Protein AF-0000000074730993 (afdb_homodimer)

Nearest PDB structures (foldseek):
  4ueg-assembly1_B-2  TM=7.484E-01  e=2.195E-14  Homo sapiens
  6eql-assembly1_A  TM=7.672E-01  e=3.598E-14  Homo sapiens
  6eqj-assembly1_A-2  TM=7.135E-01  e=5.002E-14  Homo sapiens
  1ll0-assembly1_A  TM=6.703E-01  e=1.673E-13  Oryctolagus cuniculus
  1ll0-assembly4_H  TM=6.682E-01  e=1.868E-13  Oryctolagus cuniculus

Organism: NCBI:txid2562239

InterPro domains:
  IPR002495 Glycosyl transferase, family 8 [PF01501] (131-385)
  IPR029044 Nucleotide-diphospho-sugar transferases [G3DSA:3.90.550.10] (121-419)
  IPR029044 Nucleotide-diphospho-sugar transferases [SSF53448] (124-406)
  IPR050587 GNT1/Glycosyltransferase 8 [PTHR11183] (104-505)

Secondary structure (DSSP, 8-state):
-THHHHHHHHHHHHHHHHHHHHHHHHHHHHTS-SSTTSS--HHHHHHHHHHHHHHHHHHHHHGGGTPEEEEE-SSTT---EEEEEETTEEEEE-TTT--EEEEEEE-PPPPPPPPGGGTT-EEEEEEE-S--HHHHHHHHHHHHHHHHTT--SEEEEEEETTS-HHHHHHHTTTSEEEEEPPP---HHHHB-GGGHHHHTTGGGGGGGGG-TTSSEEEEE-SSEEE-S--GGGGGSPSSEEEESSS-BTTTS-TT-EE-GGGGTS---TT-GGGGTS----EEEEEEEE---HHHHHHHHHHHH-TT-TT---BSSHHHHHHHHHTTTS-EEEPPGGGSEEHHHHHHTTSTTTTTTBHHHHHTT-GGG--EEE--SSTT--THHHHH-GGGTTTSS--TTHHHHHHHHHTT-HHIIIIIS--HHHHHHHHHSTT-GGGTTEEE-TTS-EEEEETTEEEEE---HHHHHHHHHHHHHHHHHHHHHHHHHHHHHTS-HHHHHHHHTTS--S-SS----------EE-EEEEESSTT--EEEEE---TTS----EEEEEEEEEE-SS-EEEEEE-SS-EEEEEETT--EEEEEETT-S-EEEE--SSS--HHHHHHHHHSPTT-EEEEEEES--HHHHHHHHHHHGGGT---SPPPTT--EEEEEEETT-SGGGGSTTSEEEESSEEEEEEEEEPP--/-THHHHHHHHHHHHHHHHHHHHHHHHHHHHTS-SSTTSS--HHHHHHHHHHHHHHHHHHHHHGGGTPEEEEE-SSTT---EEEEEETTEEEEE-TTT--EEEEEEE-PPPPPPPPGGGTT-EEEEEEE-S--HHHHHHHHHHHHHHHHTT--SEEEEEE-TTS-HHHHHHHTTTSEEEE-PPP---HHHHB-GGGHHHHTTGGGGGGGGG-TTSSEEEEE-SSEEE-S--GGGGGSPSSEEEESSS-BTTTS-TT-EE-GGGGSS---TT-GGGTTS----EEEEEEEE---HHHHHHHHHHHH-TT-TT---BSSHHHHHHHHHTTTS-EEEPPGGGSEEHHHHHHHTSTTTTTTBHHHHHTT-GGG--EEE--SSTT--THHHHH-GGGGGGSS--TTHHHHHHHHHTT-HHIIIIIS--HHHHHHHHHSTT-GGGTTEEE-TTS-EEEEETTEEEEE---HHHHHHHHHHHHHHHHHHHHHHHHHHHHHTS-HHHHHHHHHTS-SS-S-----------EE-EEEEESSTT--EEEEE---TTS----EEEEEEEEEE-SS-EEEEEE-SS-EEEEEETT--EEEEEETT-S-EEEE--SSS--HHHHHHHHHSPTT-EEEEEEES--HHHHHHHHHHHGGGT---S---TT--EEEEEEETT-SGGGGSTTSEEEESSEEEEEEEEEPP--

Foldseek 3Di:
DPVVVVVVVVLVVVLVVVVVVLVVVVVVVVVPDPVCVVVVPPVVVVVNVVVVVVVVVVVCVSCLQVDWDWAFDLFPPQDIWIWGGDPAGTWIAHSQLRHIDDDHDDDDDDDDDADPLQPPAEEEEEEDEAQDLLLLLLLLLQLLLQVVQVDPHAYAYEYEPRYFPLSVVLNVVRHNYDYDDFQQFPQVLQADPVCCVVCVRVCVLLCVLQPSSHQKYKYAYSQKGFNHHDVCVQVADPWAFAKDDLDFPPPADARDWDQLSVQQNCVDPQCVVRRQAGPIFGDPRITMHGRDPVLSVVLSVQRHDPPRPLGDYDHHRVRRSVSVSVSPVTHGHHDCLAVVELLSLLVCLQLVRCVTGPSLVCLVVVVSRGMYHQDDDPVLGLSCCQQPPVNVVCPPDPPCLLVVLVVSLVSHLSCCCRVVVPQVSLVVLVPPPSPPSCPQWDQDPVRWIWGDDPRDTDTGDRDPSSSVSSSVSSSVVSVSSSVSSVVSCVVVVHSSNVSSVVSSPDDDPDPPPQCQAPPPFPLAFFDQDAPDDVGDTDGDGPDDPDDDPFDWKKWKWKWFDDPWKIKTWTDTSAEIDIDMGNPDFAKWKDWHPDHDIDGDHQPDLDCPVVLVVLVVDDAFIKMKMKGAQDQQVSQLVNLVSNVQQLRDNDRDDNLFGMKIAIGGGNDVVLVPRPQRMFTDNTMTMRMTIIGRRND/DPVVVVVVVVLVVVLVVVVVVLVVVVVVVVVPDPVCVVVVPPVVVVVNVVVVVVVVVVVCVSCLQVDWDWAFDLFPPQDIWIWGGDPAGTWIAHSQLRHIDDDHDDDDDDDDDADPLQPPAEEEEEEDEAQDLLLLLLLLLQLLLQVVQVDPHAYAYEYEPRYFPLSVVLNVVRHNYDYDDFQQFPQVLQADPVCCVVCVRVCVLLCVLQPSSHQKYKYAYSQKGFNHHDVCVQVADPWAFAWDDLDFPPPADARDWDQLSVQQNCVPPLCVVRRQAGPTFGDRRITMHGRDPVLSVVLSVQRHDPPRPLGDYDHHRVRRSVSVSCNVPGYGHHDCLAVVELLSLLVCLQLVRCVTGPSLVCLVVVVSRGMYHQDDDPVLGLSCCQQPPVNVVVPPDPPCLLVVLVVSLVSHLSCCCRVVVPQVSLVVLVPPPSPPSCPQWDQDPVRWIWGDDPRDTDTGDRDPSSSVSSSVSSSVVSVSSSVSSVVSCVVVVHSSNVSSVVSSPDDPPDPPPPPQDPALFPLAFFDQDAPDDVGDTDGDGPDDPDDDPFDWKKWKWKWFDDPWKIKTWTDTSAEIDIDMGNPDFAKWKDWHPDHDIDGDHQPDLDCPVVLVVLVVDDAFIKMKMKGAQDQQVSQLVNLVSNVQQLRDNDGDDNLFGMKIAIGGGNDVVLVPRPQRMFTDNTMTMRMTIIGRRDD

Structure (mmCIF, N/CA/C/O backbone):
data_AF-0000000074730993-model_v1
#
loop_
_entity.id
_entity.type
_entity.pdbx_description
1 polymer 'Uncharacterized protein'
#
loop_
_atom_site.group_PDB
_atom_site.id
_atom_site.type_symbol
_atom_site.label_atom_id
_atom_site.label_alt_id
_atom_site.label_comp_id
_atom_site.label_asym_id
_atom_site.label_entity_id
_atom_site.label_seq_id
_atom_site.pdbx_PDB_ins_code
_atom_site.Cartn_x
_atom_site.Cartn_y
_atom_site.Cartn_z
_atom_site.occupancy
_atom_site.B_iso_or_equiv
_atom_site.auth_seq_id
_atom_site.auth_comp_id
_atom_site.auth_asym_id
_atom_site.auth_atom_id
_atom_site.pdbx_PDB_model_num
ATOM 1 N N . MET A 1 1 ? 23.156 -39.906 13.266 1 22.33 1 MET A N 1
ATOM 2 C CA . MET A 1 1 ? 22.016 -39.75 14.164 1 22.33 1 MET A CA 1
ATOM 3 C C . MET A 1 1 ? 22.469 -39.75 15.625 1 22.33 1 MET A C 1
ATOM 5 O O . MET A 1 1 ? 21.688 -39.438 16.516 1 22.33 1 MET A O 1
ATOM 9 N N . PRO A 1 2 ? 23.656 -40.438 15.898 1 29.7 2 PRO A N 1
ATOM 10 C CA . PRO A 1 2 ? 24.203 -40.781 17.219 1 29.7 2 PRO A CA 1
ATOM 11 C C . PRO A 1 2 ? 24.688 -39.562 17.984 1 29.7 2 PRO A C 1
ATOM 13 O O . PRO A 1 2 ? 24.703 -39.562 19.219 1 29.7 2 PRO A O 1
ATOM 16 N N . GLU A 1 3 ? 25.141 -38.625 17.172 1 29.39 3 GLU A N 1
ATOM 17 C CA . GLU A 1 3 ? 25.953 -37.625 17.844 1 29.39 3 GLU A CA 1
ATOM 18 C C . GLU A 1 3 ? 25.094 -36.688 18.672 1 29.39 3 GLU A C 1
ATOM 20 O O . GLU A 1 3 ? 25.609 -35.844 19.422 1 29.39 3 GLU A O 1
ATOM 25 N N . THR A 1 4 ? 23.703 -36.75 18.422 1 31.73 4 THR A N 1
ATOM 26 C CA . THR A 1 4 ? 22.891 -35.75 19.109 1 31.73 4 THR A CA 1
ATOM 27 C C . THR A 1 4 ? 22.688 -36.125 20.578 1 31.73 4 THR A C 1
ATOM 29 O O . THR A 1 4 ? 22.234 -35.281 21.359 1 31.73 4 THR A O 1
ATOM 32 N N . VAL A 1 5 ? 22.922 -37.5 20.906 1 36.19 5 VAL A N 1
ATOM 33 C CA . VAL A 1 5 ? 22.656 -37.969 22.266 1 36.19 5 VAL A CA 1
ATOM 34 C C . VAL A 1 5 ? 23.797 -37.562 23.188 1 36.19 5 VAL A C 1
ATOM 36 O O . VAL A 1 5 ? 23.594 -37.344 24.391 1 36.19 5 VAL A O 1
ATOM 39 N N . MET A 1 6 ? 25.047 -37.562 22.641 1 34.56 6 MET A N 1
ATOM 40 C CA . MET A 1 6 ? 26.219 -37.375 23.5 1 34.56 6 MET A CA 1
ATOM 41 C C . MET A 1 6 ? 26.297 -35.938 24.031 1 34.56 6 MET A C 1
ATOM 43 O O . MET A 1 6 ? 26.891 -35.688 25.078 1 34.56 6 MET A O 1
ATOM 47 N N . GLY A 1 7 ? 25.625 -35.062 23.219 1 33.53 7 GLY A N 1
ATOM 48 C CA . GLY A 1 7 ? 25.719 -33.656 23.578 1 33.53 7 GLY A CA 1
ATOM 49 C C . GLY A 1 7 ? 24.875 -33.312 24.797 1 33.53 7 GLY A C 1
ATOM 50 O O . GLY A 1 7 ? 25.141 -32.312 25.469 1 33.53 7 GLY A O 1
ATOM 51 N N . SER A 1 8 ? 23.828 -34.219 25.016 1 37.5 8 SER A N 1
ATOM 52 C CA . SER A 1 8 ? 22.938 -33.938 26.125 1 37.5 8 SER A CA 1
ATOM 53 C C . SER A 1 8 ? 23.578 -34.281 27.469 1 37.5 8 SER A C 1
ATOM 55 O O . SER A 1 8 ? 23.375 -33.562 28.453 1 37.5 8 SER A O 1
ATOM 57 N N . LYS A 1 9 ? 24.5 -35.344 27.5 1 45.28 9 LYS A N 1
ATOM 58 C CA . LYS A 1 9 ? 25.078 -35.844 28.75 1 45.28 9 LYS A CA 1
ATOM 59 C C . LYS A 1 9 ? 26.172 -34.906 29.25 1 45.28 9 LYS A C 1
ATOM 61 O O . LYS A 1 9 ? 26.297 -34.656 30.453 1 45.28 9 LYS A O 1
ATOM 66 N N . GLN A 1 10 ? 26.906 -34.5 28.188 1 38.09 10 GLN A N 1
ATOM 67 C CA . GLN A 1 10 ? 28.016 -33.625 28.547 1 38.09 10 GLN A CA 1
ATOM 68 C C . GLN A 1 10 ? 27.5 -32.281 29.031 1 38.09 10 GLN A C 1
ATOM 70 O O . GLN A 1 10 ? 28.047 -31.703 29.984 1 38.09 10 GLN A O 1
ATOM 75 N N . ALA A 1 11 ? 26.312 -31.875 28.453 1 39.56 11 ALA A N 1
ATOM 76 C CA . ALA A 1 11 ? 25.688 -30.641 28.922 1 39.56 11 ALA A CA 1
ATOM 77 C C . ALA A 1 11 ? 25.125 -30.812 30.328 1 39.56 11 ALA A C 1
ATOM 79 O O . ALA A 1 11 ? 25.25 -29.922 31.172 1 39.56 11 ALA A O 1
ATOM 80 N N . GLN A 1 12 ? 24.672 -32.062 30.609 1 41.72 12 GLN A N 1
ATOM 81 C CA . GLN A 1 12 ? 24.188 -32.375 31.938 1 41.72 12 GLN A CA 1
ATOM 82 C C . GLN A 1 12 ? 25.328 -32.406 32.969 1 41.72 12 GLN A C 1
ATOM 84 O O . GLN A 1 12 ? 25.172 -31.906 34.062 1 41.72 12 GLN A O 1
ATOM 89 N N . SER A 1 13 ? 26.484 -32.906 32.531 1 47.19 13 SER A N 1
ATOM 90 C CA . SER A 1 13 ? 27.625 -33 33.438 1 47.19 13 SER A CA 1
ATOM 91 C C . SER A 1 13 ? 28.219 -31.625 33.719 1 47.19 13 SER A C 1
ATOM 93 O O . SER A 1 13 ? 28.578 -31.312 34.844 1 47.19 13 SER A O 1
ATOM 95 N N . HIS A 1 14 ? 28.188 -30.766 32.75 1 43.66 14 HIS A N 1
ATOM 96 C CA . HIS A 1 14 ? 28.75 -29.422 32.906 1 43.66 14 HIS A CA 1
ATOM 97 C C . HIS A 1 14 ? 27.828 -28.547 33.781 1 43.66 14 HIS A C 1
ATOM 99 O O . HIS A 1 14 ? 28.312 -27.781 34.594 1 43.66 14 HIS A O 1
ATOM 105 N N . VAL A 1 15 ? 26.531 -28.859 33.656 1 43.31 15 VAL A N 1
ATOM 106 C CA . VAL A 1 15 ? 25.562 -28.156 34.469 1 43.31 15 VAL A CA 1
ATOM 107 C C . VAL A 1 15 ? 25.719 -28.609 35.938 1 43.31 15 VAL A C 1
ATOM 109 O O . VAL A 1 15 ? 25.703 -27.781 36.844 1 43.31 15 VAL A O 1
ATOM 112 N N . LYS A 1 16 ? 26.062 -29.844 36.094 1 44.84 16 LYS A N 1
ATOM 113 C CA . LYS A 1 16 ? 26.297 -30.391 37.438 1 44.84 16 LYS A CA 1
ATOM 114 C C . LYS A 1 16 ? 27.562 -29.797 38.031 1 44.84 16 LYS A C 1
ATOM 116 O O . LYS A 1 16 ? 27.578 -29.422 39.219 1 44.84 16 LYS A O 1
ATOM 121 N N . GLN A 1 17 ? 28.578 -29.688 37.25 1 47.91 17 GLN A N 1
ATOM 122 C CA . GLN A 1 17 ? 29.844 -29.156 37.75 1 47.91 17 GLN A CA 1
ATOM 123 C C . GLN A 1 17 ? 29.734 -27.672 38.062 1 47.91 17 GLN A C 1
ATOM 125 O O . GLN A 1 17 ? 30.25 -27.219 39.094 1 47.91 17 GLN A O 1
ATOM 130 N N . MET A 1 18 ? 28.969 -26.984 37.281 1 42.91 18 MET A N 1
ATOM 131 C CA . MET A 1 18 ? 28.797 -25.562 37.5 1 42.91 18 MET A CA 1
ATOM 132 C C . MET A 1 18 ? 27.922 -25.312 38.75 1 42.91 18 MET A C 1
ATOM 134 O O . MET A 1 18 ? 28.219 -24.438 39.562 1 42.91 18 MET A O 1
ATOM 138 N N . LEU A 1 19 ? 26.969 -26.203 38.875 1 44.72 19 LEU A N 1
ATOM 139 C CA . LEU A 1 19 ? 26.156 -26.141 40.094 1 44.72 19 LEU A CA 1
ATOM 140 C C . LEU A 1 19 ? 27 -26.438 41.312 1 44.72 19 LEU A C 1
ATOM 142 O O . LEU A 1 19 ? 26.844 -25.797 42.344 1 44.72 19 LEU A O 1
ATOM 146 N N . VAL A 1 20 ? 27.953 -27.312 41.125 1 47.66 20 VAL A N 1
ATOM 147 C CA . VAL A 1 20 ? 28.859 -27.641 42.219 1 47.66 20 VAL A CA 1
ATOM 148 C C . VAL A 1 20 ? 29.75 -26.453 42.531 1 47.66 20 VAL A C 1
ATOM 150 O O . VAL A 1 20 ? 30 -26.125 43.688 1 47.66 20 VAL A O 1
ATOM 153 N N . GLN A 1 21 ? 30.109 -25.719 41.5 1 46.16 21 GLN A N 1
ATOM 154 C CA . GLN A 1 21 ? 31.016 -24.594 41.719 1 46.16 21 GLN A CA 1
ATOM 155 C C . GLN A 1 21 ? 30.266 -23.406 42.312 1 46.16 21 GLN A C 1
ATOM 157 O O . GLN A 1 21 ? 30.797 -22.719 43.188 1 46.16 21 GLN A O 1
ATOM 162 N N . ILE A 1 22 ? 29.062 -23.234 41.844 1 44.94 22 ILE A N 1
ATOM 163 C CA . ILE A 1 22 ? 28.25 -22.188 42.406 1 44.94 22 ILE A CA 1
ATOM 164 C C . ILE A 1 22 ? 27.953 -22.516 43.875 1 44.94 22 ILE A C 1
ATOM 166 O O . ILE A 1 22 ? 28.078 -21.656 44.75 1 44.94 22 ILE A O 1
ATOM 170 N N . LEU A 1 23 ? 27.734 -23.75 44.031 1 43.06 23 LEU A N 1
ATOM 171 C CA . LEU A 1 23 ? 27.5 -24.219 45.406 1 43.06 23 LEU A CA 1
ATOM 172 C C . LEU A 1 23 ? 28.766 -24.078 46.25 1 43.06 23 LEU A C 1
ATOM 174 O O . LEU A 1 23 ? 28.703 -23.656 47.406 1 43.06 23 LEU A O 1
ATOM 178 N N . ALA A 1 24 ? 29.828 -24.359 45.625 1 45.66 24 ALA A N 1
ATOM 179 C CA . ALA A 1 24 ? 31.094 -24.234 46.344 1 45.66 24 ALA A CA 1
ATOM 180 C C . ALA A 1 24 ? 31.391 -22.766 46.656 1 45.66 24 ALA A C 1
ATOM 182 O O . ALA A 1 24 ? 31.875 -22.453 47.75 1 45.66 24 ALA A O 1
ATOM 183 N N . ALA A 1 25 ? 31.047 -21.922 45.75 1 43.72 25 ALA A N 1
ATOM 184 C CA . ALA A 1 25 ? 31.328 -20.5 45.969 1 43.72 25 ALA A CA 1
ATOM 185 C C . ALA A 1 25 ? 30.391 -19.922 47.031 1 43.72 25 ALA A C 1
ATOM 187 O O . ALA A 1 25 ? 30.812 -19.125 47.875 1 43.72 25 ALA A O 1
ATOM 188 N N . VAL A 1 26 ? 29.25 -20.406 47 1 41.56 26 VAL A N 1
ATOM 189 C CA . VAL A 1 26 ? 28.281 -19.969 48 1 41.56 26 VAL A CA 1
ATOM 190 C C . VAL A 1 26 ? 28.672 -20.531 49.344 1 41.56 26 VAL A C 1
ATOM 192 O O . VAL A 1 26 ? 28.625 -19.812 50.375 1 41.56 26 VAL A O 1
ATOM 195 N N . VAL A 1 27 ? 29.125 -21.719 49.312 1 41.03 27 VAL A N 1
ATOM 196 C CA . VAL A 1 27 ? 29.578 -22.359 50.562 1 41.03 27 VAL A CA 1
ATOM 197 C C . VAL A 1 27 ? 30.812 -21.625 51.094 1 41.03 27 VAL A C 1
ATOM 199 O O . VAL A 1 27 ? 30.938 -21.406 52.281 1 41.03 27 VAL A O 1
ATOM 202 N N . SER A 1 28 ? 31.672 -21.297 50.219 1 39.34 28 SER A N 1
ATOM 203 C CA . SER A 1 28 ? 32.875 -20.594 50.656 1 39.34 28 SER A CA 1
ATOM 204 C C . SER A 1 28 ? 32.531 -19.203 51.219 1 39.34 28 SER A C 1
ATOM 206 O O . SER A 1 28 ? 33.188 -18.719 52.125 1 39.34 28 SER A O 1
ATOM 208 N N . ALA A 1 29 ? 31.453 -18.656 50.688 1 35.84 29 ALA A N 1
ATOM 209 C CA . ALA A 1 29 ? 31.062 -17.344 51.188 1 35.84 29 ALA A CA 1
ATOM 210 C C . ALA A 1 29 ? 30.422 -17.469 52.562 1 35.84 29 ALA A C 1
ATOM 212 O O . ALA A 1 29 ? 30.484 -16.531 53.375 1 35.84 29 ALA A O 1
ATOM 213 N N . LYS A 1 30 ? 29.875 -18.562 52.875 1 36.12 30 LYS A N 1
ATOM 214 C CA . LYS A 1 30 ? 29.25 -18.797 54.156 1 36.12 30 LYS A CA 1
ATOM 215 C C . LYS A 1 30 ? 30.297 -18.906 55.25 1 36.12 30 LYS A C 1
ATOM 217 O O . LYS A 1 30 ? 30.031 -18.594 56.438 1 36.12 30 LYS A O 1
ATOM 222 N N . ARG A 1 31 ? 31.344 -19.594 54.969 1 37.12 31 ARG A N 1
ATOM 223 C CA . ARG A 1 31 ? 32.281 -19.688 56.062 1 37.12 31 ARG A CA 1
ATOM 224 C C . ARG A 1 31 ? 32.656 -18.297 56.562 1 37.12 31 ARG A C 1
ATOM 226 O O . ARG A 1 31 ? 33.438 -18.172 57.531 1 37.12 31 ARG A O 1
ATOM 233 N N . PHE A 1 32 ? 32.375 -17.203 55.812 1 32.81 32 PHE A N 1
ATOM 234 C CA . PHE A 1 32 ? 32.719 -15.93 56.438 1 32.81 32 PHE A CA 1
ATOM 235 C C . PHE A 1 32 ? 31.641 -15.508 57.438 1 32.81 32 PHE A C 1
ATOM 237 O O . PHE A 1 32 ? 30.453 -15.625 57.125 1 32.81 32 PHE A O 1
ATOM 244 N N . GLY A 1 33 ? 31.781 -15.586 58.719 1 30.5 33 GLY A N 1
ATOM 245 C CA . GLY A 1 33 ? 31.078 -15.328 59.969 1 30.5 33 GLY A CA 1
ATOM 246 C C . GLY A 1 33 ? 30.094 -14.172 59.875 1 30.5 33 GLY A C 1
ATOM 247 O O . GLY A 1 33 ? 30.234 -13.305 59 1 30.5 33 GLY A O 1
ATOM 248 N N . SER A 1 34 ? 28.828 -14.266 60.469 1 34.25 34 SER A N 1
ATOM 249 C CA . SER A 1 34 ? 27.672 -13.398 60.562 1 34.25 34 SER A CA 1
ATOM 250 C C . SER A 1 34 ? 28.078 -11.945 60.781 1 34.25 34 SER A C 1
ATOM 252 O O . SER A 1 34 ? 27.438 -11.023 60.25 1 34.25 34 SER A O 1
ATOM 254 N N . GLU A 1 35 ? 28.969 -11.633 61.875 1 33.94 35 GLU A N 1
ATOM 255 C CA . GLU A 1 35 ? 29.312 -10.289 62.344 1 33.94 35 GLU A CA 1
ATOM 256 C C . GLU A 1 35 ? 29.969 -9.484 61.219 1 33.94 35 GLU A C 1
ATOM 258 O O . GLU A 1 35 ? 29.797 -8.266 61.125 1 33.94 35 GLU A O 1
ATOM 263 N N . ARG A 1 36 ? 31.109 -10.008 60.688 1 31.53 36 ARG A N 1
ATOM 264 C CA . ARG A 1 36 ? 31.938 -9.258 59.75 1 31.53 36 ARG A CA 1
ATOM 265 C C . ARG A 1 36 ? 31.266 -9.164 58.375 1 31.53 36 ARG A C 1
ATOM 267 O O . ARG A 1 36 ? 31.859 -8.672 57.406 1 31.53 36 ARG A O 1
ATOM 274 N N . LEU A 1 37 ? 30.203 -9.797 58.094 1 32.88 37 LEU A N 1
ATOM 275 C CA . LEU A 1 37 ? 29.484 -9.578 56.844 1 32.88 37 LEU A CA 1
ATOM 276 C C . LEU A 1 37 ? 28.953 -8.156 56.781 1 32.88 37 LEU A C 1
ATOM 278 O O . LEU A 1 37 ? 28.422 -7.742 55.75 1 32.88 37 LEU A O 1
ATOM 282 N N . ALA A 1 38 ? 28.719 -7.434 57.906 1 34.91 38 ALA A N 1
ATOM 283 C CA . ALA A 1 38 ? 28.422 -6 57.906 1 34.91 38 ALA A CA 1
ATOM 284 C C . ALA A 1 38 ? 29.484 -5.223 57.125 1 34.91 38 ALA A C 1
ATOM 286 O O . ALA A 1 38 ? 29.203 -4.176 56.562 1 34.91 38 ALA A O 1
ATOM 287 N N . GLY A 1 39 ? 30.875 -5.445 57.469 1 32.91 39 GLY A N 1
ATOM 288 C CA . GLY A 1 39 ? 32 -4.871 56.75 1 32.91 39 GLY A CA 1
ATOM 289 C C . GLY A 1 39 ? 32.188 -5.48 55.375 1 32.91 39 GLY A C 1
ATOM 290 O O . GLY A 1 39 ? 33.25 -5.383 54.781 1 32.91 39 GLY A O 1
ATOM 291 N N . LEU A 1 40 ? 31.547 -6.508 55.094 1 35.81 40 LEU A N 1
ATOM 292 C CA . LEU A 1 40 ? 31.781 -7.031 53.75 1 35.81 40 LEU A CA 1
ATOM 293 C C . LEU A 1 40 ? 31.688 -5.918 52.688 1 35.81 40 LEU A C 1
ATOM 295 O O . LEU A 1 40 ? 30.688 -5.191 52.656 1 35.81 40 LEU A O 1
ATOM 299 N N . ARG A 1 41 ? 32.875 -5.492 52.281 1 40.31 41 ARG A N 1
ATOM 300 C CA . ARG A 1 41 ? 33.094 -4.41 51.344 1 40.31 41 ARG A CA 1
ATOM 301 C C . ARG A 1 41 ? 32.094 -4.496 50.188 1 40.31 41 ARG A C 1
ATOM 303 O O . ARG A 1 41 ? 31.719 -5.594 49.75 1 40.31 41 ARG A O 1
ATOM 310 N N . PRO A 1 42 ? 31.375 -3.318 49.906 1 44.34 42 PRO A N 1
ATOM 311 C CA . PRO A 1 42 ? 30.5 -3.156 48.719 1 44.34 42 PRO A CA 1
ATOM 312 C C . PRO A 1 42 ? 31 -3.936 47.531 1 44.34 42 PRO A C 1
ATOM 314 O O . PRO A 1 42 ? 30.188 -4.422 46.719 1 44.34 42 PRO A O 1
ATOM 317 N N . THR A 1 43 ? 32.25 -4.352 47.688 1 46 43 THR A N 1
ATOM 318 C CA . THR A 1 43 ? 32.844 -5.016 46.531 1 46 43 THR A CA 1
ATOM 319 C C . THR A 1 43 ? 32.438 -6.488 46.469 1 46 43 THR A C 1
ATOM 321 O O . THR A 1 43 ? 32.188 -7.039 45.406 1 46 43 THR A O 1
ATOM 324 N N . LEU A 1 44 ? 32.438 -7.125 47.625 1 46.38 44 LEU A N 1
ATOM 325 C CA . LEU A 1 44 ? 32.094 -8.547 47.625 1 46.38 44 LEU A CA 1
ATOM 326 C C . LEU A 1 44 ? 30.625 -8.773 47.344 1 46.38 44 LEU A C 1
ATOM 328 O O . LEU A 1 44 ? 30.266 -9.703 46.625 1 46.38 44 LEU A O 1
ATOM 332 N N . ALA A 1 45 ? 29.766 -7.93 47.938 1 43.94 45 ALA A N 1
ATOM 333 C CA . ALA A 1 45 ? 28.359 -7.98 47.562 1 43.94 45 ALA A CA 1
ATOM 334 C C . ALA A 1 45 ? 28.156 -7.777 46.062 1 43.94 45 ALA A C 1
ATOM 336 O O . ALA A 1 45 ? 27.375 -8.477 45.438 1 43.94 45 ALA A O 1
ATOM 337 N N . TRP A 1 46 ? 29 -6.91 45.531 1 47.97 46 TRP A N 1
ATOM 338 C CA . TRP A 1 46 ? 28.953 -6.684 44.094 1 47.97 46 TRP A CA 1
ATOM 339 C C . TRP A 1 46 ? 29.453 -7.906 43.344 1 47.97 46 TRP A C 1
ATOM 341 O O . TRP A 1 46 ? 28.891 -8.273 42.312 1 47.97 46 TRP A O 1
ATOM 351 N N . LEU A 1 47 ? 30.406 -8.586 43.969 1 48.06 47 LEU A N 1
ATOM 352 C CA . LEU A 1 47 ? 30.953 -9.781 43.312 1 48.06 47 LEU A CA 1
ATOM 353 C C . LEU A 1 47 ? 29.953 -10.938 43.406 1 48.06 47 LEU A C 1
ATOM 355 O O . LEU A 1 47 ? 29.781 -11.672 42.406 1 48.06 47 LEU A O 1
ATOM 359 N N . MET A 1 48 ? 29.312 -11.055 44.406 1 46.5 48 MET A N 1
ATOM 360 C CA . MET A 1 48 ? 28.328 -12.125 44.531 1 46.5 48 MET A CA 1
ATOM 361 C C . MET A 1 48 ? 27.109 -11.852 43.656 1 46.5 48 MET A C 1
ATOM 363 O O . MET A 1 48 ? 26.562 -12.766 43.031 1 46.5 48 MET A O 1
ATOM 367 N N . LEU A 1 49 ? 26.719 -10.617 43.625 1 46 49 LEU A N 1
ATOM 368 C CA . LEU A 1 49 ? 25.656 -10.219 42.719 1 46 49 LEU A CA 1
ATOM 369 C C . LEU A 1 49 ? 26.094 -10.414 41.281 1 46 49 LEU A C 1
ATOM 371 O O . LEU A 1 49 ? 25.297 -10.859 40.438 1 46 49 LEU A O 1
ATOM 375 N N . ALA A 1 50 ? 27.375 -10.203 41.094 1 47.88 50 ALA A N 1
ATOM 376 C CA . ALA A 1 50 ? 27.922 -10.438 39.75 1 47.88 50 ALA A CA 1
ATOM 377 C C . ALA A 1 50 ? 27.969 -11.93 39.438 1 47.88 50 ALA A C 1
ATOM 379 O O . ALA A 1 50 ? 27.625 -12.352 38.344 1 47.88 50 ALA A O 1
ATOM 380 N N . LEU A 1 51 ? 28.312 -12.68 40.344 1 48.28 51 LEU A N 1
ATOM 381 C CA . LEU A 1 51 ? 28.375 -14.125 40.156 1 48.28 51 LEU A CA 1
ATOM 382 C C . LEU A 1 51 ? 26.984 -14.727 40.062 1 48.28 51 LEU A C 1
ATOM 384 O O . LEU A 1 51 ? 26.75 -15.625 39.25 1 48.28 51 LEU A O 1
ATOM 388 N N . ALA A 1 52 ? 26.109 -14.305 40.875 1 45.75 52 ALA A N 1
ATOM 389 C CA . ALA A 1 52 ? 24.719 -14.727 40.75 1 45.75 52 ALA A CA 1
ATOM 390 C C . ALA A 1 52 ? 24.125 -14.281 39.406 1 45.75 52 ALA A C 1
ATOM 392 O O . ALA A 1 52 ? 23.422 -15.039 38.75 1 45.75 52 ALA A O 1
ATOM 393 N N . ALA A 1 53 ? 24.5 -13.086 39 1 46.16 53 ALA A N 1
ATOM 394 C CA . ALA A 1 53 ? 24.109 -12.594 37.688 1 46.16 53 ALA A CA 1
ATOM 395 C C . ALA A 1 53 ? 24.719 -13.445 36.562 1 46.16 53 ALA A C 1
ATOM 397 O O . ALA A 1 53 ? 24.031 -13.789 35.594 1 46.16 53 ALA A O 1
ATOM 398 N N . ARG A 1 54 ? 25.922 -13.766 36.719 1 47.38 54 ARG A N 1
ATOM 399 C CA . ARG A 1 54 ? 26.578 -14.633 35.75 1 47.38 54 ARG A CA 1
ATOM 400 C C . ARG A 1 54 ? 26 -16.047 35.812 1 47.38 54 ARG A C 1
ATOM 402 O O . ARG A 1 54 ? 25.797 -16.688 34.781 1 47.38 54 ARG A O 1
ATOM 409 N N . ALA A 1 55 ? 25.844 -16.609 36.906 1 46.53 55 ALA A N 1
ATOM 410 C CA . ALA A 1 55 ? 25.219 -17.922 37.031 1 46.53 55 ALA A CA 1
ATOM 411 C C . ALA A 1 55 ? 23.781 -17.906 36.5 1 46.53 55 ALA A C 1
ATOM 413 O O . ALA A 1 55 ? 23.359 -18.828 35.812 1 46.53 55 ALA A O 1
ATOM 414 N N . GLY A 1 56 ? 22.984 -16.953 36.906 1 44.56 56 GLY A N 1
ATOM 415 C CA . GLY A 1 56 ? 21.672 -16.75 36.312 1 44.56 56 GLY A CA 1
ATOM 416 C C . GLY A 1 56 ? 21.75 -16.609 34.781 1 44.56 56 GLY A C 1
ATOM 417 O O . GLY A 1 56 ? 20.953 -17.203 34.062 1 44.56 56 GLY A O 1
ATOM 418 N N . TRP A 1 57 ? 22.766 -15.883 34.375 1 47.12 57 TRP A N 1
ATOM 419 C CA . TRP A 1 57 ? 23.016 -15.758 32.938 1 47.12 57 TRP A CA 1
ATOM 420 C C . TRP A 1 57 ? 23.422 -17.094 32.344 1 47.12 57 TRP A C 1
ATOM 422 O O . TRP A 1 57 ? 22.938 -17.469 31.281 1 47.12 57 TRP A O 1
ATOM 432 N N . THR A 1 58 ? 24.281 -17.781 32.938 1 45.88 58 THR A N 1
ATOM 433 C CA . THR A 1 58 ? 24.672 -19.109 32.469 1 45.88 58 THR A CA 1
ATOM 434 C C . THR A 1 58 ? 23.484 -20.078 32.531 1 45.88 58 THR A C 1
ATOM 436 O O . THR A 1 58 ? 23.297 -20.891 31.641 1 45.88 58 THR A O 1
ATOM 439 N N . MET A 1 59 ? 22.797 -20.078 33.594 1 46.03 59 MET A N 1
ATOM 440 C CA . MET A 1 59 ? 21.578 -20.891 33.656 1 46.03 59 MET A CA 1
ATOM 441 C C . MET A 1 59 ? 20.609 -20.469 32.562 1 46.03 59 MET A C 1
ATOM 443 O O . MET A 1 59 ? 20.016 -21.328 31.906 1 46.03 59 MET A O 1
ATOM 447 N N . LEU A 1 60 ? 20.438 -19.203 32.438 1 47.16 60 LEU A N 1
ATOM 448 C CA . LEU A 1 60 ? 19.641 -18.719 31.312 1 47.16 60 LEU A CA 1
ATOM 449 C C . LEU A 1 60 ? 20.219 -19.203 29.984 1 47.16 60 LEU A C 1
ATOM 451 O O . LEU A 1 60 ? 19.469 -19.562 29.062 1 47.16 60 LEU A O 1
ATOM 455 N N . GLN A 1 61 ? 21.469 -19.078 29.938 1 48.34 61 GLN A N 1
ATOM 456 C CA . GLN A 1 61 ? 22.094 -19.625 28.734 1 48.34 61 GLN A CA 1
ATOM 457 C C . GLN A 1 61 ? 21.812 -21.125 28.609 1 48.34 61 GLN A C 1
ATOM 459 O O . GLN A 1 61 ? 21.594 -21.625 27.5 1 48.34 61 GLN A O 1
ATOM 464 N N . HIS A 1 62 ? 21.984 -21.797 29.672 1 48.47 62 HIS A N 1
ATOM 465 C CA . HIS A 1 62 ? 21.703 -23.234 29.609 1 48.47 62 HIS A CA 1
ATOM 466 C C . HIS A 1 62 ? 20.219 -23.484 29.375 1 48.47 62 HIS A C 1
ATOM 468 O O . HIS A 1 62 ? 19.844 -24.469 28.734 1 48.47 62 HIS A O 1
ATOM 474 N N . LEU A 1 63 ? 19.453 -22.734 30.078 1 48.59 63 LEU A N 1
ATOM 475 C CA . LEU A 1 63 ? 18.016 -22.781 29.828 1 48.59 63 LEU A CA 1
ATOM 476 C C . LEU A 1 63 ? 17.688 -22.188 28.453 1 48.59 63 LEU A C 1
ATOM 478 O O . LEU A 1 63 ? 16.547 -22.234 28.016 1 48.59 63 LEU A O 1
ATOM 482 N N . ARG A 1 64 ? 18.609 -21.562 27.984 1 53 64 ARG A N 1
ATOM 483 C CA . ARG A 1 64 ? 18.531 -20.859 26.703 1 53 64 ARG A CA 1
ATOM 484 C C . ARG A 1 64 ? 17.922 -21.766 25.625 1 53 64 ARG A C 1
ATOM 486 O O . ARG A 1 64 ? 17.188 -21.297 24.75 1 53 64 ARG A O 1
ATOM 493 N N . GLY A 1 65 ? 18.281 -23.016 25.828 1 58.47 65 GLY A N 1
ATOM 494 C CA . GLY A 1 65 ? 17.719 -23.875 24.797 1 58.47 65 GLY A CA 1
ATOM 495 C C . GLY A 1 65 ? 16.25 -24.156 25.016 1 58.47 65 GLY A C 1
ATOM 496 O O . GLY A 1 65 ? 15.562 -24.641 24.109 1 58.47 65 GLY A O 1
ATOM 497 N N . TYR A 1 66 ? 15.758 -23.828 26.312 1 65.94 66 TYR A N 1
ATOM 498 C CA . TYR A 1 66 ? 14.414 -24.312 26.594 1 65.94 66 TYR A CA 1
ATOM 499 C C . TYR A 1 66 ? 13.453 -23.156 26.844 1 65.94 66 TYR A C 1
ATOM 501 O O . TYR A 1 66 ? 12.242 -23.359 26.922 1 65.94 66 TYR A O 1
ATOM 509 N N . VAL A 1 67 ? 14.016 -22 27.062 1 81.31 67 VAL A N 1
ATOM 510 C CA . VAL A 1 67 ? 13.102 -20.891 27.344 1 81.31 67 VAL A CA 1
ATOM 511 C C . VAL A 1 67 ? 12.797 -20.141 26.062 1 81.31 67 VAL A C 1
ATOM 513 O O . VAL A 1 67 ? 13.695 -19.562 25.438 1 81.31 67 VAL A O 1
ATOM 516 N N . HIS A 1 68 ? 11.547 -20.156 25.734 1 89.56 68 HIS A N 1
ATOM 517 C CA . HIS A 1 68 ? 11.062 -19.422 24.578 1 89.56 68 HIS A CA 1
ATOM 518 C C . HIS A 1 68 ? 10.375 -18.125 25 1 89.56 68 HIS A C 1
ATOM 520 O O . HIS A 1 68 ? 10.164 -17.891 26.188 1 89.56 68 HIS A O 1
ATOM 526 N N . LEU A 1 69 ? 10.281 -17.219 24.156 1 92.38 69 LEU A N 1
ATOM 527 C CA . LEU A 1 69 ? 9.453 -16.031 24.359 1 92.38 69 LEU A CA 1
ATOM 528 C C . LEU A 1 69 ? 8.156 -16.141 23.547 1 92.38 69 LEU A C 1
ATOM 530 O O . LEU A 1 69 ? 8.172 -16.594 22.406 1 92.38 69 LEU A O 1
ATOM 534 N N . ARG A 1 70 ? 7.117 -15.844 24.234 1 93.12 70 ARG A N 1
ATOM 535 C CA . ARG A 1 70 ? 5.84 -15.672 23.547 1 93.12 70 ARG A CA 1
ATOM 536 C C . ARG A 1 70 ? 5.621 -14.219 23.156 1 93.12 70 ARG A C 1
ATOM 538 O O . ARG A 1 70 ? 5.609 -13.328 24 1 93.12 70 ARG A O 1
ATOM 545 N N . ILE A 1 71 ? 5.512 -13.914 21.922 1 95 71 ILE A N 1
ATOM 546 C CA . ILE A 1 71 ? 5.332 -12.562 21.406 1 95 71 ILE A CA 1
ATOM 547 C C . ILE A 1 71 ? 3.928 -12.422 20.828 1 95 71 ILE A C 1
ATOM 549 O O . ILE A 1 71 ? 3.527 -13.195 19.953 1 95 71 ILE A O 1
ATOM 553 N N . SER A 1 72 ? 3.154 -11.5 21.328 1 93 72 SER A N 1
ATOM 554 C CA . SER A 1 72 ? 1.809 -11.195 20.844 1 93 72 SER A CA 1
ATOM 555 C C . SER A 1 72 ? 1.597 -9.688 20.719 1 93 72 SER A C 1
ATOM 557 O O . SER A 1 72 ? 2.486 -8.898 21.047 1 93 72 SER A O 1
ATOM 559 N N . ALA A 1 73 ? 0.522 -9.258 20.078 1 90.25 73 ALA A N 1
ATOM 560 C CA . ALA A 1 73 ? 0.116 -7.859 19.969 1 90.25 73 ALA A CA 1
ATOM 561 C C . ALA A 1 73 ? -1.317 -7.664 20.453 1 90.25 73 ALA A C 1
ATOM 563 O O . ALA A 1 73 ? -2.176 -8.523 20.234 1 90.25 73 ALA A O 1
ATOM 564 N N . PRO A 1 74 ? -1.544 -6.637 21.156 1 85.88 74 PRO A N 1
ATOM 565 C CA . PRO A 1 74 ? -2.906 -6.367 21.625 1 85.88 74 PRO A CA 1
ATOM 566 C C . PRO A 1 74 ? -3.809 -5.816 20.516 1 85.88 74 PRO A C 1
ATOM 568 O O . PRO A 1 74 ? -4.461 -4.785 20.703 1 85.88 74 PRO A O 1
ATOM 571 N N . LEU A 1 75 ? -3.746 -6.328 19.375 1 82.75 75 LEU A N 1
ATOM 572 C CA . LEU A 1 75 ? -4.559 -5.945 18.219 1 82.75 75 LEU A CA 1
ATOM 573 C C . LEU A 1 75 ? -5.516 -7.066 17.828 1 82.75 75 LEU A C 1
ATOM 575 O O . LEU A 1 75 ? -5.215 -8.242 18.047 1 82.75 75 LEU A O 1
ATOM 579 N N . LYS A 1 76 ? -6.594 -6.652 17.281 1 74.31 76 LYS A N 1
ATOM 580 C CA . LYS A 1 76 ? -7.633 -7.621 16.953 1 74.31 76 LYS A CA 1
ATOM 581 C C . LYS A 1 76 ? -7.113 -8.688 15.992 1 74.31 76 LYS A C 1
ATOM 583 O O . LYS A 1 76 ? -6.535 -8.359 14.961 1 74.31 76 LYS A O 1
ATOM 588 N N . ARG A 1 77 ? -7.211 -9.992 16.406 1 77.69 77 ARG A N 1
ATOM 589 C CA . ARG A 1 77 ? -6.914 -11.164 15.586 1 77.69 77 ARG A CA 1
ATOM 590 C C . ARG A 1 77 ? -5.438 -11.211 15.219 1 77.69 77 ARG A C 1
ATOM 592 O O . ARG A 1 77 ? -5.078 -11.664 14.125 1 77.69 77 ARG A O 1
ATOM 599 N N . SER A 1 78 ? -4.668 -10.516 16.031 1 84.25 78 SER A N 1
ATOM 600 C CA . SER A 1 78 ? -3.23 -10.664 15.836 1 84.25 78 SER A CA 1
ATOM 601 C C . SER A 1 78 ? -2.768 -12.07 16.203 1 84.25 78 SER A C 1
ATOM 603 O O . SER A 1 78 ? -3.377 -12.734 17.047 1 84.25 78 SER A O 1
ATOM 605 N N . GLY A 1 79 ? -1.811 -12.578 15.508 1 85.12 79 GLY A N 1
ATOM 606 C CA . GLY A 1 79 ? -1.272 -13.898 15.805 1 85.12 79 GLY A CA 1
ATOM 607 C C . GLY A 1 79 ? -0.287 -13.891 16.953 1 85.12 79 GLY A C 1
ATOM 608 O O . GLY A 1 79 ? -0.091 -12.867 17.609 1 85.12 79 GLY A O 1
ATOM 609 N N . VAL A 1 80 ? 0.122 -15.062 17.297 1 89.69 80 VAL A N 1
ATOM 610 C CA . VAL A 1 80 ? 1.132 -15.273 18.344 1 89.69 80 VAL A CA 1
ATOM 611 C C . VAL A 1 80 ? 2.348 -15.977 17.734 1 89.69 80 VAL A C 1
ATOM 613 O O . VAL A 1 80 ? 2.205 -16.859 16.891 1 89.69 80 VAL A O 1
ATOM 616 N N . LYS A 1 81 ? 3.514 -15.516 18.062 1 91.25 81 LYS A N 1
ATOM 617 C CA . LYS A 1 81 ? 4.754 -16.156 17.641 1 91.25 81 LYS A CA 1
ATOM 618 C C . LYS A 1 81 ? 5.629 -16.516 18.828 1 91.25 81 LYS A C 1
ATOM 620 O O . LYS A 1 81 ? 5.516 -15.906 19.906 1 91.25 81 LYS A O 1
ATOM 625 N N . TYR A 1 82 ? 6.418 -17.516 18.656 1 89.62 82 TYR A N 1
ATOM 626 C CA . TYR A 1 82 ? 7.32 -17.969 19.703 1 89.62 82 TYR A CA 1
ATOM 627 C C . TYR A 1 82 ? 8.773 -17.812 19.281 1 89.62 82 TYR A C 1
ATOM 629 O O . TYR A 1 82 ? 9.172 -18.312 18.234 1 89.62 82 TYR A O 1
ATOM 637 N N . ALA A 1 83 ? 9.469 -17.062 20.062 1 91 83 ALA A N 1
ATOM 638 C CA . ALA A 1 83 ? 10.883 -16.844 19.766 1 91 83 ALA A CA 1
ATOM 639 C C . ALA A 1 83 ? 11.734 -17.984 20.312 1 91 83 ALA A C 1
ATOM 641 O O . ALA A 1 83 ? 11.617 -18.359 21.484 1 91 83 ALA A O 1
ATOM 642 N N . LYS A 1 84 ? 12.531 -18.516 19.469 1 88.56 84 LYS A N 1
ATOM 643 C CA . LYS A 1 84 ? 13.445 -19.609 19.828 1 88.56 84 LYS A CA 1
ATOM 644 C C . LYS A 1 84 ? 14.789 -19.062 20.312 1 88.56 84 LYS A C 1
ATOM 646 O O . LYS A 1 84 ? 15.289 -18.078 19.766 1 88.56 84 LYS A O 1
ATOM 651 N N . PRO A 1 85 ? 15.305 -19.719 21.297 1 88 85 PRO A N 1
ATOM 652 C CA . PRO A 1 85 ? 16.609 -19.266 21.781 1 88 85 PRO A CA 1
ATOM 653 C C . PRO A 1 85 ? 17.734 -19.5 20.781 1 88 85 PRO A C 1
ATOM 655 O O . PRO A 1 85 ? 17.719 -20.5 20.047 1 88 85 PRO A O 1
ATOM 658 N N . CYS A 1 86 ? 18.594 -18.531 20.641 1 86.06 86 CYS A N 1
ATOM 659 C CA . CYS A 1 86 ? 19.797 -18.641 19.828 1 86.06 86 CYS A CA 1
ATOM 660 C C . CYS A 1 86 ? 21.031 -18.172 20.609 1 86.06 86 CYS A C 1
ATOM 662 O O . CYS A 1 86 ? 20.953 -17.969 21.828 1 86.06 86 CYS A O 1
ATOM 664 N N . ALA A 1 87 ? 22.172 -18.094 19.969 1 79.25 87 ALA A N 1
ATOM 665 C CA . ALA A 1 87 ? 23.438 -17.812 20.641 1 79.25 87 ALA A CA 1
ATOM 666 C C . ALA A 1 87 ? 23.391 -16.453 21.328 1 79.25 87 ALA A C 1
ATOM 668 O O . ALA A 1 87 ? 23.984 -16.281 22.391 1 79.25 87 ALA A O 1
ATOM 669 N N . HIS A 1 88 ? 22.688 -15.508 20.781 1 82.44 88 HIS A N 1
ATOM 670 C CA . HIS A 1 88 ? 22.766 -14.141 21.297 1 82.44 88 HIS A CA 1
ATOM 671 C C . HIS A 1 88 ? 21.406 -13.664 21.781 1 82.44 88 HIS A C 1
ATOM 673 O O . HIS A 1 88 ? 21.172 -12.461 21.891 1 82.44 88 HIS A O 1
ATOM 679 N N . GLY A 1 89 ? 20.531 -14.617 22.109 1 90.44 89 GLY A N 1
ATOM 680 C CA . GLY A 1 89 ? 19.188 -14.234 22.531 1 90.44 89 GLY A CA 1
ATOM 681 C C . GLY A 1 89 ? 18.094 -15.102 21.938 1 90.44 89 GLY A C 1
ATOM 682 O O . GLY A 1 89 ? 18.141 -16.328 22.031 1 90.44 89 GLY A O 1
ATOM 683 N N . TRP A 1 90 ? 17.125 -14.43 21.453 1 92.69 90 TRP A N 1
ATOM 684 C CA . TRP A 1 90 ? 16 -15.109 20.812 1 92.69 90 TRP A CA 1
ATOM 685 C C . TRP A 1 90 ? 15.758 -14.562 19.406 1 92.69 90 TRP A C 1
ATOM 687 O O . TRP A 1 90 ? 16.156 -13.438 19.094 1 92.69 90 TRP A O 1
ATOM 697 N N . ARG A 1 91 ? 15.195 -15.391 18.594 1 91.38 91 ARG A N 1
ATOM 698 C CA . ARG A 1 91 ? 14.797 -14.992 17.25 1 91.38 91 ARG A CA 1
ATOM 699 C C . ARG A 1 91 ? 13.344 -15.375 16.969 1 91.38 91 ARG A C 1
ATOM 701 O O . ARG A 1 91 ? 12.883 -16.438 17.391 1 91.38 91 ARG A O 1
ATOM 708 N N . ALA A 1 92 ? 12.641 -14.461 16.375 1 91.31 92 ALA A N 1
ATOM 709 C CA . ALA A 1 92 ? 11.273 -14.742 15.953 1 91.31 92 ALA A CA 1
ATOM 710 C C . ALA A 1 92 ? 10.812 -13.734 14.898 1 91.31 92 ALA A C 1
ATOM 712 O O . ALA A 1 92 ? 11.414 -12.672 14.742 1 91.31 92 ALA A O 1
ATOM 713 N N . PRO A 1 93 ? 9.852 -14.117 14.133 1 91.44 93 PRO A N 1
ATOM 714 C CA . PRO A 1 93 ? 9.195 -13.078 13.344 1 91.44 93 PRO A CA 1
ATOM 715 C C . PRO A 1 93 ? 8.227 -12.234 14.172 1 91.44 93 PRO A C 1
ATOM 717 O O . PRO A 1 93 ? 7.699 -12.703 15.188 1 91.44 93 PRO A O 1
ATOM 720 N N . CYS A 1 94 ? 8.055 -10.953 13.805 1 93.19 94 CYS A N 1
ATOM 721 C CA . CYS A 1 94 ? 6.992 -10.133 14.375 1 93.19 94 CYS A CA 1
ATOM 722 C C . CYS A 1 94 ? 5.625 -10.75 14.117 1 93.19 94 CYS A C 1
ATOM 724 O O . CYS A 1 94 ? 5.324 -11.164 13 1 93.19 94 CYS A O 1
ATOM 726 N N . PRO A 1 95 ? 4.781 -10.914 15.102 1 92.81 95 PRO A N 1
ATOM 727 C CA . PRO A 1 95 ? 3.451 -11.484 14.859 1 92.81 95 PRO A CA 1
ATOM 728 C C . PRO A 1 95 ? 2.586 -10.602 13.969 1 92.81 95 PRO A C 1
ATOM 730 O O . PRO A 1 95 ? 1.545 -11.039 13.477 1 92.81 95 PRO A O 1
ATOM 733 N N . CYS A 1 96 ? 3 -9.336 13.773 1 91.62 96 CYS A N 1
ATOM 734 C CA . CYS A 1 96 ? 2.209 -8.391 12.992 1 91.62 96 CYS A CA 1
ATOM 735 C C . CYS A 1 96 ? 2.742 -8.273 11.57 1 91.62 96 CYS A C 1
ATOM 737 O O . CYS A 1 96 ? 2.102 -8.734 10.625 1 91.62 96 CYS A O 1
ATOM 739 N N . CYS A 1 97 ? 3.977 -7.867 11.438 1 90.56 97 CYS A N 1
ATOM 740 C CA . CYS A 1 97 ? 4.484 -7.594 10.102 1 90.56 97 CYS A CA 1
ATOM 741 C C . CYS A 1 97 ? 5.25 -8.797 9.555 1 90.56 97 CYS A C 1
ATOM 743 O O . CYS A 1 97 ? 5.633 -8.805 8.383 1 90.56 97 CYS A O 1
ATOM 745 N N . LYS A 1 98 ? 5.594 -9.812 10.336 1 90.94 98 LYS A N 1
ATOM 746 C CA . LYS A 1 98 ? 6.238 -11.078 9.977 1 90.94 98 LYS A CA 1
ATOM 747 C C . LYS A 1 98 ? 7.723 -10.867 9.68 1 90.94 98 LYS A C 1
ATOM 749 O O . LYS A 1 98 ? 8.422 -11.812 9.305 1 90.94 98 LYS A O 1
ATOM 754 N N . ARG A 1 99 ? 8.266 -9.641 9.836 1 90.38 99 ARG A N 1
ATOM 755 C CA . ARG A 1 99 ? 9.703 -9.43 9.664 1 90.38 99 ARG A CA 1
ATOM 756 C C . ARG A 1 99 ? 10.492 -10.086 10.797 1 90.38 99 ARG A C 1
ATOM 758 O O . ARG A 1 99 ? 9.992 -10.227 11.914 1 90.38 99 ARG A O 1
ATOM 765 N N . PRO A 1 100 ? 11.695 -10.516 10.477 1 90 100 PRO A N 1
ATOM 766 C CA . PRO A 1 100 ? 12.5 -11.188 11.5 1 90 100 PRO A CA 1
ATOM 767 C C . PRO A 1 100 ? 12.938 -10.242 12.617 1 90 100 PRO A C 1
ATOM 769 O O . PRO A 1 100 ? 13.336 -9.102 12.344 1 90 100 PRO A O 1
ATOM 772 N N . LEU A 1 101 ? 12.836 -10.672 13.836 1 92.88 101 LEU A N 1
ATOM 773 C CA . LEU A 1 101 ? 13.266 -9.922 15.016 1 92.88 101 LEU A CA 1
ATOM 774 C C . LEU A 1 101 ? 14.398 -10.648 15.734 1 92.88 101 LEU A C 1
ATOM 776 O O . LEU A 1 101 ? 14.391 -11.875 15.836 1 92.88 101 LEU A O 1
ATOM 780 N N . ASP A 1 102 ? 15.367 -9.922 16.188 1 93.31 102 ASP A N 1
ATOM 781 C CA . ASP A 1 102 ? 16.406 -10.352 17.125 1 93.31 102 ASP A CA 1
ATOM 782 C C . ASP A 1 102 ? 16.188 -9.719 18.5 1 93.31 102 ASP A C 1
ATOM 784 O O . ASP A 1 102 ? 16.141 -8.492 18.625 1 93.31 102 ASP A O 1
ATOM 788 N N . ILE A 1 103 ? 16.031 -10.539 19.469 1 94.75 103 ILE A N 1
ATOM 789 C CA . ILE A 1 103 ? 15.711 -10.07 20.812 1 94.75 103 ILE A CA 1
ATOM 790 C C . ILE A 1 103 ? 16.844 -10.461 21.766 1 94.75 103 ILE A C 1
ATOM 792 O O . ILE A 1 103 ? 17.25 -11.625 21.828 1 94.75 103 ILE A O 1
ATOM 796 N N . GLN A 1 104 ? 17.375 -9.461 22.5 1 92.19 104 GLN A N 1
ATOM 797 C CA . GLN A 1 104 ? 18.453 -9.688 23.453 1 92.19 104 GLN A CA 1
ATOM 798 C C . GLN A 1 104 ? 18.188 -8.992 24.781 1 92.19 104 GLN A C 1
ATOM 800 O O . GLN A 1 104 ? 17.484 -7.984 24.828 1 92.19 104 GLN A O 1
ATOM 805 N N . LEU A 1 105 ? 18.688 -9.539 25.797 1 86.75 105 LEU A N 1
ATOM 806 C CA . LEU A 1 105 ? 18.672 -8.844 27.078 1 86.75 105 LEU A CA 1
ATOM 807 C C . LEU A 1 105 ? 19.547 -7.594 27.031 1 86.75 105 LEU A C 1
ATOM 809 O O . LEU A 1 105 ? 20.609 -7.605 26.422 1 86.75 105 LEU A O 1
ATOM 813 N N . ALA A 1 106 ? 18.969 -6.527 27.547 1 85.88 106 ALA A N 1
ATOM 814 C CA . ALA A 1 106 ? 19.719 -5.27 27.547 1 85.88 106 ALA A CA 1
ATOM 815 C C . ALA A 1 106 ? 19.297 -4.391 28.734 1 85.88 106 ALA A C 1
ATOM 817 O O . ALA A 1 106 ? 18.344 -4.707 29.438 1 85.88 106 ALA A O 1
ATOM 818 N N . GLY A 1 107 ? 20.141 -3.381 29.031 1 80.88 107 GLY A N 1
ATOM 819 C CA . GLY A 1 107 ? 19.734 -2.328 29.938 1 80.88 107 GLY A CA 1
ATOM 820 C C . GLY A 1 107 ? 18.781 -1.321 29.312 1 80.88 107 GLY A C 1
ATOM 821 O O . GLY A 1 107 ? 18.422 -1.448 28.141 1 80.88 107 GLY A O 1
ATOM 822 N N . PRO A 1 108 ? 18.422 -0.4 30.172 1 79.5 108 PRO A N 1
ATOM 823 C CA . PRO A 1 108 ? 17.562 0.65 29.609 1 79.5 108 PRO A CA 1
ATOM 824 C C . PRO A 1 108 ? 18.266 1.462 28.516 1 79.5 108 PRO A C 1
ATOM 826 O O . PRO A 1 108 ? 19.484 1.534 28.484 1 79.5 108 PRO A O 1
ATOM 829 N N . GLU A 1 109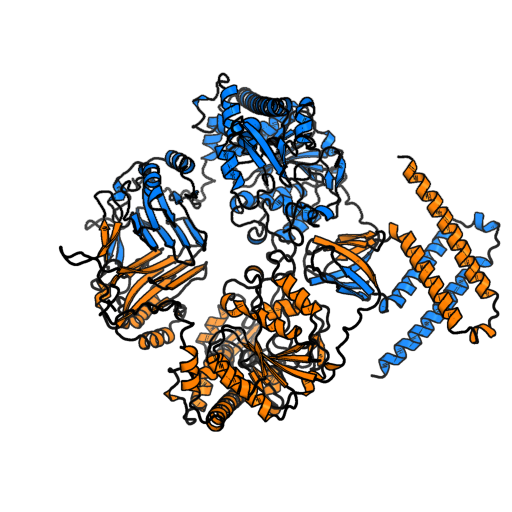 ? 17.438 1.955 27.641 1 79.56 109 GLU A N 1
ATOM 830 C CA . GLU A 1 109 ? 17.969 2.793 26.562 1 79.56 109 GLU A CA 1
ATOM 831 C C . GLU A 1 109 ? 18.75 3.982 27.125 1 79.56 109 GLU A C 1
ATOM 833 O O . GLU A 1 109 ? 18.312 4.621 28.078 1 79.56 109 GLU A O 1
ATOM 838 N N . THR A 1 110 ? 19.906 4.18 26.531 1 77.38 110 THR A N 1
ATOM 839 C CA . THR A 1 110 ? 20.688 5.34 26.922 1 77.38 110 THR A CA 1
ATOM 840 C C . THR A 1 110 ? 20.219 6.594 26.203 1 77.38 110 THR A C 1
ATOM 842 O O . THR A 1 110 ? 20.016 6.578 24.984 1 77.38 110 THR A O 1
ATOM 845 N N . PRO A 1 111 ? 19.969 7.633 27.031 1 76.38 111 PRO A N 1
ATOM 846 C CA . PRO A 1 111 ? 19.547 8.875 26.375 1 76.38 111 PRO A CA 1
ATOM 847 C C . PRO A 1 111 ? 20.594 9.414 25.406 1 76.38 111 PRO A C 1
ATOM 849 O O . PRO A 1 111 ? 21.797 9.195 25.594 1 76.38 111 PRO A O 1
ATOM 852 N N . GLN A 1 112 ? 20.094 9.953 24.375 1 74.56 112 GLN A N 1
ATOM 853 C CA . GLN A 1 112 ? 21.016 10.523 23.391 1 74.56 112 GLN A CA 1
ATOM 854 C C . GLN A 1 112 ? 21.797 11.695 23.969 1 74.56 112 GLN A C 1
ATOM 856 O O . GLN A 1 112 ? 21.219 12.539 24.672 1 74.56 112 GLN A O 1
ATOM 861 N N . LEU A 1 113 ? 23.078 11.703 23.641 1 78.94 113 LEU A N 1
ATOM 862 C CA . LEU A 1 113 ? 23.953 12.758 24.125 1 78.94 113 LEU A CA 1
ATOM 863 C C . LEU A 1 113 ? 23.781 14.031 23.312 1 78.94 113 LEU A C 1
ATOM 865 O O . LEU A 1 113 ? 23.672 13.984 22.094 1 78.94 113 LEU A O 1
ATOM 869 N N . ILE A 1 114 ? 23.562 15.148 24 1 87.69 114 ILE A N 1
ATOM 870 C CA . ILE A 1 114 ? 23.5 16.469 23.406 1 87.69 114 ILE A CA 1
ATOM 871 C C . ILE A 1 114 ? 24.906 17.047 23.266 1 87.69 114 ILE A C 1
ATOM 873 O O . ILE A 1 114 ? 25.688 17.016 24.219 1 87.69 114 ILE A O 1
ATOM 877 N N . HIS A 1 115 ? 25.234 17.516 22.109 1 86.31 115 HIS A N 1
ATOM 878 C CA . HIS A 1 115 ? 26.531 18.156 21.922 1 86.31 115 HIS A CA 1
ATOM 879 C C . HIS A 1 115 ? 26.703 19.328 22.875 1 86.31 115 HIS A C 1
ATOM 881 O O . HIS A 1 115 ? 25.797 20.141 23.062 1 86.31 115 HIS A O 1
ATOM 887 N N . PRO A 1 116 ? 27.781 19.406 23.5 1 89.44 116 PRO A N 1
ATOM 888 C CA . PRO A 1 116 ? 28.016 20.469 24.484 1 89.44 116 PRO A CA 1
ATOM 889 C C . PRO A 1 116 ? 27.781 21.859 23.922 1 89.44 116 PRO A C 1
ATOM 891 O O . PRO A 1 116 ? 27.266 22.75 24.625 1 89.44 116 PRO A O 1
ATOM 894 N N . GLU A 1 117 ? 28.078 22.062 22.688 1 90.31 117 GLU A N 1
ATOM 895 C CA . GLU A 1 117 ? 27.906 23.359 22.062 1 90.31 117 GLU A CA 1
ATOM 896 C C . GLU A 1 117 ? 26.422 23.688 21.844 1 90.31 117 GLU A C 1
ATOM 898 O O . GLU A 1 117 ? 26.047 24.844 21.688 1 90.31 117 GLU A O 1
ATOM 903 N N . ALA A 1 118 ? 25.625 22.688 21.859 1 93.12 118 ALA A N 1
ATOM 904 C CA . ALA A 1 118 ? 24.203 22.875 21.594 1 93.12 118 ALA A CA 1
ATOM 905 C C . ALA A 1 118 ? 23.422 23.078 22.875 1 93.12 118 ALA A C 1
ATOM 907 O O . ALA A 1 118 ? 22.281 23.562 22.859 1 93.12 118 ALA A O 1
ATOM 908 N N . LYS A 1 119 ? 24.062 22.766 23.984 1 92.75 119 LYS A N 1
ATOM 909 C CA . LYS A 1 119 ? 23.344 22.812 25.266 1 92.75 119 LYS A CA 1
ATOM 910 C C . LYS A 1 119 ? 22.844 24.234 25.562 1 92.75 119 LYS A C 1
ATOM 912 O O . LYS A 1 119 ? 23.609 25.188 25.469 1 92.75 119 LYS A O 1
ATOM 917 N N . GLY A 1 120 ? 21.594 24.375 25.781 1 93.88 120 GLY A N 1
ATOM 918 C CA . GLY A 1 120 ? 20.984 25.656 26.156 1 93.88 120 GLY A CA 1
ATOM 919 C C . GLY A 1 120 ? 20.562 26.484 24.969 1 93.88 120 GLY A C 1
ATOM 920 O O . GLY A 1 120 ? 20 27.562 25.125 1 93.88 120 GLY A O 1
ATOM 921 N N . ARG A 1 121 ? 20.797 26.047 23.812 1 97.44 121 ARG A N 1
ATOM 922 C CA . ARG A 1 121 ? 20.391 26.75 22.609 1 97.44 121 ARG A CA 1
ATOM 923 C C . ARG A 1 121 ? 19.062 26.219 22.094 1 97.44 121 ARG A C 1
ATOM 925 O O . ARG A 1 121 ? 18.938 25.016 21.828 1 97.44 121 ARG A O 1
ATOM 932 N N . PHE A 1 122 ? 18.125 27.125 21.984 1 98.56 122 PHE A N 1
ATOM 933 C CA . PHE A 1 122 ? 16.781 26.75 21.547 1 98.56 122 PHE A CA 1
ATOM 934 C C . PHE A 1 122 ? 16.344 27.578 20.344 1 98.56 122 PHE A C 1
ATOM 936 O O . PHE A 1 122 ? 16.859 28.672 20.125 1 98.56 122 PHE A O 1
ATOM 943 N N . ALA A 1 123 ? 15.445 26.969 19.516 1 98.81 123 ALA A N 1
ATOM 944 C CA . ALA A 1 123 ? 14.992 27.719 18.344 1 98.81 123 ALA A CA 1
ATOM 945 C C . ALA A 1 123 ? 13.531 27.391 18.031 1 98.81 123 ALA A C 1
ATOM 947 O O . ALA A 1 123 ? 13.102 26.25 18.125 1 98.81 123 ALA A O 1
ATOM 948 N N . TYR A 1 124 ? 12.766 28.422 17.781 1 98.88 124 TYR A N 1
ATOM 949 C CA . TYR A 1 124 ? 11.516 28.266 17.047 1 98.88 124 TYR A CA 1
ATOM 950 C C . TYR A 1 124 ? 11.789 27.953 15.578 1 98.88 124 TYR A C 1
ATOM 952 O O . TYR A 1 124 ? 12.68 28.531 14.969 1 98.88 124 TYR A O 1
ATOM 960 N N . LEU A 1 125 ? 11.062 26.984 15.07 1 98.81 125 LEU A N 1
ATOM 961 C CA . LEU A 1 125 ? 11.391 26.469 13.742 1 98.81 125 LEU A CA 1
ATOM 962 C C . LEU A 1 125 ? 10.156 26.438 12.852 1 98.81 125 LEU A C 1
ATOM 964 O O . LEU A 1 125 ? 9.078 26.031 13.289 1 98.81 125 LEU A O 1
ATOM 968 N N . ILE A 1 126 ? 10.234 26.906 11.633 1 98.69 126 ILE A N 1
ATOM 969 C CA . ILE A 1 126 ? 9.219 26.734 10.602 1 98.69 126 ILE A CA 1
ATOM 970 C C . ILE A 1 126 ? 9.859 26.172 9.328 1 98.69 126 ILE A C 1
ATOM 972 O O . ILE A 1 126 ? 11.086 26.172 9.203 1 98.69 126 ILE A O 1
ATOM 976 N N . CYS A 1 127 ? 9.055 25.641 8.469 1 97.69 127 CYS A N 1
ATOM 977 C CA . CYS A 1 127 ? 9.523 25.094 7.203 1 97.69 127 CYS A CA 1
ATOM 978 C C . CYS A 1 127 ? 8.688 25.609 6.039 1 97.69 127 CYS A C 1
ATOM 980 O O . CYS A 1 127 ? 7.453 25.609 6.109 1 97.69 127 CYS A O 1
ATOM 982 N N . LEU A 1 128 ? 9.406 26.078 5.023 1 94.94 128 LEU A N 1
ATOM 983 C CA . LEU A 1 128 ? 8.742 26.656 3.857 1 94.94 128 LEU A CA 1
ATOM 984 C C . LEU A 1 128 ? 9.227 25.984 2.574 1 94.94 128 LEU A C 1
ATOM 986 O O . LEU A 1 128 ? 10.414 25.703 2.43 1 94.94 128 LEU A O 1
ATOM 990 N N . TRP A 1 129 ? 8.336 25.719 1.679 1 88.31 129 TRP A N 1
ATOM 991 C CA . TRP A 1 129 ? 8.641 25.312 0.31 1 88.31 129 TRP A CA 1
ATOM 992 C C . TRP A 1 129 ? 7.664 25.938 -0.676 1 88.31 129 TRP A C 1
ATOM 994 O O . TRP A 1 129 ? 6.582 26.391 -0.288 1 88.31 129 TRP A O 1
ATOM 1004 N N . GLY A 1 130 ? 8.141 26.109 -1.862 1 81.38 130 GLY A N 1
ATOM 1005 C CA . GLY A 1 130 ? 7.289 26.672 -2.9 1 81.38 130 GLY A CA 1
ATOM 1006 C C . GLY A 1 130 ? 7.238 28.188 -2.869 1 81.38 130 GLY A C 1
ATOM 1007 O O . GLY A 1 130 ? 8.07 28.828 -2.221 1 81.38 130 GLY A O 1
ATOM 1008 N N . SER A 1 131 ? 6.332 28.797 -3.574 1 81.75 131 SER A N 1
ATOM 1009 C CA . SER A 1 131 ? 6.293 30.25 -3.746 1 81.75 131 SER A CA 1
ATOM 1010 C C . SER A 1 131 ? 4.934 30.812 -3.348 1 81.75 131 SER A C 1
ATOM 1012 O O . SER A 1 131 ? 4.414 31.719 -4.008 1 81.75 131 SER A O 1
ATOM 1014 N N . SER A 1 132 ? 4.395 30.312 -2.283 1 85.5 132 SER A N 1
ATOM 1015 C CA . SER A 1 132 ? 3.084 30.781 -1.853 1 85.5 132 SER A CA 1
ATOM 1016 C C . SER A 1 132 ? 3.199 32.062 -1.048 1 85.5 132 SER A C 1
ATOM 1018 O O . SER A 1 132 ? 3.773 32.094 0.043 1 85.5 132 SER A O 1
ATOM 1020 N N . PRO A 1 133 ? 2.609 33.156 -1.532 1 90.69 133 PRO A N 1
ATOM 1021 C CA . PRO A 1 133 ? 2.635 34.406 -0.745 1 90.69 133 PRO A CA 1
ATOM 1022 C C . PRO A 1 133 ? 1.889 34.25 0.58 1 90.69 133 PRO A C 1
ATOM 1024 O O . PRO A 1 133 ? 2.248 34.906 1.562 1 90.69 133 PRO A O 1
ATOM 1027 N N . GLU A 1 134 ? 0.869 33.406 0.578 1 91.88 134 GLU A N 1
ATOM 1028 C CA . GLU A 1 134 ? 0.094 33.156 1.789 1 91.88 134 GLU A CA 1
ATOM 1029 C C . GLU A 1 134 ? 0.987 32.688 2.926 1 91.88 134 GLU A C 1
ATOM 1031 O O . GLU A 1 134 ? 0.943 33.219 4.035 1 91.88 134 GLU A O 1
ATOM 1036 N N . TYR A 1 135 ? 1.825 31.797 2.607 1 94.06 135 TYR A N 1
ATOM 1037 C CA . TYR A 1 135 ? 2.68 31.203 3.631 1 94.06 135 TYR A CA 1
ATOM 1038 C C . TYR A 1 135 ? 3.777 32.156 4.051 1 94.06 135 TYR A C 1
ATOM 1040 O O . TYR A 1 135 ? 4.215 32.156 5.207 1 94.06 135 TYR A O 1
ATOM 1048 N N . ILE A 1 136 ? 4.148 33.031 3.17 1 95.94 136 ILE A N 1
ATOM 1049 C CA . ILE A 1 136 ? 5.137 34.031 3.529 1 95.94 136 ILE A CA 1
ATOM 1050 C C . ILE A 1 136 ? 4.512 35.062 4.48 1 95.94 136 ILE A C 1
ATOM 1052 O O . ILE A 1 136 ? 5.125 35.438 5.484 1 95.94 136 ILE A O 1
ATOM 1056 N N . ALA A 1 137 ? 3.293 35.438 4.117 1 96.5 137 ALA A N 1
ATOM 1057 C CA . ALA A 1 137 ? 2.578 36.344 5.012 1 96.5 137 ALA A CA 1
ATOM 1058 C C . ALA A 1 137 ? 2.428 35.75 6.402 1 96.5 137 ALA A C 1
ATOM 1060 O O . ALA A 1 137 ? 2.645 36.438 7.41 1 96.5 137 ALA A O 1
ATOM 1061 N N . GLY A 1 138 ? 2.057 34.469 6.418 1 97.88 138 GLY A N 1
ATOM 1062 C CA . GLY A 1 138 ? 1.925 33.781 7.688 1 97.88 138 GLY A CA 1
ATOM 1063 C C . GLY A 1 138 ? 3.227 33.688 8.461 1 97.88 138 GLY A C 1
ATOM 1064 O O . GLY A 1 138 ? 3.246 33.906 9.672 1 97.88 138 GLY A O 1
ATOM 1065 N N . ALA A 1 139 ? 4.293 33.406 7.766 1 98.38 139 ALA A N 1
ATOM 1066 C CA . ALA A 1 139 ? 5.609 33.281 8.391 1 98.38 139 ALA A CA 1
ATOM 1067 C C . ALA A 1 139 ? 6.051 34.625 8.992 1 98.38 139 ALA A C 1
ATOM 1069 O O . ALA A 1 139 ? 6.641 34.656 10.078 1 98.38 139 ALA A O 1
ATOM 1070 N N . LEU A 1 140 ? 5.789 35.688 8.25 1 97.88 140 LEU A N 1
ATOM 1071 C CA . LEU A 1 140 ? 6.16 37 8.734 1 97.88 140 LEU A CA 1
ATOM 1072 C C . LEU A 1 140 ? 5.375 37.344 9.992 1 97.88 140 LEU A C 1
ATOM 1074 O O . LEU A 1 140 ? 5.949 37.844 10.977 1 97.88 140 LEU A O 1
ATOM 1078 N N . VAL A 1 141 ? 4.086 37.094 9.961 1 98.44 141 VAL A N 1
ATOM 1079 C CA . VAL A 1 141 ? 3.238 37.406 11.102 1 98.44 141 VAL A CA 1
ATOM 1080 C C . VAL A 1 141 ? 3.631 36.562 12.297 1 98.44 141 VAL A C 1
ATOM 1082 O O . VAL A 1 141 ? 3.723 37.031 13.422 1 98.44 141 VAL A O 1
ATOM 1085 N N . LEU A 1 142 ? 3.867 35.281 12.055 1 98.75 142 LEU A N 1
ATOM 1086 C CA . LEU A 1 142 ? 4.285 34.375 13.125 1 98.75 142 LEU A CA 1
ATOM 1087 C C . LEU A 1 142 ? 5.613 34.812 13.727 1 98.75 142 LEU A C 1
ATOM 1089 O O . LEU A 1 142 ? 5.754 34.906 14.945 1 98.75 142 LEU A O 1
ATOM 1093 N N . GLY A 1 143 ? 6.574 35.094 12.891 1 98.44 143 GLY A N 1
ATOM 1094 C CA . GLY A 1 143 ? 7.855 35.594 13.375 1 98.44 143 GLY A CA 1
ATOM 1095 C C . GLY A 1 143 ? 7.738 36.844 14.211 1 98.44 143 GLY A C 1
ATOM 1096 O O . GLY A 1 143 ? 8.344 36.969 15.281 1 98.44 143 GLY A O 1
ATOM 1097 N N . SER A 1 144 ? 6.938 37.781 13.703 1 97.62 144 SER A N 1
ATOM 1098 C CA . SER A 1 144 ? 6.719 39.031 14.422 1 97.62 144 SER A CA 1
ATOM 1099 C C . SER A 1 144 ? 6.008 38.812 15.75 1 97.62 144 SER A C 1
ATOM 1101 O O . SER A 1 144 ? 6.328 39.438 16.75 1 97.62 144 SER A O 1
ATOM 1103 N N . SER A 1 145 ? 5.051 37.906 15.727 1 98.25 145 SER A N 1
ATOM 1104 C CA . SER A 1 145 ? 4.316 37.594 16.953 1 98.25 145 SER A CA 1
ATOM 1105 C C . SER A 1 145 ? 5.238 37.031 18.016 1 98.25 145 SER A C 1
ATOM 1107 O O . SER A 1 145 ? 5.102 37.344 19.203 1 98.25 145 SER A O 1
ATOM 1109 N N . ILE A 1 146 ? 6.191 36.188 17.641 1 98.5 146 ILE A N 1
ATOM 1110 C CA . ILE A 1 146 ? 7.152 35.625 18.578 1 98.5 146 ILE A CA 1
ATOM 1111 C C . ILE A 1 146 ? 8.094 36.719 19.078 1 98.5 146 ILE A C 1
ATOM 1113 O O . ILE A 1 146 ? 8.344 36.812 20.281 1 98.5 146 ILE A O 1
ATOM 1117 N N . GLN A 1 147 ? 8.578 37.531 18.203 1 96.75 147 GLN A N 1
ATOM 1118 C CA . GLN A 1 147 ? 9.5 38.594 18.547 1 96.75 147 GLN A CA 1
ATOM 1119 C C . GLN A 1 147 ? 8.883 39.562 19.562 1 96.75 147 GLN A C 1
ATOM 1121 O O . GLN A 1 147 ? 9.547 39.969 20.516 1 96.75 147 GLN A O 1
ATOM 1126 N N . ARG A 1 148 ? 7.633 39.812 19.453 1 95.62 148 ARG A N 1
ATOM 1127 C CA . ARG A 1 148 ? 6.926 40.781 20.266 1 95.62 148 ARG A CA 1
ATOM 1128 C C . ARG A 1 148 ? 6.73 40.281 21.688 1 95.62 148 ARG A C 1
ATOM 1130 O O . ARG A 1 148 ? 6.465 41.062 22.609 1 95.62 148 ARG A O 1
ATOM 1137 N N . THR A 1 149 ? 6.797 39 21.844 1 96.69 149 THR A N 1
ATOM 1138 C CA . THR A 1 149 ? 6.625 38.438 23.172 1 96.69 149 THR A CA 1
ATOM 1139 C C . THR A 1 149 ? 7.898 38.594 24 1 96.69 149 THR A C 1
ATOM 1141 O O . THR A 1 149 ? 7.887 38.406 25.203 1 96.69 149 THR A O 1
ATOM 1144 N N . GLY A 1 150 ? 9.055 38.875 23.328 1 95.75 150 GLY A N 1
ATOM 1145 C CA . GLY A 1 150 ? 10.32 39.062 24.016 1 95.75 150 GLY A CA 1
ATOM 1146 C C . GLY A 1 150 ? 11.125 37.781 24.141 1 95.75 150 GLY A C 1
ATOM 1147 O O . GLY A 1 150 ? 12.055 37.688 24.938 1 95.75 150 GLY A O 1
ATOM 1148 N N . SER A 1 151 ? 10.758 36.781 23.344 1 97.25 151 SER A N 1
ATOM 1149 C CA . SER A 1 151 ? 11.5 35.531 23.375 1 97.25 151 SER A CA 1
ATOM 1150 C C . SER A 1 151 ? 12.984 35.781 23.109 1 97.25 151 SER A C 1
ATOM 1152 O O . SER A 1 151 ? 13.352 36.625 22.297 1 97.25 151 SER A O 1
ATOM 1154 N N . LYS A 1 152 ? 13.82 35.031 23.797 1 96.12 152 LYS A N 1
ATOM 1155 C CA . LYS A 1 152 ? 15.266 35.188 23.656 1 96.12 152 LYS A CA 1
ATOM 1156 C C . LYS A 1 152 ? 15.836 34.125 22.703 1 96.12 152 LYS A C 1
ATOM 1158 O O . LYS A 1 152 ? 17.031 34.125 22.422 1 96.12 152 LYS A O 1
ATOM 1163 N N . HIS A 1 153 ? 15.07 33.25 22.266 1 98.25 153 HIS A N 1
ATOM 1164 C CA . HIS A 1 153 ? 15.562 32.125 21.5 1 98.25 153 HIS A CA 1
ATOM 1165 C C . HIS A 1 153 ? 15.57 32.406 20 1 98.25 153 HIS A C 1
ATOM 1167 O O . HIS A 1 153 ? 14.906 33.344 19.547 1 98.25 153 HIS A O 1
ATOM 1173 N N . ASP A 1 154 ? 16.344 31.656 19.297 1 98.25 154 ASP A N 1
ATOM 1174 C CA . ASP A 1 154 ? 16.469 31.844 17.859 1 98.25 154 ASP A CA 1
ATOM 1175 C C . ASP A 1 154 ? 15.148 31.516 17.141 1 98.25 154 ASP A C 1
ATOM 1177 O O . ASP A 1 154 ? 14.328 30.766 17.672 1 98.25 154 ASP A O 1
ATOM 1181 N N . ARG A 1 155 ? 14.922 32.188 16.078 1 98.62 155 ARG A N 1
ATOM 1182 C CA . ARG A 1 155 ? 13.875 31.859 15.125 1 98.62 155 ARG A CA 1
ATOM 1183 C C . ARG A 1 155 ? 14.461 31.422 13.789 1 98.62 155 ARG A C 1
ATOM 1185 O O . ARG A 1 155 ? 15.094 32.219 13.094 1 98.62 155 ARG A O 1
ATOM 1192 N N . VAL A 1 156 ? 14.234 30.141 13.461 1 98.75 156 VAL A N 1
ATOM 1193 C CA . VAL A 1 156 ? 14.852 29.578 12.266 1 98.75 156 VAL A CA 1
ATOM 1194 C C . VAL A 1 156 ? 13.773 29.234 11.234 1 98.75 156 VAL A C 1
ATOM 1196 O O . VAL A 1 156 ? 12.758 28.641 11.578 1 98.75 156 VAL A O 1
ATOM 1199 N N . CYS A 1 157 ? 13.922 29.641 10.016 1 98.62 157 CYS A N 1
ATOM 1200 C CA . CYS A 1 157 ? 13.078 29.281 8.883 1 98.62 157 CYS A CA 1
ATOM 1201 C C . CYS A 1 157 ? 13.836 28.375 7.918 1 98.62 157 CYS A C 1
ATOM 1203 O O . CYS A 1 157 ? 14.758 28.812 7.23 1 98.62 157 CYS A O 1
ATOM 1205 N N . MET A 1 158 ? 13.508 27.094 7.914 1 98.38 158 MET A N 1
ATOM 1206 C CA . MET A 1 158 ? 14.016 26.203 6.875 1 98.38 158 MET A CA 1
ATOM 1207 C C . MET A 1 158 ? 13.258 26.391 5.57 1 98.38 158 MET A C 1
ATOM 1209 O O . MET A 1 158 ? 12.031 26.516 5.578 1 98.38 158 MET A O 1
ATOM 1213 N N . TYR A 1 159 ? 13.938 26.484 4.484 1 96.25 159 TYR A N 1
ATOM 1214 C CA . TYR A 1 159 ? 13.281 26.656 3.195 1 96.25 159 TYR A CA 1
ATOM 1215 C C . TYR A 1 159 ? 13.969 25.828 2.119 1 96.25 159 TYR A C 1
ATOM 1217 O O . TYR A 1 159 ? 15.164 25.516 2.229 1 96.25 159 TYR A O 1
ATOM 1225 N N . THR A 1 160 ? 13.242 25.406 1.184 1 89.25 160 THR A N 1
ATOM 1226 C CA . THR A 1 160 ? 13.805 24.672 0.062 1 89.25 160 THR A CA 1
ATOM 1227 C C . THR A 1 160 ? 14.172 25.609 -1.079 1 89.25 160 THR A C 1
ATOM 1229 O O . THR A 1 160 ? 13.789 26.781 -1.07 1 89.25 160 THR A O 1
ATOM 1232 N N . GLU A 1 161 ? 14.836 25.109 -2.004 1 84 161 GLU A N 1
ATOM 1233 C CA . GLU A 1 161 ? 15.438 25.906 -3.064 1 84 161 GLU A CA 1
ATOM 1234 C C . GLU A 1 161 ? 14.367 26.562 -3.934 1 84 161 GLU A C 1
ATOM 1236 O O . GLU A 1 161 ? 14.617 27.594 -4.566 1 84 161 GLU A O 1
ATOM 1241 N N . ASP A 1 162 ? 13.203 26.109 -3.932 1 83.25 162 ASP A N 1
ATOM 1242 C CA . ASP A 1 162 ? 12.141 26.609 -4.805 1 83.25 162 ASP A CA 1
ATOM 1243 C C . ASP A 1 162 ? 11.469 27.844 -4.211 1 83.25 162 ASP A C 1
ATOM 1245 O O . ASP A 1 162 ? 10.602 28.453 -4.848 1 83.25 162 ASP A O 1
ATOM 1249 N N . VAL A 1 163 ? 11.859 28.312 -3.094 1 90.19 163 VAL A N 1
ATOM 1250 C CA . VAL A 1 163 ? 11.359 29.547 -2.512 1 90.19 163 VAL A CA 1
ATOM 1251 C C . VAL A 1 163 ? 12.086 30.734 -3.127 1 90.19 163 VAL A C 1
ATOM 1253 O O . VAL A 1 163 ? 13.312 30.781 -3.131 1 90.19 163 VAL A O 1
ATOM 1256 N N . PRO A 1 164 ? 11.422 31.734 -3.594 1 87.12 164 PRO A N 1
ATOM 1257 C CA . PRO A 1 164 ? 12.039 32.906 -4.234 1 87.12 164 PRO A CA 1
ATOM 1258 C C . PRO A 1 164 ? 12.961 33.656 -3.295 1 87.12 164 PRO A C 1
ATOM 1260 O O . PRO A 1 164 ? 12.664 33.812 -2.105 1 87.12 164 PRO A O 1
ATOM 1263 N N . LYS A 1 165 ? 13.984 34.219 -3.854 1 90.06 165 LYS A N 1
ATOM 1264 C CA . LYS A 1 165 ? 14.992 34.938 -3.084 1 90.06 165 LYS A CA 1
ATOM 1265 C C . LYS A 1 165 ? 14.398 36.188 -2.416 1 90.06 165 LYS A C 1
ATOM 1267 O O . LYS A 1 165 ? 14.812 36.562 -1.321 1 90.06 165 LYS A O 1
ATOM 1272 N N . GLU A 1 166 ? 13.445 36.781 -3.094 1 89.5 166 GLU A N 1
ATOM 1273 C CA . GLU A 1 166 ? 12.805 37.969 -2.543 1 89.5 166 GLU A CA 1
ATOM 1274 C C . GLU A 1 166 ? 12.07 37.656 -1.24 1 89.5 166 GLU A C 1
ATOM 1276 O O . GLU A 1 166 ? 12.055 38.469 -0.317 1 89.5 166 GLU A O 1
ATOM 1281 N N . TYR A 1 167 ? 11.484 36.531 -1.192 1 94.88 167 TYR A N 1
ATOM 1282 C CA . TYR A 1 167 ? 10.82 36.094 0.025 1 94.88 167 TYR A CA 1
ATOM 1283 C C . TYR A 1 167 ? 11.828 35.844 1.146 1 94.88 167 TYR A C 1
ATOM 1285 O O . TYR A 1 167 ? 11.578 36.219 2.297 1 94.88 167 TYR A O 1
ATOM 1293 N N . ILE A 1 168 ? 12.938 35.312 0.794 1 94.69 168 ILE A N 1
ATOM 1294 C CA . ILE A 1 168 ? 13.977 35.031 1.78 1 94.69 168 ILE A CA 1
ATOM 1295 C C . ILE A 1 168 ? 14.5 36.344 2.365 1 94.69 168 ILE A C 1
ATOM 1297 O O . ILE A 1 168 ? 14.766 36.438 3.564 1 94.69 168 ILE A O 1
ATOM 1301 N N . ARG A 1 169 ? 14.648 37.281 1.536 1 92.75 169 ARG A N 1
ATOM 1302 C CA . ARG A 1 169 ? 15.102 38.594 1.999 1 92.75 169 ARG A CA 1
ATOM 1303 C C . ARG A 1 169 ? 14.141 39.188 3.023 1 92.75 169 ARG A C 1
ATOM 1305 O O . ARG A 1 169 ? 14.562 39.719 4.043 1 92.75 169 ARG A O 1
ATOM 1312 N N . LEU A 1 170 ? 12.891 39.094 2.707 1 93.06 170 LEU A N 1
ATOM 1313 C CA . LEU A 1 170 ? 11.875 39.594 3.627 1 93.06 170 LEU A CA 1
ATOM 1314 C C . LEU A 1 170 ? 11.875 38.781 4.926 1 93.06 170 LEU A C 1
ATOM 1316 O O . LEU A 1 170 ? 11.82 39.375 6.016 1 93.06 170 LEU A O 1
ATOM 1320 N N . LEU A 1 171 ? 11.961 37.469 4.82 1 96.44 171 LEU A N 1
ATOM 1321 C CA . LEU A 1 171 ? 11.891 36.594 5.969 1 96.44 171 LEU A CA 1
ATOM 1322 C C . LEU A 1 171 ? 13.125 36.75 6.852 1 96.44 171 LEU A C 1
ATOM 1324 O O . LEU A 1 171 ? 13.055 36.562 8.07 1 96.44 171 LEU A O 1
ATOM 1328 N N . SER A 1 172 ? 14.242 37.062 6.285 1 95.31 172 SER A N 1
ATOM 1329 C CA . SER A 1 172 ? 15.508 37.156 7 1 95.31 172 SER A CA 1
ATOM 1330 C C . SER A 1 172 ? 15.484 38.281 8.039 1 95.31 172 SER A C 1
ATOM 1332 O O . SER A 1 172 ? 16.328 38.312 8.93 1 95.31 172 SER A O 1
ATOM 1334 N N . LYS A 1 173 ? 14.508 39.094 7.957 1 92.06 173 LYS A N 1
ATOM 1335 C CA . LYS A 1 173 ? 14.352 40.156 8.945 1 92.06 173 LYS A CA 1
ATOM 1336 C C . LYS A 1 173 ? 13.812 39.594 10.258 1 92.06 173 LYS A C 1
ATOM 1338 O O . LYS A 1 173 ? 14 40.188 11.32 1 92.06 173 LYS A O 1
ATOM 1343 N N . PHE A 1 174 ? 13.195 38.469 10.219 1 94.88 174 PHE A N 1
ATOM 1344 C CA . PHE A 1 174 ? 12.539 37.938 11.406 1 94.88 174 PHE A CA 1
ATOM 1345 C C . PHE A 1 174 ? 13.039 36.531 11.711 1 94.88 174 PHE A C 1
ATOM 1347 O O . PHE A 1 174 ? 12.875 36.031 12.836 1 94.88 174 PHE A O 1
ATOM 1354 N N . TRP A 1 175 ? 13.609 35.875 10.703 1 97.94 175 TRP A N 1
ATOM 1355 C CA . TRP A 1 175 ? 14.023 34.469 10.828 1 97.94 175 TRP A CA 1
ATOM 1356 C C . TRP A 1 175 ? 15.461 34.312 10.367 1 97.94 175 TRP A C 1
ATOM 1358 O O . TRP A 1 175 ? 15.93 35 9.469 1 97.94 175 TRP A O 1
ATOM 1368 N N . ARG A 1 176 ? 16.203 33.469 11.047 1 97.81 176 ARG A N 1
ATOM 1369 C CA . ARG A 1 176 ? 17.422 32.906 10.469 1 97.81 176 ARG A CA 1
ATOM 1370 C C . ARG A 1 176 ? 17.094 31.859 9.398 1 97.81 176 ARG A C 1
ATOM 1372 O O . ARG A 1 176 ? 16.672 30.75 9.711 1 97.81 176 ARG A O 1
ATOM 1379 N N . CYS A 1 177 ? 17.312 32.219 8.133 1 97.69 177 CYS A N 1
ATOM 1380 C CA . CYS A 1 177 ? 16.875 31.375 7.023 1 97.69 177 CYS A CA 1
ATOM 1381 C C . CYS A 1 177 ? 17.953 30.359 6.648 1 97.69 177 CYS A C 1
ATOM 1383 O O . CYS A 1 177 ? 19.109 30.719 6.461 1 97.69 177 CYS A O 1
ATOM 1385 N N . LYS A 1 178 ? 17.578 29.109 6.613 1 96.81 178 LYS A N 1
ATOM 1386 C CA . LYS A 1 178 ? 18.484 28.016 6.258 1 96.81 178 LYS A CA 1
ATOM 1387 C C . LYS A 1 178 ? 17.938 27.188 5.094 1 96.81 178 LYS A C 1
ATOM 1389 O O . LYS A 1 178 ? 16.797 26.703 5.156 1 96.81 178 LYS A O 1
ATOM 1394 N N . CYS A 1 179 ? 18.672 27 4.055 1 95.12 179 CYS A N 1
ATOM 1395 C CA . CYS A 1 179 ? 18.266 26.234 2.891 1 95.12 179 CYS A CA 1
ATOM 1396 C C . CYS A 1 179 ? 18.422 24.734 3.152 1 95.12 179 CYS A C 1
ATOM 1398 O O . CYS A 1 179 ? 19.453 24.297 3.666 1 95.12 179 CYS A O 1
ATOM 1400 N N . ILE A 1 180 ? 17.359 23.969 2.801 1 93.56 180 ILE A N 1
ATOM 1401 C CA . ILE A 1 180 ? 17.375 22.531 3.006 1 93.56 180 ILE A CA 1
ATOM 1402 C C . ILE A 1 180 ? 16.859 21.828 1.756 1 93.56 180 ILE A C 1
ATOM 1404 O O . ILE A 1 180 ? 16.281 22.453 0.869 1 93.56 180 ILE A O 1
ATOM 1408 N N . ASP A 1 181 ? 17.062 20.453 1.707 1 87.56 181 ASP A N 1
ATOM 1409 C CA . ASP A 1 181 ? 16.547 19.625 0.619 1 87.56 181 ASP A CA 1
ATOM 1410 C C . ASP A 1 181 ? 15.172 19.047 0.966 1 87.56 181 ASP A C 1
ATOM 1412 O O . ASP A 1 181 ? 14.898 18.75 2.131 1 87.56 181 ASP A O 1
ATOM 1416 N N . HIS A 1 182 ? 14.445 18.922 -0.089 1 86.19 182 HIS A N 1
ATOM 1417 C CA . HIS A 1 182 ? 13.18 18.219 0.083 1 86.19 182 HIS A CA 1
ATOM 1418 C C . HIS A 1 182 ? 13.398 16.797 0.563 1 86.19 182 HIS A C 1
ATOM 1420 O O . HIS A 1 182 ? 14.414 16.172 0.237 1 86.19 182 HIS A O 1
ATOM 1426 N N . VAL A 1 183 ? 12.453 16.359 1.377 1 86.38 183 VAL A N 1
ATOM 1427 C CA . VAL A 1 183 ? 12.422 14.938 1.707 1 86.38 183 VAL A CA 1
ATOM 1428 C C . VAL A 1 183 ? 11.523 14.195 0.719 1 86.38 183 VAL A C 1
ATOM 1430 O O . VAL A 1 183 ? 10.359 14.57 0.529 1 86.38 183 VAL A O 1
ATOM 1433 N N . ASP A 1 184 ? 12.078 13.188 0.084 1 77.44 184 ASP A N 1
ATOM 1434 C CA . ASP A 1 184 ? 11.312 12.344 -0.835 1 77.44 184 ASP A CA 1
ATOM 1435 C C . ASP A 1 184 ? 10.703 11.148 -0.107 1 77.44 184 ASP A C 1
ATOM 1437 O O . ASP A 1 184 ? 11.406 10.203 0.245 1 77.44 184 ASP A O 1
ATOM 1441 N N . ALA A 1 185 ? 9.445 11.258 0.213 1 75.5 185 ALA A N 1
ATOM 1442 C CA . ALA A 1 185 ? 8.727 10.18 0.876 1 75.5 185 ALA A CA 1
ATOM 1443 C C . ALA A 1 185 ? 7.816 9.438 -0.103 1 75.5 185 ALA A C 1
ATOM 1445 O O . ALA A 1 185 ? 7.426 9.992 -1.133 1 75.5 185 ALA A O 1
ATOM 1446 N N . VAL A 1 186 ? 7.594 8.125 0.252 1 70.62 186 VAL A N 1
ATOM 1447 C CA . VAL A 1 186 ? 6.684 7.32 -0.557 1 70.62 186 VAL A CA 1
ATOM 1448 C C . VAL A 1 186 ? 5.238 7.637 -0.172 1 70.62 186 VAL A C 1
ATOM 1450 O O . VAL A 1 186 ? 4.555 6.805 0.429 1 70.62 186 VAL A O 1
ATOM 1453 N N . LEU A 1 187 ? 4.762 8.695 -0.595 1 64.88 187 LEU A N 1
ATOM 1454 C CA . LEU A 1 187 ? 3.486 9.227 -0.137 1 64.88 187 LEU A CA 1
ATOM 1455 C C . LEU A 1 187 ? 2.334 8.32 -0.545 1 64.88 187 LEU A C 1
ATOM 1457 O O . LEU A 1 187 ? 1.303 8.273 0.128 1 64.88 187 LEU A O 1
ATOM 1461 N N . GLU A 1 188 ? 2.559 7.523 -1.581 1 66.75 188 GLU A N 1
ATOM 1462 C CA . GLU A 1 188 ? 1.514 6.609 -2.027 1 66.75 188 GLU A CA 1
ATOM 1463 C C . GLU A 1 188 ? 1.176 5.586 -0.943 1 66.75 188 GLU A C 1
ATOM 1465 O O . GLU A 1 188 ? 0.05 5.09 -0.882 1 66.75 188 GLU A O 1
ATOM 1470 N N . GLN A 1 189 ? 2.076 5.398 -0.14 1 71.62 189 GLN A N 1
ATOM 1471 C CA . GLN A 1 189 ? 1.886 4.418 0.924 1 71.62 189 GLN A CA 1
ATOM 1472 C C . GLN A 1 189 ? 1.475 5.094 2.229 1 71.62 189 GLN A C 1
ATOM 1474 O O . GLN A 1 189 ? 1.08 4.422 3.184 1 71.62 189 GLN A O 1
ATOM 1479 N N . LEU A 1 190 ? 1.542 6.402 2.246 1 69.94 190 LEU A N 1
ATOM 1480 C CA . LEU A 1 190 ? 1.424 7.082 3.531 1 69.94 190 LEU A CA 1
ATOM 1481 C C . LEU A 1 190 ? 0.188 7.977 3.561 1 69.94 190 LEU A C 1
ATOM 1483 O O . LEU A 1 190 ? -0.266 8.383 4.633 1 69.94 190 LEU A O 1
ATOM 1487 N N . SER A 1 191 ? -0.268 8.328 2.5 1 61.84 191 SER A N 1
ATOM 1488 C CA . SER A 1 191 ? -1.381 9.273 2.412 1 61.84 191 SER A CA 1
ATOM 1489 C C . SER A 1 191 ? -2.502 8.719 1.536 1 61.84 191 SER A C 1
ATOM 1491 O O . SER A 1 191 ? -2.244 8.008 0.566 1 61.84 191 SER A O 1
ATOM 1493 N N . PHE A 1 192 ? -3.613 9.039 1.984 1 57.44 192 PHE A N 1
ATOM 1494 C CA . PHE A 1 192 ? -4.723 8.773 1.078 1 57.44 192 PHE A CA 1
ATOM 1495 C C . PHE A 1 192 ? -4.594 9.594 -0.197 1 57.44 192 PHE A C 1
ATOM 1497 O O . PHE A 1 192 ? -4.09 10.719 -0.166 1 57.44 192 PHE A O 1
ATOM 1504 N N . PRO A 1 193 ? -4.906 9.031 -1.256 1 48.97 193 PRO A N 1
ATOM 1505 C CA . PRO A 1 193 ? -4.68 9.672 -2.555 1 48.97 193 PRO A CA 1
ATOM 1506 C C . PRO A 1 193 ? -5.234 11.094 -2.623 1 48.97 193 PRO A C 1
ATOM 1508 O O . PRO A 1 193 ? -4.625 11.969 -3.238 1 48.97 193 PRO A O 1
ATOM 1511 N N . ASP A 1 194 ? -6.289 11.422 -1.904 1 42.22 194 ASP A N 1
ATOM 1512 C CA . ASP A 1 194 ? -6.949 12.727 -1.952 1 42.22 194 ASP A CA 1
ATOM 1513 C C . ASP A 1 194 ? -6.141 13.781 -1.203 1 42.22 194 ASP A C 1
ATOM 1515 O O . ASP A 1 194 ? -6.352 14.977 -1.387 1 42.22 194 ASP A O 1
ATOM 1519 N N . ARG A 1 195 ? -5.133 13.414 -0.547 1 46.09 195 ARG A N 1
ATOM 1520 C CA . ARG A 1 195 ? -4.418 14.328 0.33 1 46.09 195 ARG A CA 1
ATOM 1521 C C . ARG A 1 195 ? -2.939 14.406 -0.043 1 46.09 195 ARG A C 1
ATOM 1523 O O . ARG A 1 195 ? -2.191 15.211 0.518 1 46.09 195 ARG A O 1
ATOM 1530 N N . GLU A 1 196 ? -2.49 13.695 -0.979 1 49.88 196 GLU A N 1
ATOM 1531 C CA . GLU A 1 196 ? -1.073 13.523 -1.284 1 49.88 196 GLU A CA 1
ATOM 1532 C C . GLU A 1 196 ? -0.433 14.836 -1.714 1 49.88 196 GLU A C 1
ATOM 1534 O O . GLU A 1 196 ? 0.689 15.148 -1.309 1 49.88 196 GLU A O 1
ATOM 1539 N N . GLU A 1 197 ? -1.144 15.672 -2.477 1 48.41 197 GLU A N 1
ATOM 1540 C CA . GLU A 1 197 ? -0.544 16.906 -2.971 1 48.41 197 GLU A CA 1
ATOM 1541 C C . GLU A 1 197 ? -0.279 17.891 -1.832 1 48.41 197 GLU A C 1
ATOM 1543 O O . GLU A 1 197 ? 0.779 18.516 -1.784 1 48.41 197 GLU A O 1
ATOM 1548 N N . ARG A 1 198 ? -1.274 17.922 -0.958 1 51.91 198 ARG A N 1
ATOM 1549 C CA . ARG A 1 198 ? -1.152 18.812 0.187 1 51.91 198 ARG A CA 1
ATOM 1550 C C . ARG A 1 198 ? 0.047 18.453 1.051 1 51.91 198 ARG A C 1
ATOM 1552 O O . ARG A 1 198 ? 0.74 19.328 1.573 1 51.91 198 ARG A O 1
ATOM 1559 N N . PHE A 1 199 ? 0.302 17.156 0.935 1 61.03 199 PHE A N 1
ATOM 1560 C CA . PHE A 1 199 ? 1.29 16.688 1.899 1 61.03 199 PHE A CA 1
ATOM 1561 C C . PHE A 1 199 ? 2.553 16.203 1.193 1 61.03 199 PHE A C 1
ATOM 1563 O O . PHE A 1 199 ? 3.443 15.625 1.824 1 61.03 199 PHE A O 1
ATOM 1570 N N . ALA A 1 200 ? 2.66 16.5 -0.035 1 63.66 200 ALA A N 1
ATOM 1571 C CA . ALA A 1 200 ? 3.74 15.992 -0.875 1 63.66 200 ALA A CA 1
ATOM 1572 C C . ALA A 1 200 ? 5.102 16.25 -0.236 1 63.66 200 ALA A C 1
ATOM 1574 O O . ALA A 1 200 ? 5.988 15.398 -0.289 1 63.66 200 ALA A O 1
ATOM 1575 N N . ASN A 1 201 ? 5.156 17.438 0.462 1 80.25 201 ASN A N 1
ATOM 1576 C CA . ASN A 1 201 ? 6.469 17.812 0.969 1 80.25 201 ASN A CA 1
ATOM 1577 C C . ASN A 1 201 ? 6.465 17.953 2.488 1 80.25 201 ASN A C 1
ATOM 1579 O O . ASN A 1 201 ? 7.406 18.5 3.068 1 80.25 201 ASN A O 1
ATOM 1583 N N . VAL A 1 202 ? 5.441 17.438 3.055 1 89.69 202 VAL A N 1
ATOM 1584 C CA . VAL A 1 202 ? 5.227 17.719 4.469 1 89.69 202 VAL A CA 1
ATOM 1585 C C . VAL A 1 202 ? 6.348 17.094 5.297 1 89.69 202 VAL A C 1
ATOM 1587 O O . VAL A 1 202 ? 6.73 17.641 6.34 1 89.69 202 VAL A O 1
ATOM 1590 N N . PHE A 1 203 ? 6.988 16.062 4.805 1 93.56 203 PHE A N 1
ATOM 1591 C CA . PHE A 1 203 ? 8.031 15.367 5.551 1 93.56 203 PHE A CA 1
ATOM 1592 C C . PHE A 1 203 ? 9.336 16.172 5.523 1 93.56 203 PHE A C 1
ATOM 1594 O O . PHE A 1 203 ? 10.266 15.867 6.273 1 93.56 203 PHE A O 1
ATOM 1601 N N . THR A 1 204 ? 9.383 17.25 4.707 1 93.38 204 THR A N 1
ATOM 1602 C CA . THR A 1 204 ? 10.547 18.125 4.684 1 93.38 204 THR A CA 1
ATOM 1603 C C . THR A 1 204 ? 10.773 18.766 6.055 1 93.38 204 THR A C 1
ATOM 1605 O O . THR A 1 204 ? 11.906 19.062 6.422 1 93.38 204 THR A O 1
ATOM 1608 N N . LYS A 1 205 ? 9.734 18.859 6.824 1 96.56 205 LYS A N 1
ATOM 1609 C CA . LYS A 1 205 ? 9.82 19.375 8.188 1 96.56 205 LYS A CA 1
ATOM 1610 C C . LYS A 1 205 ? 10.828 18.578 9.016 1 96.56 205 LYS A C 1
ATOM 1612 O O . LYS A 1 205 ? 11.469 19.125 9.922 1 96.56 205 LYS A O 1
ATOM 1617 N N . LEU A 1 206 ? 11.016 17.328 8.703 1 97.19 206 LEU A N 1
ATOM 1618 C CA . LEU A 1 206 ? 11.836 16.422 9.508 1 97.19 206 LEU A CA 1
ATOM 1619 C C . LEU A 1 206 ? 13.305 16.844 9.453 1 97.19 206 LEU A C 1
ATOM 1621 O O . LEU A 1 206 ? 14.102 16.438 10.305 1 97.19 206 LEU A O 1
ATOM 1625 N N . ARG A 1 207 ? 13.648 17.688 8.477 1 96.44 207 ARG A N 1
ATOM 1626 C CA . ARG A 1 207 ? 15.016 18.188 8.375 1 96.44 207 ARG A CA 1
ATOM 1627 C C . ARG A 1 207 ? 15.398 18.969 9.625 1 96.44 207 ARG A C 1
ATOM 1629 O O . ARG A 1 207 ? 16.578 19.125 9.93 1 96.44 207 ARG A O 1
ATOM 1636 N N . GLY A 1 208 ? 14.398 19.438 10.336 1 98 208 GLY A N 1
ATOM 1637 C CA . GLY A 1 208 ? 14.641 20.141 11.594 1 98 208 GLY A CA 1
ATOM 1638 C C . GLY A 1 208 ? 15.367 19.297 12.617 1 98 208 GLY A C 1
ATOM 1639 O O . GLY A 1 208 ? 16.062 19.828 13.484 1 98 208 GLY A O 1
ATOM 1640 N N . LEU A 1 209 ? 15.242 17.9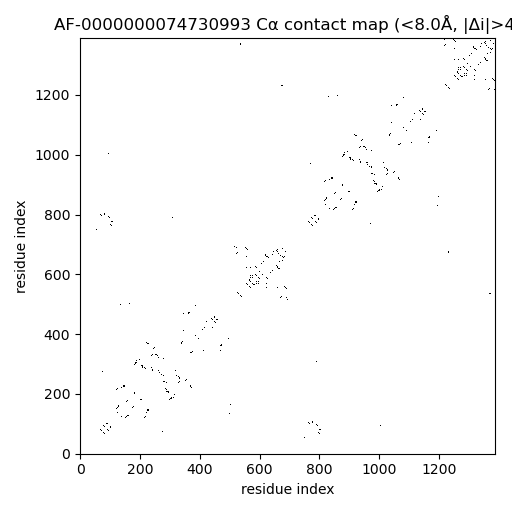69 12.547 1 96.88 209 LEU A N 1
ATOM 1641 C CA . LEU A 1 209 ? 15.93 17.047 13.445 1 96.88 209 LEU A CA 1
ATOM 1642 C C . LEU A 1 209 ? 17.438 17.062 13.195 1 96.88 209 LEU A C 1
ATOM 1644 O O . LEU A 1 209 ? 18.203 16.578 14.023 1 96.88 209 LEU A O 1
ATOM 1648 N N . GLY A 1 210 ? 17.828 17.609 12.047 1 96.19 210 GLY A N 1
ATOM 1649 C CA . GLY A 1 210 ? 19.25 17.672 11.711 1 96.19 210 GLY A CA 1
ATOM 1650 C C . GLY A 1 210 ? 19.922 18.922 12.25 1 96.19 210 GLY A C 1
ATOM 1651 O O . GLY A 1 210 ? 21.141 19.094 12.102 1 96.19 210 GLY A O 1
ATOM 1652 N N . LEU A 1 211 ? 19.172 19.797 12.883 1 97.44 211 LEU A N 1
ATOM 1653 C CA . LEU A 1 211 ? 19.734 21.031 13.43 1 97.44 211 LEU A CA 1
ATOM 1654 C C . LEU A 1 211 ? 20.391 20.766 14.789 1 97.44 211 LEU A C 1
ATOM 1656 O O . LEU A 1 211 ? 19.984 21.359 15.789 1 97.44 211 LEU A O 1
ATOM 1660 N N . THR A 1 212 ? 21.484 20 14.797 1 95.88 212 THR A N 1
ATOM 1661 C CA . THR A 1 212 ? 22.125 19.5 16.016 1 95.88 212 THR A CA 1
ATOM 1662 C C . THR A 1 212 ? 22.891 20.609 16.719 1 95.88 212 THR A C 1
ATOM 1664 O O . THR A 1 212 ? 23.453 20.406 17.797 1 95.88 212 THR A O 1
ATOM 1667 N N . GLU A 1 213 ? 22.953 21.812 16.172 1 96.31 213 GLU A N 1
ATOM 1668 C CA . GLU A 1 213 ? 23.531 22.969 16.844 1 96.31 213 GLU A CA 1
ATOM 1669 C C . GLU A 1 213 ? 22.594 23.5 17.938 1 96.31 213 GLU A C 1
ATOM 1671 O O . GLU A 1 213 ? 23 24.312 18.766 1 96.31 213 GLU A O 1
ATOM 1676 N N . TYR A 1 214 ? 21.359 23.031 17.969 1 97.94 214 TYR A N 1
ATOM 1677 C CA . TYR A 1 214 ? 20.406 23.391 19.016 1 97.94 214 TYR A CA 1
ATOM 1678 C C . TYR A 1 214 ? 20.125 22.219 19.938 1 97.94 214 TYR A C 1
ATOM 1680 O O . TYR A 1 214 ? 20.109 21.062 19.484 1 97.94 214 TYR A O 1
ATOM 1688 N N . GLU A 1 215 ? 19.922 22.484 21.172 1 97.5 215 GLU A N 1
ATOM 1689 C CA . GLU A 1 215 ? 19.5 21.453 22.109 1 97.5 215 GLU A CA 1
ATOM 1690 C C . GLU A 1 215 ? 18.078 20.984 21.812 1 97.5 215 GLU A C 1
ATOM 1692 O O . GLU A 1 215 ? 17.812 19.781 21.828 1 97.5 215 GLU A O 1
ATOM 1697 N N . LYS A 1 216 ? 17.219 21.953 21.625 1 98 216 LYS A N 1
ATOM 1698 C CA . LYS A 1 216 ? 15.844 21.656 21.25 1 98 216 LYS A CA 1
ATOM 1699 C C . LYS A 1 216 ? 15.32 22.656 20.219 1 98 216 LYS A C 1
ATOM 1701 O O . LYS A 1 216 ? 15.789 23.797 20.172 1 98 216 LYS A O 1
ATOM 1706 N N . VAL A 1 217 ? 14.406 22.172 19.422 1 98.62 217 VAL A N 1
ATOM 1707 C CA . VAL A 1 217 ? 13.734 23.031 18.453 1 98.62 217 VAL A CA 1
ATOM 1708 C C . VAL A 1 217 ? 12.219 22.844 18.562 1 98.62 217 VAL A C 1
ATOM 1710 O O . VAL A 1 217 ? 11.75 21.734 18.844 1 98.62 217 VAL A O 1
ATOM 1713 N N . LEU A 1 218 ? 11.492 23.875 18.422 1 98.88 218 LEU A N 1
ATOM 1714 C CA . LEU A 1 218 ? 10.031 23.844 18.391 1 98.88 218 LEU A CA 1
ATOM 1715 C C . LEU A 1 218 ? 9.516 24.016 16.969 1 98.88 218 LEU A C 1
ATOM 1717 O O . LEU A 1 218 ? 9.375 25.141 16.484 1 98.88 218 LEU A O 1
ATOM 1721 N N . MET A 1 219 ? 9.211 22.875 16.344 1 98.75 219 MET A N 1
ATOM 1722 C CA . MET A 1 219 ? 8.641 22.891 14.992 1 98.75 219 MET A CA 1
ATOM 1723 C C . MET A 1 219 ? 7.207 23.406 15.008 1 98.75 219 MET A C 1
ATOM 1725 O O . MET A 1 219 ? 6.352 22.844 15.703 1 98.75 219 MET A O 1
ATOM 1729 N N . MET A 1 220 ? 6.949 24.438 14.211 1 98.69 220 MET A N 1
ATOM 1730 C CA . MET A 1 220 ? 5.648 25.109 14.234 1 98.69 220 MET A CA 1
ATOM 1731 C C . MET A 1 220 ? 5.07 25.234 12.836 1 98.69 220 MET A C 1
ATOM 1733 O O . MET A 1 220 ? 5.801 25.5 11.875 1 98.69 220 MET A O 1
ATOM 1737 N N . ASP A 1 221 ? 3.771 25.016 12.75 1 97.44 221 ASP A N 1
ATOM 1738 C CA . ASP A 1 221 ? 3.082 25.375 11.516 1 97.44 221 ASP A CA 1
ATOM 1739 C C . ASP A 1 221 ? 3.102 26.891 11.305 1 97.44 221 ASP A C 1
ATOM 1741 O O . ASP A 1 221 ? 3.334 27.656 12.242 1 97.44 221 ASP A O 1
ATOM 1745 N N . ILE A 1 222 ? 2.873 27.234 10.117 1 97.31 222 ILE A N 1
ATOM 1746 C CA . ILE A 1 222 ? 3 28.641 9.75 1 97.31 222 ILE A CA 1
ATOM 1747 C C . ILE A 1 222 ? 1.703 29.375 10.086 1 97.31 222 ILE A C 1
ATOM 1749 O O . ILE A 1 222 ? 1.718 30.578 10.375 1 97.31 222 ILE A O 1
ATOM 1753 N N . ASP A 1 223 ? 0.607 28.672 10.109 1 97.56 223 ASP A N 1
ATOM 1754 C CA . ASP A 1 223 ? -0.681 29.312 10.367 1 97.56 223 ASP A CA 1
ATOM 1755 C C . ASP A 1 223 ? -0.958 29.391 11.867 1 97.56 223 ASP A C 1
ATOM 1757 O O . ASP A 1 223 ? -2.051 29.047 12.32 1 97.56 223 ASP A O 1
ATOM 1761 N N . LEU A 1 224 ? 0.025 29.844 12.594 1 98.69 224 LEU A N 1
ATOM 1762 C CA . LEU A 1 224 ? -0.068 30.047 14.039 1 98.69 224 LEU A CA 1
ATOM 1763 C C . LEU A 1 224 ? 0.117 31.5 14.406 1 98.69 224 LEU A C 1
ATOM 1765 O O . LEU A 1 224 ? 0.684 32.281 13.633 1 98.69 224 LEU A O 1
ATOM 1769 N N . LEU A 1 225 ? -0.417 31.891 15.539 1 98.62 225 LEU A N 1
ATOM 1770 C CA . LEU A 1 225 ? -0.211 33.188 16.188 1 98.62 225 LEU A CA 1
ATOM 1771 C C . LEU A 1 225 ? 0.162 33 17.656 1 98.62 225 LEU A C 1
ATOM 1773 O O . LEU A 1 225 ? -0.583 32.406 18.422 1 98.62 225 LEU A O 1
ATOM 1777 N N . VAL A 1 226 ? 1.321 33.531 18 1 98.69 226 VAL A N 1
ATOM 1778 C CA . VAL A 1 226 ? 1.772 33.438 19.391 1 98.69 226 VAL A CA 1
ATOM 1779 C C . VAL A 1 226 ? 1.315 34.656 20.156 1 98.69 226 VAL A C 1
ATOM 1781 O O . VAL A 1 226 ? 1.708 35.781 19.844 1 98.69 226 VAL A O 1
ATOM 1784 N N . MET A 1 227 ? 0.543 34.406 21.219 1 97.06 227 MET A N 1
ATOM 1785 C CA . MET A 1 227 ? -0.124 35.469 21.953 1 97.06 227 MET A CA 1
ATOM 1786 C C . MET A 1 227 ? 0.703 35.906 23.156 1 97.06 227 MET A C 1
ATOM 1788 O O . MET A 1 227 ? 0.56 37.031 23.641 1 97.06 227 MET A O 1
ATOM 1792 N N . SER A 1 228 ? 1.468 35.031 23.656 1 96.38 228 SER A N 1
ATOM 1793 C CA . SER A 1 228 ? 2.342 35.312 24.797 1 96.38 228 SER A CA 1
ATOM 1794 C C . SER A 1 228 ? 3.631 34.5 24.688 1 96.38 228 SER A C 1
ATOM 1796 O O . SER A 1 228 ? 3.748 33.594 23.844 1 96.38 228 SER A O 1
ATOM 1798 N N . ASN A 1 229 ? 4.613 34.906 25.531 1 97.62 229 ASN A N 1
ATOM 1799 C CA . ASN A 1 229 ? 5.883 34.188 25.516 1 97.62 229 ASN A CA 1
ATOM 1800 C C . ASN A 1 229 ? 5.691 32.719 25.859 1 97.62 229 ASN A C 1
ATOM 1802 O O . ASN A 1 229 ? 4.996 32.375 26.828 1 97.62 229 ASN A O 1
ATOM 1806 N N . ILE A 1 230 ? 6.246 31.828 25.031 1 98.62 230 ILE A N 1
ATOM 1807 C CA . ILE A 1 230 ? 6.055 30.391 25.25 1 98.62 230 ILE A CA 1
ATOM 1808 C C . ILE A 1 230 ? 7.41 29.703 25.375 1 98.62 230 ILE A C 1
ATOM 1810 O O . ILE A 1 230 ? 7.547 28.531 25.031 1 98.62 230 ILE A O 1
ATOM 1814 N N . ASP A 1 231 ? 8.445 30.391 25.812 1 98.56 231 ASP A N 1
ATOM 1815 C CA . ASP A 1 231 ? 9.781 29.844 26 1 98.56 231 ASP A CA 1
ATOM 1816 C C . ASP A 1 231 ? 9.766 28.656 26.953 1 98.56 231 ASP A C 1
ATOM 1818 O O . ASP A 1 231 ? 10.633 27.781 26.891 1 98.56 231 ASP A O 1
ATOM 1822 N N . GLU A 1 232 ? 8.766 28.578 27.766 1 98.12 232 GLU A N 1
ATOM 1823 C CA . GLU A 1 232 ? 8.672 27.516 28.766 1 98.12 232 GLU A CA 1
ATOM 1824 C C . GLU A 1 232 ? 8.492 26.156 28.109 1 98.12 232 GLU A C 1
ATOM 1826 O O . GLU A 1 232 ? 8.727 25.109 28.75 1 98.12 232 GLU A O 1
ATOM 1831 N N . LEU A 1 233 ? 8.039 26.078 26.859 1 98.5 233 LEU A N 1
ATOM 1832 C CA . LEU A 1 233 ? 7.879 24.812 26.156 1 98.5 233 LEU A CA 1
ATOM 1833 C C . LEU A 1 233 ? 9.219 24.094 26.016 1 98.5 233 LEU A C 1
ATOM 1835 O O . LEU A 1 233 ? 9.273 22.859 25.969 1 98.5 233 LEU A O 1
ATOM 1839 N N . PHE A 1 234 ? 10.344 24.812 25.953 1 98.44 234 PHE A N 1
ATOM 1840 C CA . PHE A 1 234 ? 11.664 24.234 25.781 1 98.44 234 PHE A CA 1
ATOM 1841 C C . PHE A 1 234 ? 12.117 23.531 27.047 1 98.44 234 PHE A C 1
ATOM 1843 O O . PHE A 1 234 ? 13.086 22.766 27.031 1 98.44 234 PHE A O 1
ATOM 1850 N N . ASP A 1 235 ? 11.391 23.703 28.141 1 97.25 235 ASP A N 1
ATOM 1851 C CA . ASP A 1 235 ? 11.711 23.031 29.406 1 97.25 235 ASP A CA 1
ATOM 1852 C C . ASP A 1 235 ? 11.125 21.625 29.422 1 97.25 235 ASP A C 1
ATOM 1854 O O . ASP A 1 235 ? 11.5 20.797 30.266 1 97.25 235 ASP A O 1
ATOM 1858 N N . LEU A 1 236 ? 10.219 21.328 28.516 1 97 236 LEU A N 1
ATOM 1859 C CA . LEU A 1 236 ? 9.586 20 28.469 1 97 236 LEU A CA 1
ATOM 1860 C C . LEU A 1 236 ? 10.562 18.953 27.938 1 97 236 LEU A C 1
ATOM 1862 O O . LEU A 1 236 ? 11.445 19.281 27.141 1 97 236 LEU A O 1
ATOM 1866 N N . PRO A 1 237 ? 10.406 17.719 28.406 1 93.25 237 PRO A N 1
ATOM 1867 C CA . PRO A 1 237 ? 11.125 16.641 27.719 1 93.25 237 PRO A CA 1
ATOM 1868 C C . PRO A 1 237 ? 10.641 16.438 26.281 1 93.25 237 PRO A C 1
ATOM 1870 O O . PRO A 1 237 ? 9.438 16.453 26.031 1 93.25 237 PRO A O 1
ATOM 1873 N N . ALA A 1 238 ? 11.531 16.297 25.297 1 94 238 ALA A N 1
ATOM 1874 C CA . ALA A 1 238 ? 11.203 15.984 23.906 1 94 238 ALA A CA 1
ATOM 1875 C C . ALA A 1 238 ? 11.164 14.477 23.688 1 94 238 ALA A C 1
ATOM 1877 O O . ALA A 1 238 ? 11.867 13.719 24.359 1 94 238 ALA A O 1
ATOM 1878 N N . PRO A 1 239 ? 10.336 14.023 22.859 1 94.56 239 PRO A N 1
ATOM 1879 C CA . PRO A 1 239 ? 9.438 14.805 22 1 94.56 239 PRO A CA 1
ATOM 1880 C C . PRO A 1 239 ? 8.148 15.195 22.719 1 94.56 239 PRO A C 1
ATOM 1882 O O . PRO A 1 239 ? 7.695 14.492 23.625 1 94.56 239 PRO A O 1
ATOM 1885 N N . ALA A 1 240 ? 7.609 16.359 22.312 1 96.62 240 ALA A N 1
ATOM 1886 C CA . ALA A 1 240 ? 6.375 16.859 22.922 1 96.62 240 ALA A CA 1
ATOM 1887 C C . ALA A 1 240 ? 5.418 17.375 21.844 1 96.62 240 ALA A C 1
ATOM 1889 O O . ALA A 1 240 ? 5.855 17.938 20.844 1 96.62 240 ALA A O 1
ATOM 1890 N N . ALA A 1 241 ? 4.156 17.156 22.062 1 96.44 241 ALA A N 1
ATOM 1891 C CA . ALA A 1 241 ? 3.117 17.641 21.156 1 96.44 241 ALA A CA 1
ATOM 1892 C C . ALA A 1 241 ? 1.734 17.516 21.781 1 96.44 241 ALA A C 1
ATOM 1894 O O . ALA A 1 241 ? 1.578 16.891 22.828 1 96.44 241 ALA A O 1
ATOM 1895 N N . LEU A 1 242 ? 0.821 18.109 21.156 1 95.19 242 LEU A N 1
ATOM 1896 C CA . LEU A 1 242 ? -0.579 17.969 21.547 1 95.19 242 LEU A CA 1
ATOM 1897 C C . LEU A 1 242 ? -1.139 16.625 21.062 1 95.19 242 LEU A C 1
ATOM 1899 O O . LEU A 1 242 ? -0.831 16.188 19.953 1 95.19 242 LEU A O 1
ATOM 1903 N N . ARG A 1 243 ? -1.893 15.992 21.906 1 90.19 243 ARG A N 1
ATOM 1904 C CA . ARG A 1 243 ? -2.67 14.852 21.453 1 90.19 243 ARG A CA 1
ATOM 1905 C C . ARG A 1 243 ? -3.875 15.305 20.625 1 90.19 243 ARG A C 1
ATOM 1907 O O . ARG A 1 243 ? -4.625 16.188 21.062 1 90.19 243 ARG A O 1
ATOM 1914 N N . ARG A 1 244 ? -4.07 14.703 19.578 1 87.31 244 ARG A N 1
ATOM 1915 C CA . ARG A 1 244 ? -5.203 15.07 18.734 1 87.31 244 ARG A CA 1
ATOM 1916 C C . ARG A 1 244 ? -6.523 14.648 19.375 1 87.31 244 ARG A C 1
ATOM 1918 O O . ARG A 1 244 ? -6.566 13.672 20.125 1 87.31 244 ARG A O 1
ATOM 1925 N N . GLY A 1 245 ? -7.543 15.406 18.938 1 79.19 245 GLY A N 1
ATOM 1926 C CA . GLY A 1 245 ? -8.883 15.086 19.406 1 79.19 245 GLY A CA 1
ATOM 1927 C C . GLY A 1 245 ? -9.477 16.156 20.312 1 79.19 245 GLY A C 1
ATOM 1928 O O . GLY A 1 245 ? -9.008 17.297 20.328 1 79.19 245 GLY A O 1
ATOM 1929 N N . MET A 1 246 ? -10.508 15.812 20.969 1 75.31 246 MET A N 1
ATOM 1930 C CA . MET A 1 246 ? -11.25 16.766 21.781 1 75.31 246 MET A CA 1
ATOM 1931 C C . MET A 1 246 ? -10.539 17.031 23.094 1 75.31 246 MET A C 1
ATOM 1933 O O . MET A 1 246 ? -10.625 18.125 23.656 1 75.31 246 MET A O 1
ATOM 1937 N N . ASN A 1 247 ? -9.656 16.125 23.484 1 74.38 247 ASN A N 1
ATOM 1938 C CA . ASN A 1 247 ? -8.883 16.281 24.703 1 74.38 247 ASN A CA 1
ATOM 1939 C C . ASN A 1 247 ? -9.781 16.594 25.906 1 74.38 247 ASN A C 1
ATOM 1941 O O . ASN A 1 247 ? -10.266 17.719 26.047 1 74.38 247 ASN A O 1
ATOM 1945 N N . GLU A 1 248 ? -10.016 15.648 26.688 1 73.88 248 GLU A N 1
ATOM 1946 C CA . GLU A 1 248 ? -10.859 15.82 27.859 1 73.88 248 GLU A CA 1
ATOM 1947 C C . GLU A 1 248 ? -10.133 16.609 28.953 1 73.88 248 GLU A C 1
ATOM 1949 O O . GLU A 1 248 ? -8.953 16.375 29.219 1 73.88 248 GLU A O 1
ATOM 1954 N N . TRP A 1 249 ? -10.906 17.469 29.453 1 66.69 249 TRP A N 1
ATOM 1955 C CA . TRP A 1 249 ? -10.344 18.281 30.516 1 66.69 249 TRP A CA 1
ATOM 1956 C C . TRP A 1 249 ? -9.898 17.422 31.688 1 66.69 249 TRP A C 1
ATOM 1958 O O . TRP A 1 249 ? -10.633 16.547 32.125 1 66.69 249 TRP A O 1
ATOM 1968 N N . GLY A 1 250 ? -8.68 17.594 32 1 63.47 250 GLY A N 1
ATOM 1969 C CA . GLY A 1 250 ? -8.156 16.922 33.188 1 63.47 250 GLY A CA 1
ATOM 1970 C C . GLY A 1 250 ? -7.555 15.562 32.844 1 63.47 250 GLY A C 1
ATOM 1971 O O . GLY A 1 250 ? -6.918 14.938 33.719 1 63.47 250 GLY A O 1
ATOM 1972 N N . ARG A 1 251 ? -7.816 14.984 31.719 1 68.69 251 ARG A N 1
ATOM 1973 C CA . ARG A 1 251 ? -7.27 13.672 31.406 1 68.69 251 ARG A CA 1
ATOM 1974 C C . ARG A 1 251 ? -5.762 13.742 31.203 1 68.69 251 ARG A C 1
ATOM 1976 O O . ARG A 1 251 ? -5.012 12.969 31.812 1 68.69 251 ARG A O 1
ATOM 1983 N N . ASN A 1 252 ? -5.32 14.664 30.297 1 76.56 252 ASN A N 1
ATOM 1984 C CA . ASN A 1 252 ? -3.898 14.906 30.094 1 76.56 252 ASN A CA 1
ATOM 1985 C C . ASN A 1 252 ? -3.516 16.344 30.453 1 76.56 252 ASN A C 1
ATOM 1987 O O . ASN A 1 252 ? -4.121 17.297 29.953 1 76.56 252 ASN A O 1
ATOM 1991 N N . CYS A 1 253 ? -2.646 16.453 31.391 1 86.06 253 CYS A N 1
ATOM 1992 C CA . CYS A 1 253 ? -2.172 17.781 31.766 1 86.06 253 CYS A CA 1
ATOM 1993 C C . CYS A 1 253 ? -0.886 18.125 31.016 1 86.06 253 CYS A C 1
ATOM 1995 O O . CYS A 1 253 ? -0.085 17.234 30.719 1 86.06 253 CYS A O 1
ATOM 1997 N N . HIS A 1 254 ? -0.849 19.359 30.766 1 92.81 254 HIS A N 1
ATOM 1998 C CA . HIS A 1 254 ? 0.365 19.859 30.125 1 92.81 254 HIS A CA 1
ATOM 1999 C C . HIS A 1 254 ? 1.611 19.359 30.844 1 92.81 254 HIS A C 1
ATOM 2001 O O . HIS A 1 254 ? 1.684 19.438 32.094 1 92.81 254 HIS A O 1
ATOM 2007 N N . GLY A 1 255 ? 2.506 18.797 30.078 1 93.5 255 GLY A N 1
ATOM 2008 C CA . GLY A 1 255 ? 3.771 18.344 30.641 1 93.5 255 GLY A CA 1
ATOM 2009 C C . GLY A 1 255 ? 3.764 16.875 31.016 1 93.5 255 GLY A C 1
ATOM 2010 O O . GLY A 1 255 ? 4.82 16.281 31.25 1 93.5 255 GLY A O 1
ATOM 2011 N N . GLU A 1 256 ? 2.65 16.281 31.062 1 91.62 256 GLU A N 1
ATOM 2012 C CA . GLU A 1 256 ? 2.551 14.875 31.438 1 91.62 256 GLU A CA 1
ATOM 2013 C C . GLU A 1 256 ? 2.875 13.969 30.25 1 91.62 256 GLU A C 1
ATOM 2015 O O . GLU A 1 256 ? 2.656 14.336 29.094 1 91.62 256 GLU A O 1
ATOM 2020 N N . PRO A 1 257 ? 3.396 12.805 30.594 1 88.62 257 PRO A N 1
ATOM 2021 C CA . PRO A 1 257 ? 3.682 11.859 29.516 1 88.62 257 PRO A CA 1
ATOM 2022 C C . PRO A 1 257 ? 2.416 11.234 28.922 1 88.62 257 PRO A C 1
ATOM 2024 O O . PRO A 1 257 ? 1.446 11 29.656 1 88.62 257 PRO A O 1
ATOM 2027 N N . ILE A 1 258 ? 2.461 11.07 27.594 1 84.88 258 ILE A N 1
ATOM 2028 C CA . ILE A 1 258 ? 1.417 10.352 26.875 1 84.88 258 ILE A CA 1
ATOM 2029 C C . ILE A 1 258 ? 1.938 8.984 26.453 1 84.88 258 ILE A C 1
ATOM 2031 O O . ILE A 1 258 ? 3.035 8.875 25.891 1 84.88 258 ILE A O 1
ATOM 2035 N N . ASP A 1 259 ? 1.171 7.945 26.703 1 79.94 259 ASP A N 1
ATOM 2036 C CA . ASP A 1 259 ? 1.543 6.613 26.234 1 79.94 259 ASP A CA 1
ATOM 2037 C C . ASP A 1 259 ? 1.249 6.457 24.75 1 79.94 259 ASP A C 1
ATOM 2039 O O . ASP A 1 259 ? 0.099 6.254 24.359 1 79.94 259 ASP A O 1
ATOM 2043 N N . GLY A 1 260 ? 2.254 6.445 23.953 1 79.38 260 GLY A N 1
ATOM 2044 C CA . GLY A 1 260 ? 2.082 6.336 22.516 1 79.38 260 GLY A CA 1
ATOM 2045 C C . GLY A 1 260 ? 1.434 5.031 22.094 1 79.38 260 GLY A C 1
ATOM 2046 O O . GLY A 1 260 ? 0.878 4.941 21 1 79.38 260 GLY A O 1
ATOM 2047 N N . ARG A 1 261 ? 1.447 3.982 22.922 1 79.31 261 ARG A N 1
ATOM 2048 C CA . ARG A 1 261 ? 0.812 2.697 22.641 1 79.31 261 ARG A CA 1
ATOM 2049 C C . ARG A 1 261 ? -0.689 2.863 22.438 1 79.31 261 ARG A C 1
ATOM 2051 O O . ARG A 1 261 ? -1.292 2.143 21.625 1 79.31 261 ARG A O 1
ATOM 2058 N N . SER A 1 262 ? -1.21 3.822 23.016 1 78.38 262 SER A N 1
ATOM 2059 C CA . SER A 1 262 ? -2.65 4.051 22.969 1 78.38 262 SER A CA 1
ATOM 2060 C C . SER A 1 262 ? -3.084 4.586 21.609 1 78.38 262 SER A C 1
ATOM 2062 O O . SER A 1 262 ? -4.262 4.512 21.266 1 78.38 262 SER A O 1
ATOM 2064 N N . PHE A 1 263 ? -2.139 5.145 20.875 1 79.62 263 PHE A N 1
ATOM 2065 C CA . PHE A 1 263 ? -2.465 5.684 19.562 1 79.62 263 PHE A CA 1
ATOM 2066 C C . PHE A 1 263 ? -2.896 4.574 18.609 1 79.62 263 PHE A C 1
ATOM 2068 O O . PHE A 1 263 ? -3.598 4.828 17.625 1 79.62 263 PHE A O 1
ATOM 2075 N N . LEU A 1 264 ? -2.508 3.297 18.875 1 75 264 LEU A N 1
ATOM 2076 C CA . LEU A 1 264 ? -2.73 2.188 17.969 1 75 264 LEU A CA 1
ATOM 2077 C C . LEU A 1 264 ? -3.797 1.239 18.5 1 75 264 LEU A C 1
ATOM 2079 O O . LEU A 1 264 ? -4.164 0.266 17.844 1 75 264 LEU A O 1
ATOM 2083 N N . LEU A 1 265 ? -4.27 1.217 19.703 1 67.94 265 LEU A N 1
ATOM 2084 C CA . LEU A 1 265 ? -5.129 0.216 20.328 1 67.94 265 LEU A CA 1
ATOM 2085 C C . LEU A 1 265 ? -6.598 0.613 20.219 1 67.94 265 LEU A C 1
ATOM 2087 O O . LEU A 1 265 ? -7.484 -0.198 20.484 1 67.94 265 LEU A O 1
ATOM 2091 N N . GLY A 1 266 ? -7.059 1.374 19.141 1 56.09 266 GLY A N 1
ATOM 2092 C CA . GLY A 1 266 ? -8.453 1.599 18.781 1 56.09 266 GLY A CA 1
ATOM 2093 C C . GLY A 1 266 ? -9.336 1.861 19.984 1 56.09 266 GLY A C 1
ATOM 2094 O O . GLY A 1 266 ? -10.539 1.563 19.953 1 56.09 266 GLY A O 1
ATOM 2095 N N . GLU A 1 267 ? -8.992 1.994 21.156 1 49.47 267 GLU A N 1
ATOM 2096 C CA . GLU A 1 267 ? -9.914 2.139 22.281 1 49.47 267 GLU A CA 1
ATOM 2097 C C . GLU A 1 267 ? -10.961 3.217 22 1 49.47 267 GLU A C 1
ATOM 2099 O O . GLU A 1 267 ? -11.859 3.441 22.812 1 49.47 267 GLU A O 1
ATOM 2104 N N . ASP A 1 268 ? -10.758 3.738 20.844 1 45.12 268 ASP A N 1
ATOM 2105 C CA . ASP A 1 268 ? -11.719 4.832 20.734 1 45.12 268 ASP A CA 1
ATOM 2106 C C . ASP A 1 268 ? -12.984 4.383 20.031 1 45.12 268 ASP A C 1
ATOM 2108 O O . ASP A 1 268 ? -12.922 3.699 19 1 45.12 268 ASP A O 1
ATOM 2112 N N . LYS A 1 269 ? -14.07 4.16 20.672 1 44.81 269 LYS A N 1
ATOM 2113 C CA . LYS A 1 269 ? -15.422 3.82 20.219 1 44.81 269 LYS A CA 1
ATOM 2114 C C . LYS A 1 269 ? -15.672 4.359 18.812 1 44.81 269 LYS A C 1
ATOM 2116 O O . LYS A 1 269 ? -16.406 3.742 18.031 1 44.81 269 LYS A O 1
ATOM 2121 N N . SER A 1 270 ? -15.273 5.449 18.547 1 42.16 270 SER A N 1
ATOM 2122 C CA . SER A 1 270 ? -15.672 6.164 17.344 1 42.16 270 SER A CA 1
ATOM 2123 C C . SER A 1 270 ? -14.992 5.598 16.094 1 42.16 270 SER A C 1
ATOM 2125 O O . SER A 1 270 ? -15.43 5.84 14.969 1 42.16 270 SER A O 1
ATOM 2127 N N . MET A 1 271 ? -13.922 4.898 16.188 1 45.66 271 MET A N 1
ATOM 2128 C CA . MET A 1 271 ? -13.227 4.457 14.984 1 45.66 271 MET A CA 1
ATOM 2129 C C . MET A 1 271 ? -12.797 2.998 15.102 1 45.66 271 MET A C 1
ATOM 2131 O O . MET A 1 271 ? -11.68 2.707 15.523 1 45.66 271 MET A O 1
ATOM 2135 N N . PRO A 1 272 ? -13.75 2.119 14.93 1 43.38 272 PRO A N 1
ATOM 2136 C CA . PRO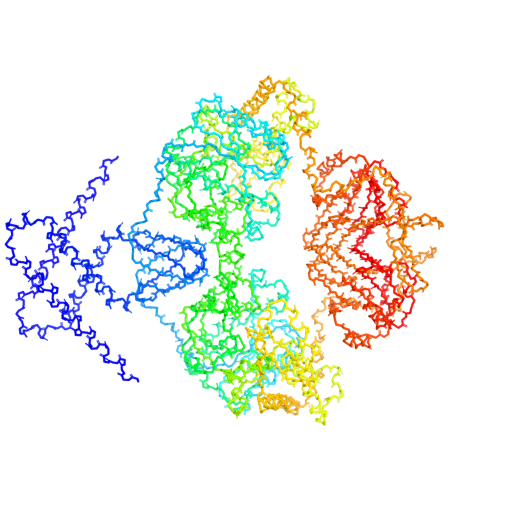 A 1 272 ? -13.445 0.692 15.062 1 43.38 272 PRO A CA 1
ATOM 2137 C C . PRO A 1 272 ? -12.32 0.239 14.133 1 43.38 272 PRO A C 1
ATOM 2139 O O . PRO A 1 272 ? -11.844 -0.892 14.242 1 43.38 272 PRO A O 1
ATOM 2142 N N . ARG A 1 273 ? -12.039 0.934 13 1 48.38 273 ARG A N 1
ATOM 2143 C CA . ARG A 1 273 ? -11.039 0.614 11.984 1 48.38 273 ARG A CA 1
ATOM 2144 C C . ARG A 1 273 ? -9.641 0.549 12.586 1 48.38 273 ARG A C 1
ATOM 2146 O O . ARG A 1 273 ? -8.672 0.263 11.883 1 48.38 273 ARG A O 1
ATOM 2153 N N . TRP A 1 274 ? -9.406 0.73 13.938 1 53.03 274 TRP A N 1
ATOM 2154 C CA . TRP A 1 274 ? -8.25 1.166 14.711 1 53.03 274 TRP A CA 1
ATOM 2155 C C . TRP A 1 274 ? -7.293 0.006 14.969 1 53.03 274 TRP A C 1
ATOM 2157 O O . TRP A 1 274 ? -6.109 0.217 15.227 1 53.03 274 TRP A O 1
ATOM 2167 N N . SER A 1 275 ? -7.719 -1.147 14.719 1 60.62 275 SER A N 1
ATOM 2168 C CA . SER A 1 275 ? -6.867 -2.197 15.266 1 60.62 275 SER A CA 1
ATOM 2169 C C . SER A 1 275 ? -5.574 -2.334 14.477 1 60.62 275 SER A C 1
ATOM 2171 O O . SER A 1 275 ? -4.488 -2.41 15.055 1 60.62 275 SER A O 1
ATOM 2173 N N . TRP A 1 276 ? -5.57 -1.968 13.18 1 75.38 276 TRP A N 1
ATOM 2174 C CA . TRP A 1 276 ? -4.359 -2.152 12.391 1 75.38 276 TRP A CA 1
ATOM 2175 C C . TRP A 1 276 ? -3.912 -0.836 11.758 1 75.38 276 TRP A C 1
ATOM 2177 O O . TRP A 1 276 ? -2.76 -0.699 11.344 1 75.38 276 TRP A O 1
ATOM 2187 N N . GLY A 1 277 ? -4.836 0.092 11.906 1 72.38 277 GLY A N 1
ATOM 2188 C CA . GLY A 1 277 ? -4.531 1.457 11.508 1 72.38 277 GLY A CA 1
ATOM 2189 C C . GLY A 1 277 ? -4.316 2.389 12.688 1 72.38 277 GLY A C 1
ATOM 2190 O O . GLY A 1 277 ? -4.219 1.94 13.828 1 72.38 277 GLY A O 1
ATOM 2191 N N . GLN A 1 278 ? -3.926 3.631 12.43 1 67.88 278 GLN A N 1
ATOM 2192 C CA . GLN A 1 278 ? -3.74 4.621 13.484 1 67.88 278 GLN A CA 1
ATOM 2193 C C . GLN A 1 278 ? -5.043 5.352 13.789 1 67.88 278 GLN A C 1
ATOM 2195 O O . GLN A 1 278 ? -5.629 5.984 12.914 1 67.88 278 GLN A O 1
ATOM 2200 N N . GLY A 1 279 ? -5.555 5.09 15.008 1 66 279 GLY A N 1
ATOM 2201 C CA . GLY A 1 279 ? -6.809 5.699 15.43 1 66 279 GLY A CA 1
ATOM 2202 C C . GLY A 1 279 ? -6.656 7.156 15.828 1 66 279 GLY A C 1
ATOM 2203 O O . GLY A 1 279 ? -7.57 7.961 15.625 1 66 279 GLY A O 1
ATOM 2204 N N . THR A 1 280 ? -5.59 7.488 16.562 1 79.75 280 THR A N 1
ATOM 2205 C CA . THR A 1 280 ? -5.289 8.836 17.031 1 79.75 280 THR A CA 1
ATOM 2206 C C . THR A 1 280 ? -3.781 9.078 17.047 1 79.75 280 THR A C 1
ATOM 2208 O O . THR A 1 280 ? -3.016 8.305 16.469 1 79.75 280 THR A O 1
ATOM 2211 N N . GLY A 1 281 ? -3.383 10.195 17.547 1 87.75 281 GLY A N 1
ATOM 2212 C CA . GLY A 1 281 ? -1.977 10.562 17.578 1 87.75 281 GLY A CA 1
ATOM 2213 C C . GLY A 1 281 ? -1.749 12 18 1 87.75 281 GLY A C 1
ATOM 2214 O O . GLY A 1 281 ? -2.57 12.586 18.703 1 87.75 281 GLY A O 1
ATOM 2215 N N . ILE A 1 282 ? -0.636 12.422 17.672 1 92.12 282 ILE A N 1
ATOM 2216 C CA . ILE A 1 282 ? -0.275 13.789 18 1 92.12 282 ILE A CA 1
ATOM 2217 C C . ILE A 1 282 ? -0.729 14.734 16.891 1 92.12 282 ILE A C 1
ATOM 2219 O O . ILE A 1 282 ? -1.056 14.289 15.789 1 92.12 282 ILE A O 1
ATOM 2223 N N . ASN A 1 283 ? -0.913 15.93 17.25 1 93.94 283 ASN A N 1
ATOM 2224 C CA . ASN A 1 283 ? -1.03 16.984 16.25 1 93.94 283 ASN A CA 1
ATOM 2225 C C . ASN A 1 283 ? 0.326 17.609 15.922 1 93.94 283 ASN A C 1
ATOM 2227 O O . ASN A 1 283 ? 1.098 17.922 16.828 1 93.94 283 ASN A O 1
ATOM 2231 N N . ALA A 1 284 ? 0.621 17.797 14.719 1 95.12 284 ALA A N 1
ATOM 2232 C CA . ALA A 1 284 ? 1.964 18.172 14.281 1 95.12 284 ALA A CA 1
ATOM 2233 C C . ALA A 1 284 ? 2.092 19.688 14.156 1 95.12 284 ALA A C 1
ATOM 2235 O O . ALA A 1 284 ? 3.092 20.203 13.633 1 95.12 284 ALA A O 1
ATOM 2236 N N . GLY A 1 285 ? 1.188 20.484 14.625 1 97.12 285 GLY A N 1
ATOM 2237 C CA . GLY A 1 285 ? 1.23 21.938 14.469 1 97.12 285 GLY A CA 1
ATOM 2238 C C . GLY A 1 285 ? 2.264 22.609 15.352 1 97.12 285 GLY A C 1
ATOM 2239 O O . GLY A 1 285 ? 2.789 23.672 15.016 1 97.12 285 GLY A O 1
ATOM 2240 N N . VAL A 1 286 ? 2.441 22.062 16.531 1 98.56 286 VAL A N 1
ATOM 2241 C CA . VAL A 1 286 ? 3.449 22.5 17.484 1 98.56 286 VAL A CA 1
ATOM 2242 C C . VAL A 1 286 ? 4.145 21.297 18.109 1 98.56 286 VAL A C 1
ATOM 2244 O O . VAL A 1 286 ? 3.551 20.578 18.922 1 98.56 286 VAL A O 1
ATOM 2247 N N . MET A 1 287 ? 5.406 21.125 17.766 1 98.12 287 MET A N 1
ATOM 2248 C CA . MET A 1 287 ? 6.129 19.938 18.234 1 98.12 287 MET A CA 1
ATOM 2249 C C . MET A 1 287 ? 7.508 20.328 18.766 1 98.12 287 MET A C 1
ATOM 2251 O O . MET A 1 287 ? 8.227 21.109 18.141 1 98.12 287 MET A O 1
ATOM 2255 N N . LEU A 1 288 ? 7.828 19.797 19.906 1 98.38 288 LEU A N 1
ATOM 2256 C CA . LEU A 1 288 ? 9.164 19.969 20.469 1 98.38 288 LEU A CA 1
ATOM 2257 C C . LEU A 1 288 ? 10.039 18.766 20.141 1 98.38 288 LEU A C 1
ATOM 2259 O O . LEU A 1 288 ? 9.664 17.625 20.422 1 98.38 288 LEU A O 1
ATOM 2263 N N . TRP A 1 289 ? 11.188 19.047 19.516 1 97.19 289 TRP A N 1
ATOM 2264 C CA . TRP A 1 289 ? 12.117 17.984 19.156 1 97.19 289 TRP A CA 1
ATOM 2265 C C . TRP A 1 289 ? 13.484 18.234 19.781 1 97.19 289 TRP A C 1
ATOM 2267 O O . TRP A 1 289 ? 13.852 19.359 20.078 1 97.19 289 TRP A O 1
ATOM 2277 N N . GLN A 1 290 ? 14.148 17.188 20.047 1 95.81 290 GLN A N 1
ATOM 2278 C CA . GLN A 1 290 ? 15.594 17.203 20.234 1 95.81 290 GLN A CA 1
ATOM 2279 C C . GLN A 1 290 ? 16.312 16.734 18.984 1 95.81 290 GLN A C 1
ATOM 2281 O O . GLN A 1 290 ? 16.281 15.539 18.641 1 95.81 290 GLN A O 1
ATOM 2286 N N . PRO A 1 291 ? 16.953 17.688 18.312 1 96.25 291 PRO A N 1
ATOM 2287 C CA . PRO A 1 291 ? 17.625 17.297 17.078 1 96.25 291 PRO A CA 1
ATOM 2288 C C . PRO A 1 291 ? 18.594 16.141 17.266 1 96.25 291 PRO A C 1
ATOM 2290 O O . PRO A 1 291 ? 19.312 16.078 18.266 1 96.25 291 PRO A O 1
ATOM 2293 N N . ASN A 1 292 ? 18.547 15.211 16.359 1 93.56 292 ASN A N 1
ATOM 2294 C CA . ASN A 1 292 ? 19.328 13.984 16.328 1 93.56 292 ASN A CA 1
ATOM 2295 C C . ASN A 1 292 ? 19.516 13.461 14.914 1 93.56 292 ASN A C 1
ATOM 2297 O O . ASN A 1 292 ? 18.562 12.945 14.312 1 93.56 292 ASN A O 1
ATOM 2301 N N . GLN A 1 293 ? 20.703 13.492 14.477 1 92.5 293 GLN A N 1
ATOM 2302 C CA . GLN A 1 293 ? 21 13.141 13.094 1 92.5 293 GLN A CA 1
ATOM 2303 C C . GLN A 1 293 ? 20.672 11.672 12.82 1 92.5 293 GLN A C 1
ATOM 2305 O O . GLN A 1 293 ? 20.188 11.328 11.742 1 92.5 293 GLN A O 1
ATOM 2310 N N . GLU A 1 294 ? 20.953 10.789 13.719 1 88.56 294 GLU A N 1
ATOM 2311 C CA . GLU A 1 294 ? 20.688 9.359 13.539 1 88.56 294 GLU A CA 1
ATOM 2312 C C . GLU A 1 294 ? 19.188 9.094 13.414 1 88.56 294 GLU A C 1
ATOM 2314 O O . GLU A 1 294 ? 18.766 8.266 12.602 1 88.56 294 GLU A O 1
ATOM 2319 N N . VAL A 1 295 ? 18.453 9.805 14.227 1 91.31 295 VAL A N 1
ATOM 2320 C CA . VAL A 1 295 ? 17.016 9.656 14.18 1 91.31 295 VAL A CA 1
ATOM 2321 C C . VAL A 1 295 ? 16.484 10.141 12.828 1 91.31 295 VAL A C 1
ATOM 2323 O O . VAL A 1 295 ? 15.641 9.484 12.211 1 91.31 295 VAL A O 1
ATOM 2326 N N . LEU A 1 296 ? 17 11.289 12.406 1 94.31 296 LEU A N 1
ATOM 2327 C CA . LEU A 1 296 ? 16.594 11.82 11.109 1 94.31 296 LEU A CA 1
ATOM 2328 C C . LEU A 1 296 ? 16.875 10.805 10 1 94.31 296 LEU A C 1
ATOM 2330 O O . LEU A 1 296 ? 16.016 10.531 9.172 1 94.31 296 LEU A O 1
ATOM 2334 N N . GLU A 1 297 ? 18.016 10.242 10.016 1 90.75 297 GLU A N 1
ATOM 2335 C CA . GLU A 1 297 ? 18.406 9.281 8.977 1 90.75 297 GLU A CA 1
ATOM 2336 C C . GLU A 1 297 ? 17.516 8.047 9.008 1 90.75 297 GLU A C 1
ATOM 2338 O O . GLU A 1 297 ? 17.172 7.504 7.957 1 90.75 297 GLU A O 1
ATOM 2343 N N . GLN A 1 298 ? 17.219 7.637 10.18 1 89.81 298 GLN A N 1
ATOM 2344 C CA . GLN A 1 298 ? 16.312 6.5 10.312 1 89.81 298 GLN A CA 1
ATOM 2345 C C . GLN A 1 298 ? 14.953 6.816 9.719 1 89.81 298 GLN A C 1
ATOM 2347 O O . GLN A 1 298 ? 14.375 5.996 9 1 89.81 298 GLN A O 1
ATOM 2352 N N . MET A 1 299 ? 14.43 7.961 10.047 1 93.31 299 MET A N 1
ATOM 2353 C CA . MET A 1 299 ? 13.125 8.367 9.523 1 93.31 299 MET A CA 1
ATOM 2354 C C . MET A 1 299 ? 13.156 8.43 7.996 1 93.31 299 MET A C 1
ATOM 2356 O O . MET A 1 299 ? 12.242 7.926 7.336 1 93.31 299 MET A O 1
ATOM 2360 N N . LEU A 1 300 ? 14.203 9.039 7.473 1 91.12 300 LEU A N 1
ATOM 2361 C CA . LEU A 1 300 ? 14.312 9.195 6.027 1 91.12 300 LEU A CA 1
ATOM 2362 C C . LEU A 1 300 ? 14.375 7.832 5.344 1 91.12 300 LEU A C 1
ATOM 2364 O O . LEU A 1 300 ? 13.773 7.637 4.285 1 91.12 300 LEU A O 1
ATOM 2368 N N . ALA A 1 301 ? 15.023 6.895 5.938 1 85.75 301 ALA A N 1
ATOM 2369 C CA . ALA A 1 301 ? 15.125 5.547 5.387 1 85.75 301 ALA A CA 1
ATOM 2370 C C . ALA A 1 301 ? 13.758 4.863 5.367 1 85.75 301 ALA A C 1
ATOM 2372 O O . ALA A 1 301 ? 13.391 4.227 4.375 1 85.75 301 ALA A O 1
ATOM 2373 N N . GLU A 1 302 ? 13.047 4.977 6.43 1 89.31 302 GLU A N 1
ATOM 2374 C CA . GLU A 1 302 ? 11.719 4.363 6.516 1 89.31 302 GLU A CA 1
ATOM 2375 C C . GLU A 1 302 ? 10.766 4.977 5.496 1 89.31 302 GLU A C 1
ATOM 2377 O O . GLU A 1 302 ? 10.008 4.258 4.844 1 89.31 302 GLU A O 1
ATOM 2382 N N . LEU A 1 303 ? 10.859 6.27 5.387 1 89.31 303 LEU A N 1
ATOM 2383 C CA . LEU A 1 303 ? 9.906 7.012 4.566 1 89.31 303 LEU A CA 1
ATOM 2384 C C . LEU A 1 303 ? 10.195 6.801 3.084 1 89.31 303 LEU A C 1
ATOM 2386 O O . LEU A 1 303 ? 9.297 6.969 2.25 1 89.31 303 LEU A O 1
ATOM 2390 N N . SER A 1 304 ? 11.422 6.484 2.746 1 82.44 304 SER A N 1
ATOM 2391 C CA . SER A 1 304 ? 11.789 6.328 1.345 1 82.44 304 SER A CA 1
ATOM 2392 C C . SER A 1 304 ? 11.625 4.887 0.882 1 82.44 304 SER A C 1
ATOM 2394 O O . SER A 1 304 ? 11.688 4.602 -0.315 1 82.44 304 SER A O 1
ATOM 2396 N N . GLU A 1 305 ? 11.391 3.971 1.782 1 80.06 305 GLU A N 1
ATOM 2397 C CA . GLU A 1 305 ? 11.25 2.557 1.45 1 80.06 305 GLU A CA 1
ATOM 2398 C C . GLU A 1 305 ? 9.805 2.199 1.143 1 80.06 305 GLU A C 1
ATOM 2400 O O . GLU A 1 305 ? 8.969 2.125 2.051 1 80.06 305 GLU A O 1
ATOM 2405 N N . PRO A 1 306 ? 9.5 1.872 -0.046 1 74.56 306 PRO A N 1
ATOM 2406 C CA . PRO A 1 306 ? 8.102 1.655 -0.416 1 74.56 306 PRO A CA 1
ATOM 2407 C C . PRO A 1 306 ? 7.484 0.449 0.289 1 74.56 306 PRO A C 1
ATOM 2409 O O . PRO A 1 306 ? 6.277 0.429 0.545 1 74.56 306 PRO A O 1
ATOM 2412 N N . ASN A 1 307 ? 8.242 -0.509 0.63 1 77.62 307 ASN A N 1
ATOM 2413 C CA . ASN A 1 307 ? 7.699 -1.737 1.204 1 77.62 307 ASN A CA 1
ATOM 2414 C C . ASN A 1 307 ? 7.844 -1.757 2.723 1 77.62 307 ASN A C 1
ATOM 2416 O O . ASN A 1 307 ? 7.715 -2.811 3.35 1 77.62 307 ASN A O 1
ATOM 2420 N N . HIS A 1 308 ? 8.148 -0.666 3.252 1 87.38 308 HIS A N 1
ATOM 2421 C CA . HIS A 1 308 ? 8.328 -0.643 4.699 1 87.38 308 HIS A CA 1
ATOM 2422 C C . HIS A 1 308 ? 7.023 -0.939 5.426 1 87.38 308 HIS A C 1
ATOM 2424 O O . HIS A 1 308 ? 5.984 -0.355 5.109 1 87.38 308 HIS A O 1
ATOM 2430 N N . PRO A 1 309 ? 7.031 -1.798 6.422 1 88.69 309 PRO A N 1
ATOM 2431 C CA . PRO A 1 309 ? 5.797 -2.271 7.055 1 88.69 309 PRO A CA 1
ATOM 2432 C C . PRO A 1 309 ? 5.168 -1.232 7.98 1 88.69 309 PRO A C 1
ATOM 2434 O O . PRO A 1 309 ? 4.043 -1.414 8.445 1 88.69 309 PRO A O 1
ATOM 2437 N N . GLU A 1 310 ? 5.879 -0.174 8.289 1 88.44 310 GLU A N 1
ATOM 2438 C CA . GLU A 1 310 ? 5.32 0.846 9.172 1 88.44 310 GLU A CA 1
ATOM 2439 C C . GLU A 1 310 ? 4.297 1.71 8.438 1 88.44 310 GLU A C 1
ATOM 2441 O O . GLU A 1 310 ? 3.514 2.424 9.07 1 88.44 310 GLU A O 1
ATOM 2446 N N . HIS A 1 311 ? 4.242 1.648 7.18 1 84.81 311 HIS A N 1
ATOM 2447 C CA . HIS A 1 311 ? 3.42 2.557 6.387 1 84.81 311 HIS A CA 1
ATOM 2448 C C . HIS A 1 311 ? 1.936 2.287 6.609 1 84.81 311 HIS A C 1
ATOM 2450 O O . HIS A 1 311 ? 1.5 1.134 6.594 1 84.81 311 HIS A O 1
ATOM 2456 N N . VAL A 1 312 ? 1.192 3.293 6.891 1 80.94 312 VAL A N 1
ATOM 2457 C CA . VAL A 1 312 ? -0.262 3.314 6.996 1 80.94 312 VAL A CA 1
ATOM 2458 C C . VAL A 1 312 ? -0.808 4.59 6.359 1 80.94 312 VAL A C 1
ATOM 2460 O O . VAL A 1 312 ? -0.308 5.688 6.621 1 80.94 312 VAL A O 1
ATOM 2463 N N . ARG A 1 313 ? -1.731 4.465 5.582 1 72.94 313 ARG A N 1
ATOM 2464 C CA . ARG A 1 313 ? -2.338 5.648 4.98 1 72.94 313 ARG A CA 1
ATOM 2465 C C . ARG A 1 313 ? -3.203 6.391 5.992 1 72.94 313 ARG A C 1
ATOM 2467 O O . ARG A 1 313 ? -3.914 5.77 6.785 1 72.94 313 ARG A O 1
ATOM 2474 N N . GLY A 1 314 ? -3.047 7.676 6 1 74.5 314 GLY A N 1
ATOM 2475 C CA . GLY A 1 314 ? -3.846 8.484 6.902 1 74.5 314 GLY A CA 1
ATOM 2476 C C . GLY A 1 314 ? -4.125 9.875 6.363 1 74.5 314 GLY A C 1
ATOM 2477 O O . GLY A 1 314 ? -3.738 10.203 5.238 1 74.5 314 GLY A O 1
ATOM 2478 N N . ASN A 1 315 ? -4.883 10.664 7.203 1 68.81 315 ASN A N 1
ATOM 2479 C CA . ASN A 1 315 ? -5.285 12.016 6.812 1 68.81 315 ASN A CA 1
ATOM 2480 C C . ASN A 1 315 ? -4.18 13.031 7.086 1 68.81 315 ASN A C 1
ATOM 2482 O O . ASN A 1 315 ? -4.203 14.141 6.551 1 68.81 315 ASN A O 1
ATOM 2486 N N . GLY A 1 316 ? -3.25 12.781 7.793 1 83.94 316 GLY A N 1
ATOM 2487 C CA . GLY A 1 316 ? -2.064 13.555 8.117 1 83.94 316 GLY A CA 1
ATOM 2488 C C . GLY A 1 316 ? -0.798 12.727 8.164 1 83.94 316 GLY A C 1
ATOM 2489 O O . GLY A 1 316 ? -0.398 12.258 9.234 1 83.94 316 GLY A O 1
ATOM 2490 N N . PRO A 1 317 ? -0.219 12.523 7.062 1 85.31 317 PRO A N 1
ATOM 2491 C CA . PRO A 1 317 ? 0.846 11.516 6.973 1 85.31 317 PRO A CA 1
ATOM 2492 C C . PRO A 1 317 ? 2 11.797 7.934 1 85.31 317 PRO A C 1
ATOM 2494 O O . PRO A 1 317 ? 2.523 10.867 8.555 1 85.31 317 PRO A O 1
ATOM 2497 N N . GLU A 1 318 ? 2.354 13.094 8.078 1 90.94 318 GLU A N 1
ATOM 2498 C CA . GLU A 1 318 ? 3.494 13.398 8.938 1 90.94 318 GLU A CA 1
ATOM 2499 C C . GLU A 1 318 ? 3.164 13.141 10.406 1 90.94 318 GLU A C 1
ATOM 2501 O O . GLU A 1 318 ? 3.955 12.531 11.125 1 90.94 318 GLU A O 1
ATOM 2506 N N . GLN A 1 319 ? 2.023 13.672 10.859 1 92 319 GLN A N 1
ATOM 2507 C CA . GLN A 1 319 ? 1.657 13.5 12.266 1 92 319 GLN A CA 1
ATOM 2508 C C . GLN A 1 319 ? 1.374 12.039 12.586 1 92 319 GLN A C 1
ATOM 2510 O O . GLN A 1 319 ? 1.671 11.57 13.688 1 92 319 GLN A O 1
ATOM 2515 N N . ASP A 1 320 ? 0.782 11.352 11.641 1 89.19 320 ASP A N 1
ATOM 2516 C CA . ASP A 1 320 ? 0.533 9.93 11.828 1 89.19 320 ASP A CA 1
ATOM 2517 C C . ASP A 1 320 ? 1.843 9.148 11.922 1 89.19 320 ASP A C 1
ATOM 2519 O O . ASP A 1 320 ? 2.012 8.312 12.812 1 89.19 320 ASP A O 1
ATOM 2523 N N . TYR A 1 321 ? 2.742 9.406 10.992 1 93 321 TYR A N 1
ATOM 2524 C CA . TYR A 1 321 ? 4.043 8.742 10.992 1 93 321 TYR A CA 1
ATOM 2525 C C . TYR A 1 321 ? 4.785 9.008 12.297 1 93 321 TYR A C 1
ATOM 2527 O O . TYR A 1 321 ? 5.297 8.078 12.93 1 93 321 TYR A O 1
ATOM 2535 N N . LEU A 1 322 ? 4.824 10.273 12.727 1 93.5 322 LEU A N 1
ATOM 2536 C CA . LEU A 1 322 ? 5.551 10.648 13.938 1 93.5 322 LEU A CA 1
ATOM 2537 C C . LEU A 1 322 ? 4.918 10.008 15.164 1 93.5 322 LEU A C 1
ATOM 2539 O O . LEU A 1 322 ? 5.621 9.633 16.109 1 93.5 322 LEU A O 1
ATOM 2543 N N . SER A 1 323 ? 3.582 9.922 15.18 1 90.88 323 SER A N 1
ATOM 2544 C CA . SER A 1 323 ? 2.887 9.25 16.281 1 90.88 323 SER A CA 1
ATOM 2545 C C . SER A 1 323 ? 3.35 7.801 16.422 1 90.88 323 SER A C 1
ATOM 2547 O O . SER A 1 323 ? 3.549 7.316 17.531 1 90.88 323 SER A O 1
ATOM 2549 N N . ARG A 1 324 ? 3.559 7.188 15.32 1 88.25 324 ARG A N 1
ATOM 2550 C CA . ARG A 1 324 ? 3.975 5.789 15.336 1 88.25 324 ARG A CA 1
ATOM 2551 C C . ARG A 1 324 ? 5.465 5.664 15.641 1 88.25 324 ARG A C 1
ATOM 2553 O O . ARG A 1 324 ? 5.879 4.781 16.391 1 88.25 324 ARG A O 1
ATOM 2560 N N . PHE A 1 325 ? 6.242 6.477 14.984 1 90.5 325 PHE A N 1
ATOM 2561 C CA . PHE A 1 325 ? 7.688 6.398 15.148 1 90.5 325 PHE A CA 1
ATOM 2562 C C . PHE A 1 325 ? 8.07 6.488 16.609 1 90.5 325 PHE A C 1
ATOM 2564 O O . PHE A 1 325 ? 8.938 5.742 17.078 1 90.5 325 PHE A O 1
ATOM 2571 N N . TRP A 1 326 ? 7.434 7.355 17.328 1 89.38 326 TRP A N 1
ATOM 2572 C CA . TRP A 1 326 ? 7.766 7.574 18.734 1 89.38 326 TRP A CA 1
ATOM 2573 C C . TRP A 1 326 ? 6.684 7.004 19.641 1 89.38 326 TRP A C 1
ATOM 2575 O O . TRP A 1 326 ? 6.422 7.539 20.719 1 89.38 326 TRP A O 1
ATOM 2585 N N . ALA A 1 327 ? 6.066 6.043 19.203 1 77 327 ALA A N 1
ATOM 2586 C CA . ALA A 1 327 ? 5.02 5.426 20.016 1 77 327 ALA A CA 1
ATOM 2587 C C . ALA A 1 327 ? 5.578 4.91 21.344 1 77 327 ALA A C 1
ATOM 2589 O O . ALA A 1 327 ? 4.84 4.738 22.312 1 77 327 ALA A O 1
ATOM 2590 N N . ASP A 1 328 ? 7.02 4.688 21.391 1 71.06 328 ASP A N 1
ATOM 2591 C CA . ASP A 1 328 ? 7.648 4.152 22.594 1 71.06 328 ASP A CA 1
ATOM 2592 C C . ASP A 1 328 ? 8.234 5.273 23.438 1 71.06 328 ASP A C 1
ATOM 2594 O O . ASP A 1 328 ? 8.727 5.027 24.547 1 71.06 328 ASP A O 1
ATOM 2598 N N . ALA A 1 329 ? 8.602 6.559 22.953 1 62.88 329 ALA A N 1
ATOM 2599 C CA . ALA A 1 329 ? 9.391 7.602 23.594 1 62.88 329 ALA A CA 1
ATOM 2600 C C . ALA A 1 329 ? 8.609 8.25 24.734 1 62.88 329 ALA A C 1
ATOM 2602 O O . ALA A 1 329 ? 9.195 8.742 25.703 1 62.88 329 ALA A O 1
ATOM 2603 N N . PRO A 1 330 ? 7.727 7.859 25.156 1 69.69 330 PRO A N 1
ATOM 2604 C CA . PRO A 1 330 ? 6.543 8.617 25.578 1 69.69 330 PRO A CA 1
ATOM 2605 C C . PRO A 1 330 ? 6.516 10.031 24.984 1 69.69 330 PRO A C 1
ATOM 2607 O O . PRO A 1 330 ? 7.531 10.734 25 1 69.69 330 PRO A O 1
ATOM 2610 N N . TRP A 1 331 ? 5.676 10.617 24.438 1 85.44 331 TRP A N 1
ATOM 2611 C CA . TRP A 1 331 ? 5.398 12.008 24.109 1 85.44 331 TRP A CA 1
ATOM 2612 C C . TRP A 1 331 ? 5.082 12.82 25.359 1 85.44 331 TRP A C 1
ATOM 2614 O O . TRP A 1 331 ? 4.461 12.312 26.297 1 85.44 331 TRP A O 1
ATOM 2624 N N . THR A 1 332 ? 5.691 13.938 25.453 1 93.56 332 THR A N 1
ATOM 2625 C CA . THR A 1 332 ? 5.219 14.891 26.453 1 93.56 332 THR A CA 1
ATOM 2626 C C . THR A 1 332 ? 4.035 15.688 25.922 1 93.56 332 THR A C 1
ATOM 2628 O O . THR A 1 332 ? 4.074 16.188 24.797 1 93.56 332 THR A O 1
ATOM 2631 N N . TYR A 1 333 ? 3.023 15.781 26.75 1 93.69 333 TYR A N 1
ATOM 2632 C CA . TYR A 1 333 ? 1.794 16.422 26.312 1 93.69 333 TYR A CA 1
ATOM 2633 C C . TYR A 1 333 ? 1.948 17.938 26.312 1 93.69 333 TYR A C 1
ATOM 2635 O O . TYR A 1 333 ? 2.318 18.531 27.328 1 93.69 333 TYR A O 1
ATOM 2643 N N . ILE A 1 334 ? 1.767 18.562 25.203 1 96.69 334 ILE A N 1
ATOM 2644 C CA . ILE A 1 334 ? 1.599 20.016 25.094 1 96.69 334 ILE A CA 1
ATOM 2645 C C . ILE A 1 334 ? 0.116 20.359 25.188 1 96.69 334 ILE A C 1
ATOM 2647 O O . ILE A 1 334 ? -0.686 19.906 24.359 1 96.69 334 ILE A O 1
ATOM 2651 N N . GLY A 1 335 ? -0.195 21.109 26.109 1 95.38 335 GLY A N 1
ATOM 2652 C CA . GLY A 1 335 ? -1.59 21.438 26.359 1 95.38 335 GLY A CA 1
ATOM 2653 C C . GLY A 1 335 ? -2.244 22.188 25.219 1 95.38 335 GLY A C 1
ATOM 2654 O O . GLY A 1 335 ? -1.557 22.797 24.391 1 95.38 335 GLY A O 1
ATOM 2655 N N . VAL A 1 336 ? -3.605 22.219 25.25 1 96.06 336 VAL A N 1
ATOM 2656 C CA . VAL A 1 336 ? -4.418 22.812 24.188 1 96.06 336 VAL A CA 1
ATOM 2657 C C . VAL A 1 336 ? -4.117 24.297 24.078 1 96.06 336 VAL A C 1
ATOM 2659 O O . VAL A 1 336 ? -4.152 24.875 22.984 1 96.06 336 VAL A O 1
ATOM 2662 N N . GLN A 1 337 ? -3.754 24.953 25.172 1 96.12 337 GLN A N 1
ATOM 2663 C CA . GLN A 1 337 ? -3.514 26.391 25.203 1 96.12 337 GLN A CA 1
ATOM 2664 C C . GLN A 1 337 ? -2.324 26.766 24.328 1 96.12 337 GLN A C 1
ATOM 2666 O O . GLN A 1 337 ? -2.16 27.938 23.969 1 96.12 337 GLN A O 1
ATOM 2671 N N . TYR A 1 338 ? -1.465 25.766 24 1 98.19 338 TYR A N 1
ATOM 2672 C CA . TYR A 1 338 ? -0.27 26.031 23.203 1 98.19 338 TYR A CA 1
ATOM 2673 C C . TYR A 1 338 ? -0.487 25.641 21.75 1 98.19 338 TYR A C 1
ATOM 2675 O O . TYR A 1 338 ? 0.431 25.734 20.938 1 98.19 338 TYR A O 1
ATOM 2683 N N . ASN A 1 339 ? -1.582 25.125 21.406 1 97.81 339 ASN A N 1
ATOM 2684 C CA . ASN A 1 339 ? -2.02 24.703 20.078 1 97.81 339 ASN A CA 1
ATOM 2685 C C . ASN A 1 339 ? -3.541 24.719 19.969 1 97.81 339 ASN A C 1
ATOM 2687 O O . ASN A 1 339 ? -4.16 23.703 19.672 1 97.81 339 ASN A O 1
ATOM 2691 N N . PHE A 1 340 ? -4.062 25.906 20.188 1 97.62 340 PHE A N 1
ATOM 2692 C CA . PHE A 1 340 ? -5.508 26.094 20.203 1 97.62 340 PHE A CA 1
ATOM 2693 C C . PHE A 1 340 ? -6.074 26.125 18.797 1 97.62 340 PHE A C 1
ATOM 2695 O O . PHE A 1 340 ? -6.16 27.188 18.188 1 97.62 340 PHE A O 1
ATOM 2702 N N . GLN A 1 341 ? -6.586 25.031 18.375 1 96.44 341 GLN A N 1
ATOM 2703 C CA . GLN A 1 341 ? -7.07 24.875 17.016 1 96.44 341 GLN A CA 1
ATOM 2704 C C . GLN A 1 341 ? -8.492 25.406 16.859 1 96.44 341 GLN A C 1
ATOM 2706 O O . GLN A 1 341 ? -9.414 24.922 17.516 1 96.44 341 GLN A O 1
ATOM 2711 N N . LEU A 1 342 ? -8.648 26.266 15.914 1 95.88 342 LEU A N 1
ATOM 2712 C CA . LEU A 1 342 ? -9.922 26.969 15.773 1 95.88 342 LEU A CA 1
ATOM 2713 C C . LEU A 1 342 ? -11.016 26.016 15.297 1 95.88 342 LEU A C 1
ATOM 2715 O O . LEU A 1 342 ? -12.148 26.094 15.773 1 95.88 342 LEU A O 1
ATOM 2719 N N . HIS A 1 343 ? -10.719 25.188 14.312 1 93.06 343 HIS A N 1
ATOM 2720 C CA . HIS A 1 343 ? -11.758 24.281 13.828 1 93.06 343 HIS A CA 1
ATOM 2721 C C . HIS A 1 343 ? -12.234 23.344 14.938 1 93.06 343 HIS A C 1
ATOM 2723 O O . HIS A 1 343 ? -13.43 23.047 15.031 1 93.06 343 HIS A O 1
ATOM 2729 N N . GLN A 1 344 ? -11.32 22.938 15.781 1 92.69 344 GLN A N 1
ATOM 2730 C CA . GLN A 1 344 ? -11.664 22.047 16.891 1 92.69 344 GLN A CA 1
ATOM 2731 C C . GLN A 1 344 ? -12.438 22.797 17.969 1 92.69 344 GLN A C 1
ATOM 2733 O O . GLN A 1 344 ? -13.258 22.203 18.672 1 92.69 344 GLN A O 1
ATOM 2738 N N . MET A 1 345 ? -12.195 24.031 18.109 1 92.56 345 MET A N 1
ATOM 2739 C CA . MET A 1 345 ? -12.969 24.859 19.031 1 92.56 345 MET A CA 1
ATOM 2740 C C . MET A 1 345 ? -14.453 24.781 18.719 1 92.56 345 MET A C 1
ATOM 2742 O O . MET A 1 345 ? -15.273 24.547 19.609 1 92.56 345 MET A O 1
ATOM 2746 N N . PHE A 1 346 ? -14.758 24.922 17.516 1 90.12 346 PHE A N 1
ATOM 2747 C CA . PHE A 1 346 ? -16.172 24.938 17.141 1 90.12 346 PHE A CA 1
ATOM 2748 C C . PHE A 1 346 ? -16.781 23.547 17.281 1 90.12 346 PHE A C 1
ATOM 2750 O O . PHE A 1 346 ? -17.953 23.406 17.625 1 90.12 346 PHE A O 1
ATOM 2757 N N . PHE A 1 347 ? -15.953 22.562 17.047 1 88.06 347 PHE A N 1
ATOM 2758 C CA . PHE A 1 347 ? -16.438 21.188 17.234 1 88.06 347 PHE A CA 1
ATOM 2759 C C . PHE A 1 347 ? -16.656 20.906 18.719 1 88.06 347 PHE A C 1
ATOM 2761 O O . PHE A 1 347 ? -17.547 20.141 19.078 1 88.06 347 PHE A O 1
ATOM 2768 N N . ALA A 1 348 ? -15.891 21.5 19.5 1 90.06 348 ALA A N 1
ATOM 2769 C CA . ALA A 1 348 ? -15.969 21.297 20.953 1 90.06 348 ALA A CA 1
ATOM 2770 C C . ALA A 1 348 ? -17.25 21.875 21.531 1 90.06 348 ALA A C 1
ATOM 2772 O O . ALA A 1 348 ? -17.641 21.578 22.656 1 90.06 348 ALA A O 1
ATOM 2773 N N . LEU A 1 349 ? -17.969 22.625 20.734 1 90.38 349 LEU A N 1
ATOM 2774 C CA . LEU A 1 349 ? -19.203 23.281 21.203 1 90.38 349 LEU A CA 1
ATOM 2775 C C . LEU A 1 349 ? -20.359 22.297 21.203 1 90.38 349 LEU A C 1
ATOM 2777 O O . LEU A 1 349 ? -21.453 22.625 21.672 1 90.38 349 LEU A O 1
ATOM 2781 N N . HIS A 1 350 ? -20.094 21.125 20.609 1 88.88 350 HIS A N 1
ATOM 2782 C CA . HIS A 1 350 ? -21.125 20.094 20.656 1 88.88 350 HIS A CA 1
ATOM 2783 C C . HIS A 1 350 ? -21.688 19.938 22.062 1 88.88 350 HIS A C 1
ATOM 2785 O O . HIS A 1 350 ? -20.938 19.984 23.047 1 88.88 350 HIS A O 1
ATOM 2791 N N . PRO A 1 351 ? -22.953 19.719 22.125 1 84.06 351 PRO A N 1
ATOM 2792 C CA . PRO A 1 351 ? -23.594 19.656 23.438 1 84.06 351 PRO A CA 1
ATOM 2793 C C . PRO A 1 351 ? -22.984 18.594 24.344 1 84.06 351 PRO A C 1
ATOM 2795 O O . PRO A 1 351 ? -22.891 18.781 25.562 1 84.06 351 PRO A O 1
ATOM 2798 N N . ASP A 1 352 ? -22.5 17.5 23.812 1 80.38 352 ASP A N 1
ATOM 2799 C CA . ASP A 1 352 ? -21.938 16.422 24.609 1 80.38 352 ASP A CA 1
ATOM 2800 C C . ASP A 1 352 ? -20.5 16.75 25.031 1 80.38 352 ASP A C 1
ATOM 2802 O O . ASP A 1 352 ? -20 16.188 26.016 1 80.38 352 ASP A O 1
ATOM 2806 N N . ARG A 1 353 ? -19.859 17.656 24.328 1 83.94 353 ARG A N 1
ATOM 2807 C CA . ARG A 1 353 ? -18.438 17.875 24.547 1 83.94 353 ARG A CA 1
ATOM 2808 C C . ARG A 1 353 ? -18.188 19.203 25.266 1 83.94 353 ARG A C 1
ATOM 2810 O O . ARG A 1 353 ? -17.188 19.344 25.969 1 83.94 353 ARG A O 1
ATOM 2817 N N . ALA A 1 354 ? -19.094 20.062 25.109 1 82.5 354 ALA A N 1
ATOM 2818 C CA . ALA A 1 354 ? -18.922 21.438 25.594 1 82.5 354 ALA A CA 1
ATOM 2819 C C . ALA A 1 354 ? -18.656 21.453 27.094 1 82.5 354 ALA A C 1
ATOM 2821 O O . ALA A 1 354 ? -18.016 22.375 27.609 1 82.5 354 ALA A O 1
ATOM 2822 N N . GLN A 1 355 ? -19.047 20.375 27.75 1 77.38 355 GLN A N 1
ATOM 2823 C CA . GLN A 1 355 ? -18.938 20.328 29.203 1 77.38 355 GLN A CA 1
ATOM 2824 C C . GLN A 1 355 ? -17.562 19.812 29.641 1 77.38 355 GLN A C 1
ATOM 2826 O O . GLN A 1 355 ? -17.109 20.125 30.75 1 77.38 355 GLN A O 1
ATOM 2831 N N . TYR A 1 356 ? -16.891 19.125 28.734 1 81.88 356 TYR A N 1
ATOM 2832 C CA . TYR A 1 356 ? -15.672 18.5 29.219 1 81.88 356 TYR A CA 1
ATOM 2833 C C . TYR A 1 356 ? -14.484 18.828 28.328 1 81.88 356 TYR A C 1
ATOM 2835 O O . TYR A 1 356 ? -13.328 18.641 28.734 1 81.88 356 TYR A O 1
ATOM 2843 N N . ALA A 1 357 ? -14.758 19.312 27.219 1 87.44 357 ALA A N 1
ATOM 2844 C CA . ALA A 1 357 ? -13.648 19.578 26.297 1 87.44 357 ALA A CA 1
ATOM 2845 C C . ALA A 1 357 ? -12.75 20.703 26.828 1 87.44 357 ALA A C 1
ATOM 2847 O O . ALA A 1 357 ? -13.242 21.75 27.25 1 87.44 357 ALA A O 1
ATOM 2848 N N . GLU A 1 358 ? -11.492 20.5 26.766 1 88.94 358 GLU A N 1
ATOM 2849 C CA . GLU A 1 358 ? -10.523 21.484 27.25 1 88.94 358 GLU A CA 1
ATOM 2850 C C . GLU A 1 358 ? -10.656 22.797 26.5 1 88.94 358 GLU A C 1
ATOM 2852 O O . GLU A 1 358 ? -10.523 23.875 27.078 1 88.94 358 GLU A O 1
ATOM 2857 N N . ARG A 1 359 ? -10.938 22.75 25.312 1 91.5 359 ARG A N 1
ATOM 2858 C CA . ARG A 1 359 ? -11.07 23.953 24.484 1 91.5 359 ARG A CA 1
ATOM 2859 C C . ARG A 1 359 ? -12.258 24.797 24.938 1 91.5 359 ARG A C 1
ATOM 2861 O O . ARG A 1 359 ? -12.188 26.016 24.953 1 91.5 359 ARG A O 1
ATOM 2868 N N . ALA A 1 360 ? -13.305 24.125 25.219 1 89.12 360 ALA A N 1
ATOM 2869 C CA . ALA A 1 360 ? -14.477 24.828 25.703 1 89.12 360 ALA A CA 1
ATOM 2870 C C . ALA A 1 360 ? -14.195 25.5 27.062 1 89.12 360 ALA A C 1
ATOM 2872 O O . ALA A 1 360 ? -14.648 26.609 27.312 1 89.12 360 ALA A O 1
ATOM 2873 N N . ASN A 1 361 ? -13.477 24.828 27.828 1 88.06 361 ASN A N 1
ATOM 2874 C CA . ASN A 1 361 ? -13.117 25.375 29.141 1 88.06 361 ASN A CA 1
ATOM 2875 C C . ASN A 1 361 ? -12.234 26.609 29 1 88.06 361 ASN A C 1
ATOM 2877 O O . ASN A 1 361 ? -12.359 27.547 29.781 1 88.06 361 ASN A O 1
ATOM 2881 N N . LEU A 1 362 ? -11.359 26.625 28.094 1 92.31 362 LEU A N 1
ATOM 2882 C CA . LEU A 1 362 ? -10.422 27.719 27.891 1 92.31 362 LEU A CA 1
ATOM 2883 C C . LEU A 1 362 ? -11.148 28.969 27.422 1 92.31 362 LEU A C 1
ATOM 2885 O O . LEU A 1 362 ? -10.625 30.078 27.531 1 92.31 362 LEU A O 1
ATOM 2889 N N . LEU A 1 363 ? -12.352 28.797 26.906 1 91.88 363 LEU A N 1
ATOM 2890 C CA . LEU A 1 363 ? -13.141 29.938 26.469 1 91.88 363 LEU A CA 1
ATOM 2891 C C . LEU A 1 363 ? -13.578 30.781 27.656 1 91.88 363 LEU A C 1
ATOM 2893 O O . LEU A 1 363 ? -13.906 31.969 27.5 1 91.88 363 LEU A O 1
ATOM 2897 N N . HIS A 1 364 ? -13.555 30.219 28.828 1 87.12 364 HIS A N 1
ATOM 2898 C CA . HIS A 1 364 ? -13.883 30.953 30.047 1 87.12 364 HIS A CA 1
ATOM 2899 C C . HIS A 1 364 ? -12.672 31.719 30.578 1 87.12 364 HIS A C 1
ATOM 2901 O O . HIS A 1 364 ? -12.82 32.656 31.359 1 87.12 364 HIS A O 1
ATOM 2907 N N . THR A 1 365 ? -11.5 31.266 30.172 1 89.94 365 THR A N 1
ATOM 2908 C CA . THR A 1 365 ? -10.25 31.906 30.562 1 89.94 365 THR A CA 1
ATOM 2909 C C . THR A 1 365 ? -9.359 32.156 29.344 1 89.94 365 THR A C 1
ATOM 2911 O O . THR A 1 365 ? -8.258 31.594 29.266 1 89.94 365 THR A O 1
ATOM 2914 N N . PRO A 1 366 ? -9.797 32.906 28.484 1 91.25 366 PRO A N 1
ATOM 2915 C CA . PRO A 1 366 ? -9.109 33.062 27.188 1 91.25 366 PRO A CA 1
ATOM 2916 C C . PRO A 1 366 ? -7.676 33.594 27.344 1 91.25 366 PRO A C 1
ATOM 2918 O O . PRO A 1 366 ? -6.848 33.406 26.453 1 91.25 366 PRO A O 1
ATOM 2921 N N . GLU A 1 367 ? -7.344 34.25 28.516 1 91.31 367 GLU A N 1
ATOM 2922 C CA . GLU A 1 367 ? -6 34.75 28.766 1 91.31 367 GLU A CA 1
ATOM 2923 C C . GLU A 1 367 ? -4.984 33.625 28.844 1 91.31 367 GLU A C 1
ATOM 2925 O O . GLU A 1 367 ? -3.781 33.844 28.703 1 91.31 367 GLU A O 1
ATOM 2930 N N . GLU A 1 368 ? -5.492 32.406 29.016 1 94.06 368 GLU A N 1
ATOM 2931 C CA . GLU A 1 368 ? -4.613 31.25 29.156 1 94.06 368 GLU A CA 1
ATOM 2932 C C . GLU A 1 368 ? -4.211 30.719 27.781 1 94.06 368 GLU A C 1
ATOM 2934 O O . GLU A 1 368 ? -3.266 29.922 27.672 1 94.06 368 GLU A O 1
ATOM 2939 N N . ILE A 1 369 ? -4.906 31.109 26.766 1 96.94 369 ILE A N 1
ATOM 2940 C CA . ILE A 1 369 ? -4.578 30.672 25.406 1 96.94 369 ILE A CA 1
ATOM 2941 C C . ILE A 1 369 ? -3.318 31.391 24.922 1 96.94 369 ILE A C 1
ATOM 2943 O O . ILE A 1 369 ? -3.305 32.625 24.797 1 96.94 369 ILE A O 1
ATOM 2947 N N . LYS A 1 370 ? -2.299 30.641 24.594 1 98.12 370 LYS A N 1
ATOM 2948 C CA . LYS A 1 370 ? -1.004 31.25 24.297 1 98.12 370 LYS A CA 1
ATOM 2949 C C . LYS A 1 370 ? -0.677 31.156 22.812 1 98.12 370 LYS A C 1
ATOM 2951 O O . LYS A 1 370 ? 0.099 31.953 22.281 1 98.12 370 LYS A O 1
ATOM 2956 N N . VAL A 1 371 ? -1.139 30.125 22.156 1 98.62 371 VAL A N 1
ATOM 2957 C CA . VAL A 1 371 ? -0.903 29.969 20.719 1 98.62 371 VAL A CA 1
ATOM 2958 C C . VAL A 1 371 ? -2.217 29.656 20.016 1 98.62 371 VAL A C 1
ATOM 2960 O O . VAL A 1 371 ? -2.881 28.672 20.344 1 98.62 371 VAL A O 1
ATOM 2963 N N . ILE A 1 372 ? -2.59 30.469 19.078 1 98.38 372 ILE A N 1
ATOM 2964 C CA . ILE A 1 372 ? -3.754 30.234 18.234 1 98.38 372 ILE A CA 1
ATOM 2965 C C . ILE A 1 372 ? -3.328 29.5 16.969 1 98.38 372 ILE A C 1
ATOM 2967 O O . ILE A 1 372 ? -2.336 29.859 16.328 1 98.38 372 ILE A O 1
ATOM 2971 N N . HIS A 1 373 ? -3.992 28.422 16.641 1 98.31 373 HIS A N 1
ATOM 2972 C CA . HIS A 1 373 ? -3.795 27.672 15.406 1 98.31 373 HIS A CA 1
ATOM 2973 C C . HIS A 1 373 ? -4.969 27.859 14.445 1 98.31 373 HIS A C 1
ATOM 2975 O O . HIS A 1 373 ? -6.078 27.406 14.719 1 98.31 373 HIS A O 1
ATOM 2981 N N . TYR A 1 374 ? -4.73 28.594 13.398 1 97.62 374 TYR A N 1
ATOM 2982 C CA . TYR A 1 374 ? -5.762 28.797 12.391 1 97.62 374 TYR A CA 1
ATOM 2983 C C . TYR A 1 374 ? -5.957 27.547 11.547 1 97.62 374 TYR A C 1
ATOM 2985 O O . TYR A 1 374 ? -5.824 27.594 10.32 1 97.62 374 TYR A O 1
ATOM 2993 N N . SER A 1 375 ? -6.305 26.5 12.227 1 91.94 375 SER A N 1
ATOM 2994 C CA . SER A 1 375 ? -6.473 25.188 11.609 1 91.94 375 SER A CA 1
ATOM 2995 C C . SER A 1 375 ? -7.836 25.062 10.938 1 91.94 375 SER A C 1
ATOM 2997 O O . SER A 1 375 ? -8.758 25.828 11.242 1 91.94 375 SER A O 1
ATOM 2999 N N . GLY A 1 376 ? -7.91 24.047 10.125 1 82.81 376 GLY A N 1
ATOM 3000 C CA . GLY A 1 376 ? -9.141 23.781 9.398 1 82.81 376 GLY A CA 1
ATOM 3001 C C . GLY A 1 376 ? -8.953 23.797 7.891 1 82.81 376 GLY A C 1
ATOM 3002 O O . GLY A 1 376 ? -7.91 23.375 7.383 1 82.81 376 GLY A O 1
ATOM 3003 N N . LYS A 1 377 ? -9.953 24.328 7.32 1 79.56 377 LYS A N 1
ATOM 3004 C CA . LYS A 1 377 ? -9.922 24.359 5.859 1 79.56 377 LYS A CA 1
ATOM 3005 C C . LYS A 1 377 ? -8.914 25.406 5.363 1 79.56 377 LYS A C 1
ATOM 3007 O O . LYS A 1 377 ? -8.641 26.391 6.051 1 79.56 377 LYS A O 1
ATOM 3012 N N . PRO A 1 378 ? -8.406 25.109 4.246 1 79.62 378 PRO A N 1
ATOM 3013 C CA . PRO A 1 378 ? -7.43 26.047 3.695 1 79.62 378 PRO A CA 1
ATOM 3014 C C . PRO A 1 378 ? -8.016 27.438 3.49 1 79.62 378 PRO A C 1
ATOM 3016 O O . PRO A 1 378 ? -7.277 28.438 3.467 1 79.62 378 PRO A O 1
ATOM 3019 N N . THR A 1 379 ? -9.312 27.516 3.43 1 81.25 379 THR A N 1
ATOM 3020 C CA . THR A 1 379 ? -9.969 28.797 3.195 1 81.25 379 THR A CA 1
ATOM 3021 C C . THR A 1 379 ? -10.117 29.562 4.5 1 81.25 379 THR A C 1
ATOM 3023 O O . THR A 1 379 ? -10.398 30.766 4.484 1 81.25 379 THR A O 1
ATOM 3026 N N . ALA A 1 380 ? -9.867 28.922 5.535 1 89 380 ALA A N 1
ATOM 3027 C CA . ALA A 1 380 ? -10.016 29.562 6.84 1 89 380 ALA A CA 1
ATOM 3028 C C . ALA A 1 380 ? -8.672 30.047 7.371 1 89 380 ALA A C 1
ATOM 3030 O O . ALA A 1 380 ? -8.211 29.578 8.422 1 89 380 ALA A O 1
ATOM 3031 N N . LYS A 1 381 ? -8.117 30.891 6.641 1 94.25 381 LYS A N 1
ATOM 3032 C CA . LYS A 1 381 ? -6.844 31.5 7.02 1 94.25 381 LYS A CA 1
ATOM 3033 C C . LYS A 1 381 ? -6.918 33.031 6.961 1 94.25 381 LYS A C 1
ATOM 3035 O O . LYS A 1 381 ? -7.5 33.562 6.027 1 94.25 381 LYS A O 1
ATOM 3040 N N . PRO A 1 382 ? -6.352 33.719 7.879 1 96.69 382 PRO A N 1
ATOM 3041 C CA . PRO A 1 382 ? -6.473 35.156 7.922 1 96.69 382 PRO A CA 1
ATOM 3042 C C . PRO A 1 382 ? -5.777 35.844 6.75 1 96.69 382 PRO A C 1
ATOM 3044 O O . PRO A 1 382 ? -6.176 36.969 6.348 1 96.69 382 PRO A O 1
ATOM 3047 N N . TRP A 1 383 ? -4.746 35.188 6.215 1 96.31 383 TRP A N 1
ATOM 3048 C CA . TRP A 1 383 ? -3.973 35.844 5.168 1 96.31 383 TRP A CA 1
ATOM 3049 C C . TRP A 1 383 ? -4.812 36.062 3.91 1 96.31 383 TRP A C 1
ATOM 3051 O O . TRP A 1 383 ? -4.473 36.875 3.055 1 96.31 383 TRP A O 1
ATOM 3061 N N . HIS A 1 384 ? -5.934 35.469 3.791 1 92.38 384 HIS A N 1
ATOM 3062 C CA . HIS A 1 384 ? -6.809 35.656 2.643 1 92.38 384 HIS A CA 1
ATOM 3063 C C . HIS A 1 384 ? -7.391 37.062 2.641 1 92.38 384 HIS A C 1
ATOM 3065 O O . HIS A 1 384 ? -7.559 37.688 1.579 1 92.38 384 HIS A O 1
ATOM 3071 N N . ARG A 1 385 ? -7.703 37.562 3.752 1 93.62 385 ARG A N 1
ATOM 3072 C CA . ARG A 1 385 ? -8.305 38.875 3.852 1 93.62 385 ARG A CA 1
ATOM 3073 C C . ARG A 1 385 ? -7.391 39.938 3.254 1 93.62 385 ARG A C 1
ATOM 3075 O O . ARG A 1 385 ? -7.863 40.906 2.658 1 93.62 385 ARG A O 1
ATOM 3082 N N . VAL A 1 386 ? -6.102 39.812 3.406 1 94.62 386 VAL A N 1
ATOM 3083 C CA . VAL A 1 386 ? -5.156 40.875 3.045 1 94.62 386 VAL A CA 1
ATOM 3084 C C . VAL A 1 386 ? -4.609 40.594 1.643 1 94.62 386 VAL A C 1
ATOM 3086 O O . VAL A 1 386 ? -4.145 41.531 0.974 1 94.62 386 VAL A O 1
ATOM 3089 N N . LEU A 1 387 ? -4.629 39.375 1.183 1 91.75 387 LEU A N 1
ATOM 3090 C CA . LEU A 1 387 ? -3.957 39.062 -0.07 1 91.75 387 LEU A CA 1
ATOM 3091 C C . LEU A 1 387 ? -4.969 38.875 -1.196 1 91.75 387 LEU A C 1
ATOM 3093 O O . LEU A 1 387 ? -4.684 39.188 -2.352 1 91.75 387 LEU A O 1
ATOM 3097 N N . ASP A 1 388 ? -6.172 38.344 -0.825 1 88.31 388 ASP A N 1
ATOM 3098 C CA . ASP A 1 388 ? -7.121 37.969 -1.865 1 88.31 388 ASP A CA 1
ATOM 3099 C C . ASP A 1 388 ? -7.918 39.188 -2.346 1 88.31 388 ASP A C 1
ATOM 3101 O O . ASP A 1 388 ? -8.375 40 -1.535 1 88.31 388 ASP A O 1
ATOM 3105 N N . ASP A 1 389 ? -8.195 39.188 -3.561 1 80.88 389 ASP A N 1
ATOM 3106 C CA . ASP A 1 389 ? -8.945 40.281 -4.156 1 80.88 389 ASP A CA 1
ATOM 3107 C C . ASP A 1 389 ? -10.398 40.281 -3.695 1 80.88 389 ASP A C 1
ATOM 3109 O O . ASP A 1 389 ? -11.023 41.344 -3.574 1 80.88 389 ASP A O 1
ATOM 3113 N N . LYS A 1 390 ? -10.844 39.156 -3.406 1 80.5 390 LYS A N 1
ATOM 3114 C CA . LYS A 1 390 ? -12.242 39.031 -3.006 1 80.5 390 LYS A CA 1
ATOM 3115 C C . LYS A 1 390 ? -12.508 39.812 -1.719 1 80.5 390 LYS A C 1
ATOM 3117 O O . LYS A 1 390 ? -13.648 40.188 -1.446 1 80.5 390 LYS A O 1
ATOM 3122 N N . TRP A 1 391 ? -11.453 40.156 -0.958 1 89.5 391 TRP A N 1
ATOM 3123 C CA . TRP A 1 391 ? -11.617 40.812 0.33 1 89.5 391 TRP A CA 1
ATOM 3124 C C . TRP A 1 391 ? -11.141 42.281 0.258 1 89.5 391 TRP A C 1
ATOM 3126 O O . TRP A 1 391 ? -10.828 42.875 1.285 1 89.5 391 TRP A O 1
ATOM 3136 N N . ARG A 1 392 ? -11.062 42.844 -0.887 1 85.06 392 ARG A N 1
ATOM 3137 C CA . ARG A 1 392 ? -10.516 44.188 -1.092 1 85.06 392 ARG A CA 1
ATOM 3138 C C . ARG A 1 392 ? -11.336 45.219 -0.34 1 85.06 392 ARG A C 1
ATOM 3140 O O . ARG A 1 392 ? -10.797 46.25 0.106 1 85.06 392 ARG A O 1
ATOM 3147 N N . ASP A 1 393 ? -12.617 44.906 -0.191 1 89.12 393 ASP A N 1
ATOM 3148 C CA . ASP A 1 393 ? -13.492 45.844 0.507 1 89.12 393 ASP A CA 1
ATOM 3149 C C . ASP A 1 393 ? -13.336 45.719 2.021 1 89.12 393 ASP A C 1
ATOM 3151 O O . ASP A 1 393 ? -13.828 46.562 2.775 1 89.12 393 ASP A O 1
ATOM 3155 N N . PHE A 1 394 ? -12.68 44.719 2.422 1 92 394 PHE A N 1
ATOM 3156 C CA . PHE A 1 394 ? -12.578 44.469 3.852 1 92 394 PHE A CA 1
ATOM 3157 C C . PHE A 1 394 ? -11.195 44.844 4.375 1 92 394 PHE A C 1
ATOM 3159 O O . PHE A 1 394 ? -10.969 44.844 5.586 1 92 394 PHE A O 1
ATOM 3166 N N . TRP A 1 395 ? -10.242 45.281 3.557 1 91.31 395 TRP A N 1
ATOM 3167 C CA . TRP A 1 395 ? -8.883 45.656 3.941 1 91.31 395 TRP A CA 1
ATOM 3168 C C . TRP A 1 395 ? -8.352 46.781 3.061 1 91.31 395 TRP A C 1
ATOM 3170 O O . TRP A 1 395 ? -8.609 46.812 1.854 1 91.31 395 TRP A O 1
ATOM 3180 N N . PRO A 1 396 ? -7.695 47.688 3.629 1 91.25 396 PRO A N 1
ATOM 3181 C CA . PRO A 1 396 ? -7.074 47.75 4.957 1 91.25 396 PRO A CA 1
ATOM 3182 C C . PRO A 1 396 ? -7.992 48.344 6.016 1 91.25 396 PRO A C 1
ATOM 3184 O O . PRO A 1 396 ? -7.633 48.375 7.195 1 91.25 396 PRO A O 1
ATOM 3187 N N . SER A 1 397 ? -9.172 48.688 5.645 1 91.56 397 SER A N 1
ATOM 3188 C CA . SER A 1 397 ? -10.086 49.281 6.617 1 91.56 397 SER A CA 1
ATOM 3189 C C . SER A 1 397 ? -10.492 48.281 7.684 1 91.56 397 SER A C 1
ATOM 3191 O O . SER A 1 397 ? -10.727 47.094 7.379 1 91.56 397 SER A O 1
ATOM 3193 N N . ARG A 1 398 ? -10.609 48.781 8.922 1 93.06 398 ARG A N 1
ATOM 3194 C CA . ARG A 1 398 ? -10.977 47.906 10.039 1 93.06 398 ARG A CA 1
ATOM 3195 C C . ARG A 1 398 ? -12.445 48.094 10.414 1 93.06 398 ARG A C 1
ATOM 3197 O O . ARG A 1 398 ? -12.922 47.469 11.367 1 93.06 398 ARG A O 1
ATOM 3204 N N . CYS A 1 399 ? -13.18 48.812 9.719 1 90.69 399 CYS A N 1
ATOM 3205 C CA . CYS A 1 399 ? -14.562 49.156 10.055 1 90.69 399 CYS A CA 1
ATOM 3206 C C . CYS A 1 399 ? -15.469 47.938 9.914 1 90.69 399 CYS A C 1
ATOM 3208 O O . CYS A 1 399 ? -16.516 47.844 10.555 1 90.69 399 CYS A O 1
ATOM 3210 N N . ARG A 1 400 ? -15.023 46.938 9.102 1 92.75 400 ARG A N 1
ATOM 3211 C CA . ARG A 1 400 ? -15.875 45.781 8.844 1 92.75 400 ARG A CA 1
ATOM 3212 C C . ARG A 1 400 ? -15.312 44.531 9.516 1 92.75 400 ARG A C 1
ATOM 3214 O O . ARG A 1 400 ? -15.578 43.438 9.07 1 92.75 400 ARG A O 1
ATOM 3221 N N . ASP A 1 401 ? -14.547 44.719 10.547 1 93.88 401 ASP A N 1
ATOM 3222 C CA . ASP A 1 401 ? -13.945 43.625 11.281 1 93.88 401 ASP A CA 1
ATOM 3223 C C . ASP A 1 401 ? -15.016 42.656 11.797 1 93.88 401 ASP A C 1
ATOM 3225 O O . ASP A 1 401 ? -14.883 41.438 11.656 1 93.88 401 ASP A O 1
ATOM 3229 N N . ASP A 1 402 ? -16.016 43.188 12.352 1 91.19 402 ASP A N 1
ATOM 3230 C CA . ASP A 1 402 ? -17.078 42.344 12.938 1 91.19 402 ASP A CA 1
ATOM 3231 C C . ASP A 1 402 ? -17.75 41.5 11.875 1 91.19 402 ASP A C 1
ATOM 3233 O O . ASP A 1 402 ? -18.031 40.312 12.102 1 91.19 402 ASP A O 1
ATOM 3237 N N . GLU A 1 403 ? -18.031 42.125 10.766 1 91.94 403 GLU A N 1
ATOM 3238 C CA . GLU A 1 403 ? -18.625 41.406 9.656 1 91.94 403 GLU A CA 1
ATOM 3239 C C . GLU A 1 403 ? -17.703 40.281 9.156 1 91.94 403 GLU A C 1
ATOM 3241 O O . GLU A 1 403 ? -18.156 39.188 8.875 1 91.94 403 GLU A O 1
ATOM 3246 N N . TYR A 1 404 ? -16.438 40.594 9.062 1 94.75 404 TYR A N 1
ATOM 3247 C CA . TYR A 1 404 ? -15.477 39.625 8.57 1 94.75 404 TYR A CA 1
ATOM 3248 C C . TYR A 1 404 ? -15.383 38.406 9.508 1 94.75 404 TYR A C 1
ATOM 3250 O O . TYR A 1 404 ? -15.227 37.281 9.062 1 94.75 404 TYR A O 1
ATOM 3258 N N . VAL A 1 405 ? -15.453 38.656 10.781 1 95.12 405 VAL A N 1
ATOM 3259 C CA . VAL A 1 405 ? -15.391 37.594 11.781 1 95.12 405 VAL A CA 1
ATOM 3260 C C . VAL A 1 405 ? -16.516 36.594 11.531 1 95.12 405 VAL A C 1
ATOM 3262 O O . VAL A 1 405 ? -16.312 35.375 11.586 1 95.12 405 VAL A O 1
ATOM 3265 N N . HIS A 1 406 ? -17.672 37.062 11.273 1 91.69 406 HIS A N 1
ATOM 3266 C CA . HIS A 1 406 ? -18.812 36.188 11.031 1 91.69 406 HIS A CA 1
ATOM 3267 C C . HIS A 1 406 ? -18.656 35.406 9.727 1 91.69 406 HIS A C 1
ATOM 3269 O O . HIS A 1 406 ? -18.984 34.25 9.656 1 91.69 406 HIS A O 1
ATOM 3275 N N . LEU A 1 407 ? -18.125 36.094 8.727 1 91.56 407 LEU A N 1
ATOM 3276 C CA . LEU A 1 407 ? -17.891 35.438 7.453 1 91.56 407 LEU A CA 1
ATOM 3277 C C . LEU A 1 407 ? -16.812 34.344 7.594 1 91.56 407 LEU A C 1
ATOM 3279 O O . LEU A 1 407 ? -16.922 33.281 7.008 1 91.56 407 LEU A O 1
ATOM 3283 N N . PHE A 1 408 ? -15.828 34.688 8.359 1 94.5 408 PHE A N 1
ATOM 3284 C CA . PHE A 1 408 ? -14.758 33.719 8.625 1 94.5 408 PHE A CA 1
ATOM 3285 C C . PHE A 1 408 ? -15.289 32.531 9.383 1 94.5 408 PHE A C 1
ATOM 3287 O O . PHE A 1 408 ? -14.914 31.375 9.086 1 94.5 408 PHE A O 1
ATOM 3294 N N . ALA A 1 409 ? -16.156 32.688 10.367 1 94.25 409 ALA A N 1
ATOM 3295 C CA . ALA A 1 409 ? -16.734 31.625 11.18 1 94.25 409 ALA A CA 1
ATOM 3296 C C . ALA A 1 409 ? -17.516 30.641 10.328 1 94.25 409 ALA A C 1
ATOM 3298 O O . ALA A 1 409 ? -17.625 29.453 10.664 1 94.25 409 ALA A O 1
ATOM 3299 N N . GLU A 1 410 ? -18 31.062 9.219 1 90.62 410 GLU A N 1
ATOM 3300 C CA . GLU A 1 410 ? -18.797 30.219 8.336 1 90.62 410 GLU A CA 1
ATOM 3301 C C . GLU A 1 410 ? -17.953 29.125 7.695 1 90.62 410 GLU A C 1
ATOM 3303 O O . GLU A 1 410 ? -18.484 28.156 7.156 1 90.62 410 GLU A O 1
ATOM 3308 N N . GLU A 1 411 ? -16.656 29.344 7.754 1 88.81 411 GLU A N 1
ATOM 3309 C CA . GLU A 1 411 ? -15.766 28.328 7.215 1 88.81 411 GLU A CA 1
ATOM 3310 C C . GLU A 1 411 ? -15.75 27.078 8.094 1 88.81 411 GLU A C 1
ATOM 3312 O O . GLU A 1 411 ? -15.273 26.016 7.676 1 88.81 411 GLU A O 1
ATOM 3317 N N . PHE A 1 412 ? -16.344 27.141 9.258 1 91.38 412 PHE A N 1
ATOM 3318 C CA . PHE A 1 412 ? -16.312 26.047 10.211 1 91.38 412 PHE A CA 1
ATOM 3319 C C . PHE A 1 412 ? -17.703 25.406 10.344 1 91.38 412 PHE A C 1
ATOM 3321 O O . PHE A 1 412 ? -18.656 26.062 10.766 1 91.38 412 PHE A O 1
ATOM 3328 N N . MET A 1 413 ? -17.766 24.141 10.117 1 87.12 413 MET A N 1
ATOM 3329 C CA . MET A 1 413 ? -19.031 23.438 10.227 1 87.12 413 MET A CA 1
ATOM 3330 C C . MET A 1 413 ? -19.594 23.531 11.648 1 87.12 413 MET A C 1
ATOM 3332 O O . MET A 1 413 ? -20.797 23.641 11.836 1 87.12 413 MET A O 1
ATOM 3336 N N . GLY A 1 414 ? -18.688 23.5 12.594 1 89 414 GLY A N 1
ATOM 3337 C CA . GLY A 1 414 ? -19.125 23.609 13.977 1 89 414 GLY A CA 1
ATOM 3338 C C . GLY A 1 414 ? -19.844 24.906 14.273 1 89 414 GLY A C 1
ATOM 3339 O O . GLY A 1 414 ? -20.734 24.938 15.117 1 89 414 GLY A O 1
ATOM 3340 N N . TYR A 1 415 ? -19.484 25.953 13.609 1 92.06 415 TYR A N 1
ATOM 3341 C CA . TYR A 1 415 ? -20.172 27.234 13.758 1 92.06 415 TYR A CA 1
ATOM 3342 C C . TYR A 1 415 ? -21.625 27.125 13.305 1 92.06 415 TYR A C 1
ATOM 3344 O O . TYR A 1 415 ? -22.531 27.594 14 1 92.06 415 TYR A O 1
ATOM 3352 N N . TRP A 1 416 ? -21.828 26.5 12.203 1 87.69 416 TRP A N 1
ATOM 3353 C CA . TRP A 1 416 ? -23.172 26.344 11.648 1 87.69 416 TRP A CA 1
ATOM 3354 C C . TRP A 1 416 ? -24.047 25.5 12.57 1 87.69 416 TRP A C 1
ATOM 3356 O O . TRP A 1 416 ? -25.234 25.781 12.758 1 87.69 416 TRP A O 1
ATOM 3366 N N . LEU A 1 417 ? -23.438 24.547 13.086 1 88.75 417 LEU A N 1
ATOM 3367 C CA . LEU A 1 417 ? -24.188 23.562 13.867 1 88.75 417 LEU A CA 1
ATOM 3368 C C . LEU A 1 417 ? -24.5 24.109 15.258 1 88.75 417 LEU A C 1
ATOM 3370 O O . LEU A 1 417 ? -25.625 23.953 15.75 1 88.75 417 LEU A O 1
ATOM 3374 N N . TRP A 1 418 ? -23.578 24.781 15.867 1 91.81 418 TRP A N 1
ATOM 3375 C CA . TRP A 1 418 ? -23.688 24.953 17.312 1 91.81 418 TRP A CA 1
ATOM 3376 C C . TRP A 1 418 ? -23.859 26.422 17.672 1 91.81 418 TRP A C 1
ATOM 3378 O O . TRP A 1 418 ? -24.328 26.766 18.766 1 91.81 418 TRP A O 1
ATOM 3388 N N . VAL A 1 419 ? -23.422 27.266 16.828 1 91.12 419 VAL A N 1
ATOM 3389 C CA . VAL A 1 419 ? -23.578 28.703 17.109 1 91.12 419 VAL A CA 1
ATOM 3390 C C . VAL A 1 419 ? -24.781 29.25 16.344 1 91.12 419 VAL A C 1
ATOM 3392 O O . VAL A 1 419 ? -25.766 29.688 16.969 1 91.12 419 VAL A O 1
ATOM 3395 N N . LYS A 1 420 ? -24.766 29 15.023 1 88.5 420 LYS A N 1
ATOM 3396 C CA . LYS A 1 420 ? -25.859 29.5 14.188 1 88.5 420 LYS A CA 1
ATOM 3397 C C . LYS A 1 420 ? -27.078 28.578 14.273 1 88.5 420 LYS A C 1
ATOM 3399 O O . LYS A 1 420 ? -28.203 29.016 14.039 1 88.5 420 LYS A O 1
ATOM 3404 N N . ARG A 1 421 ? -26.844 27.359 14.578 1 89.44 421 ARG A N 1
ATOM 3405 C CA . ARG A 1 421 ? -27.891 26.344 14.648 1 89.44 421 ARG A CA 1
ATOM 3406 C C . ARG A 1 421 ? -28.688 26.297 13.352 1 89.44 421 ARG A C 1
ATOM 3408 O O . ARG A 1 421 ? -29.922 26.375 13.367 1 89.44 421 ARG A O 1
ATOM 3415 N N . ASP A 1 422 ? -27.953 26.203 12.305 1 88.56 422 ASP A N 1
ATOM 3416 C CA . ASP A 1 422 ? -28.531 26.188 10.969 1 88.56 422 ASP A CA 1
ATOM 3417 C C . ASP A 1 422 ? -29.172 24.828 10.672 1 88.56 422 ASP A C 1
ATOM 3419 O O . ASP A 1 422 ? -28.469 23.812 10.648 1 88.56 422 ASP A O 1
ATOM 3423 N N . ARG A 1 423 ? -30.422 24.828 10.367 1 86.62 423 ARG A N 1
ATOM 3424 C CA . ARG A 1 423 ? -31.172 23.578 10.188 1 86.62 423 ARG A CA 1
ATOM 3425 C C . ARG A 1 423 ? -30.719 22.844 8.938 1 86.62 423 ARG A C 1
ATOM 3427 O O . ARG A 1 423 ? -30.609 21.625 8.945 1 86.62 423 ARG A O 1
ATOM 3434 N N . ALA A 1 424 ? -30.562 23.547 7.934 1 82.94 424 ALA A N 1
ATOM 3435 C CA . ALA A 1 424 ? -30.172 22.922 6.68 1 82.94 424 ALA A CA 1
ATOM 3436 C C . ALA A 1 424 ? -28.828 22.219 6.812 1 82.94 424 ALA A C 1
ATOM 3438 O O . ALA A 1 424 ? -28.641 21.094 6.34 1 82.94 424 ALA A O 1
ATOM 3439 N N . LYS A 1 425 ? -27.859 22.875 7.41 1 85.62 425 LYS A N 1
ATOM 3440 C CA . LYS A 1 425 ? -26.531 22.297 7.625 1 85.62 425 LYS A CA 1
ATOM 3441 C C . LYS A 1 425 ? -26.594 21.109 8.57 1 85.62 425 LYS A C 1
ATOM 3443 O O . LYS A 1 425 ? -25.875 20.125 8.398 1 85.62 425 LYS A O 1
ATOM 3448 N N . PHE A 1 426 ? -27.438 21.172 9.531 1 88 426 PHE A N 1
ATOM 3449 C CA . PHE A 1 426 ? -27.609 20.078 10.484 1 88 426 PHE A CA 1
ATOM 3450 C C . PHE A 1 426 ? -28.141 18.828 9.789 1 88 426 PHE A C 1
ATOM 3452 O O . PHE A 1 426 ? -27.609 17.734 9.992 1 88 426 PHE A O 1
ATOM 3459 N N . GLU A 1 427 ? -29.109 19.031 8.945 1 82.5 427 GLU A N 1
ATOM 3460 C CA . GLU A 1 427 ? -29.703 17.891 8.242 1 82.5 427 GLU A CA 1
ATOM 3461 C C . GLU A 1 427 ? -28.719 17.297 7.242 1 82.5 427 GLU A C 1
ATOM 3463 O O . GLU A 1 427 ? -28.672 16.062 7.07 1 82.5 427 GLU A O 1
ATOM 3468 N N . SER A 1 428 ? -28 18.141 6.672 1 80.5 428 SER A N 1
ATOM 3469 C CA . SER A 1 428 ? -27 17.656 5.727 1 80.5 428 SER A CA 1
ATOM 3470 C C . SER A 1 428 ? -25.922 16.844 6.43 1 80.5 428 SER A C 1
ATOM 3472 O O . SER A 1 428 ? -25.484 15.812 5.906 1 80.5 428 SER A O 1
ATOM 3474 N N . GLN A 1 429 ? -25.438 17.266 7.504 1 80.88 429 GLN A N 1
ATOM 3475 C CA . GLN A 1 429 ? -24.406 16.578 8.258 1 80.88 429 GLN A CA 1
ATOM 3476 C C . GLN A 1 429 ? -24.922 15.242 8.805 1 80.88 429 GLN A C 1
ATOM 3478 O O . GLN A 1 429 ? -24.156 14.281 8.93 1 80.88 429 GLN A O 1
ATOM 3483 N N . LYS A 1 430 ? -26.109 15.188 9.148 1 77.38 430 LYS A N 1
ATOM 3484 C CA . LYS A 1 430 ? -26.719 13.969 9.664 1 77.38 430 LYS A CA 1
ATOM 3485 C C . LYS A 1 430 ? -26.719 12.859 8.617 1 77.38 430 LYS A C 1
ATOM 3487 O O . LYS A 1 430 ? -26.672 11.68 8.961 1 77.38 430 LYS A O 1
ATOM 3492 N N . GLN A 1 431 ? -26.719 13.266 7.387 1 66.31 431 GLN A N 1
ATOM 3493 C CA . GLN A 1 431 ? -26.797 12.289 6.305 1 66.31 431 GLN A CA 1
ATOM 3494 C C . GLN A 1 431 ? -25.406 11.734 5.98 1 66.31 431 GLN A C 1
ATOM 3496 O O . GLN A 1 431 ? -25.281 10.703 5.32 1 66.31 431 GLN A O 1
ATOM 3501 N N . VAL A 1 432 ? -24.453 12.492 6.367 1 61.06 432 VAL A N 1
ATOM 3502 C CA . VAL A 1 432 ? -23.109 12 6.113 1 61.06 432 VAL A CA 1
ATOM 3503 C C . VAL A 1 432 ? -22.844 10.734 6.926 1 61.06 432 VAL A C 1
ATOM 3505 O O . VAL A 1 432 ? -23.141 10.688 8.117 1 61.06 432 VAL A O 1
ATOM 3508 N N . THR A 1 433 ? -22.516 9.555 6.242 1 52.88 433 THR A N 1
ATOM 3509 C CA . THR A 1 433 ? -22.25 8.25 6.844 1 52.88 433 THR A CA 1
ATOM 3510 C C . THR A 1 433 ? -21.094 8.328 7.832 1 52.88 433 THR A C 1
ATOM 3512 O O . THR A 1 433 ? -20.047 8.898 7.52 1 52.88 433 THR A O 1
ATOM 3515 N N . GLY A 1 434 ? -21.359 7.949 9.07 1 53.25 434 GLY A N 1
ATOM 3516 C CA . GLY A 1 434 ? -20.312 7.836 10.078 1 53.25 434 GLY A CA 1
ATOM 3517 C C . GLY A 1 434 ? -20.281 9 11.047 1 53.25 434 GLY A C 1
ATOM 3518 O O . GLY A 1 434 ? -19.375 9.109 11.883 1 53.25 434 GLY A O 1
ATOM 3519 N N . SER A 1 435 ? -21.234 9.875 10.805 1 57.31 435 SER A N 1
ATOM 3520 C CA . SER A 1 435 ? -21.266 11 11.742 1 57.31 435 SER A CA 1
ATOM 3521 C C . SER A 1 435 ? -21.828 10.57 13.094 1 57.31 435 SER A C 1
ATOM 3523 O O . SER A 1 435 ? -23.016 10.695 13.359 1 57.31 435 SER A O 1
ATOM 3525 N N . TRP A 1 436 ? -21.031 9.969 13.812 1 59.5 436 TRP A N 1
ATOM 3526 C CA . TRP A 1 436 ? -21.438 9.43 15.117 1 59.5 436 TRP A CA 1
ATOM 3527 C C . TRP A 1 436 ? -21.828 10.555 16.062 1 59.5 436 TRP A C 1
ATOM 3529 O O . TRP A 1 436 ? -22.609 10.344 17 1 59.5 436 TRP A O 1
ATOM 3539 N N . ASP A 1 437 ? -21.422 11.734 15.758 1 71.44 437 ASP A N 1
ATOM 3540 C CA . ASP A 1 437 ? -21.625 12.812 16.719 1 71.44 437 ASP A CA 1
ATOM 3541 C C . ASP A 1 437 ? -23.062 13.312 16.688 1 71.44 437 ASP A C 1
ATOM 3543 O O . ASP A 1 437 ? -23.547 13.914 17.641 1 71.44 437 ASP A O 1
ATOM 3547 N N . LEU A 1 438 ? -23.812 12.93 15.578 1 78.38 438 LEU A N 1
ATOM 3548 C CA . LEU A 1 438 ? -25.172 13.461 15.469 1 78.38 438 LEU A CA 1
ATOM 3549 C C . LEU A 1 438 ? -26.188 12.344 15.617 1 78.38 438 LEU A C 1
ATOM 3551 O O . LEU A 1 438 ? -27.391 12.562 15.406 1 78.38 438 LEU A O 1
ATOM 3555 N N . ALA A 1 439 ? -25.656 11.273 16 1 76.25 439 ALA A N 1
ATOM 3556 C CA . ALA A 1 439 ? -26.562 10.125 16.109 1 76.25 439 ALA A CA 1
ATOM 3557 C C . ALA A 1 439 ? -27.688 10.398 17.094 1 76.25 439 ALA A C 1
ATOM 3559 O O . ALA A 1 439 ? -27.438 10.781 18.234 1 76.25 439 ALA A O 1
ATOM 3560 N N . GLY A 1 440 ? -28.969 10.211 16.656 1 79 440 GLY A N 1
ATOM 3561 C CA . GLY A 1 440 ? -30.156 10.344 17.484 1 79 440 GLY A CA 1
ATOM 3562 C C . GLY A 1 440 ? -30.531 11.781 17.766 1 79 440 GLY A C 1
ATOM 3563 O O . GLY A 1 440 ? -31.484 12.055 18.5 1 79 440 GLY A O 1
ATOM 3564 N N . MET A 1 441 ? -29.75 12.711 17.234 1 87.88 441 MET A N 1
ATOM 3565 C CA . MET A 1 441 ? -30 14.125 17.531 1 87.88 441 MET A CA 1
ATOM 3566 C C . MET A 1 441 ? -30.984 14.727 16.531 1 87.88 441 MET A C 1
ATOM 3568 O O . MET A 1 441 ? -31.047 14.297 15.375 1 87.88 441 MET A O 1
ATOM 3572 N N . GLU A 1 442 ? -31.766 15.656 17.016 1 87.75 442 GLU A N 1
ATOM 3573 C CA . GLU A 1 442 ? -32.688 16.438 16.203 1 87.75 442 GLU A CA 1
ATOM 3574 C C . GLU A 1 442 ? -32.625 17.922 16.594 1 87.75 442 GLU A C 1
ATOM 3576 O O . GLU A 1 442 ? -32.344 18.25 17.734 1 87.75 442 GLU A O 1
ATOM 3581 N N . LEU A 1 443 ? -32.781 18.719 15.672 1 88.88 443 LEU A N 1
ATOM 3582 C CA . LEU A 1 443 ? -32.938 20.141 15.883 1 88.88 443 LEU A CA 1
ATOM 3583 C C . LEU A 1 443 ? -34.375 20.562 15.742 1 88.88 443 LEU A C 1
ATOM 3585 O O . LEU A 1 443 ? -34.969 20.469 14.648 1 88.88 443 LEU A O 1
ATOM 3589 N N . THR A 1 444 ? -34.969 20.953 16.797 1 84.38 444 THR A N 1
ATOM 3590 C CA . THR A 1 444 ? -36.375 21.281 16.828 1 84.38 444 THR A CA 1
ATOM 3591 C C . THR A 1 444 ? -36.656 22.594 16.094 1 84.38 444 THR A C 1
ATOM 3593 O O . THR A 1 444 ? -35.719 23.312 15.734 1 84.38 444 THR A O 1
ATOM 3596 N N . GLU A 1 445 ? -37.938 22.969 15.867 1 81.38 445 GLU A N 1
ATOM 3597 C CA . GLU A 1 445 ? -38.375 24.188 15.18 1 81.38 445 GLU A CA 1
ATOM 3598 C C . GLU A 1 445 ? -37.969 25.422 15.977 1 81.38 445 GLU A C 1
ATOM 3600 O O . GLU A 1 445 ? -37.688 26.484 15.391 1 81.38 445 GLU A O 1
ATOM 3605 N N . ASP A 1 446 ? -37.812 25.297 17.297 1 80.94 446 ASP A N 1
ATOM 3606 C CA . ASP A 1 446 ? -37.469 26.406 18.156 1 80.94 446 ASP A CA 1
ATOM 3607 C C . ASP A 1 446 ? -35.938 26.578 18.25 1 80.94 446 ASP A C 1
ATOM 3609 O O . ASP A 1 446 ? -35.438 27.453 18.953 1 80.94 446 ASP A O 1
ATOM 3613 N N . GLY A 1 447 ? -35.25 25.688 17.562 1 82.19 447 GLY A N 1
ATOM 3614 C CA . GLY A 1 447 ? -33.812 25.797 17.531 1 82.19 447 GLY A CA 1
ATOM 3615 C C . GLY A 1 447 ? -33.125 25.078 18.672 1 82.19 447 GLY A C 1
ATOM 3616 O O . GLY A 1 447 ? -32 25.422 19.062 1 82.19 447 GLY A O 1
ATOM 3617 N N . GLU A 1 448 ? -33.906 24.141 19.312 1 86.5 448 GLU A N 1
ATOM 3618 C CA . GLU A 1 448 ? -33.344 23.375 20.406 1 86.5 448 GLU A CA 1
ATOM 3619 C C . GLU A 1 448 ? -32.906 21.984 19.953 1 86.5 448 GLU A C 1
ATOM 3621 O O . GLU A 1 448 ? -33.562 21.359 19.109 1 86.5 448 GLU A O 1
ATOM 3626 N N . TYR A 1 449 ? -31.719 21.641 20.516 1 90.06 449 TYR A N 1
ATOM 3627 C CA . TYR A 1 449 ? -31.25 20.297 20.203 1 90.06 449 TYR A CA 1
ATOM 3628 C C . TYR A 1 449 ? -31.875 19.266 21.125 1 90.06 449 TYR A C 1
ATOM 3630 O O . TYR A 1 449 ? -32 19.5 22.328 1 90.06 449 TYR A O 1
ATOM 3638 N N . CYS A 1 450 ? -32.344 18.125 20.547 1 89.25 450 CYS A N 1
ATOM 3639 C CA . CYS A 1 450 ? -32.906 17.016 21.328 1 89.25 450 CYS A CA 1
ATOM 3640 C C . CYS A 1 450 ? -32.281 15.688 20.891 1 89.25 450 CYS A C 1
ATOM 3642 O O . CYS A 1 450 ? -31.844 15.555 19.75 1 89.25 450 CYS A O 1
ATOM 3644 N N . ARG A 1 451 ? -32.031 14.828 21.75 1 87.62 451 ARG A N 1
ATOM 3645 C CA . ARG A 1 451 ? -31.609 13.469 21.438 1 87.62 451 ARG A CA 1
ATOM 3646 C C . ARG A 1 451 ? -32.594 12.445 21.984 1 87.62 451 ARG A C 1
ATOM 3648 O O . ARG A 1 451 ? -33.062 12.555 23.109 1 87.62 451 ARG A O 1
ATOM 3655 N N . THR A 1 452 ? -33 11.594 21.031 1 80.94 452 THR A N 1
ATOM 3656 C CA . THR A 1 452 ? -33.906 10.539 21.438 1 80.94 452 THR A CA 1
ATOM 3657 C C . THR A 1 452 ? -33.156 9.25 21.75 1 80.94 452 THR A C 1
ATOM 3659 O O . THR A 1 452 ? -32.469 8.711 20.891 1 80.94 452 THR A O 1
ATOM 3662 N N . SER A 1 453 ? -32.969 8.969 22.938 1 68.69 453 SER A N 1
ATOM 3663 C CA . SER A 1 453 ? -32.406 7.684 23.344 1 68.69 453 SER A CA 1
ATOM 3664 C C . SER A 1 453 ? -33.438 6.812 24.031 1 68.69 453 SER A C 1
ATOM 3666 O O . SER A 1 453 ? -34.125 7.254 24.969 1 68.69 453 SER A O 1
ATOM 3668 N N . LYS A 1 454 ? -33.688 5.609 23.797 1 62.66 454 LYS A N 1
ATOM 3669 C CA . LYS A 1 454 ? -34.625 4.609 24.328 1 62.66 454 LYS A CA 1
ATOM 3670 C C . LYS A 1 454 ? -36.031 5.141 24.375 1 62.66 454 LYS A C 1
ATOM 3672 O O . LYS A 1 454 ? -36.75 4.926 25.359 1 62.66 454 LYS A O 1
ATOM 3677 N N . GLY A 1 455 ? -36.438 6.074 23.422 1 68.31 455 GLY A N 1
ATOM 3678 C CA . GLY A 1 455 ? -37.812 6.504 23.281 1 68.31 455 GLY A CA 1
ATOM 3679 C C . GLY A 1 455 ? -38.094 7.852 23.922 1 68.31 455 GLY A C 1
ATOM 3680 O O . GLY A 1 455 ? -39.188 8.406 23.75 1 68.31 455 GLY A O 1
ATOM 3681 N N . TYR A 1 456 ? -37.156 8.336 24.812 1 77.12 456 TYR A N 1
ATOM 3682 C CA . TYR A 1 456 ? -37.438 9.602 25.484 1 77.12 456 TYR A CA 1
ATOM 3683 C C . TYR A 1 456 ? -36.562 10.711 24.906 1 77.12 456 TYR A C 1
ATOM 3685 O O . TYR A 1 456 ? -35.344 10.578 24.844 1 77.12 456 TYR A O 1
ATOM 3693 N N . PRO A 1 457 ? -37.125 11.797 24.453 1 79.31 457 PRO A N 1
ATOM 3694 C CA . PRO A 1 457 ? -36.344 12.938 23.969 1 79.31 457 PRO A CA 1
ATOM 3695 C C . PRO A 1 457 ? -35.75 13.766 25.094 1 79.31 457 PRO A C 1
ATOM 3697 O O . PRO A 1 457 ? -36.406 14.047 26.094 1 79.31 457 PRO A O 1
ATOM 3700 N N . GLU A 1 458 ? -34.438 13.922 25.156 1 86.19 458 GLU A N 1
ATOM 3701 C CA . GLU A 1 458 ? -33.719 14.797 26.094 1 86.19 458 GLU A CA 1
ATOM 3702 C C . GLU A 1 458 ? -33.188 16.031 25.391 1 86.19 458 GLU A C 1
ATOM 3704 O O . GLU A 1 458 ? -32.594 15.938 24.312 1 86.19 458 GLU A O 1
ATOM 3709 N N . VAL A 1 459 ? -33.531 17.156 25.984 1 86.5 459 VAL A N 1
ATOM 3710 C CA . VAL A 1 459 ? -33.062 18.406 25.406 1 86.5 459 VAL A CA 1
ATOM 3711 C C . VAL A 1 459 ? -31.578 18.594 25.734 1 86.5 459 VAL A C 1
ATOM 3713 O O . VAL A 1 459 ? -31.172 18.406 26.891 1 86.5 459 VAL A O 1
ATOM 3716 N N . LEU A 1 460 ? -30.781 18.891 24.75 1 88.31 460 LEU A N 1
ATOM 3717 C CA . LEU A 1 460 ? -29.359 19.141 24.906 1 88.31 460 LEU A CA 1
ATOM 3718 C C . LEU A 1 460 ? -29.078 20.641 24.906 1 88.31 460 LEU A C 1
ATOM 3720 O O . LEU A 1 460 ? -29.594 21.375 24.062 1 88.31 460 LEU A O 1
ATOM 3724 N N . HIS A 1 461 ? -28.375 21.109 25.875 1 83.62 461 HIS A N 1
ATOM 3725 C CA . HIS A 1 461 ? -28.125 22.531 26 1 83.62 461 HIS A CA 1
ATOM 3726 C C . HIS A 1 461 ? -26.656 22.859 25.75 1 83.62 461 HIS A C 1
ATOM 3728 O O . HIS A 1 461 ? -25.766 22.125 26.188 1 83.62 461 HIS A O 1
ATOM 3734 N N . ILE A 1 462 ? -26.422 23.875 24.984 1 85 462 ILE A N 1
ATOM 3735 C CA . ILE A 1 462 ? -25.109 24.469 24.812 1 85 462 ILE A CA 1
ATOM 3736 C C . ILE A 1 462 ? -25.062 25.828 25.5 1 85 462 ILE A C 1
ATOM 3738 O O . ILE A 1 462 ? -25.828 26.734 25.156 1 85 462 ILE A O 1
ATOM 3742 N N . PRO A 1 463 ? -24.25 25.953 26.531 1 80.44 463 PRO A N 1
ATOM 3743 C CA . PRO A 1 463 ? -24.219 27.25 27.234 1 80.44 463 PRO A CA 1
ATOM 3744 C C . PRO A 1 463 ? -23.938 28.422 26.297 1 80.44 463 PRO A C 1
ATOM 3746 O O . PRO A 1 463 ? -23 28.359 25.5 1 80.44 463 PRO A O 1
ATOM 3749 N N . GLU A 1 464 ? -24.734 29.422 26.391 1 82.12 464 GLU A N 1
ATOM 3750 C CA . GLU A 1 464 ? -24.578 30.609 25.578 1 82.12 464 GLU A CA 1
ATOM 3751 C C . GLU A 1 464 ? -23.219 31.266 25.797 1 82.12 464 GLU A C 1
ATOM 3753 O O . GLU A 1 464 ? -22.641 31.844 24.875 1 82.12 464 GLU A O 1
ATOM 3758 N N . ALA A 1 465 ? -22.781 31.156 26.984 1 82.56 465 ALA A N 1
ATOM 3759 C CA . ALA A 1 465 ? -21.5 31.75 27.344 1 82.56 465 ALA A CA 1
ATOM 3760 C C . ALA A 1 465 ? -20.359 31.125 26.531 1 82.56 465 ALA A C 1
ATOM 3762 O O . ALA A 1 465 ? -19.406 31.812 26.172 1 82.56 465 ALA A O 1
ATOM 3763 N N . VAL A 1 466 ? -20.453 29.922 26.266 1 87.88 466 VAL A N 1
ATOM 3764 C CA . VAL A 1 466 ? -19.406 29.219 25.531 1 87.88 466 VAL A CA 1
ATOM 3765 C C . VAL A 1 466 ? -19.453 29.625 24.062 1 87.88 466 VAL A C 1
ATOM 3767 O O . VAL A 1 466 ? -18.406 29.828 23.438 1 87.88 466 VAL A O 1
ATOM 3770 N N . ASN A 1 467 ? -20.656 29.766 23.531 1 89.25 467 ASN A N 1
ATOM 3771 C CA . ASN A 1 467 ? -20.797 30.219 22.156 1 89.25 467 ASN A CA 1
ATOM 3772 C C . ASN A 1 467 ? -20.266 31.641 21.984 1 89.25 467 ASN A C 1
ATOM 3774 O O . ASN A 1 467 ? -19.547 31.922 21.016 1 89.25 467 ASN A O 1
ATOM 3778 N N . GLN A 1 468 ? -20.641 32.438 22.906 1 89.56 468 GLN A N 1
ATOM 3779 C CA . GLN A 1 468 ? -20.141 33.812 22.875 1 89.56 468 GLN A CA 1
ATOM 3780 C C . GLN A 1 468 ? -18.625 33.844 23.031 1 89.56 468 GLN A C 1
ATOM 3782 O O . GLN A 1 468 ? -17.938 34.625 22.375 1 89.56 468 GLN A O 1
ATOM 3787 N N . GLY A 1 469 ? -18.156 33.031 23.938 1 91.75 469 GLY A N 1
ATOM 3788 C CA . GLY A 1 469 ? -16.719 32.938 24.125 1 91.75 469 GLY A CA 1
ATOM 3789 C C . GLY A 1 469 ? -15.977 32.531 22.859 1 91.75 469 GLY A C 1
ATOM 3790 O O . GLY A 1 469 ? -14.914 33.094 22.562 1 91.75 469 GLY A O 1
ATOM 3791 N N . ALA A 1 470 ? -16.562 31.578 22.125 1 95.44 470 ALA A N 1
ATOM 3792 C CA . ALA A 1 470 ? -15.945 31.125 20.891 1 95.44 470 ALA A CA 1
ATOM 3793 C C . ALA A 1 470 ? -15.852 32.25 19.875 1 95.44 470 ALA A C 1
ATOM 3795 O O . ALA A 1 470 ? -14.805 32.438 19.25 1 95.44 470 ALA A O 1
ATOM 3796 N N . MET A 1 471 ? -16.891 33.031 19.734 1 94.56 471 MET A N 1
ATOM 3797 C CA . MET A 1 471 ? -16.906 34.125 18.781 1 94.56 471 MET A CA 1
ATOM 3798 C C . MET A 1 471 ? -15.977 35.25 19.25 1 94.56 471 MET A C 1
ATOM 3800 O O . MET A 1 471 ? -15.352 35.938 18.422 1 94.56 471 MET A O 1
ATOM 3804 N N . ASN A 1 472 ? -15.906 35.438 20.531 1 94.25 472 ASN A N 1
ATOM 3805 C CA . ASN A 1 472 ? -14.992 36.438 21.078 1 94.25 472 ASN A CA 1
ATOM 3806 C C . ASN A 1 472 ? -13.539 36.094 20.781 1 94.25 472 ASN A C 1
ATOM 3808 O O . ASN A 1 472 ? -12.742 36.969 20.406 1 94.25 472 ASN A O 1
ATOM 3812 N N . ILE A 1 473 ? -13.227 34.844 21 1 96 473 ILE A N 1
ATOM 3813 C CA . ILE A 1 473 ? -11.867 34.406 20.734 1 96 473 ILE A CA 1
ATOM 3814 C C . ILE A 1 473 ? -11.547 34.562 19.25 1 96 473 ILE A C 1
ATOM 3816 O O . ILE A 1 473 ? -10.453 35 18.891 1 96 473 ILE A O 1
ATOM 3820 N N . LEU A 1 474 ? -12.516 34.125 18.422 1 96.62 474 LEU A N 1
ATOM 3821 C CA . LEU A 1 474 ? -12.305 34.281 16.984 1 96.62 474 LEU A CA 1
ATOM 3822 C C . LEU A 1 474 ? -12.047 35.719 16.609 1 96.62 474 LEU A C 1
ATOM 3824 O O . LEU A 1 474 ? -11.133 36.031 15.836 1 96.62 474 LEU A O 1
ATOM 3828 N N . SER A 1 475 ? -12.883 36.594 17.141 1 95.94 475 SER A N 1
ATOM 3829 C CA . SER A 1 475 ? -12.719 38 16.891 1 95.94 475 SER A CA 1
ATOM 3830 C C . SER A 1 475 ? -11.359 38.5 17.359 1 95.94 475 SER A C 1
ATOM 3832 O O . SER A 1 475 ? -10.672 39.219 16.641 1 95.94 475 SER A O 1
ATOM 3834 N N . LEU A 1 476 ? -11 38.156 18.516 1 95.06 476 LEU A N 1
ATOM 3835 C CA . LEU A 1 476 ? -9.734 38.562 19.109 1 95.06 476 LEU A CA 1
ATOM 3836 C C . LEU A 1 476 ? -8.555 38.094 18.266 1 95.06 476 LEU A C 1
ATOM 3838 O O . LEU A 1 476 ? -7.641 38.844 17.984 1 95.06 476 LEU A O 1
ATOM 3842 N N . CYS A 1 477 ? -8.531 36.781 17.953 1 96.06 477 CYS A N 1
ATOM 3843 C CA . CYS A 1 477 ? -7.363 36.25 17.266 1 96.06 477 CYS A CA 1
ATOM 3844 C C . CYS A 1 477 ? -7.234 36.812 15.859 1 96.06 477 CYS A C 1
ATOM 3846 O O . CYS A 1 477 ? -6.125 37.031 15.383 1 96.06 477 CYS A O 1
ATOM 3848 N N . LEU A 1 478 ? -8.344 37.031 15.164 1 97.56 478 LEU A N 1
ATOM 3849 C CA . LEU A 1 478 ? -8.289 37.656 13.852 1 97.56 478 LEU A CA 1
ATOM 3850 C C . LEU A 1 478 ? -7.793 39.094 13.961 1 97.56 478 LEU A C 1
ATOM 3852 O O . LEU A 1 478 ? -6.926 39.531 13.188 1 97.56 478 LEU A O 1
ATOM 3856 N N . SER A 1 479 ? -8.352 39.812 14.852 1 96.38 479 SER A N 1
ATOM 3857 C CA . SER A 1 479 ? -7.93 41.188 15.055 1 96.38 479 SER A CA 1
ATOM 3858 C C . SER A 1 479 ? -6.43 41.281 15.32 1 96.38 479 SER A C 1
ATOM 3860 O O . SER A 1 479 ? -5.742 42.125 14.758 1 96.38 479 SER A O 1
ATOM 3862 N N . LYS A 1 480 ? -5.938 40.438 16.172 1 96.88 480 LYS A N 1
ATOM 3863 C CA . LYS A 1 480 ? -4.516 40.438 16.516 1 96.88 480 LYS A CA 1
ATOM 3864 C C . LYS A 1 480 ? -3.66 40.125 15.289 1 96.88 480 LYS A C 1
ATOM 3866 O O . LYS A 1 480 ? -2.588 40.719 15.109 1 96.88 480 LYS A O 1
ATOM 3871 N N . TRP A 1 481 ? -4.078 39.156 14.508 1 98.31 481 TRP A N 1
ATOM 3872 C CA . TRP A 1 481 ? -3.348 38.844 13.289 1 98.31 481 TRP A CA 1
ATOM 3873 C C . TRP A 1 481 ? -3.236 40.031 12.375 1 98.31 481 TRP A C 1
ATOM 3875 O O . TRP A 1 481 ? -2.152 40.344 11.875 1 98.31 481 TRP A O 1
ATOM 3885 N N . PHE A 1 482 ? -4.297 40.781 12.18 1 97.75 482 PHE A N 1
ATOM 3886 C CA . PHE A 1 482 ? -4.332 41.906 11.289 1 97.75 482 PHE A CA 1
ATOM 3887 C C . PHE A 1 482 ? -3.545 43.094 11.875 1 97.75 482 PHE A C 1
ATOM 3889 O O . PHE A 1 482 ? -2.928 43.844 11.141 1 97.75 482 PHE A O 1
ATOM 3896 N N . ASP A 1 483 ? -3.604 43.25 13.195 1 96.62 483 ASP A N 1
ATOM 3897 C CA . ASP A 1 483 ? -2.789 44.281 13.844 1 96.62 483 ASP A CA 1
ATOM 3898 C C . ASP A 1 483 ? -1.305 44.062 13.562 1 96.62 483 ASP A C 1
ATOM 3900 O O . ASP A 1 483 ? -0.583 45 13.234 1 96.62 483 ASP A O 1
ATOM 3904 N N . ILE A 1 484 ? -0.893 42.844 13.703 1 97.19 484 ILE A N 1
ATOM 3905 C CA . ILE A 1 484 ? 0.514 42.531 13.492 1 97.19 484 ILE A CA 1
ATOM 3906 C C . ILE A 1 484 ? 0.869 42.75 12.016 1 97.19 484 ILE A C 1
ATOM 3908 O O . ILE A 1 484 ? 1.924 43.281 11.695 1 97.19 484 ILE A O 1
ATOM 3912 N N . TYR A 1 485 ? 0.018 42.281 11.148 1 97.06 485 TYR A N 1
ATOM 3913 C CA . TYR A 1 485 ? 0.255 42.469 9.727 1 97.06 485 TYR A CA 1
ATOM 3914 C C . TYR A 1 485 ? 0.409 43.938 9.383 1 97.06 485 TYR A C 1
ATOM 3916 O O . TYR A 1 485 ? 1.333 44.344 8.664 1 97.06 485 TYR A O 1
ATOM 3924 N N . ALA A 1 486 ? -0.498 44.75 9.867 1 94.38 486 ALA A N 1
ATOM 3925 C CA . ALA A 1 486 ? -0.451 46.188 9.633 1 94.38 486 ALA A CA 1
ATOM 3926 C C . ALA A 1 486 ? 0.831 46.812 10.195 1 94.38 486 ALA A C 1
ATOM 3928 O O . ALA A 1 486 ? 1.442 47.688 9.57 1 94.38 486 ALA A O 1
ATOM 3929 N N . SER A 1 487 ? 1.163 46.375 11.367 1 93.69 487 SER A N 1
ATOM 3930 C CA . SER A 1 487 ? 2.387 46.875 11.992 1 93.69 487 SER A CA 1
ATOM 3931 C C . SER A 1 487 ? 3.615 46.5 11.164 1 93.69 487 SER A C 1
ATOM 3933 O O . SER A 1 487 ? 4.566 47.281 11.078 1 93.69 487 SER A O 1
ATOM 3935 N N . LEU A 1 488 ? 3.652 45.281 10.586 1 93.38 488 LEU A N 1
ATOM 3936 C CA . LEU A 1 488 ? 4.746 44.844 9.727 1 93.38 488 LEU A CA 1
ATOM 3937 C C . LEU A 1 488 ? 4.887 45.75 8.508 1 93.38 488 LEU A C 1
ATOM 3939 O O . LEU A 1 488 ? 6 46.094 8.117 1 93.38 488 LEU A O 1
ATOM 3943 N N . GLU A 1 489 ? 3.814 46.094 7.945 1 90.19 489 GLU A N 1
ATOM 3944 C CA . GLU A 1 489 ? 3.838 47 6.801 1 90.19 489 GLU A CA 1
ATOM 3945 C C . GLU A 1 489 ? 4.457 48.344 7.172 1 90.19 489 GLU A C 1
ATOM 3947 O O . GLU A 1 489 ? 5.258 48.906 6.414 1 90.19 489 GLU A O 1
ATOM 3952 N N . GLU A 1 490 ? 4.09 48.812 8.25 1 88.56 490 GLU A N 1
ATOM 3953 C CA . GLU A 1 490 ? 4.625 50.094 8.734 1 88.56 490 GLU A CA 1
ATOM 3954 C C . GLU A 1 490 ? 6.121 49.969 9.023 1 88.56 490 GLU A C 1
ATOM 3956 O O . GLU A 1 490 ? 6.898 50.844 8.633 1 88.56 490 GLU A O 1
ATOM 3961 N N . GLU A 1 491 ? 6.457 48.938 9.703 1 87.69 491 GLU A N 1
ATOM 3962 C CA . GLU A 1 491 ? 7.848 48.719 10.109 1 87.69 491 GLU A CA 1
ATOM 3963 C C . GLU A 1 491 ? 8.75 48.531 8.891 1 87.69 491 GLU A C 1
ATOM 3965 O O . GLU A 1 491 ? 9.891 49 8.875 1 87.69 491 GLU A O 1
ATOM 3970 N N . LEU A 1 492 ? 8.227 47.812 7.945 1 88.81 492 LEU A N 1
ATOM 3971 C CA . LEU A 1 492 ? 9.016 47.5 6.758 1 88.81 492 LEU A CA 1
ATOM 3972 C C . LEU A 1 492 ? 8.938 48.656 5.746 1 88.81 492 LEU A C 1
ATOM 3974 O O . LEU A 1 492 ? 9.766 48.75 4.836 1 88.81 492 LEU A O 1
ATOM 3978 N N . GLY A 1 493 ? 7.953 49.5 5.852 1 86.62 493 GLY A N 1
ATOM 3979 C CA . GLY A 1 493 ? 7.785 50.656 4.969 1 86.62 493 GLY A CA 1
ATOM 3980 C C . GLY A 1 493 ? 7.438 50.25 3.545 1 86.62 493 GLY A C 1
ATOM 3981 O O . GLY A 1 493 ? 7.891 50.875 2.592 1 86.62 493 GLY A O 1
ATOM 3982 N N . ILE A 1 494 ? 6.855 49.094 3.43 1 87.62 494 ILE A N 1
ATOM 3983 C CA . ILE A 1 494 ? 6.496 48.625 2.098 1 87.62 494 ILE A CA 1
ATOM 3984 C C . ILE A 1 494 ? 5.035 48.188 2.088 1 87.62 494 ILE A C 1
ATOM 3986 O O . ILE A 1 494 ? 4.441 47.938 3.145 1 87.62 494 ILE A O 1
ATOM 3990 N N . ASP A 1 495 ? 4.492 48.156 0.883 1 88.69 495 ASP A N 1
ATOM 3991 C CA . ASP A 1 495 ? 3.234 47.438 0.678 1 88.69 495 ASP A CA 1
ATOM 3992 C C . ASP A 1 495 ? 3.457 45.938 0.62 1 88.69 495 ASP A C 1
ATOM 3994 O O . ASP A 1 495 ? 3.863 45.406 -0.414 1 88.69 495 ASP A O 1
ATOM 3998 N N . LEU A 1 496 ? 3.152 45.406 1.644 1 91.12 496 LEU A N 1
ATOM 3999 C CA . LEU A 1 496 ? 3.484 43.969 1.809 1 91.12 496 LEU A CA 1
ATOM 4000 C C . LEU A 1 496 ? 2.748 43.125 0.785 1 91.12 496 LEU A C 1
ATOM 4002 O O . LEU A 1 496 ? 3.318 42.188 0.232 1 91.12 496 LEU A O 1
ATOM 4006 N N . ARG A 1 497 ? 1.444 43.406 0.625 1 91.75 497 ARG A N 1
ATOM 4007 C CA . ARG A 1 497 ? 0.673 42.656 -0.361 1 91.75 497 ARG A CA 1
ATOM 4008 C C . ARG A 1 497 ? 1.321 42.719 -1.738 1 91.75 497 ARG A C 1
ATOM 4010 O O . ARG A 1 497 ? 1.547 41.688 -2.383 1 91.75 497 ARG A O 1
ATOM 4017 N N . SER A 1 498 ? 1.62 43.875 -2.154 1 87.62 498 SER A N 1
ATOM 4018 C CA . SER A 1 498 ? 2.229 44.094 -3.467 1 87.62 498 SER A CA 1
ATOM 4019 C C . SER A 1 498 ? 3.58 43.375 -3.561 1 87.62 498 SER A C 1
ATOM 4021 O O . SER A 1 498 ? 3.902 42.781 -4.586 1 87.62 498 SER A O 1
ATOM 4023 N N . SER A 1 499 ? 4.355 43.5 -2.512 1 88.19 499 SER A N 1
ATOM 4024 C CA . SER A 1 499 ? 5.672 42.844 -2.477 1 88.19 499 SER A CA 1
ATOM 4025 C C . SER A 1 499 ? 5.555 41.344 -2.559 1 88.19 499 SER A C 1
ATOM 4027 O O . SER A 1 499 ? 6.336 40.688 -3.256 1 88.19 499 SER A O 1
ATOM 4029 N N . LEU A 1 500 ? 4.617 40.781 -1.854 1 91 500 LEU A N 1
ATOM 4030 C CA . LEU A 1 500 ? 4.441 39.344 -1.813 1 91 500 LEU A CA 1
ATOM 4031 C C . LEU A 1 500 ? 3.906 38.812 -3.143 1 91 500 LEU A C 1
ATOM 4033 O O . LEU A 1 500 ? 4.352 37.781 -3.631 1 91 500 LEU A O 1
ATOM 4037 N N . MET A 1 501 ? 3.008 39.562 -3.689 1 84.5 501 MET A N 1
ATOM 4038 C CA . MET A 1 501 ? 2.379 39.125 -4.934 1 84.5 501 MET A CA 1
ATOM 4039 C C . MET A 1 501 ? 3.346 39.25 -6.105 1 84.5 501 MET A C 1
ATOM 4041 O O . MET A 1 501 ? 3.283 38.469 -7.059 1 84.5 501 MET A O 1
ATOM 4045 N N . SER A 1 502 ? 4.195 40.219 -6.012 1 76 502 SER A N 1
ATOM 4046 C CA . SER A 1 502 ? 5.172 40.438 -7.074 1 76 502 SER A CA 1
ATOM 4047 C C . SER A 1 502 ? 6.277 39.406 -7.031 1 76 502 SER A C 1
ATOM 4049 O O . SER A 1 502 ? 6.762 38.969 -8.078 1 76 502 SER A O 1
ATOM 4051 N N . ALA A 1 503 ? 6.719 39.188 -5.836 1 65.81 503 ALA A N 1
ATOM 4052 C CA . ALA A 1 503 ? 7.812 38.219 -5.652 1 65.81 503 ALA A CA 1
ATOM 4053 C C . ALA A 1 503 ? 7.391 36.812 -6.066 1 65.81 503 ALA A C 1
ATOM 4055 O O . ALA A 1 503 ? 8.211 36.031 -6.539 1 65.81 503 ALA A O 1
ATOM 4056 N N . GLY A 1 504 ? 6.281 36.5 -5.703 1 57.34 504 GLY A N 1
ATOM 4057 C CA . GLY A 1 504 ? 5.809 35.188 -6.047 1 57.34 504 GLY A CA 1
ATOM 4058 C C . GLY A 1 504 ? 5.828 34.906 -7.539 1 57.34 504 GLY A C 1
ATOM 4059 O O . GLY A 1 504 ? 5.844 33.75 -7.961 1 57.34 504 GLY A O 1
ATOM 4060 N N . HIS A 1 505 ? 5.75 36.094 -8.398 1 43.81 505 HIS A N 1
ATOM 4061 C CA . HIS A 1 505 ? 5.82 35.969 -9.852 1 43.81 505 HIS A CA 1
ATOM 4062 C C . HIS A 1 505 ? 7.262 35.75 -10.312 1 43.81 505 HIS A C 1
ATOM 4064 O O . HIS A 1 505 ? 7.531 35.75 -11.516 1 43.81 505 HIS A O 1
ATOM 4070 N N . CYS A 1 506 ? 8.219 36.188 -9.633 1 31.03 506 CYS A N 1
ATOM 4071 C CA . CYS A 1 506 ? 9.547 36 -10.203 1 31.03 506 CYS A CA 1
ATOM 4072 C C . CYS A 1 506 ? 9.766 34.562 -10.617 1 31.03 506 CYS A C 1
ATOM 4074 O O . CYS A 1 506 ? 9.445 33.625 -9.867 1 31.03 506 CYS A O 1
ATOM 4076 N N . LYS A 1 507 ? 10.289 34.438 -11.906 1 31.83 507 LYS A N 1
ATOM 4077 C CA . LYS A 1 507 ? 10.648 33.25 -12.656 1 31.83 507 LYS A CA 1
ATOM 4078 C C . LYS A 1 507 ? 11.594 32.344 -11.859 1 31.83 507 LYS A C 1
ATOM 4080 O O . LYS A 1 507 ? 12.57 32.844 -11.281 1 31.83 507 LYS A O 1
ATOM 4085 N N . PRO A 1 508 ? 11.484 31.297 -11.352 1 29.52 508 PRO A N 1
ATOM 4086 C CA . PRO A 1 508 ? 12.719 30.578 -11.062 1 29.52 508 PRO A CA 1
ATOM 4087 C C . PRO A 1 508 ? 13.898 31.047 -11.914 1 29.52 508 PRO A C 1
ATOM 4089 O O . PRO A 1 508 ? 13.703 31.609 -12.984 1 29.52 508 PRO A O 1
ATOM 4092 N N . SER A 1 509 ? 15.062 31.391 -11.453 1 24.84 509 SER A N 1
ATOM 4093 C CA . SER A 1 509 ? 16.156 31.547 -12.414 1 24.84 509 SER A CA 1
ATOM 4094 C C . SER A 1 509 ? 15.852 30.828 -13.719 1 24.84 509 SER A C 1
ATOM 4096 O O . SER A 1 509 ? 15.266 29.734 -13.711 1 24.84 509 SER A O 1
ATOM 4098 N N . PRO A 1 510 ? 16.156 31.453 -14.852 1 23.8 510 PRO A N 1
ATOM 4099 C CA . PRO A 1 510 ? 15.969 30.812 -16.156 1 23.8 510 PRO A CA 1
ATOM 4100 C C . PRO A 1 510 ? 16.406 29.359 -16.172 1 23.8 510 PRO A C 1
ATOM 4102 O O . PRO A 1 510 ? 17.531 29.047 -15.766 1 23.8 510 PRO A O 1
ATOM 4105 N N . ALA A 1 511 ? 16.109 28.281 -15.836 1 25.78 511 ALA A N 1
ATOM 4106 C CA . ALA A 1 511 ? 16.875 27.531 -16.828 1 25.78 511 ALA A CA 1
ATOM 4107 C C . ALA A 1 511 ? 16.922 28.266 -18.156 1 25.78 511 ALA A C 1
ATOM 4109 O O . ALA A 1 511 ? 16.062 29.109 -18.453 1 25.78 511 ALA A O 1
ATOM 4110 N N . PRO A 1 512 ? 17.859 28.344 -19.094 1 23.58 512 PRO A N 1
ATOM 4111 C CA . PRO A 1 512 ? 17.844 29.203 -20.266 1 23.58 512 PRO A CA 1
ATOM 4112 C C . PRO A 1 512 ? 16.438 29.578 -20.719 1 23.58 512 PRO A C 1
ATOM 4114 O O . PRO A 1 512 ? 15.508 28.781 -20.562 1 23.58 512 PRO A O 1
ATOM 4117 N N . THR A 1 513 ? 16.094 30.828 -20.641 1 23.89 513 THR A N 1
ATOM 4118 C CA . THR A 1 513 ? 15.008 31.719 -21.062 1 23.89 513 THR A CA 1
ATOM 4119 C C . THR A 1 513 ? 14.398 31.219 -22.375 1 23.89 513 THR A C 1
ATOM 4121 O O . THR A 1 513 ? 14.953 31.469 -23.453 1 23.89 513 THR A O 1
ATOM 4124 N N . LEU A 1 514 ? 14.172 30.062 -22.703 1 23.56 514 LEU A N 1
ATOM 4125 C CA . LEU A 1 514 ? 13.648 30.078 -24.062 1 23.56 514 LEU A CA 1
ATOM 4126 C C . LEU A 1 514 ? 12.555 31.125 -24.203 1 23.56 514 LEU A C 1
ATOM 4128 O O . LEU A 1 514 ? 11.609 31.156 -23.422 1 23.56 514 LEU A O 1
ATOM 4132 N N . SER A 1 515 ? 12.883 32.406 -24.578 1 23.27 515 SER A N 1
ATOM 4133 C CA . SER A 1 515 ? 12.172 33.531 -25.188 1 23.27 515 SER A CA 1
ATOM 4134 C C . SER A 1 515 ? 10.875 33.062 -25.844 1 23.27 515 SER A C 1
ATOM 4136 O O . SER A 1 515 ? 10.898 32.438 -26.906 1 23.27 515 SER A O 1
ATOM 4138 N N . MET A 1 516 ? 10.062 32.656 -25.078 1 24.48 516 MET A N 1
ATOM 4139 C CA . MET A 1 516 ? 8.891 32.344 -25.906 1 24.48 516 MET A CA 1
ATOM 4140 C C . MET A 1 516 ? 8.227 33.625 -26.391 1 24.48 516 MET A C 1
ATOM 4142 O O . MET A 1 516 ? 7.891 34.5 -25.578 1 24.48 516 MET A O 1
ATOM 4146 N N . PRO A 1 517 ? 8.555 34.281 -27.469 1 25.08 517 PRO A N 1
ATOM 4147 C CA . PRO A 1 517 ? 7.969 35.5 -28.078 1 25.08 517 PRO A CA 1
ATOM 4148 C C . PRO A 1 517 ? 6.465 35.594 -27.844 1 25.08 517 PRO A C 1
ATOM 4150 O O . PRO A 1 517 ? 5.801 34.594 -27.609 1 25.08 517 PRO A O 1
ATOM 4153 N N . ARG A 1 518 ? 5.91 36.781 -27.469 1 26.67 518 ARG A N 1
ATOM 4154 C CA . ARG A 1 518 ? 4.582 37.375 -27.406 1 26.67 518 ARG A CA 1
ATOM 4155 C C . ARG A 1 518 ? 3.695 36.844 -28.531 1 26.67 518 ARG A C 1
ATOM 4157 O O . ARG A 1 518 ? 3.113 37.625 -29.281 1 26.67 518 ARG A O 1
ATOM 4164 N N . THR A 1 519 ? 4.121 35.844 -29.266 1 26.31 519 THR A N 1
ATOM 4165 C CA . THR A 1 519 ? 3.314 35.562 -30.438 1 26.31 519 THR A CA 1
ATOM 4166 C C . THR A 1 519 ? 1.863 35.312 -30.062 1 26.31 519 THR A C 1
ATOM 4168 O O . THR A 1 519 ? 1.598 34.594 -29.078 1 26.31 519 THR A O 1
ATOM 4171 N N . GLU A 1 520 ? 0.917 36.281 -30.281 1 28.59 520 GLU A N 1
ATOM 4172 C CA . GLU A 1 520 ? -0.534 36.219 -30.422 1 28.59 520 GLU A CA 1
ATOM 4173 C C . GLU A 1 520 ? -0.995 34.781 -30.625 1 28.59 520 GLU A C 1
ATOM 4175 O O . GLU A 1 520 ? -0.747 34.188 -31.688 1 28.59 520 GLU A O 1
ATOM 4180 N N . THR A 1 521 ? -0.873 34.094 -29.75 1 33.22 521 THR A N 1
ATOM 4181 C CA . THR A 1 521 ? -1.016 32.656 -29.719 1 33.22 521 THR A CA 1
ATOM 4182 C C . THR A 1 521 ? -2.416 32.219 -30.172 1 33.22 521 THR A C 1
ATOM 4184 O O . THR A 1 521 ? -3.371 32.344 -29.391 1 33.22 521 THR A O 1
ATOM 4187 N N . LEU A 1 522 ? -2.787 32.656 -31.281 1 34.41 522 LEU A N 1
ATOM 4188 C CA . LEU A 1 522 ? -4.043 32.312 -31.938 1 34.41 522 LEU A CA 1
ATOM 4189 C C . LEU A 1 522 ? -4.289 30.828 -31.891 1 34.41 522 LEU A C 1
ATOM 4191 O O . LEU A 1 522 ? -3.434 30.031 -32.281 1 34.41 522 LEU A O 1
ATOM 4195 N N . LEU A 1 523 ? -4.992 30.484 -30.953 1 38.72 523 LEU A N 1
ATOM 4196 C CA . LEU A 1 523 ? -5.531 29.125 -31.047 1 38.72 523 LEU A CA 1
ATOM 4197 C C . LEU A 1 523 ? -5.922 28.797 -32.5 1 38.72 523 LEU A C 1
ATOM 4199 O O . LEU A 1 523 ? -6.691 29.531 -33.125 1 38.72 523 LEU A O 1
ATOM 4203 N N . LYS A 1 524 ? -4.945 28.484 -33.281 1 41.19 524 LYS A N 1
ATOM 4204 C CA . LYS A 1 524 ? -5.312 28.141 -34.656 1 41.19 524 LYS A CA 1
ATOM 4205 C C . LYS A 1 524 ? -6.199 26.906 -34.688 1 41.19 524 LYS A C 1
ATOM 4207 O O . LYS A 1 524 ? -6.055 26 -33.875 1 41.19 524 LYS A O 1
ATOM 4212 N N . HIS A 1 525 ? -7.234 27.094 -35.281 1 41.69 525 HIS A N 1
ATOM 4213 C CA . HIS A 1 525 ? -8.258 26.109 -35.594 1 41.69 525 HIS A CA 1
ATOM 4214 C C . HIS A 1 525 ? -7.648 24.844 -36.188 1 41.69 525 HIS A C 1
ATOM 4216 O O . HIS A 1 525 ? -6.777 24.906 -37.062 1 41.69 525 HIS A O 1
ATOM 4222 N N . THR A 1 526 ? -7.586 23.828 -35.375 1 46.84 526 THR A N 1
ATOM 4223 C CA . THR A 1 526 ? -7.109 22.562 -35.906 1 46.84 526 THR A CA 1
ATOM 4224 C C . THR A 1 526 ? -8.273 21.719 -36.438 1 46.84 526 THR A C 1
ATOM 4226 O O . THR A 1 526 ? -9.367 21.75 -35.875 1 46.84 526 THR A O 1
ATOM 4229 N N . ALA A 1 527 ? -8.266 21.516 -37.688 1 55.75 527 ALA A N 1
ATOM 4230 C CA . ALA A 1 527 ? -9.234 20.578 -38.25 1 55.75 527 ALA A CA 1
ATOM 4231 C C . ALA A 1 527 ? -8.633 19.188 -38.406 1 55.75 527 ALA A C 1
ATOM 4233 O O . ALA A 1 527 ? -7.418 19.047 -38.562 1 55.75 527 ALA A O 1
ATOM 4234 N N . TRP A 1 528 ? -9.492 18.281 -38 1 60.88 528 TRP A N 1
ATOM 4235 C CA . TRP A 1 528 ? -9.078 16.938 -38.344 1 60.88 528 TRP A CA 1
ATOM 4236 C C . TRP A 1 528 ? -9.031 16.766 -39.875 1 60.88 528 TRP A C 1
ATOM 4238 O O . TRP A 1 528 ? -9.969 17.141 -40.562 1 60.88 528 TRP A O 1
ATOM 4248 N N . ARG A 1 529 ? -7.852 16.578 -40.344 1 66.19 529 ARG A N 1
ATOM 4249 C CA . ARG A 1 529 ? -7.699 16.328 -41.781 1 66.19 529 ARG A CA 1
ATOM 4250 C C . ARG A 1 529 ? -7.125 14.938 -42.031 1 66.19 529 ARG A C 1
ATOM 4252 O O . ARG A 1 529 ? -6.363 14.414 -41.188 1 66.19 529 ARG A O 1
ATOM 4259 N N . ARG A 1 530 ? -7.613 14.453 -43.062 1 65.81 530 ARG A N 1
ATOM 4260 C CA . ARG A 1 530 ? -7.047 13.172 -43.469 1 65.81 530 ARG A CA 1
ATOM 4261 C C . ARG A 1 530 ? -5.703 13.375 -44.156 1 65.81 530 ARG A C 1
ATOM 4263 O O . ARG A 1 530 ? -5.539 14.312 -44.938 1 65.81 530 ARG A O 1
ATOM 4270 N N . THR A 1 531 ? -4.77 12.57 -43.906 1 67.25 531 THR A N 1
ATOM 4271 C CA . THR A 1 531 ? -3.465 12.648 -44.562 1 67.25 531 THR A CA 1
ATOM 4272 C C . THR A 1 531 ? -3.574 12.305 -46.031 1 67.25 531 THR A C 1
ATOM 4274 O O . THR A 1 531 ? -2.848 12.859 -46.844 1 67.25 531 THR A O 1
ATOM 4277 N N . SER A 1 532 ? -4.316 11.305 -46.375 1 64.06 532 SER A N 1
ATOM 4278 C CA . SER A 1 532 ? -4.59 10.859 -47.75 1 64.06 532 SER A CA 1
ATOM 4279 C C . SER A 1 532 ? -5.914 10.109 -47.812 1 64.06 532 SER A C 1
ATOM 4281 O O . SER A 1 532 ? -6.551 9.852 -46.781 1 64.06 532 SER A O 1
ATOM 4283 N N . ARG A 1 533 ? -6.379 9.945 -49 1 59.09 533 ARG A N 1
ATOM 4284 C CA . ARG A 1 533 ? -7.555 9.094 -49.156 1 59.09 533 ARG A CA 1
ATOM 4285 C C . ARG A 1 533 ? -7.34 7.734 -48.5 1 59.09 533 ARG A C 1
ATOM 4287 O O . ARG A 1 533 ? -6.375 7.035 -48.812 1 59.09 533 ARG A O 1
ATOM 4294 N N . GLY A 1 534 ? -8.156 7.406 -47.531 1 63.88 534 GLY A N 1
ATOM 4295 C CA . GLY A 1 534 ? -7.996 6.168 -46.781 1 63.88 534 GLY A CA 1
ATOM 4296 C C . GLY A 1 534 ? -6.934 6.254 -45.719 1 63.88 534 GLY A C 1
ATOM 4297 O O . GLY A 1 534 ? -6.527 5.234 -45.156 1 63.88 534 GLY A O 1
ATOM 4298 N N . GLY A 1 535 ? -6.504 7.496 -45.531 1 71.5 535 GLY A N 1
ATOM 4299 C CA . GLY A 1 535 ? -5.453 7.676 -44.531 1 71.5 535 GLY A CA 1
ATOM 4300 C C . GLY A 1 535 ? -5.988 8.023 -43.156 1 71.5 535 GLY A C 1
ATOM 4301 O O . GLY A 1 535 ? -7.16 7.793 -42.875 1 71.5 535 GLY A O 1
ATOM 4302 N N . TRP A 1 536 ? -5.059 8.562 -42.344 1 76.75 536 TRP A N 1
ATOM 4303 C CA . TRP A 1 536 ? -5.371 8.812 -40.938 1 76.75 536 TRP A CA 1
ATOM 4304 C C . TRP A 1 536 ? -5.855 10.25 -40.75 1 76.75 536 TRP A C 1
ATOM 4306 O O . TRP A 1 536 ? -5.383 11.164 -41.406 1 76.75 536 TRP A O 1
ATOM 4316 N N . TRP A 1 537 ? -6.785 10.328 -39.844 1 75.31 537 TRP A N 1
ATOM 4317 C CA . TRP A 1 537 ? -7.156 11.672 -39.406 1 75.31 537 TRP A CA 1
ATOM 4318 C C . TRP A 1 537 ? -6.117 12.25 -38.438 1 75.31 537 TRP A C 1
ATOM 4320 O O . TRP A 1 537 ? -5.609 11.539 -37.594 1 75.31 537 TRP A O 1
ATOM 4330 N N . VAL A 1 538 ? -5.645 13.453 -38.781 1 72.81 538 VAL A N 1
ATOM 4331 C CA . VAL A 1 538 ? -4.684 14.156 -37.938 1 72.81 538 VAL A CA 1
ATOM 4332 C C . VAL A 1 538 ? -5.184 15.57 -37.656 1 72.81 538 VAL A C 1
ATOM 4334 O O . VAL A 1 538 ? -5.984 16.125 -38.406 1 72.81 538 VAL A O 1
ATOM 4337 N N . GLU A 1 539 ? -4.699 15.945 -36.5 1 69.25 539 GLU A N 1
ATOM 4338 C CA . GLU A 1 539 ? -4.965 17.359 -36.219 1 69.25 539 GLU A CA 1
ATOM 4339 C C . GLU A 1 539 ? -3.998 18.25 -37 1 69.25 539 GLU A C 1
ATOM 4341 O O . GLU A 1 539 ? -2.781 18.062 -36.938 1 69.25 539 GLU A O 1
ATOM 4346 N N . ALA A 1 540 ? -4.344 18.906 -37.906 1 60.16 540 ALA A N 1
ATOM 4347 C CA . ALA A 1 540 ? -3.488 19.766 -38.719 1 60.16 540 ALA A CA 1
ATOM 4348 C C . ALA A 1 540 ? -4.004 21.203 -38.719 1 60.16 540 ALA A C 1
ATOM 4350 O O . ALA A 1 540 ? -5.188 21.438 -38.469 1 60.16 540 ALA A O 1
ATOM 4351 N N . GLU A 1 541 ? -2.98 22.141 -38.812 1 56.22 541 GLU A N 1
ATOM 4352 C CA . GLU A 1 541 ? -3.33 23.547 -38.969 1 56.22 541 GLU A CA 1
ATOM 4353 C C . GLU A 1 541 ? -4.117 23.781 -40.25 1 56.22 541 GLU A C 1
ATOM 4355 O O . GLU A 1 541 ? -3.85 23.141 -41.281 1 56.22 541 GLU A O 1
ATOM 4360 N N . LYS A 1 542 ? -5.012 24.469 -40.25 1 50.5 542 LYS A N 1
ATOM 4361 C CA . LYS A 1 542 ? -5.621 24.875 -41.5 1 50.5 542 LYS A CA 1
ATOM 4362 C C . LYS A 1 542 ? -4.629 25.641 -42.375 1 50.5 542 LYS A C 1
ATOM 4364 O O . LYS A 1 542 ? -4.164 26.719 -41.969 1 50.5 542 LYS A O 1
ATOM 4369 N N . SER A 1 543 ? -3.617 25 -43 1 42.25 543 SER A N 1
ATOM 4370 C CA . SER A 1 543 ? -2.645 25.688 -43.844 1 42.25 543 SER A CA 1
ATOM 4371 C C . SER A 1 543 ? -3.336 26.562 -44.875 1 42.25 543 SER A C 1
ATOM 4373 O O . SER A 1 543 ? -4.215 26.094 -45.594 1 42.25 543 SER A O 1
ATOM 4375 N N . ASP A 1 544 ? -3.375 27.891 -44.781 1 38.31 544 ASP A N 1
ATOM 4376 C CA . ASP A 1 544 ? -3.158 28.594 -46.062 1 38.31 544 ASP A CA 1
ATOM 4377 C C . ASP A 1 544 ? -1.837 28.188 -46.688 1 38.31 544 ASP A C 1
ATOM 4379 O O . ASP A 1 544 ? -0.891 27.812 -46 1 38.31 544 ASP A O 1
ATOM 4383 N N . LYS A 1 545 ? -1.5 28.203 -48.281 1 39.06 545 LYS A N 1
ATOM 4384 C CA . LYS A 1 545 ? -0.459 27.656 -49.156 1 39.06 545 LYS A CA 1
ATOM 4385 C C . LYS A 1 545 ? 0.902 27.688 -48.469 1 39.06 545 LYS A C 1
ATOM 4387 O O . LYS A 1 545 ? 1.799 26.922 -48.812 1 39.06 545 LYS A O 1
ATOM 4392 N N . GLY A 1 546 ? 1.558 28.844 -48 1 33.78 546 GLY A N 1
ATOM 4393 C CA . GLY A 1 546 ? 2.963 29.219 -47.969 1 33.78 546 GLY A CA 1
ATOM 4394 C C . GLY A 1 546 ? 3.604 29 -46.594 1 33.78 546 GLY A C 1
ATOM 4395 O O . GLY A 1 546 ? 4.805 29.219 -46.438 1 33.78 546 GLY A O 1
ATOM 4396 N N . GLU A 1 547 ? 3.043 29.484 -45.406 1 35.81 547 GLU A N 1
ATOM 4397 C CA . GLU A 1 547 ? 3.93 29.859 -44.312 1 35.81 547 GLU A CA 1
ATOM 4398 C C . GLU A 1 547 ? 4.41 28.625 -43.562 1 35.81 547 GLU A C 1
ATOM 4400 O O . GLU A 1 547 ? 3.695 27.641 -43.438 1 35.81 547 GLU A O 1
ATOM 4405 N N . GLN A 1 548 ? 5.746 28.641 -43.125 1 36.38 548 GLN A N 1
ATOM 4406 C CA . GLN A 1 548 ? 6.648 27.766 -42.375 1 36.38 548 GLN A CA 1
ATOM 4407 C C . GLN A 1 548 ? 5.965 27.203 -41.125 1 36.38 548 GLN A C 1
ATOM 4409 O O . GLN A 1 548 ? 5.371 27.953 -40.344 1 36.38 548 GLN A O 1
ATOM 4414 N N . SER A 1 549 ? 5.594 25.969 -41 1 40.12 549 SER A N 1
ATOM 4415 C CA . SER A 1 549 ? 4.926 25.125 -40.031 1 40.12 549 SER A CA 1
ATOM 4416 C C . SER A 1 549 ? 5.5 25.344 -38.625 1 40.12 549 SER A C 1
ATOM 4418 O O . SER A 1 549 ? 6.676 25.047 -38.375 1 40.12 549 SER A O 1
ATOM 4420 N N . ASN A 1 550 ? 5.277 26.453 -38.031 1 41.53 550 ASN A N 1
ATOM 4421 C CA . ASN A 1 550 ? 5.684 26.609 -36.656 1 41.53 550 ASN A CA 1
ATOM 4422 C C . ASN A 1 550 ? 5.266 25.406 -35.812 1 41.53 550 ASN A C 1
ATOM 4424 O O . ASN A 1 550 ? 4.246 24.781 -36.094 1 41.53 550 ASN A O 1
ATOM 4428 N N . ALA A 1 551 ? 6.152 24.984 -35.031 1 47.66 551 ALA A N 1
ATOM 4429 C CA . ALA A 1 551 ? 5.988 23.875 -34.094 1 47.66 551 ALA A CA 1
ATOM 4430 C C . ALA A 1 551 ? 4.703 24.016 -33.281 1 47.66 551 ALA A C 1
ATOM 4432 O O . ALA A 1 551 ? 4.477 25.062 -32.656 1 47.66 551 ALA A O 1
ATOM 4433 N N . LEU A 1 552 ? 3.623 23.406 -33.594 1 58.56 552 LEU A N 1
ATOM 4434 C CA . LEU A 1 552 ? 2.328 23.453 -32.938 1 58.56 552 LEU A CA 1
ATOM 4435 C C . LEU A 1 552 ? 2.287 22.5 -31.766 1 58.56 552 LEU A C 1
ATOM 4437 O O . LEU A 1 552 ? 2.779 21.375 -31.859 1 58.56 552 LEU A O 1
ATOM 4441 N N . ASN A 1 553 ? 1.818 23.156 -30.594 1 68.75 553 ASN A N 1
ATOM 4442 C CA . ASN A 1 553 ? 1.612 22.328 -29.406 1 68.75 553 ASN A CA 1
ATOM 4443 C C . ASN A 1 553 ? 0.183 21.797 -29.344 1 68.75 553 ASN A C 1
ATOM 4445 O O . ASN A 1 553 ? -0.774 22.562 -29.484 1 68.75 553 ASN A O 1
ATOM 4449 N N . LYS A 1 554 ? 0.1 20.578 -29.281 1 76.75 554 LYS A N 1
ATOM 4450 C CA . LYS A 1 554 ? -1.212 19.953 -29.188 1 76.75 554 LYS A CA 1
ATOM 4451 C C . LYS A 1 554 ? -1.711 19.953 -27.75 1 76.75 554 LYS A C 1
ATOM 4453 O O . LYS A 1 554 ? -0.965 19.609 -26.828 1 76.75 554 LYS A O 1
ATOM 4458 N N . LEU A 1 555 ? -2.938 20.484 -27.578 1 82.69 555 LEU A N 1
ATOM 4459 C CA . LEU A 1 555 ? -3.676 20.359 -26.328 1 82.69 555 LEU A CA 1
ATOM 4460 C C . LEU A 1 555 ? -4.758 19.297 -26.438 1 82.69 555 LEU A C 1
ATOM 4462 O O . LEU A 1 555 ? -5.418 19.172 -27.469 1 82.69 555 LEU A O 1
ATOM 4466 N N . THR A 1 556 ? -4.895 18.516 -25.391 1 85.56 556 THR A N 1
ATOM 4467 C CA . THR A 1 556 ? -5.918 17.469 -25.422 1 85.56 556 THR A CA 1
ATOM 4468 C C . THR A 1 556 ? -6.637 17.391 -24.078 1 85.56 556 THR A C 1
ATOM 4470 O O . THR A 1 556 ? -5.996 17.391 -23.016 1 85.56 556 THR A O 1
ATOM 4473 N N . ALA A 1 557 ? -7.922 17.422 -24.062 1 87.94 557 ALA A N 1
ATOM 4474 C CA . ALA A 1 557 ? -8.773 17.078 -22.938 1 87.94 557 ALA A CA 1
ATOM 4475 C C . ALA A 1 557 ? -9.656 15.883 -23.234 1 87.94 557 ALA A C 1
ATOM 4477 O O . ALA A 1 557 ? -10.461 15.914 -24.188 1 87.94 557 ALA A O 1
ATOM 4478 N N . THR A 1 558 ? -9.555 14.797 -22.484 1 87.69 558 THR A N 1
ATOM 4479 C CA . THR A 1 558 ? -10.375 13.617 -22.703 1 87.69 558 THR A CA 1
ATOM 4480 C C . THR A 1 558 ? -10.844 13.023 -21.375 1 87.69 558 THR A C 1
ATOM 4482 O O . THR A 1 558 ? -10.156 13.148 -20.359 1 87.69 558 THR A O 1
ATOM 4485 N N . CYS A 1 559 ? -12.055 12.555 -21.375 1 87.69 559 CYS A N 1
ATOM 4486 C CA . CYS A 1 559 ? -12.594 11.859 -20.203 1 87.69 559 CYS A CA 1
ATOM 4487 C C . CYS A 1 559 ? -13.586 10.781 -20.641 1 87.69 559 CYS A C 1
ATOM 4489 O O . CYS A 1 559 ? -14.086 10.805 -21.766 1 87.69 559 CYS A O 1
ATOM 4491 N N . GLY A 1 560 ? -13.859 9.812 -19.734 1 82.69 560 GLY A N 1
ATOM 4492 C CA . GLY A 1 560 ? -14.758 8.719 -20.062 1 82.69 560 GLY A CA 1
ATOM 4493 C C . GLY A 1 560 ? -15.406 8.094 -18.844 1 82.69 560 GLY A C 1
ATOM 4494 O O . GLY A 1 560 ? -14.945 8.289 -17.719 1 82.69 560 GLY A O 1
ATOM 4495 N N . ILE A 1 561 ? -16.547 7.445 -19.078 1 80.25 561 ILE A N 1
ATOM 4496 C CA . ILE A 1 561 ? -17.312 6.797 -18 1 80.25 561 ILE A CA 1
ATOM 4497 C C . ILE A 1 561 ? -17.797 5.43 -18.484 1 80.25 561 ILE A C 1
ATOM 4499 O O . ILE A 1 561 ? -18.188 5.266 -19.641 1 80.25 561 ILE A O 1
ATOM 4503 N N . SER A 1 562 ? -17.578 4.488 -17.75 1 67.56 562 SER A N 1
ATOM 4504 C CA . SER A 1 562 ? -18.172 3.174 -17.922 1 67.56 562 SER A CA 1
ATOM 4505 C C . SER A 1 562 ? -18.891 2.719 -16.656 1 67.56 562 SER A C 1
ATOM 4507 O O . SER A 1 562 ? -18.969 3.465 -15.68 1 67.56 562 SER A O 1
ATOM 4509 N N . LEU A 1 563 ? -19.531 1.527 -16.75 1 60.94 563 LEU A N 1
ATOM 4510 C CA . LEU A 1 563 ? -20.219 1.009 -15.57 1 60.94 563 LEU A CA 1
ATOM 4511 C C . LEU A 1 563 ? -19.234 0.808 -14.414 1 60.94 563 LEU A C 1
ATOM 4513 O O . LEU A 1 563 ? -19.578 1.059 -13.258 1 60.94 563 LEU A O 1
ATOM 4517 N N . ASP A 1 564 ? -18.031 0.531 -14.789 1 60.56 564 ASP A N 1
ATOM 4518 C CA . ASP A 1 564 ? -17.156 0.082 -13.711 1 60.56 564 ASP A CA 1
ATOM 4519 C C . ASP A 1 564 ? -15.93 0.985 -13.594 1 60.56 564 ASP A C 1
ATOM 4521 O O . ASP A 1 564 ? -15.125 0.831 -12.664 1 60.56 564 ASP A O 1
ATOM 4525 N N . SER A 1 565 ? -15.719 1.932 -14.57 1 70 565 SER A N 1
ATOM 4526 C CA . SER A 1 565 ? -14.516 2.756 -14.523 1 70 565 SER A CA 1
ATOM 4527 C C . SER A 1 565 ? -14.742 4.105 -15.195 1 70 565 SER A C 1
ATOM 4529 O O . SER A 1 565 ? -15.516 4.211 -16.156 1 70 565 SER A O 1
ATOM 4531 N N . LYS A 1 566 ? -14.117 5.156 -14.656 1 79.62 566 LYS A N 1
ATOM 4532 C CA . LYS A 1 566 ? -14.117 6.52 -15.188 1 79.62 566 LYS A CA 1
ATOM 4533 C C . LYS A 1 566 ? -12.695 7.062 -15.305 1 79.62 566 LYS A C 1
ATOM 4535 O O . LYS A 1 566 ? -11.781 6.582 -14.625 1 79.62 566 LYS A O 1
ATOM 4540 N N . PHE A 1 567 ? -12.453 7.938 -16.328 1 80.44 567 PHE A N 1
ATOM 4541 C CA . PHE A 1 567 ? -11.117 8.508 -16.438 1 80.44 567 PHE A CA 1
ATOM 4542 C C . PHE A 1 567 ? -11.18 9.953 -16.922 1 80.44 567 PHE A C 1
ATOM 4544 O O . PHE A 1 567 ? -12.148 10.352 -17.578 1 80.44 567 PHE A O 1
ATOM 4551 N N . VAL A 1 568 ? -10.141 10.734 -16.578 1 86.75 568 VAL A N 1
ATOM 4552 C CA . VAL A 1 568 ? -9.922 12.094 -17.078 1 86.75 568 VAL A CA 1
ATOM 4553 C C . VAL A 1 568 ? -8.453 12.266 -17.469 1 86.75 568 VAL A C 1
ATOM 4555 O O . VAL A 1 568 ? -7.555 11.797 -16.766 1 86.75 568 VAL A O 1
ATOM 4558 N N . SER A 1 569 ? -8.195 12.875 -18.594 1 85.5 569 SER A N 1
ATOM 4559 C CA . SER A 1 569 ? -6.852 13.227 -19.047 1 85.5 569 SER A CA 1
ATOM 4560 C C . SER A 1 569 ? -6.824 14.625 -19.656 1 85.5 569 SER A C 1
ATOM 4562 O O . SER A 1 569 ? -7.5 14.891 -20.641 1 85.5 569 SER A O 1
ATOM 4564 N N . LEU A 1 570 ? -6.148 15.516 -19.062 1 86.44 570 LEU A N 1
ATOM 4565 C CA . LEU A 1 570 ? -5.938 16.875 -19.562 1 86.44 570 LEU A CA 1
ATOM 4566 C C . LEU A 1 570 ? -4.469 17.109 -19.891 1 86.44 570 LEU A C 1
ATOM 4568 O O . LEU A 1 570 ? -3.615 17.094 -19 1 86.44 570 LEU A O 1
ATOM 4572 N N . ARG A 1 571 ? -4.234 17.375 -21.172 1 81.94 571 ARG A N 1
ATOM 4573 C CA . ARG A 1 571 ? -2.857 17.422 -21.656 1 81.94 571 ARG A CA 1
ATOM 4574 C C . ARG A 1 571 ? -2.58 18.719 -22.406 1 81.94 571 ARG A C 1
ATOM 4576 O O . ARG A 1 571 ? -3.393 19.156 -23.219 1 81.94 571 ARG A O 1
ATOM 4583 N N . ASP A 1 572 ? -1.484 19.172 -22.016 1 73.5 572 ASP A N 1
ATOM 4584 C CA . ASP A 1 572 ? -0.942 20.234 -22.844 1 73.5 572 ASP A CA 1
ATOM 4585 C C . ASP A 1 572 ? 0.508 19.953 -23.234 1 73.5 572 ASP A C 1
ATOM 4587 O O . ASP A 1 572 ? 1.05 18.906 -22.906 1 73.5 572 ASP A O 1
ATOM 4591 N N . SER A 1 573 ? 1.186 20.484 -24.203 1 61.91 573 SER A N 1
ATOM 4592 C CA . SER A 1 573 ? 2.504 20.188 -24.766 1 61.91 573 SER A CA 1
ATOM 4593 C C . SER A 1 573 ? 3.559 20.094 -23.672 1 61.91 573 SER A C 1
ATOM 4595 O O . SER A 1 573 ? 4.574 19.422 -23.828 1 61.91 573 SER A O 1
ATOM 4597 N N . THR A 1 574 ? 3.24 20.578 -22.422 1 61.5 574 THR A N 1
ATOM 4598 C CA . THR A 1 574 ? 4.273 20.672 -21.406 1 61.5 574 THR A CA 1
ATOM 4599 C C . THR A 1 574 ? 3.895 19.875 -20.172 1 61.5 574 THR A C 1
ATOM 4601 O O . THR A 1 574 ? 4.762 19.484 -19.391 1 61.5 574 THR A O 1
ATOM 4604 N N . SER A 1 575 ? 2.553 19.656 -20 1 69.62 575 SER A N 1
ATOM 4605 C CA . SER A 1 575 ? 2.127 19 -18.766 1 69.62 575 SER A CA 1
ATOM 4606 C C . SER A 1 575 ? 0.891 18.141 -19 1 69.62 575 SER A C 1
ATOM 4608 O O . SER A 1 575 ? 0.131 18.375 -19.938 1 69.62 575 SER A O 1
ATOM 4610 N N . ILE A 1 576 ? 0.795 17.047 -18.109 1 75.88 576 ILE A N 1
ATOM 4611 C CA . ILE A 1 576 ? -0.322 16.109 -18.234 1 75.88 576 ILE A CA 1
ATOM 4612 C C . ILE A 1 576 ? -0.957 15.883 -16.875 1 75.88 576 ILE A C 1
ATOM 4614 O O . ILE A 1 576 ? -0.251 15.711 -15.875 1 75.88 576 ILE A O 1
ATOM 4618 N N . PHE A 1 577 ? -2.355 16.031 -16.891 1 80.94 577 PHE A N 1
ATOM 4619 C CA . PHE A 1 577 ? -3.16 15.578 -15.773 1 80.94 577 PHE A CA 1
ATOM 4620 C C . PHE A 1 577 ? -4.004 14.367 -16.156 1 80.94 577 PHE A C 1
ATOM 4622 O O . PHE A 1 577 ? -4.742 14.414 -17.141 1 80.94 577 PHE A O 1
ATOM 4629 N N . GLU A 1 578 ? -3.816 13.25 -15.375 1 76.62 578 GLU A N 1
ATOM 4630 C CA . GLU A 1 578 ? -4.625 12.062 -15.672 1 76.62 578 GLU A CA 1
ATOM 4631 C C . GLU A 1 578 ? -5.129 11.414 -14.391 1 76.62 578 GLU A C 1
ATOM 4633 O O . GLU A 1 578 ? -4.414 11.367 -13.383 1 76.62 578 GLU A O 1
ATOM 4638 N N . GLU A 1 579 ? -6.422 11.062 -14.414 1 76.19 579 GLU A N 1
ATOM 4639 C CA . GLU A 1 579 ? -7.051 10.312 -13.336 1 76.19 579 GLU A CA 1
ATOM 4640 C C . GLU A 1 579 ? -7.977 9.227 -13.875 1 76.19 579 GLU A C 1
ATOM 4642 O O . GLU A 1 579 ? -8.68 9.438 -14.867 1 76.19 579 GLU A O 1
ATOM 4647 N N . SER A 1 580 ? -7.895 7.938 -13.242 1 72.5 580 SER A N 1
ATOM 4648 C CA . SER A 1 580 ? -8.812 6.867 -13.625 1 72.5 580 SER A CA 1
ATOM 4649 C C . SER A 1 580 ? -9.289 6.086 -12.414 1 72.5 580 SER A C 1
ATOM 4651 O O . SER A 1 580 ? -8.57 5.965 -11.422 1 72.5 580 SER A O 1
ATOM 4653 N N . GLY A 1 581 ? -10.602 5.715 -12.391 1 70.19 581 GLY A N 1
ATOM 4654 C CA . GLY A 1 581 ? -11.203 4.957 -11.297 1 70.19 581 GLY A CA 1
ATOM 4655 C C . GLY A 1 581 ? -12.719 5.027 -11.289 1 70.19 581 GLY A C 1
ATOM 4656 O O . GLY A 1 581 ? -13.312 5.832 -12.016 1 70.19 581 GLY A O 1
ATOM 4657 N N . PRO A 1 582 ? -13.305 4.203 -10.539 1 68.31 582 PRO A N 1
ATOM 4658 C CA . PRO A 1 582 ? -14.766 4.199 -10.5 1 68.31 582 PRO A CA 1
ATOM 4659 C C . PRO A 1 582 ? -15.344 5.457 -9.859 1 68.31 582 PRO A C 1
ATOM 4661 O O . PRO A 1 582 ? -16.484 5.832 -10.141 1 68.31 582 PRO A O 1
ATOM 4664 N N . ASP A 1 583 ? -14.562 6.203 -9.148 1 70.5 583 ASP A N 1
ATOM 4665 C CA . ASP A 1 583 ? -15.094 7.34 -8.406 1 70.5 583 ASP A CA 1
ATOM 4666 C C . ASP A 1 583 ? -14.734 8.656 -9.086 1 70.5 583 ASP A C 1
ATOM 4668 O O . ASP A 1 583 ? -15.016 9.734 -8.555 1 70.5 583 ASP A O 1
ATOM 4672 N N . VAL A 1 584 ? -14.125 8.531 -10.094 1 80.19 584 VAL A N 1
ATOM 4673 C CA . VAL A 1 584 ? -13.797 9.75 -10.836 1 80.19 584 VAL A CA 1
ATOM 4674 C C . VAL A 1 584 ? -15.078 10.398 -11.359 1 80.19 584 VAL A C 1
ATOM 4676 O O . VAL A 1 584 ? -15.773 9.82 -12.195 1 80.19 584 VAL A O 1
ATOM 4679 N N . SER A 1 585 ? -15.461 11.492 -10.68 1 82.69 585 SER A N 1
ATOM 4680 C CA . SER A 1 585 ? -16.641 12.227 -11.109 1 82.69 585 SER A CA 1
ATOM 4681 C C . SER A 1 585 ? -16.531 13.719 -10.789 1 82.69 585 SER A C 1
ATOM 4683 O O . SER A 1 585 ? -15.781 14.102 -9.883 1 82.69 585 SER A O 1
ATOM 4685 N N . GLY A 1 586 ? -17.156 14.5 -11.656 1 85.94 586 GLY A N 1
ATOM 4686 C CA . GLY A 1 586 ? -17.188 15.93 -11.422 1 85.94 586 GLY A CA 1
ATOM 4687 C C . GLY A 1 586 ? -16.516 16.734 -12.523 1 85.94 586 GLY A C 1
ATOM 4688 O O . GLY A 1 586 ? -16.453 16.281 -13.664 1 85.94 586 GLY A O 1
ATOM 4689 N N . LEU A 1 587 ? -16.156 17.938 -12.141 1 88.06 587 LEU A N 1
ATOM 4690 C CA . LEU A 1 587 ? -15.555 18.891 -13.062 1 88.06 587 LEU A CA 1
ATOM 4691 C C . LEU A 1 587 ? -14.047 18.984 -12.852 1 88.06 587 LEU A C 1
ATOM 4693 O O . LEU A 1 587 ? -13.586 19.125 -11.719 1 88.06 587 LEU A O 1
ATOM 4697 N N . PHE A 1 588 ? -13.359 18.781 -13.906 1 88.31 588 PHE A N 1
ATOM 4698 C CA . PHE A 1 588 ? -11.914 18.922 -13.914 1 88.31 588 PHE A CA 1
ATOM 4699 C C . PHE A 1 588 ? -11.484 20.047 -14.852 1 88.31 588 PHE A C 1
ATOM 4701 O O . PHE A 1 588 ? -11.883 20.078 -16.016 1 88.31 588 PHE A O 1
ATOM 4708 N N . VAL A 1 589 ? -10.719 20.938 -14.312 1 87.31 589 VAL A N 1
ATOM 4709 C CA . VAL A 1 589 ? -10.281 22.062 -15.141 1 87.31 589 VAL A CA 1
ATOM 4710 C C . VAL A 1 589 ? -8.773 22.266 -14.992 1 87.31 589 VAL A C 1
ATOM 4712 O O . VAL A 1 589 ? -8.227 22.078 -13.898 1 87.31 589 VAL A O 1
ATOM 4715 N N . LYS A 1 590 ? -8.109 22.5 -16.141 1 86.12 590 LYS A N 1
ATOM 4716 C CA . LYS A 1 590 ? -6.668 22.719 -16.172 1 86.12 590 LYS A CA 1
ATOM 4717 C C . LYS A 1 590 ? -6.312 23.891 -17.078 1 86.12 590 LYS A C 1
ATOM 4719 O O . LYS A 1 590 ? -6.855 24.031 -18.172 1 86.12 590 LYS A O 1
ATOM 4724 N N . LEU A 1 591 ? -5.477 24.734 -16.578 1 78.88 591 LEU A N 1
ATOM 4725 C CA . LEU A 1 591 ? -4.961 25.812 -17.422 1 78.88 591 LEU A CA 1
ATOM 4726 C C . LEU A 1 591 ? -3.74 25.344 -18.203 1 78.88 591 LEU A C 1
ATOM 4728 O O . LEU A 1 591 ? -2.895 24.625 -17.672 1 78.88 591 LEU A O 1
ATOM 4732 N N . GLN A 1 592 ? -3.756 25.688 -19.438 1 78.38 592 GLN A N 1
ATOM 4733 C CA . GLN A 1 592 ? -2.59 25.328 -20.25 1 78.38 592 GLN A CA 1
ATOM 4734 C C . GLN A 1 592 ? -1.302 25.812 -19.594 1 78.38 592 GLN A C 1
ATOM 4736 O O . GLN A 1 592 ? -1.229 26.953 -19.125 1 78.38 592 GLN A O 1
ATOM 4741 N N . GLY A 1 593 ? -0.318 24.859 -19.641 1 66.88 593 GLY A N 1
ATOM 4742 C CA . GLY A 1 593 ? 0.965 25.219 -19.047 1 66.88 593 GLY A CA 1
ATOM 4743 C C . GLY A 1 593 ? 1.074 24.828 -17.594 1 66.88 593 GLY A C 1
ATOM 4744 O O . GLY A 1 593 ? 2.176 24.766 -17.047 1 66.88 593 GLY A O 1
ATOM 4745 N N . GLN A 1 594 ? -0.103 24.641 -17.094 1 65.75 594 GLN A N 1
ATOM 4746 C CA . GLN A 1 594 ? -0.095 24.219 -15.695 1 65.75 594 GLN A CA 1
ATOM 4747 C C . GLN A 1 594 ? -0.113 22.703 -15.578 1 65.75 594 GLN A C 1
ATOM 4749 O O . GLN A 1 594 ? -0.777 22.016 -16.359 1 65.75 594 GLN A O 1
ATOM 4754 N N . THR A 1 595 ? 0.616 22.203 -14.688 1 63.56 595 THR A N 1
ATOM 4755 C CA . THR A 1 595 ? 0.68 20.75 -14.523 1 63.56 595 THR A CA 1
ATOM 4756 C C . THR A 1 595 ? -0.518 20.25 -13.727 1 63.56 595 THR A C 1
ATOM 4758 O O . THR A 1 595 ? -1.051 19.172 -14.016 1 63.56 595 THR A O 1
ATOM 4761 N N . ALA A 1 596 ? -1.011 21 -12.836 1 67.81 596 ALA A N 1
ATOM 4762 C CA . ALA A 1 596 ? -2.105 20.547 -11.984 1 67.81 596 ALA A CA 1
ATOM 4763 C C . ALA A 1 596 ? -3.459 20.906 -12.594 1 67.81 596 ALA A C 1
ATOM 4765 O O . ALA A 1 596 ? -3.586 21.891 -13.305 1 67.81 596 ALA A O 1
ATOM 4766 N N . ALA A 1 597 ? -4.449 20.016 -12.414 1 80.19 597 ALA A N 1
ATOM 4767 C CA . ALA A 1 597 ? -5.844 20.281 -12.758 1 80.19 597 ALA A CA 1
ATOM 4768 C C . ALA A 1 597 ? -6.688 20.484 -11.5 1 80.19 597 ALA A C 1
ATOM 4770 O O . ALA A 1 597 ? -6.344 19.984 -10.43 1 80.19 597 ALA A O 1
ATOM 4771 N N . ARG A 1 598 ? -7.668 21.312 -11.688 1 78.19 598 ARG A N 1
ATOM 4772 C CA . ARG A 1 598 ? -8.641 21.5 -10.617 1 78.19 598 ARG A CA 1
ATOM 4773 C C . ARG A 1 598 ? -9.836 20.562 -10.789 1 78.19 598 ARG A C 1
ATOM 4775 O O . ARG A 1 598 ? -10.375 20.453 -11.891 1 78.19 598 ARG A O 1
ATOM 4782 N N . HIS A 1 599 ? -10.156 19.875 -9.617 1 83.38 599 HIS A N 1
ATOM 4783 C CA . HIS A 1 599 ? -11.312 18.984 -9.617 1 83.38 599 HIS A CA 1
ATOM 4784 C C . HIS A 1 599 ? -12.43 19.516 -8.734 1 83.38 599 HIS A C 1
ATOM 4786 O O . HIS A 1 599 ? -12.195 19.875 -7.578 1 83.38 599 HIS A O 1
ATOM 4792 N N . PHE A 1 600 ? -13.625 19.641 -9.258 1 79.75 600 PHE A N 1
ATOM 4793 C CA . PHE A 1 600 ? -14.82 20.047 -8.531 1 79.75 600 PHE A CA 1
ATOM 4794 C C . PHE A 1 600 ? -15.844 18.906 -8.5 1 79.75 600 PHE A C 1
ATOM 4796 O O . PHE A 1 600 ? -16.25 18.406 -9.547 1 79.75 600 PHE A O 1
ATOM 4803 N N . ARG A 1 601 ? -16.281 18.5 -7.332 1 74.19 601 ARG A N 1
ATOM 4804 C CA . ARG A 1 601 ? -17.375 17.547 -7.234 1 74.19 601 ARG A CA 1
ATOM 4805 C C . ARG A 1 601 ? -18.719 18.25 -7.43 1 74.19 601 ARG A C 1
ATOM 4807 O O . ARG A 1 601 ? -18.938 19.344 -6.895 1 74.19 601 ARG A O 1
ATOM 4814 N N . LEU A 1 602 ? -19.453 17.797 -8.344 1 68.81 602 LEU A N 1
ATOM 4815 C CA . LEU A 1 602 ? -20.688 18.469 -8.734 1 68.81 602 LEU A CA 1
ATOM 4816 C C . LEU A 1 602 ? -21.891 17.828 -8.039 1 68.81 602 LEU A C 1
ATOM 4818 O O . LEU A 1 602 ? -23.031 17.969 -8.5 1 68.81 602 LEU A O 1
ATOM 4822 N N . ASP A 1 603 ? -21.812 17.078 -7.086 1 58.38 603 ASP A N 1
ATOM 4823 C CA . ASP A 1 603 ? -22.953 16.469 -6.387 1 58.38 603 ASP A CA 1
ATOM 4824 C C . ASP A 1 603 ? -23.797 17.547 -5.699 1 58.38 603 ASP A C 1
ATOM 4826 O O . ASP A 1 603 ? -24.969 17.312 -5.406 1 58.38 603 ASP A O 1
ATOM 4830 N N . SER A 1 604 ? -23.297 18.672 -5.34 1 53.5 604 SER A N 1
ATOM 4831 C CA . SER A 1 604 ? -24.062 19.703 -4.66 1 53.5 604 SER A CA 1
ATOM 4832 C C . SER A 1 604 ? -24.469 20.812 -5.629 1 53.5 604 SER A C 1
ATOM 4834 O O . SER A 1 604 ? -23.844 21 -6.668 1 53.5 604 SER A O 1
ATOM 4836 N N . GLU A 1 605 ? -25.656 21.344 -5.434 1 58.56 605 GLU A N 1
ATOM 4837 C CA . GLU A 1 605 ? -26.203 22.484 -6.176 1 58.56 605 GLU A CA 1
ATOM 4838 C C . GLU A 1 605 ? -25.328 23.719 -6.008 1 58.56 605 GLU A C 1
ATOM 4840 O O . GLU A 1 605 ? -25.5 24.703 -6.73 1 58.56 605 GLU A O 1
ATOM 4845 N N . ASP A 1 606 ? -24.375 23.656 -5.223 1 60.97 606 ASP A N 1
ATOM 4846 C CA . ASP A 1 606 ? -23.562 24.844 -5.008 1 60.97 606 ASP A CA 1
ATOM 4847 C C . ASP A 1 606 ? -22.375 24.875 -5.965 1 60.97 606 ASP A C 1
ATOM 4849 O O . ASP A 1 606 ? -21.469 24.047 -5.867 1 60.97 606 ASP A O 1
ATOM 4853 N N . LEU A 1 607 ? -22.484 25.766 -6.816 1 73.06 607 LEU A N 1
ATOM 4854 C CA . LEU A 1 607 ? -21.453 25.922 -7.844 1 73.06 607 LEU A CA 1
ATOM 4855 C C . LEU A 1 607 ? -20.516 27.078 -7.512 1 73.06 607 LEU A C 1
ATOM 4857 O O . LEU A 1 607 ? -19.734 27.516 -8.359 1 73.06 607 LEU A O 1
ATOM 4861 N N . THR A 1 608 ? -20.594 27.516 -6.277 1 68.19 608 THR A N 1
ATOM 4862 C CA . THR A 1 608 ? -19.828 28.688 -5.883 1 68.19 608 THR A CA 1
ATOM 4863 C C . THR A 1 608 ? -18.328 28.422 -6.055 1 68.19 608 THR A C 1
ATOM 4865 O O . THR A 1 608 ? -17.609 29.281 -6.578 1 68.19 608 THR A O 1
ATOM 4868 N N . PRO A 1 609 ? -17.875 27.25 -5.621 1 72.12 609 PRO A N 1
ATOM 4869 C CA . PRO A 1 609 ? -16.453 27.016 -5.844 1 72.12 609 PRO A CA 1
ATOM 4870 C C . PRO A 1 609 ? -16.062 27.094 -7.316 1 72.12 609 PRO A C 1
ATOM 4872 O O . PRO A 1 609 ? -14.984 27.609 -7.645 1 72.12 609 PRO A O 1
ATOM 4875 N N . VAL A 1 610 ? -16.828 26.641 -8.078 1 80.19 610 VAL A N 1
ATOM 4876 C CA . VAL A 1 610 ? -16.562 26.688 -9.508 1 80.19 610 VAL A CA 1
ATOM 4877 C C . VAL A 1 610 ? -16.562 28.141 -9.992 1 80.19 610 VAL A C 1
ATOM 4879 O O . VAL A 1 610 ? -15.688 28.562 -10.75 1 80.19 610 VAL A O 1
ATOM 4882 N N . GLN A 1 611 ? -17.547 28.828 -9.555 1 75.56 611 GLN A N 1
ATOM 4883 C CA . GLN A 1 611 ? -17.672 30.234 -9.93 1 75.56 611 GLN A CA 1
ATOM 4884 C C . GLN A 1 611 ? -16.438 31.031 -9.523 1 75.56 611 GLN A C 1
ATOM 4886 O O . GLN A 1 611 ? -15.938 31.844 -10.305 1 75.56 611 GLN A O 1
ATOM 4891 N N . PHE A 1 612 ? -16.031 30.734 -8.484 1 68.19 612 PHE A N 1
ATOM 4892 C CA . PHE A 1 612 ? -14.859 31.438 -7.977 1 68.19 612 PHE A CA 1
ATOM 4893 C C . PHE A 1 612 ? -13.633 31.141 -8.828 1 68.19 612 PHE A C 1
ATOM 4895 O O . PHE A 1 612 ? -12.867 32.062 -9.156 1 68.19 612 PHE A O 1
ATOM 4902 N N . TRP A 1 613 ? -13.422 29.938 -9.023 1 77.75 613 TRP A N 1
ATOM 4903 C CA . TRP A 1 613 ? -12.273 29.562 -9.836 1 77.75 613 TRP A CA 1
ATOM 4904 C C . TRP A 1 613 ? -12.352 30.203 -11.219 1 77.75 613 TRP A C 1
ATOM 4906 O O . TRP A 1 613 ? -11.359 30.734 -11.727 1 77.75 613 TRP A O 1
ATOM 4916 N N . VAL A 1 614 ? -13.461 30.188 -11.734 1 81.69 614 VAL A N 1
ATOM 4917 C CA . VAL A 1 614 ? -13.68 30.719 -13.078 1 81.69 614 VAL A CA 1
ATOM 4918 C C . VAL A 1 614 ? -13.383 32.219 -13.109 1 81.69 614 VAL A C 1
ATOM 4920 O O . VAL A 1 614 ? -12.75 32.719 -14.039 1 81.69 614 VAL A O 1
ATOM 4923 N N . ALA A 1 615 ? -13.805 32.75 -12.133 1 72.5 615 ALA A N 1
ATOM 4924 C CA . ALA A 1 615 ? -13.594 34.188 -12.047 1 72.5 615 ALA A CA 1
ATOM 4925 C C . ALA A 1 615 ? -12.109 34.531 -11.945 1 72.5 615 ALA A C 1
ATOM 4927 O O . ALA A 1 615 ? -11.672 35.594 -12.344 1 72.5 615 ALA A O 1
ATOM 4928 N N . GLY A 1 616 ? -11.383 33.562 -11.469 1 70.19 616 GLY A N 1
ATOM 4929 C CA . GLY A 1 616 ? -9.953 33.75 -11.281 1 70.19 616 GLY A CA 1
ATOM 4930 C C . GLY A 1 616 ? -9.133 33.438 -12.516 1 70.19 616 GLY A C 1
ATOM 4931 O O . GLY A 1 616 ? -7.926 33.688 -12.547 1 70.19 616 GLY A O 1
ATOM 4932 N N . VAL A 1 617 ? -9.633 32.969 -13.5 1 77.62 617 VAL A N 1
ATOM 4933 C CA . VAL A 1 617 ? -8.914 32.625 -14.719 1 77.62 617 VAL A CA 1
ATOM 4934 C C . VAL A 1 617 ? -8.695 33.875 -15.578 1 77.62 617 VAL A C 1
ATOM 4936 O O . VAL A 1 617 ? -9.648 34.562 -15.945 1 77.62 617 VAL A O 1
ATOM 4939 N N . PRO A 1 618 ? -7.461 34.188 -15.852 1 71.75 618 PRO A N 1
ATOM 4940 C CA . PRO A 1 618 ? -7.207 35.375 -16.672 1 71.75 618 PRO A CA 1
ATOM 4941 C C . PRO A 1 618 ? -7.785 35.25 -18.078 1 71.75 618 PRO A C 1
ATOM 4943 O O . PRO A 1 618 ? -7.766 34.156 -18.672 1 71.75 618 PRO A O 1
ATOM 4946 N N . PRO A 1 619 ? -8.25 36.438 -18.516 1 70.5 619 PRO A N 1
ATOM 4947 C CA . PRO A 1 619 ? -8.703 36.406 -19.906 1 70.5 619 PRO A CA 1
ATOM 4948 C C . PRO A 1 619 ? -7.582 36.031 -20.875 1 70.5 619 PRO A C 1
ATOM 4950 O O . PRO A 1 619 ? -6.441 36.469 -20.703 1 70.5 619 PRO A O 1
ATOM 4953 N N . GLY A 1 620 ? -7.855 35.188 -21.797 1 73.81 620 GLY A N 1
ATOM 4954 C CA . GLY A 1 620 ? -6.879 34.75 -22.781 1 73.81 620 GLY A CA 1
ATOM 4955 C C . GLY A 1 620 ? -6.223 33.406 -22.422 1 73.81 620 GLY A C 1
ATOM 4956 O O . GLY A 1 620 ? -5.527 32.812 -23.25 1 73.81 620 GLY A O 1
ATOM 4957 N N . ALA A 1 621 ? -6.438 33.062 -21.203 1 79.62 621 ALA A N 1
ATOM 4958 C CA . ALA A 1 621 ? -5.855 31.781 -20.797 1 79.62 621 ALA A CA 1
ATOM 4959 C C . ALA A 1 621 ? -6.562 30.625 -21.469 1 79.62 621 ALA A C 1
ATOM 4961 O O . ALA A 1 621 ? -7.789 30.625 -21.625 1 79.62 621 ALA A O 1
ATOM 4962 N N . THR A 1 622 ? -5.727 29.688 -21.875 1 82.56 622 THR A N 1
ATOM 4963 C CA . THR A 1 622 ? -6.301 28.469 -22.406 1 82.56 622 THR A CA 1
ATOM 4964 C C . THR A 1 622 ? -6.664 27.5 -21.281 1 82.56 622 THR A C 1
ATOM 4966 O O . THR A 1 622 ? -5.844 27.219 -20.406 1 82.56 622 THR A O 1
ATOM 4969 N N . VAL A 1 623 ? -7.887 27.062 -21.344 1 85.88 623 VAL A N 1
ATOM 4970 C CA . VAL A 1 623 ? -8.391 26.203 -20.281 1 85.88 623 VAL A CA 1
ATOM 4971 C C . VAL A 1 623 ? -8.789 24.844 -20.859 1 85.88 623 VAL A C 1
ATOM 4973 O O . VAL A 1 623 ? -9.469 24.781 -21.891 1 85.88 623 VAL A O 1
ATOM 4976 N N . LEU A 1 624 ? -8.336 23.859 -20.219 1 89.25 624 LEU A N 1
ATOM 4977 C CA . LEU A 1 624 ? -8.789 22.5 -20.516 1 89.25 624 LEU A CA 1
ATOM 4978 C C . LEU A 1 624 ? -9.812 22.031 -19.5 1 89.25 624 LEU A C 1
ATOM 4980 O O . LEU A 1 624 ? -9.562 22.094 -18.281 1 89.25 624 LEU A O 1
ATOM 4984 N N . VAL A 1 625 ? -10.93 21.594 -19.969 1 90.56 625 VAL A N 1
ATOM 4985 C CA . VAL A 1 625 ? -12.039 21.219 -19.109 1 90.56 625 VAL A CA 1
ATOM 4986 C C . VAL A 1 625 ? -12.469 19.781 -19.391 1 90.56 625 VAL A C 1
ATOM 4988 O O . VAL A 1 625 ? -12.586 19.391 -20.547 1 90.56 625 VAL A O 1
ATOM 4991 N N . ALA A 1 626 ? -12.711 19.047 -18.344 1 90.94 626 ALA A N 1
ATOM 4992 C CA . ALA A 1 626 ? -13.344 17.734 -18.422 1 90.94 626 ALA A CA 1
ATOM 4993 C C . ALA A 1 626 ? -14.398 17.562 -17.344 1 90.94 626 ALA A C 1
ATOM 4995 O O . ALA A 1 626 ? -14.172 17.938 -16.188 1 90.94 626 ALA A O 1
ATOM 4996 N N . MET A 1 627 ? -15.523 17.109 -17.672 1 89.5 627 MET A N 1
ATOM 4997 C CA . MET A 1 627 ? -16.578 16.781 -16.734 1 89.5 627 MET A CA 1
ATOM 4998 C C . MET A 1 627 ? -16.984 15.312 -16.859 1 89.5 627 MET A C 1
ATOM 5000 O O . MET A 1 627 ? -17.281 14.836 -17.953 1 89.5 627 MET A O 1
ATOM 5004 N N . VAL A 1 628 ? -17.031 14.625 -15.727 1 86.75 628 VAL A N 1
ATOM 5005 C CA . VAL A 1 628 ? -17.344 13.195 -15.703 1 86.75 628 VAL A CA 1
ATOM 5006 C C . VAL A 1 628 ? -18.562 12.953 -14.828 1 86.75 628 VAL A C 1
ATOM 5008 O O . VAL A 1 628 ? -18.641 13.445 -13.695 1 86.75 628 VAL A O 1
ATOM 5011 N N . ASP A 1 629 ? -19.531 12.133 -15.391 1 79.81 629 ASP A N 1
ATOM 5012 C CA . ASP A 1 629 ? -20.75 11.719 -14.719 1 79.81 629 ASP A CA 1
ATOM 5013 C C . ASP A 1 629 ? -21.625 12.93 -14.375 1 79.81 629 ASP A C 1
ATOM 5015 O O . ASP A 1 629 ? -22.062 13.094 -13.234 1 79.81 629 ASP A O 1
ATOM 5019 N N . ALA A 1 630 ? -21.844 13.734 -15.289 1 69.44 630 ALA A N 1
ATOM 5020 C CA . ALA A 1 630 ? -22.609 14.961 -15.172 1 69.44 630 ALA A CA 1
ATOM 5021 C C . ALA A 1 630 ? -24.109 14.664 -15.125 1 69.44 630 ALA A C 1
ATOM 5023 O O . ALA A 1 630 ? -24.625 13.922 -15.969 1 69.44 630 ALA A O 1
ATOM 5024 N N . ASP A 1 631 ? -24.812 15 -14.062 1 66.31 631 ASP A N 1
ATOM 5025 C CA . ASP A 1 631 ? -26.266 14.961 -14.07 1 66.31 631 ASP A CA 1
ATOM 5026 C C . ASP A 1 631 ? -26.844 16.109 -14.898 1 66.31 631 ASP A C 1
ATOM 5028 O O . ASP A 1 631 ? -26.422 17.25 -14.75 1 66.31 631 ASP A O 1
ATOM 5032 N N . ALA A 1 632 ? -27.797 15.703 -15.859 1 59.84 632 ALA A N 1
ATOM 5033 C CA . ALA A 1 632 ? -28.391 16.672 -16.797 1 59.84 632 ALA A CA 1
ATOM 5034 C C . ALA A 1 632 ? -28.953 17.875 -16.047 1 59.84 632 ALA A C 1
ATOM 5036 O O . ALA A 1 632 ? -28.859 19 -16.531 1 59.84 632 ALA A O 1
ATOM 5037 N N . ALA A 1 633 ? -29.5 17.656 -14.875 1 61.38 633 ALA A N 1
ATOM 5038 C CA . ALA A 1 633 ? -30.172 18.75 -14.172 1 61.38 633 ALA A CA 1
ATOM 5039 C C . ALA A 1 633 ? -29.172 19.781 -13.672 1 61.38 633 ALA A C 1
ATOM 5041 O O . ALA A 1 633 ? -29.438 20.984 -13.695 1 61.38 633 ALA A O 1
ATOM 5042 N N . SER A 1 634 ? -27.984 19.344 -13.422 1 70.75 634 SER A N 1
ATOM 5043 C CA . SER A 1 634 ? -26.984 20.25 -12.867 1 70.75 634 SER A CA 1
ATOM 5044 C C . SER A 1 634 ? -26.078 20.797 -13.961 1 70.75 634 SER A C 1
ATOM 5046 O O . SER A 1 634 ? -25.359 21.781 -13.75 1 70.75 634 SER A O 1
ATOM 5048 N N . LEU A 1 635 ? -26.234 20.281 -15 1 77.94 635 LEU A N 1
ATOM 5049 C CA . LEU A 1 635 ? -25.297 20.594 -16.078 1 77.94 635 LEU A CA 1
ATOM 5050 C C . LEU A 1 635 ? -25.5 22.016 -16.578 1 77.94 635 LEU A C 1
ATOM 5052 O O . LEU A 1 635 ? -24.531 22.734 -16.828 1 77.94 635 LEU A O 1
ATOM 5056 N N . ASP A 1 636 ? -26.75 22.312 -16.641 1 7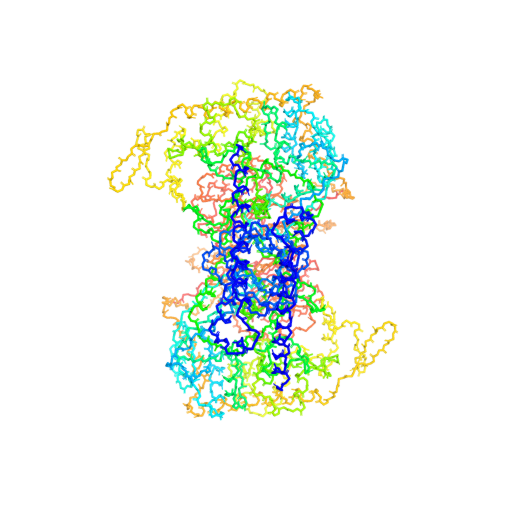5.62 636 ASP A N 1
ATOM 5057 C CA . ASP A 1 636 ? -27.062 23.656 -17.109 1 75.62 636 ASP A CA 1
ATOM 5058 C C . ASP A 1 636 ? -26.453 24.719 -16.219 1 75.62 636 ASP A C 1
ATOM 5060 O O . ASP A 1 636 ? -25.844 25.672 -16.703 1 75.62 636 ASP A O 1
ATOM 5064 N N . ALA A 1 637 ? -26.562 24.516 -15.008 1 79.94 637 ALA A N 1
ATOM 5065 C CA . ALA A 1 637 ? -26.031 25.484 -14.055 1 79.94 637 ALA A CA 1
ATOM 5066 C C . ALA A 1 637 ? -24.516 25.531 -14.117 1 79.94 637 ALA A C 1
ATOM 5068 O O . ALA A 1 637 ? -23.922 26.625 -14.094 1 79.94 637 ALA A O 1
ATOM 5069 N N . VAL A 1 638 ? -23.969 24.484 -14.242 1 85.12 638 VAL A N 1
ATOM 5070 C CA . VAL A 1 638 ? -22.516 24.391 -14.273 1 85.12 638 VAL A CA 1
ATOM 5071 C C . VAL A 1 638 ? -21.984 25.078 -15.531 1 85.12 638 VAL A C 1
ATOM 5073 O O . VAL A 1 638 ? -21 25.828 -15.477 1 85.12 638 VAL A O 1
ATOM 5076 N N . LEU A 1 639 ? -22.656 24.828 -16.578 1 85.69 639 LEU A N 1
ATOM 5077 C CA . LEU A 1 639 ? -22.203 25.391 -17.859 1 85.69 639 LEU A CA 1
ATOM 5078 C C . LEU A 1 639 ? -22.328 26.906 -17.859 1 85.69 639 LEU A C 1
ATOM 5080 O O . LEU A 1 639 ? -21.484 27.594 -18.422 1 85.69 639 LEU A O 1
ATOM 5084 N N . ARG A 1 640 ? -23.266 27.359 -17.219 1 82.56 640 ARG A N 1
ATOM 5085 C CA . ARG A 1 640 ? -23.422 28.812 -17.094 1 82.56 640 ARG A CA 1
ATOM 5086 C C . ARG A 1 640 ? -22.266 29.406 -16.312 1 82.56 640 ARG A C 1
ATOM 5088 O O . ARG A 1 640 ? -21.766 30.484 -16.656 1 82.56 640 ARG A O 1
ATOM 5095 N N . VAL A 1 641 ? -21.875 28.688 -15.336 1 83.06 641 VAL A N 1
ATOM 5096 C CA . VAL A 1 641 ? -20.781 29.172 -14.5 1 83.06 641 VAL A CA 1
ATOM 5097 C C . VAL A 1 641 ? -19.469 29.109 -15.273 1 83.06 641 VAL A C 1
ATOM 5099 O O . VAL A 1 641 ? -18.594 29.938 -15.078 1 83.06 641 VAL A O 1
ATOM 5102 N N . LEU A 1 642 ? -19.375 28.234 -16.172 1 87.62 642 LEU A N 1
ATOM 5103 C CA . LEU A 1 642 ? -18.125 28.031 -16.922 1 87.62 642 LEU A CA 1
ATOM 5104 C C . LEU A 1 642 ? -18.094 28.922 -18.156 1 87.62 642 LEU A C 1
ATOM 5106 O O . LEU A 1 642 ? -17.062 29.031 -18.828 1 87.62 642 LEU A O 1
ATOM 5110 N N . ALA A 1 643 ? -19.125 29.594 -18.484 1 83.06 643 ALA A N 1
ATOM 5111 C CA . ALA A 1 643 ? -19.297 30.328 -19.734 1 83.06 643 ALA A CA 1
ATOM 5112 C C . ALA A 1 643 ? -18.188 31.359 -19.906 1 83.06 643 ALA A C 1
ATOM 5114 O O . ALA A 1 643 ? -17.672 31.531 -21.016 1 83.06 643 ALA A O 1
ATOM 5115 N N . PRO A 1 644 ? -17.766 31.969 -18.859 1 81.38 644 PRO A N 1
ATOM 5116 C CA . PRO A 1 644 ? -16.719 32.969 -19.031 1 81.38 644 PRO A CA 1
ATOM 5117 C C . PRO A 1 644 ? -15.398 32.375 -19.516 1 81.38 644 PRO A C 1
ATOM 5119 O O . PRO A 1 644 ? -14.523 33.094 -20 1 81.38 644 PRO A O 1
ATOM 5122 N N . LEU A 1 645 ? -15.25 31.125 -19.406 1 86 645 LEU A N 1
ATOM 5123 C CA . LEU A 1 645 ? -14.031 30.453 -19.859 1 86 645 LEU A CA 1
ATOM 5124 C C . LEU A 1 645 ? -14.102 30.156 -21.359 1 86 645 LEU A C 1
ATOM 5126 O O . LEU A 1 645 ? -13.156 29.609 -21.922 1 86 645 LEU A O 1
ATOM 5130 N N . GLY A 1 646 ? -15.203 30.469 -21.906 1 82.5 646 GLY A N 1
ATOM 5131 C CA . GLY A 1 646 ? -15.391 30.172 -23.312 1 82.5 646 GLY A CA 1
ATOM 5132 C C . GLY A 1 646 ? -16.016 28.812 -23.547 1 82.5 646 GLY A C 1
ATOM 5133 O O . GLY A 1 646 ? -16.047 28.312 -24.672 1 82.5 646 GLY A O 1
ATOM 5134 N N . VAL A 1 647 ? -16.484 28.219 -22.453 1 85.94 647 VAL A N 1
ATOM 5135 C CA . VAL A 1 647 ? -17.172 26.938 -22.562 1 85.94 647 VAL A CA 1
ATOM 5136 C C . VAL A 1 647 ? -18.594 27.141 -23.094 1 85.94 647 VAL A C 1
ATOM 5138 O O . VAL A 1 647 ? -19.266 28.109 -22.719 1 85.94 647 VAL A O 1
ATOM 5141 N N . PRO A 1 648 ? -19 26.281 -24 1 82.69 648 PRO A N 1
ATOM 5142 C CA . PRO A 1 648 ? -20.359 26.453 -24.531 1 82.69 648 PRO A CA 1
ATOM 5143 C C . PRO A 1 648 ? -21.422 26.484 -23.453 1 82.69 648 PRO A C 1
ATOM 5145 O O . PRO A 1 648 ? -21.469 25.594 -22.594 1 82.69 648 PRO A O 1
ATOM 5148 N N . LYS A 1 649 ? -22.266 27.422 -23.5 1 78.31 649 LYS A N 1
ATOM 5149 C CA . LYS A 1 649 ? -23.312 27.609 -22.5 1 78.31 649 LYS A CA 1
ATOM 5150 C C . LYS A 1 649 ? -24.531 26.734 -22.812 1 78.31 649 LYS A C 1
ATOM 5152 O O . LYS A 1 649 ? -25.312 26.406 -21.922 1 78.31 649 LYS A O 1
ATOM 5157 N N . GLN A 1 650 ? -24.734 26.391 -23.984 1 78.06 650 GLN A N 1
ATOM 5158 C CA . GLN A 1 650 ? -25.891 25.594 -24.391 1 78.06 650 GLN A CA 1
ATOM 5159 C C . GLN A 1 650 ? -25.812 24.172 -23.844 1 78.06 650 GLN A C 1
ATOM 5161 O O . GLN A 1 650 ? -24.734 23.562 -23.859 1 78.06 650 GLN A O 1
ATOM 5166 N N . PRO A 1 651 ? -26.891 23.734 -23.312 1 76.94 651 PRO A N 1
ATOM 5167 C CA . PRO A 1 651 ? -26.844 22.375 -22.766 1 76.94 651 PRO A CA 1
ATOM 5168 C C . PRO A 1 651 ? -26.594 21.312 -23.828 1 76.94 651 PRO A C 1
ATOM 5170 O O . PRO A 1 651 ? -27.094 21.422 -24.953 1 76.94 651 PRO A O 1
ATOM 5173 N N . PRO A 1 652 ? -25.781 20.391 -23.438 1 80.75 652 PRO A N 1
ATOM 5174 C CA . PRO A 1 652 ? -25.609 19.25 -24.344 1 80.75 652 PRO A CA 1
ATOM 5175 C C . PRO A 1 652 ? -26.828 18.328 -24.375 1 80.75 652 PRO A C 1
ATOM 5177 O O . PRO A 1 652 ? -27.781 18.531 -23.625 1 80.75 652 PRO A O 1
ATOM 5180 N N . PRO A 1 653 ? -26.797 17.344 -25.266 1 79.06 653 PRO A N 1
ATOM 5181 C CA . PRO A 1 653 ? -27.922 16.391 -25.297 1 79.06 653 PRO A CA 1
ATOM 5182 C C . PRO A 1 653 ? -28.156 15.719 -23.938 1 79.06 653 PRO A C 1
ATOM 5184 O O . PRO A 1 653 ? -27.219 15.57 -23.156 1 79.06 653 PRO A O 1
ATOM 5187 N N . SER A 1 654 ? -29.312 15.336 -23.688 1 75.88 654 SER A N 1
ATOM 5188 C CA . SER A 1 654 ? -29.734 14.797 -22.391 1 75.88 654 SER A CA 1
ATOM 5189 C C . SER A 1 654 ? -29 13.508 -22.062 1 75.88 654 SER A C 1
ATOM 5191 O O . SER A 1 654 ? -28.859 13.148 -20.891 1 75.88 654 SER A O 1
ATOM 5193 N N . ASN A 1 655 ? -28.547 12.828 -23.031 1 76.5 655 ASN A N 1
ATOM 5194 C CA . ASN A 1 655 ? -27.859 11.562 -22.766 1 76.5 655 ASN A CA 1
ATOM 5195 C C . ASN A 1 655 ? -26.391 11.773 -22.438 1 76.5 655 ASN A C 1
ATOM 5197 O O . ASN A 1 655 ? -25.641 10.805 -22.297 1 76.5 655 ASN A O 1
ATOM 5201 N N . THR A 1 656 ? -25.984 13.008 -22.281 1 82.38 656 THR A N 1
ATOM 5202 C CA . THR A 1 656 ? -24.578 13.32 -22 1 82.38 656 THR A CA 1
ATOM 5203 C C . THR A 1 656 ? -24.219 12.945 -20.578 1 82.38 656 THR A C 1
ATOM 5205 O O . THR A 1 656 ? -24.938 13.289 -19.625 1 82.38 656 THR A O 1
ATOM 5208 N N . ARG A 1 657 ? -23.078 12.242 -20.516 1 84.19 657 ARG A N 1
ATOM 5209 C CA . ARG A 1 657 ? -22.578 11.898 -19.203 1 84.19 657 ARG A CA 1
ATOM 5210 C C . ARG A 1 657 ? -21.188 12.461 -18.969 1 84.19 657 ARG A C 1
ATOM 5212 O O . ARG A 1 657 ? -20.734 12.594 -17.828 1 84.19 657 ARG A O 1
ATOM 5219 N N . VAL A 1 658 ? -20.547 12.75 -20.062 1 88.62 658 VAL A N 1
ATOM 5220 C CA . VAL A 1 658 ? -19.203 13.305 -19.953 1 88.62 658 VAL A CA 1
ATOM 5221 C C . VAL A 1 658 ? -19.031 14.461 -20.938 1 88.62 658 VAL A C 1
ATOM 5223 O O . VAL A 1 658 ? -19.641 14.461 -22.016 1 88.62 658 VAL A O 1
ATOM 5226 N N . LEU A 1 659 ? -18.141 15.477 -20.609 1 89.12 659 LEU A N 1
ATOM 5227 C CA . LEU A 1 659 ? -17.844 16.641 -21.438 1 89.12 659 LEU A CA 1
ATOM 5228 C C . LEU A 1 659 ? -16.359 16.953 -21.422 1 89.12 659 LEU A C 1
ATOM 5230 O O . LEU A 1 659 ? -15.703 16.828 -20.375 1 89.12 659 LEU A O 1
ATOM 5234 N N . SER A 1 660 ? -15.797 17.234 -22.547 1 90.12 660 SER A N 1
ATOM 5235 C CA . SER A 1 660 ? -14.445 17.781 -22.641 1 90.12 660 SER A CA 1
ATOM 5236 C C . SER A 1 660 ? -14.414 19.062 -23.469 1 90.12 660 SER A C 1
ATOM 5238 O O . SER A 1 660 ? -15.156 19.188 -24.453 1 90.12 660 SER A O 1
ATOM 5240 N N . CYS A 1 661 ? -13.586 20 -23.016 1 88.25 661 CYS A N 1
ATOM 5241 C CA . CYS A 1 661 ? -13.523 21.281 -23.703 1 88.25 661 CYS A CA 1
ATOM 5242 C C . CYS A 1 661 ? -12.156 21.938 -23.516 1 88.25 661 CYS A C 1
ATOM 5244 O O . CYS A 1 661 ? -11.562 21.859 -22.438 1 88.25 661 CYS A O 1
ATOM 5246 N N . ILE A 1 662 ? -11.648 22.438 -24.609 1 86.81 662 ILE A N 1
ATOM 5247 C CA . ILE A 1 662 ? -10.516 23.344 -24.562 1 86.81 662 ILE A CA 1
ATOM 5248 C C . ILE A 1 662 ? -10.945 24.75 -25.016 1 86.81 662 ILE A C 1
ATOM 5250 O O . ILE A 1 662 ? -11.477 24.906 -26.125 1 86.81 662 ILE A O 1
ATOM 5254 N N . SER A 1 663 ? -10.812 25.688 -24.156 1 83.25 663 SER A N 1
ATOM 5255 C CA . SER A 1 663 ? -11.328 27.031 -24.438 1 83.25 663 SER A CA 1
ATOM 5256 C C . SER A 1 663 ? -10.359 28.109 -23.953 1 83.25 663 SER A C 1
ATOM 5258 O O . SER A 1 663 ? -9.344 27.797 -23.328 1 83.25 663 SER A O 1
ATOM 5260 N N . VAL A 1 664 ? -10.633 29.234 -24.469 1 80.06 664 VAL A N 1
ATOM 5261 C CA . VAL A 1 664 ? -9.875 30.422 -24.047 1 80.06 664 VAL A CA 1
ATOM 5262 C C . VAL A 1 664 ? -10.773 31.344 -23.219 1 80.06 664 VAL A C 1
ATOM 5264 O O . VAL A 1 664 ? -11.836 31.766 -23.688 1 80.06 664 VAL A O 1
ATOM 5267 N N . ALA A 1 665 ? -10.281 31.625 -22.125 1 81.62 665 ALA A N 1
ATOM 5268 C CA . ALA A 1 665 ? -11.07 32.438 -21.219 1 81.62 665 ALA A CA 1
ATOM 5269 C C . ALA A 1 665 ? -11.328 33.844 -21.812 1 81.62 665 ALA A C 1
ATOM 5271 O O . ALA A 1 665 ? -10.414 34.469 -22.312 1 81.62 665 ALA A O 1
ATOM 5272 N N . GLY A 1 666 ? -12.547 34.25 -21.734 1 75.5 666 GLY A N 1
ATOM 5273 C CA . GLY A 1 666 ? -12.93 35.562 -22.219 1 75.5 666 GLY A CA 1
ATOM 5274 C C . GLY A 1 666 ? -13.273 35.594 -23.703 1 75.5 666 GLY A C 1
ATOM 5275 O O . GLY A 1 666 ? -13.531 36.656 -24.281 1 75.5 666 GLY A O 1
ATOM 5276 N N . SER A 1 667 ? -13 34.469 -24.375 1 70.88 667 SER A N 1
ATOM 5277 C CA . SER A 1 667 ? -13.273 34.438 -25.797 1 70.88 667 SER A CA 1
ATOM 5278 C C . SER A 1 667 ? -14.258 33.312 -26.141 1 70.88 667 SER A C 1
ATOM 5280 O O . SER A 1 667 ? -14.18 32.219 -25.578 1 70.88 667 SER A O 1
ATOM 5282 N N . ASP A 1 668 ? -15.164 33.688 -26.891 1 62.59 668 ASP A N 1
ATOM 5283 C CA . ASP A 1 668 ? -16.094 32.656 -27.359 1 62.59 668 ASP A CA 1
ATOM 5284 C C . ASP A 1 668 ? -15.602 32.031 -28.656 1 62.59 668 ASP A C 1
ATOM 5286 O O . ASP A 1 668 ? -16.297 31.203 -29.266 1 62.59 668 ASP A O 1
ATOM 5290 N N . ALA A 1 669 ? -14.43 32.312 -29.047 1 52.34 669 ALA A N 1
ATOM 5291 C CA . ALA A 1 669 ? -13.93 31.938 -30.359 1 52.34 669 ALA A CA 1
ATOM 5292 C C . ALA A 1 669 ? -13.656 30.438 -30.422 1 52.34 669 ALA A C 1
ATOM 5294 O O . ALA A 1 669 ? -13.781 29.812 -31.484 1 52.34 669 ALA A O 1
ATOM 5295 N N . SER A 1 670 ? -13.312 29.938 -29.297 1 56.06 670 SER A N 1
ATOM 5296 C CA . SER A 1 670 ? -12.898 28.547 -29.344 1 56.06 670 SER A CA 1
ATOM 5297 C C . SER A 1 670 ? -14.102 27.609 -29.469 1 56.06 670 SER A C 1
ATOM 5299 O O . SER A 1 670 ? -13.961 26.453 -29.828 1 56.06 670 SER A O 1
ATOM 5301 N N . GLN A 1 671 ? -15.227 28.156 -29.281 1 55.69 671 GLN A N 1
ATOM 5302 C CA . GLN A 1 671 ? -16.422 27.312 -29.281 1 55.69 671 GLN A CA 1
ATOM 5303 C C . GLN A 1 671 ? -16.719 26.766 -30.672 1 55.69 671 GLN A C 1
ATOM 5305 O O . GLN A 1 671 ? -17.297 25.688 -30.812 1 55.69 671 GLN A O 1
ATOM 5310 N N . ASP A 1 672 ? -16.266 27.516 -31.672 1 56.62 672 ASP A N 1
ATOM 5311 C CA . ASP A 1 672 ? -16.625 27.125 -33.031 1 56.62 672 ASP A CA 1
ATOM 5312 C C . ASP A 1 672 ? -15.516 26.312 -33.688 1 56.62 672 ASP A C 1
ATOM 5314 O O . ASP A 1 672 ? -15.633 25.922 -34.844 1 56.62 672 ASP A O 1
ATOM 5318 N N . VAL A 1 673 ? -14.5 26.141 -32.969 1 60.47 673 VAL A N 1
ATOM 5319 C CA . VAL A 1 673 ? -13.398 25.359 -33.531 1 60.47 673 VAL A CA 1
ATOM 5320 C C . VAL A 1 673 ? -13.711 23.875 -33.438 1 60.47 673 VAL A C 1
ATOM 5322 O O . VAL A 1 673 ? -14.078 23.375 -32.375 1 60.47 673 VAL A O 1
ATOM 5325 N N . PRO A 1 674 ? -13.641 23.266 -34.469 1 61.19 674 PRO A N 1
ATOM 5326 C CA . PRO A 1 674 ? -13.852 21.812 -34.406 1 61.19 674 PRO A CA 1
ATOM 5327 C C . PRO A 1 674 ? -12.898 21.125 -33.438 1 61.19 674 PRO A C 1
ATOM 5329 O O . PRO A 1 674 ? -11.727 21.5 -33.344 1 61.19 674 PRO A O 1
ATOM 5332 N N . CYS A 1 675 ? -13.445 20.266 -32.656 1 68.19 675 CYS A N 1
ATOM 5333 C CA . CYS A 1 675 ? -12.75 19.391 -31.719 1 68.19 675 CYS A CA 1
ATOM 5334 C C . CYS A 1 675 ? -12.336 20.156 -30.469 1 68.19 675 CYS A C 1
ATOM 5336 O O . CYS A 1 675 ? -11.5 19.672 -29.703 1 68.19 675 CYS A O 1
ATOM 5338 N N . ALA A 1 676 ? -12.867 21.391 -30.359 1 78.06 676 ALA A N 1
ATOM 5339 C CA . ALA A 1 676 ? -12.523 22.141 -29.156 1 78.06 676 ALA A CA 1
ATOM 5340 C C . ALA A 1 676 ? -13.375 21.719 -27.969 1 78.06 676 ALA A C 1
ATOM 5342 O O . ALA A 1 676 ? -13.016 21.969 -26.812 1 78.06 676 ALA A O 1
ATOM 5343 N N . ASN A 1 677 ? -14.523 21.203 -28.234 1 84.69 677 ASN A N 1
ATOM 5344 C CA . ASN A 1 677 ? -15.398 20.688 -27.188 1 84.69 677 ASN A CA 1
ATOM 5345 C C . ASN A 1 677 ? -16.172 19.453 -27.641 1 84.69 677 ASN A C 1
ATOM 5347 O O . ASN A 1 677 ? -16.406 19.281 -28.844 1 84.69 677 ASN A O 1
ATOM 5351 N N . HIS A 1 678 ? -16.547 18.609 -26.719 1 86.56 678 HIS A N 1
ATOM 5352 C CA . HIS A 1 678 ? -17.219 17.359 -27.031 1 86.56 678 HIS A CA 1
ATOM 5353 C C . HIS A 1 678 ? -18.078 16.891 -25.859 1 86.56 678 HIS A C 1
ATOM 5355 O O . HIS A 1 678 ? -17.641 16.891 -24.719 1 86.56 678 HIS A O 1
ATOM 5361 N N . ALA A 1 679 ? -19.359 16.719 -26.094 1 85.56 679 ALA A N 1
ATOM 5362 C CA . ALA A 1 679 ? -20.266 16.062 -25.141 1 85.56 679 ALA A CA 1
ATOM 5363 C C . ALA A 1 679 ? -20.609 14.648 -25.594 1 85.56 679 ALA A C 1
ATOM 5365 O O . ALA A 1 679 ? -20.906 14.414 -26.766 1 85.56 679 ALA A O 1
ATOM 5366 N N . SER A 1 680 ? -20.562 13.719 -24.641 1 84.12 680 SER A N 1
ATOM 5367 C CA . SER A 1 680 ? -20.75 12.32 -25.016 1 84.12 680 SER A CA 1
ATOM 5368 C C . SER A 1 680 ? -21.375 11.531 -23.875 1 84.12 680 SER A C 1
ATOM 5370 O O . SER A 1 680 ? -21.25 11.906 -22.703 1 84.12 680 SER A O 1
ATOM 5372 N N . PRO A 1 681 ? -22.094 10.461 -24.172 1 78.94 681 PRO A N 1
ATOM 5373 C CA . PRO A 1 681 ? -22.609 9.594 -23.109 1 78.94 681 PRO A CA 1
ATOM 5374 C C . PRO A 1 681 ? -21.531 8.711 -22.5 1 78.94 681 PRO A C 1
ATOM 5376 O O . PRO A 1 681 ? -21.719 8.156 -21.406 1 78.94 681 PRO A O 1
ATOM 5379 N N . ASP A 1 682 ? -20.375 8.578 -23.125 1 80.38 682 ASP A N 1
ATOM 5380 C CA . ASP A 1 682 ? -19.422 7.602 -22.625 1 80.38 682 ASP A CA 1
ATOM 5381 C C . ASP A 1 682 ? -18 8.18 -22.594 1 80.38 682 ASP A C 1
ATOM 5383 O O . ASP A 1 682 ? -17.359 8.203 -21.547 1 80.38 682 ASP A O 1
ATOM 5387 N N . VAL A 1 683 ? -17.453 8.648 -23.797 1 85.75 683 VAL A N 1
ATOM 5388 C CA . VAL A 1 683 ? -16.109 9.234 -23.844 1 85.75 683 VAL A CA 1
ATOM 5389 C C . VAL A 1 683 ? -16.156 10.547 -24.609 1 85.75 683 VAL A C 1
ATOM 5391 O O . VAL A 1 683 ? -16.672 10.609 -25.734 1 85.75 683 VAL A O 1
ATOM 5394 N N . ALA A 1 684 ? -15.609 11.555 -24.031 1 87 684 ALA A N 1
ATOM 5395 C CA . ALA A 1 684 ? -15.492 12.859 -24.672 1 87 684 ALA A CA 1
ATOM 5396 C C . ALA A 1 684 ? -14.031 13.18 -25 1 87 684 ALA A C 1
ATOM 5398 O O . ALA A 1 684 ? -13.125 12.797 -24.25 1 87 684 ALA A O 1
ATOM 5399 N N . TYR A 1 685 ? -13.797 13.844 -26.109 1 87.19 685 TYR A N 1
ATOM 5400 C CA . TYR A 1 685 ? -12.469 14.172 -26.609 1 87.19 685 TYR A CA 1
ATOM 5401 C C . TYR A 1 685 ? -12.445 15.562 -27.219 1 87.19 685 TYR A C 1
ATOM 5403 O O . TYR A 1 685 ? -13.219 15.859 -28.125 1 87.19 685 TYR A O 1
ATOM 5411 N N . ALA A 1 686 ? -11.594 16.391 -26.703 1 84.25 686 ALA A N 1
ATOM 5412 C CA . ALA A 1 686 ? -11.328 17.719 -27.281 1 84.25 686 ALA A CA 1
ATOM 5413 C C . ALA A 1 686 ? -9.836 17.922 -27.531 1 84.25 686 ALA A C 1
ATOM 5415 O O . ALA A 1 686 ? -9.008 17.516 -26.719 1 84.25 686 ALA A O 1
ATOM 5416 N N . SER A 1 687 ? -9.477 18.422 -28.672 1 82.38 687 SER A N 1
ATOM 5417 C CA . SER A 1 687 ? -8.078 18.672 -29 1 82.38 687 SER A CA 1
ATOM 5418 C C . SER A 1 687 ? -7.93 19.922 -29.859 1 82.38 687 SER A C 1
ATOM 5420 O O . SER A 1 687 ? -8.727 20.156 -30.766 1 82.38 687 SER A O 1
ATOM 5422 N N . LEU A 1 688 ? -6.941 20.734 -29.5 1 76.06 688 LEU A N 1
ATOM 5423 C CA . LEU A 1 688 ? -6.609 21.922 -30.266 1 76.06 688 LEU A CA 1
ATOM 5424 C C . LEU A 1 688 ? -5.102 22.047 -30.469 1 76.06 688 LEU A C 1
ATOM 5426 O O . LEU A 1 688 ? -4.324 21.531 -29.656 1 76.06 688 LEU A O 1
ATOM 5430 N N . LEU A 1 689 ? -4.715 22.594 -31.625 1 70.06 689 LEU A N 1
ATOM 5431 C CA . LEU A 1 689 ? -3.314 22.906 -31.859 1 70.06 689 LEU A CA 1
ATOM 5432 C C . LEU A 1 689 ? -3.039 24.391 -31.578 1 70.06 689 LEU A C 1
ATOM 5434 O O . LEU A 1 689 ? -3.844 25.25 -31.938 1 70.06 689 LEU A O 1
ATOM 5438 N N . ARG A 1 690 ? -2.08 24.578 -30.766 1 63.88 690 ARG A N 1
ATOM 5439 C CA . ARG A 1 690 ? -1.71 25.953 -30.453 1 63.88 690 ARG A CA 1
ATOM 5440 C C . ARG A 1 690 ? -0.323 26.281 -31 1 63.88 690 ARG A C 1
ATOM 5442 O O . ARG A 1 690 ? 0.599 25.484 -30.891 1 63.88 690 ARG A O 1
ATOM 5449 N N . ALA A 1 691 ? -0.123 27.328 -31.734 1 56.03 691 ALA A N 1
ATOM 5450 C CA . ALA A 1 691 ? 1.147 27.812 -32.281 1 56.03 691 ALA A CA 1
ATOM 5451 C C . ALA A 1 691 ? 2.072 28.297 -31.172 1 56.03 691 ALA A C 1
ATOM 5453 O O . ALA A 1 691 ? 1.613 28.891 -30.188 1 56.03 691 ALA A O 1
ATOM 5454 N N . GLU A 1 692 ? 3.287 27.703 -31.125 1 47.97 692 GLU A N 1
ATOM 5455 C CA . GLU A 1 692 ? 4.285 28.203 -30.172 1 47.97 692 GLU A CA 1
ATOM 5456 C C . GLU A 1 692 ? 4.594 29.672 -30.422 1 47.97 692 GLU A C 1
ATOM 5458 O O . GLU A 1 692 ? 4.738 30.109 -31.562 1 47.97 692 GLU A O 1
ATOM 5463 N N . SER A 1 693 ? 4.465 30.453 -29.531 1 35.91 693 SER A N 1
ATOM 5464 C CA . SER A 1 693 ? 4.949 31.812 -29.734 1 35.91 693 SER A CA 1
ATOM 5465 C C . SER A 1 693 ? 6.457 31.828 -29.969 1 35.91 693 SER A C 1
ATOM 5467 O O . SER A 1 693 ? 7.203 31.141 -29.266 1 35.91 693 SER A O 1
ATOM 5469 N N . ARG A 1 694 ? 7.117 32.25 -31.141 1 32.12 694 ARG A N 1
ATOM 5470 C CA . ARG A 1 694 ? 8.516 32.656 -31.25 1 32.12 694 ARG A CA 1
ATOM 5471 C C . ARG A 1 694 ? 8.883 33.625 -30.125 1 32.12 694 ARG A C 1
ATOM 5473 O O . ARG A 1 694 ? 8.219 34.656 -29.922 1 32.12 694 ARG A O 1
ATOM 5480 N N . SER A 1 695 ? 9.641 32.969 -29.125 1 26.61 695 SER A N 1
ATOM 5481 C CA . SER A 1 695 ? 10.508 34 -28.562 1 26.61 695 SER A CA 1
ATOM 5482 C C . SER A 1 695 ? 11.43 34.594 -29.625 1 26.61 695 SER A C 1
ATOM 5484 O O . SER A 1 695 ? 11.992 33.844 -30.438 1 26.61 695 SER A O 1
ATOM 5486 N N . MET B 1 1 ? 6.055 13.898 45.656 1 22.12 1 MET B N 1
ATOM 5487 C CA . MET B 1 1 ? 7.422 13.625 45.219 1 22.12 1 MET B CA 1
ATOM 5488 C C . MET B 1 1 ? 8.078 12.578 46.125 1 22.12 1 MET B C 1
ATOM 5490 O O . MET B 1 1 ? 9.109 12.008 45.75 1 22.12 1 MET B O 1
ATOM 5494 N N . PRO B 1 2 ? 7.625 12.531 47.438 1 29.58 2 PRO B N 1
ATOM 5495 C CA . PRO B 1 2 ? 8.266 11.797 48.531 1 29.58 2 PRO B CA 1
ATOM 5496 C C . PRO B 1 2 ? 8.078 10.281 48.406 1 29.58 2 PRO B C 1
ATOM 5498 O O . PRO B 1 2 ? 8.891 9.508 48.906 1 29.58 2 PRO B O 1
ATOM 5501 N N . GLU B 1 3 ? 6.945 9.992 47.844 1 29.34 3 GLU B N 1
ATOM 5502 C CA . GLU B 1 3 ? 6.547 8.602 48.062 1 29.34 3 GLU B CA 1
ATOM 5503 C C . GLU B 1 3 ? 7.383 7.645 47.219 1 29.34 3 GLU B C 1
ATOM 5505 O O . GLU B 1 3 ? 7.258 6.426 47.344 1 29.34 3 GLU B O 1
ATOM 5510 N N . THR B 1 4 ? 8.156 8.258 46.188 1 31.5 4 THR B N 1
ATOM 5511 C CA . THR B 1 4 ? 8.844 7.34 45.281 1 31.5 4 THR B CA 1
ATOM 5512 C C . THR B 1 4 ? 10.078 6.738 45.969 1 31.5 4 THR B C 1
ATOM 5514 O O . THR B 1 4 ? 10.648 5.773 45.438 1 31.5 4 THR B O 1
ATOM 5517 N N . VAL B 1 5 ? 10.57 7.453 47.125 1 35.5 5 VAL B N 1
ATOM 5518 C CA . VAL B 1 5 ? 11.812 7.031 47.781 1 35.5 5 VAL B CA 1
ATOM 5519 C C . VAL B 1 5 ? 11.539 5.812 48.656 1 35.5 5 VAL B C 1
ATOM 5521 O O . VAL B 1 5 ? 12.43 4.98 48.875 1 35.5 5 VAL B O 1
ATOM 5524 N N . MET B 1 6 ? 10.328 5.758 49.281 1 34.88 6 MET B N 1
ATOM 5525 C CA . MET B 1 6 ? 10.078 4.754 50.312 1 34.88 6 MET B CA 1
ATOM 5526 C C . MET B 1 6 ? 9.953 3.363 49.688 1 34.88 6 MET B C 1
ATOM 5528 O O . MET B 1 6 ? 10.203 2.359 50.375 1 34.88 6 MET B O 1
ATOM 5532 N N . GLY B 1 7 ? 9.547 3.416 48.406 1 33.62 7 GLY B N 1
ATOM 5533 C CA . GLY B 1 7 ? 9.297 2.141 47.75 1 33.62 7 GLY B CA 1
ATOM 5534 C C . GLY B 1 7 ? 10.57 1.378 47.406 1 33.62 7 GLY B C 1
ATOM 5535 O O . GLY B 1 7 ? 10.539 0.159 47.25 1 33.62 7 GLY B O 1
ATOM 5536 N N . SER B 1 8 ? 11.688 2.205 47.375 1 37.5 8 SER B N 1
ATOM 5537 C CA . SER B 1 8 ? 12.961 1.587 47.031 1 37.5 8 SER B CA 1
ATOM 5538 C C . SER B 1 8 ? 13.539 0.793 48.188 1 37.5 8 SER B C 1
ATOM 5540 O O . SER B 1 8 ? 14.133 -0.265 48 1 37.5 8 SER B O 1
ATOM 5542 N N . LYS B 1 9 ? 13.273 1.263 49.5 1 44.91 9 LYS B N 1
ATOM 5543 C CA . LYS B 1 9 ? 13.891 0.657 50.688 1 44.91 9 LYS B CA 1
ATOM 5544 C C . LYS B 1 9 ? 13.227 -0.667 51.031 1 44.91 9 LYS B C 1
ATOM 5546 O O . LYS B 1 9 ? 13.898 -1.627 51.406 1 44.91 9 LYS B O 1
ATOM 5551 N N . GLN B 1 10 ? 11.898 -0.508 50.906 1 38.06 10 GLN B N 1
ATOM 5552 C CA . GLN B 1 10 ? 11.141 -1.705 51.25 1 38.06 10 GLN B CA 1
ATOM 5553 C C . GLN B 1 10 ? 11.398 -2.832 50.25 1 38.06 10 GLN B C 1
ATOM 5555 O O . GLN B 1 10 ? 11.523 -3.994 50.625 1 38.06 10 GLN B O 1
ATOM 5560 N N . ALA B 1 11 ? 11.656 -2.406 48.969 1 39.38 11 ALA B N 1
ATOM 5561 C CA . ALA B 1 11 ? 12.008 -3.402 47.938 1 39.38 11 ALA B CA 1
ATOM 5562 C C . ALA B 1 11 ? 13.398 -3.977 48.188 1 39.38 11 ALA B C 1
ATOM 5564 O O . ALA B 1 11 ? 13.609 -5.184 48.062 1 39.38 11 ALA B O 1
ATOM 5565 N N . GLN B 1 12 ? 14.258 -3.105 48.812 1 41.59 12 GLN B N 1
ATOM 5566 C CA . GLN B 1 12 ? 15.594 -3.559 49.156 1 41.59 12 GLN B CA 1
ATOM 5567 C C . GLN B 1 12 ? 15.547 -4.531 50.344 1 41.59 12 GLN B C 1
ATOM 5569 O O . GLN B 1 12 ? 16.266 -5.531 50.344 1 41.59 12 GLN B O 1
ATOM 5574 N N . SER B 1 13 ? 14.641 -4.266 51.281 1 47.38 13 SER B N 1
ATOM 5575 C CA . SER B 1 13 ? 14.531 -5.109 52.469 1 47.38 13 SER B CA 1
ATOM 5576 C C . SER B 1 13 ? 13.922 -6.461 52.125 1 47.38 13 SER B C 1
ATOM 5578 O O . SER B 1 13 ? 14.367 -7.496 52.625 1 47.38 13 SER B O 1
ATOM 5580 N N . HIS B 1 14 ? 13.008 -6.492 51.219 1 43.72 14 HIS B N 1
ATOM 5581 C CA . HIS B 1 14 ? 12.344 -7.734 50.812 1 43.72 14 HIS B CA 1
ATOM 5582 C C . HIS B 1 14 ? 13.266 -8.609 50 1 43.72 14 HIS B C 1
ATOM 5584 O O . HIS B 1 14 ? 13.297 -9.828 50.156 1 43.72 14 HIS B O 1
ATOM 5590 N N . VAL B 1 15 ? 14.133 -7.918 49.25 1 43.19 15 VAL B N 1
ATOM 5591 C CA . VAL B 1 15 ? 15.133 -8.641 48.469 1 43.19 15 VAL B CA 1
ATOM 5592 C C . VAL B 1 15 ? 16.172 -9.266 49.406 1 43.19 15 VAL B C 1
ATOM 5594 O O . VAL B 1 15 ? 16.562 -10.422 49.25 1 43.19 15 VAL B O 1
ATOM 5597 N N . LYS B 1 16 ? 16.438 -8.562 50.469 1 45.22 16 LYS B N 1
ATOM 5598 C CA . LYS B 1 16 ? 17.359 -9.07 51.469 1 45.22 16 LYS B CA 1
ATOM 5599 C C . LYS B 1 16 ? 16.781 -10.273 52.219 1 45.22 16 LYS B C 1
ATOM 5601 O O . LYS B 1 16 ? 17.469 -11.266 52.438 1 45.22 16 LYS B O 1
ATOM 5606 N N . GLN B 1 17 ? 15.531 -10.18 52.531 1 48.12 17 GLN B N 1
ATOM 5607 C CA . GLN B 1 17 ? 14.891 -11.266 53.25 1 48.12 17 GLN B CA 1
ATOM 5608 C C . GLN B 1 17 ? 14.742 -12.508 52.406 1 48.12 17 GLN B C 1
ATOM 5610 O O . GLN B 1 17 ? 14.977 -13.625 52.875 1 48.12 17 GLN B O 1
ATOM 5615 N N . MET B 1 18 ? 14.477 -12.281 51.125 1 42.84 18 MET B N 1
ATOM 5616 C CA . MET B 1 18 ? 14.328 -13.406 50.219 1 42.84 18 MET B CA 1
ATOM 5617 C C . MET B 1 18 ? 15.672 -14.07 49.938 1 42.84 18 MET B C 1
ATOM 5619 O O . MET B 1 18 ? 15.773 -15.297 49.906 1 42.84 18 MET B O 1
ATOM 5623 N N . LEU B 1 19 ? 16.656 -13.211 49.875 1 44.81 19 LEU B N 1
ATOM 5624 C CA . LEU B 1 19 ? 18 -13.742 49.75 1 44.81 19 LEU B CA 1
ATOM 5625 C C . LEU B 1 19 ? 18.406 -14.539 51 1 44.81 19 LEU B C 1
ATOM 5627 O O . LEU B 1 19 ? 19.031 -15.602 50.875 1 44.81 19 LEU B O 1
ATOM 5631 N N . VAL B 1 20 ? 17.922 -14.094 52.094 1 47.78 20 VAL B N 1
ATOM 5632 C CA . VAL B 1 20 ? 18.172 -14.797 53.344 1 47.78 20 VAL B CA 1
ATOM 5633 C C . VAL B 1 20 ? 17.438 -16.141 53.344 1 47.78 20 VAL B C 1
ATOM 5635 O O . VAL B 1 20 ? 18 -17.156 53.75 1 47.78 20 VAL B O 1
ATOM 5638 N N . GLN B 1 21 ? 16.266 -16.141 52.75 1 46.12 21 GLN B N 1
ATOM 5639 C CA . GLN B 1 21 ? 15.484 -17.375 52.75 1 46.12 21 GLN B CA 1
ATOM 5640 C C . GLN B 1 21 ? 16.031 -18.391 51.75 1 46.12 21 GLN B C 1
ATOM 5642 O O . GLN B 1 21 ? 16.078 -19.578 52 1 46.12 21 GLN B O 1
ATOM 5647 N N . ILE B 1 22 ? 16.453 -17.828 50.625 1 44.81 22 ILE B N 1
ATOM 5648 C CA . ILE B 1 22 ? 17.078 -18.703 49.625 1 44.81 22 ILE B CA 1
ATOM 5649 C C . ILE B 1 22 ? 18.375 -19.266 50.188 1 44.81 22 ILE B C 1
ATOM 5651 O O . ILE B 1 22 ? 18.641 -20.469 50.062 1 44.81 22 ILE B O 1
ATOM 5655 N N . LEU B 1 23 ? 19 -18.406 50.844 1 42.84 23 LEU B N 1
ATOM 5656 C CA . LEU B 1 23 ? 20.25 -18.828 51.5 1 42.84 23 LEU B CA 1
ATOM 5657 C C . LEU B 1 23 ? 19.969 -19.828 52.594 1 42.84 23 LEU B C 1
ATOM 5659 O O . LEU B 1 23 ? 20.688 -20.828 52.75 1 42.84 23 LEU B O 1
ATOM 5663 N N . ALA B 1 24 ? 18.922 -19.578 53.281 1 45.56 24 ALA B N 1
ATOM 5664 C CA . ALA B 1 24 ? 18.547 -20.5 54.344 1 45.56 24 ALA B CA 1
ATOM 5665 C C . ALA B 1 24 ? 18.141 -21.859 53.75 1 45.56 24 ALA B C 1
ATOM 5667 O O . ALA B 1 24 ? 18.484 -22.906 54.312 1 45.56 24 ALA B O 1
ATOM 5668 N N . ALA B 1 25 ? 17.484 -21.812 52.656 1 43.44 25 ALA B N 1
ATOM 5669 C CA . ALA B 1 25 ? 17.031 -23.062 52.031 1 43.44 25 ALA B CA 1
ATOM 5670 C C . ALA B 1 25 ? 18.188 -23.828 51.438 1 43.44 25 ALA B C 1
ATOM 5672 O O . ALA B 1 25 ? 18.266 -25.062 51.562 1 43.44 25 ALA B O 1
ATOM 5673 N N . VAL B 1 26 ? 19.078 -23.109 50.938 1 41.28 26 VAL B N 1
ATOM 5674 C CA . VAL B 1 26 ? 20.281 -23.734 50.375 1 41.28 26 VAL B CA 1
ATOM 5675 C C . VAL B 1 26 ? 21.141 -24.281 51.531 1 41.28 26 VAL B C 1
ATOM 5677 O O . VAL B 1 26 ? 21.656 -25.406 51.438 1 41.28 26 VAL B O 1
ATOM 5680 N N . VAL B 1 27 ? 21.172 -23.547 52.562 1 40.44 27 VAL B N 1
ATOM 5681 C CA . VAL B 1 27 ? 21.938 -23.969 53.719 1 40.44 27 VAL B CA 1
ATOM 5682 C C . VAL B 1 27 ? 21.297 -25.219 54.344 1 40.44 27 VAL B C 1
ATOM 5684 O O . VAL B 1 27 ? 21.984 -26.156 54.719 1 40.44 27 VAL B O 1
ATOM 5687 N N . SER B 1 28 ? 20.031 -25.203 54.375 1 39.19 28 SER B N 1
ATOM 5688 C CA . SER B 1 28 ? 19.359 -26.375 54.938 1 39.19 28 SER B CA 1
ATOM 5689 C C . SER B 1 28 ? 19.562 -27.609 54.062 1 39.19 28 SER B C 1
ATOM 5691 O O . SER B 1 28 ? 19.625 -28.734 54.562 1 39.19 28 SER B O 1
ATOM 5693 N N . ALA B 1 29 ? 19.719 -27.344 52.812 1 35.38 29 ALA B N 1
ATOM 5694 C CA . ALA B 1 29 ? 19.938 -28.5 51.938 1 35.38 29 ALA B CA 1
ATOM 5695 C C . ALA B 1 29 ? 21.344 -29.047 52.094 1 35.38 29 ALA B C 1
ATOM 5697 O O . ALA B 1 29 ? 21.594 -30.234 51.844 1 35.38 29 ALA B O 1
ATOM 5698 N N . LYS B 1 30 ? 22.25 -28.25 52.469 1 35.72 30 LYS B N 1
ATOM 5699 C CA . LYS B 1 30 ? 23.625 -28.672 52.688 1 35.72 30 LYS B CA 1
ATOM 5700 C C . LYS B 1 30 ? 23.734 -29.609 53.875 1 35.72 30 LYS B C 1
ATOM 5702 O O . LYS B 1 30 ? 24.625 -30.453 53.938 1 35.72 30 LYS B O 1
ATOM 5707 N N . ARG B 1 31 ? 23.047 -29.266 54.906 1 37.03 31 ARG B N 1
ATOM 5708 C CA . ARG B 1 31 ? 23.219 -30.188 56.031 1 37.03 31 ARG B CA 1
ATOM 5709 C C . ARG B 1 31 ? 22.906 -31.625 55.594 1 37.03 31 ARG B C 1
ATOM 5711 O O . ARG B 1 31 ? 23.047 -32.531 56.406 1 37.03 31 ARG B O 1
ATOM 5718 N N . PHE B 1 32 ? 22.234 -31.828 54.438 1 32.78 32 PHE B N 1
ATOM 5719 C CA . PHE B 1 32 ? 22.047 -33.25 54.125 1 32.78 32 PHE B CA 1
ATOM 5720 C C . PHE B 1 32 ? 23.312 -33.812 53.5 1 32.78 32 PHE B C 1
ATOM 5722 O O . PHE B 1 32 ? 23.938 -33.156 52.656 1 32.78 32 PHE B O 1
ATOM 5729 N N . GLY B 1 33 ? 24.141 -34.594 54.125 1 30.34 33 GLY B N 1
ATOM 5730 C CA . GLY B 1 33 ? 25.391 -35.312 53.969 1 30.34 33 GLY B CA 1
ATOM 5731 C C . GLY B 1 33 ? 25.625 -35.781 52.531 1 30.34 33 GLY B C 1
ATOM 5732 O O . GLY B 1 33 ? 24.672 -35.906 51.75 1 30.34 33 GLY B O 1
ATOM 5733 N N . SER B 1 34 ? 26.891 -35.656 51.938 1 34.5 34 SER B N 1
ATOM 5734 C CA . SER B 1 34 ? 27.438 -35.938 50.625 1 34.5 34 SER B CA 1
ATOM 5735 C C . SER B 1 34 ? 26.906 -37.281 50.094 1 34.5 34 SER B C 1
ATOM 5737 O O . SER B 1 34 ? 26.703 -37.406 48.875 1 34.5 34 SER B O 1
ATOM 5739 N N . GLU B 1 35 ? 26.969 -38.438 50.906 1 34.09 35 GLU B N 1
ATOM 5740 C CA . GLU B 1 35 ? 26.641 -39.812 50.5 1 34.09 35 GLU B CA 1
ATOM 5741 C C . GLU B 1 35 ? 25.188 -39.906 50.062 1 34.09 35 GLU B C 1
ATOM 5743 O O . GLU B 1 35 ? 24.859 -40.688 49.125 1 34.09 35 GLU B O 1
ATOM 5748 N N . ARG B 1 36 ? 24.25 -39.531 50.969 1 31.8 36 ARG B N 1
ATOM 5749 C CA . ARG B 1 36 ? 22.828 -39.781 50.719 1 31.8 36 ARG B CA 1
ATOM 5750 C C . ARG B 1 36 ? 22.266 -38.781 49.688 1 31.8 36 ARG B C 1
ATOM 5752 O O . ARG B 1 36 ? 21.047 -38.75 49.469 1 31.8 36 ARG B O 1
ATOM 5759 N N . LEU B 1 37 ? 22.953 -37.812 49.25 1 33.06 37 LEU B N 1
ATOM 5760 C CA . LEU B 1 37 ? 22.453 -37 48.156 1 33.06 37 LEU B CA 1
ATOM 5761 C C . LEU B 1 37 ? 22.328 -37.812 46.875 1 33.06 37 LEU B C 1
ATOM 5763 O O . LEU B 1 37 ? 21.844 -37.312 45.875 1 33.06 37 LEU B O 1
ATOM 5767 N N . ALA B 1 38 ? 23.031 -39 46.75 1 35.03 38 ALA B N 1
ATOM 5768 C CA . ALA B 1 38 ? 22.797 -39.906 45.656 1 35.03 38 ALA B CA 1
ATOM 5769 C C . ALA B 1 38 ? 21.328 -40.312 45.594 1 35.03 38 ALA B C 1
ATOM 5771 O O . ALA B 1 38 ? 20.812 -40.625 44.5 1 35.03 38 ALA B O 1
ATOM 5772 N N . GLY B 1 39 ? 20.719 -40.812 46.812 1 32.84 39 GLY B N 1
ATOM 5773 C CA . GLY B 1 39 ? 19.297 -41.125 46.938 1 32.84 39 GLY B CA 1
ATOM 5774 C C . GLY B 1 39 ? 18.406 -39.875 46.906 1 32.84 39 GLY B C 1
ATOM 5775 O O . GLY B 1 39 ? 17.266 -39.938 47.375 1 32.84 39 GLY B O 1
ATOM 5776 N N . LEU B 1 40 ? 18.953 -38.75 46.969 1 35.81 40 LEU B N 1
ATOM 5777 C CA . LEU B 1 40 ? 18.016 -37.625 46.938 1 35.81 40 LEU B CA 1
ATOM 5778 C C . LEU B 1 40 ? 17.016 -37.781 45.812 1 35.81 40 LEU B C 1
ATOM 5780 O O . LEU B 1 40 ? 17.391 -37.969 44.656 1 35.81 40 LEU B O 1
ATOM 5784 N N . ARG B 1 41 ? 15.828 -38.219 46.219 1 40.59 41 ARG B N 1
ATOM 5785 C CA . ARG B 1 41 ? 14.688 -38.469 45.344 1 40.59 41 ARG B CA 1
ATOM 5786 C C . ARG B 1 41 ? 14.539 -37.375 44.281 1 40.59 41 ARG B C 1
ATOM 5788 O O . ARG B 1 41 ? 14.805 -36.219 44.531 1 40.59 41 ARG B O 1
ATOM 5795 N N . PRO B 1 42 ? 14.461 -37.844 42.938 1 44.44 42 PRO B N 1
ATOM 5796 C CA . PRO B 1 42 ? 14.172 -36.969 41.781 1 44.44 42 PRO B CA 1
ATOM 5797 C C . PRO B 1 42 ? 13.234 -35.844 42.156 1 44.44 42 PRO B C 1
ATOM 5799 O O . PRO B 1 42 ? 13.359 -34.75 41.594 1 44.44 42 PRO B O 1
ATOM 5802 N N . THR B 1 43 ? 12.633 -36.031 43.312 1 45.47 43 THR B N 1
ATOM 5803 C CA . THR B 1 43 ? 11.633 -35.031 43.688 1 45.47 43 THR B CA 1
ATOM 5804 C C . THR B 1 43 ? 12.297 -33.812 44.312 1 45.47 43 THR B C 1
ATOM 5806 O O . THR B 1 43 ? 11.875 -32.688 44.062 1 45.47 43 THR B O 1
ATOM 5809 N N . LEU B 1 44 ? 13.273 -34.031 45.156 1 46.38 44 LEU B N 1
ATOM 5810 C CA . LEU B 1 44 ? 13.914 -32.906 45.812 1 46.38 44 LEU B CA 1
ATOM 5811 C C . LEU B 1 44 ? 14.758 -32.094 44.844 1 46.38 44 LEU B C 1
ATOM 5813 O O . LEU B 1 44 ? 14.766 -30.875 44.906 1 46.38 44 LEU B O 1
ATOM 5817 N N . ALA B 1 45 ? 15.477 -32.812 43.969 1 43.72 45 ALA B N 1
ATOM 5818 C CA . ALA B 1 45 ? 16.188 -32.094 42.906 1 43.72 45 ALA B CA 1
ATOM 5819 C C . ALA B 1 45 ? 15.219 -31.281 42.062 1 43.72 45 ALA B C 1
ATOM 5821 O O . ALA B 1 45 ? 15.523 -30.125 41.688 1 43.72 45 ALA B O 1
ATOM 5822 N N . TRP B 1 46 ? 14.062 -31.844 41.875 1 47.78 46 TRP B N 1
ATOM 5823 C CA . TRP B 1 46 ? 13.031 -31.109 41.156 1 47.78 46 TRP B CA 1
ATOM 5824 C C . TRP B 1 46 ? 12.531 -29.922 41.938 1 47.78 46 TRP B C 1
ATOM 5826 O O . TRP B 1 46 ? 12.305 -28.844 41.375 1 47.78 46 TRP B O 1
ATOM 5836 N N . LEU B 1 47 ? 12.523 -30.109 43.25 1 48.06 47 LEU B N 1
ATOM 5837 C CA . LEU B 1 47 ? 12.07 -29.016 44.125 1 48.06 47 LEU B CA 1
ATOM 5838 C C . LEU B 1 47 ? 13.109 -27.906 44.188 1 48.06 47 LEU B C 1
ATOM 5840 O O . LEU B 1 47 ? 12.766 -26.719 44.156 1 48.06 47 LEU B O 1
ATOM 5844 N N . MET B 1 48 ? 14.273 -28.234 44.219 1 46.31 48 MET B N 1
ATOM 5845 C CA . MET B 1 48 ? 15.328 -27.219 44.281 1 46.31 48 MET B CA 1
ATOM 5846 C C . MET B 1 48 ? 15.453 -26.5 42.938 1 46.31 48 MET B C 1
ATOM 5848 O O . MET B 1 48 ? 15.648 -25.281 42.906 1 46.31 48 MET B O 1
ATOM 5852 N N . LEU B 1 49 ? 15.328 -27.266 41.906 1 45.72 49 LEU B N 1
ATOM 5853 C CA . LEU B 1 49 ? 15.297 -26.672 40.562 1 45.72 49 LEU B CA 1
ATOM 5854 C C . LEU B 1 49 ? 14.078 -25.766 40.406 1 45.72 49 LEU B C 1
ATOM 5856 O O . LEU B 1 49 ? 14.172 -24.688 39.812 1 45.72 49 LEU B O 1
ATOM 5860 N N . ALA B 1 50 ? 13.039 -26.219 41.094 1 47.66 50 ALA B N 1
ATOM 5861 C CA . ALA B 1 50 ? 11.828 -25.391 41.062 1 47.66 50 ALA B CA 1
ATOM 5862 C C . ALA B 1 50 ? 12.023 -24.141 41.906 1 47.66 50 ALA B C 1
ATOM 5864 O O . ALA B 1 50 ? 11.609 -23.047 41.5 1 47.66 50 ALA B O 1
ATOM 5865 N N . LEU B 1 51 ? 12.641 -24.25 42.969 1 48 51 LEU B N 1
ATOM 5866 C CA . LEU B 1 51 ? 12.883 -23.109 43.844 1 48 51 LEU B CA 1
ATOM 5867 C C . LEU B 1 51 ? 13.914 -22.172 43.219 1 48 51 LEU B C 1
ATOM 5869 O O . LEU B 1 51 ? 13.773 -20.953 43.312 1 48 51 LEU B O 1
ATOM 5873 N N . ALA B 1 52 ? 14.93 -22.719 42.688 1 45.47 52 ALA B N 1
ATOM 5874 C CA . ALA B 1 52 ? 15.883 -21.891 41.938 1 45.47 52 ALA B CA 1
ATOM 5875 C C . ALA B 1 52 ? 15.227 -21.219 40.75 1 45.47 52 ALA B C 1
ATOM 5877 O O . ALA B 1 52 ? 15.477 -20.031 40.469 1 45.47 52 ALA B O 1
ATOM 5878 N N . ALA B 1 53 ? 14.352 -21.938 40.094 1 46.06 53 ALA B N 1
ATOM 5879 C CA . ALA B 1 53 ? 13.57 -21.359 39 1 46.06 53 ALA B CA 1
ATOM 5880 C C . ALA B 1 53 ? 12.641 -20.25 39.531 1 46.06 53 ALA B C 1
ATOM 5882 O O . ALA B 1 53 ? 12.531 -19.203 38.906 1 46.06 53 ALA B O 1
ATOM 5883 N N . ARG B 1 54 ? 12.055 -20.516 40.625 1 47.28 54 ARG B N 1
ATOM 5884 C CA . ARG B 1 54 ? 11.211 -19.5 41.219 1 47.28 54 ARG B CA 1
ATOM 5885 C C . ARG B 1 54 ? 12.039 -18.312 41.719 1 47.28 54 ARG B C 1
ATOM 5887 O O . ARG B 1 54 ? 11.641 -17.156 41.562 1 47.28 54 ARG B O 1
ATOM 5894 N N . ALA B 1 55 ? 13.078 -18.531 42.375 1 46.31 55 ALA B N 1
ATOM 5895 C CA . ALA B 1 55 ? 13.961 -17.469 42.812 1 46.31 55 ALA B CA 1
ATOM 5896 C C . ALA B 1 55 ? 14.531 -16.703 41.625 1 46.31 55 ALA B C 1
ATOM 5898 O O . ALA B 1 55 ? 14.602 -15.469 41.656 1 46.31 55 ALA B O 1
ATOM 5899 N N . GLY B 1 56 ? 15.047 -17.391 40.656 1 44.56 56 GLY B N 1
ATOM 5900 C CA . GLY B 1 56 ? 15.43 -16.75 39.406 1 44.56 56 GLY B CA 1
ATOM 5901 C C . GLY B 1 56 ? 14.305 -15.953 38.75 1 44.56 56 GLY B C 1
ATOM 5902 O O . GLY B 1 56 ? 14.508 -14.828 38.312 1 44.56 56 GLY B O 1
ATOM 5903 N N . TRP B 1 57 ? 13.148 -16.547 38.844 1 46.84 57 TRP B N 1
ATOM 5904 C CA . TRP B 1 57 ? 11.953 -15.844 38.375 1 46.84 57 TRP B CA 1
ATOM 5905 C C . TRP B 1 57 ? 11.664 -14.617 39.25 1 46.84 57 TRP B C 1
ATOM 5907 O O . TRP B 1 57 ? 11.359 -13.547 38.719 1 46.84 57 TRP B O 1
ATOM 5917 N N . THR B 1 58 ? 11.688 -14.75 40.5 1 45.88 58 THR B N 1
ATOM 5918 C CA . THR B 1 58 ? 11.5 -13.625 41.406 1 45.88 58 THR B CA 1
ATOM 5919 C C . THR B 1 58 ? 12.609 -12.594 41.219 1 45.88 58 THR B C 1
ATOM 5921 O O . THR B 1 58 ? 12.359 -11.383 41.25 1 45.88 58 THR B O 1
ATOM 5924 N N . MET B 1 59 ? 13.797 -13.039 41.156 1 45.88 59 MET B N 1
ATOM 5925 C CA . MET B 1 59 ? 14.867 -12.094 40.875 1 45.88 59 MET B CA 1
ATOM 5926 C C . MET B 1 59 ? 14.633 -11.414 39.531 1 45.88 59 MET B C 1
ATOM 5928 O O . MET B 1 59 ? 14.836 -10.211 39.375 1 45.88 59 MET B O 1
ATOM 5932 N N . LEU B 1 60 ? 14.297 -12.203 38.531 1 47 60 LEU B N 1
ATOM 5933 C CA . LEU B 1 60 ? 13.906 -11.617 37.25 1 47 60 LEU B CA 1
ATOM 5934 C C . LEU B 1 60 ? 12.75 -10.641 37.438 1 47 60 LEU B C 1
ATOM 5936 O O . LEU B 1 60 ? 12.727 -9.578 36.812 1 47 60 LEU B O 1
ATOM 5940 N N . GLN B 1 61 ? 11.852 -11.094 38.188 1 48.06 61 GLN B N 1
ATOM 5941 C CA . GLN B 1 61 ? 10.773 -10.164 38.5 1 48.06 61 GLN B CA 1
ATOM 5942 C C . GLN B 1 61 ? 11.297 -8.906 39.188 1 48.06 61 GLN B C 1
ATOM 5944 O O . GLN B 1 61 ? 10.82 -7.805 38.938 1 48.06 61 GLN B O 1
ATOM 5949 N N . HIS B 1 62 ? 12.109 -9.125 40.156 1 48.25 62 HIS B N 1
ATOM 5950 C CA . HIS B 1 62 ? 12.68 -7.961 40.812 1 48.25 62 HIS B CA 1
ATOM 5951 C C . HIS B 1 62 ? 13.586 -7.172 39.875 1 48.25 62 HIS B C 1
ATOM 5953 O O . HIS B 1 62 ? 13.68 -5.945 39.969 1 48.25 62 HIS B O 1
ATOM 5959 N N . LEU B 1 63 ? 14.352 -7.918 39.156 1 48.38 63 LEU B N 1
ATOM 5960 C CA . LEU B 1 63 ? 15.141 -7.277 38.125 1 48.38 63 LEU B CA 1
ATOM 5961 C C . LEU B 1 63 ? 14.242 -6.785 37 1 48.38 63 LEU B C 1
ATOM 5963 O O . LEU B 1 63 ? 14.711 -6.125 36.062 1 48.38 63 LEU B O 1
ATOM 5967 N N . ARG B 1 64 ? 13.125 -7.238 37.031 1 52.75 64 ARG B N 1
ATOM 5968 C CA . ARG B 1 64 ? 12.086 -6.945 36.031 1 52.75 64 ARG B CA 1
ATOM 5969 C C . ARG B 1 64 ? 12.008 -5.445 35.75 1 52.75 64 ARG B C 1
ATOM 5971 O O . ARG B 1 64 ? 11.766 -5.031 34.625 1 52.75 64 ARG B O 1
ATOM 5978 N N . GLY B 1 65 ? 12.242 -4.773 36.875 1 58.03 65 GLY B N 1
ATOM 5979 C CA . GLY B 1 65 ? 12.164 -3.346 36.594 1 58.03 65 GLY B CA 1
ATOM 5980 C C . GLY B 1 65 ? 13.375 -2.811 35.875 1 58.03 65 GLY B C 1
ATOM 5981 O O . GLY B 1 65 ? 13.344 -1.697 35.344 1 58.03 65 GLY B O 1
ATOM 5982 N N . TYR B 1 66 ? 14.492 -3.699 35.844 1 65.75 66 TYR B N 1
ATOM 5983 C CA . TYR B 1 66 ? 15.727 -3.098 35.344 1 65.75 66 TYR B CA 1
ATOM 5984 C C . TYR B 1 66 ? 16.188 -3.801 34.062 1 65.75 66 TYR B C 1
ATOM 5986 O O . TYR B 1 66 ? 17.109 -3.328 33.375 1 65.75 66 TYR B O 1
ATOM 5994 N N . VAL B 1 67 ? 15.609 -4.961 33.812 1 80.94 67 VAL B N 1
ATOM 5995 C CA . VAL B 1 67 ? 16.078 -5.66 32.625 1 80.94 67 VAL B CA 1
ATOM 5996 C C . VAL B 1 67 ? 15.188 -5.324 31.453 1 80.94 67 VAL B C 1
ATOM 5998 O O . VAL B 1 67 ? 13.992 -5.633 31.453 1 80.94 67 VAL B O 1
ATOM 6001 N N . HIS B 1 68 ? 15.805 -4.711 30.5 1 89.44 68 HIS B N 1
ATOM 6002 C CA . HIS B 1 68 ? 15.125 -4.395 29.25 1 89.44 68 HIS B CA 1
ATOM 6003 C C . HIS B 1 68 ? 15.484 -5.391 28.156 1 89.44 68 HIS B C 1
ATOM 6005 O O . HIS B 1 68 ? 16.375 -6.23 28.344 1 89.44 68 HIS B O 1
ATOM 6011 N N . LEU B 1 69 ? 14.695 -5.504 27.203 1 92.25 69 LEU B N 1
ATOM 6012 C CA . LEU B 1 69 ? 15.023 -6.234 25.984 1 92.25 69 LEU B CA 1
ATOM 6013 C C . LEU B 1 69 ? 15.375 -5.27 24.844 1 92.25 69 LEU B C 1
ATOM 6015 O O . LEU B 1 69 ? 14.727 -4.234 24.688 1 92.25 69 LEU B O 1
ATOM 6019 N N . ARG B 1 70 ? 16.453 -5.594 24.234 1 93.19 70 ARG B N 1
ATOM 6020 C CA . ARG B 1 70 ? 16.781 -4.906 22.984 1 93.19 70 ARG B CA 1
ATOM 6021 C C . ARG B 1 70 ? 16.219 -5.652 21.781 1 93.19 70 ARG B C 1
ATOM 6023 O O . ARG B 1 70 ? 16.547 -6.82 21.562 1 93.19 70 ARG B O 1
ATOM 6030 N N . ILE B 1 71 ? 15.367 -5.078 21.016 1 95 71 ILE B N 1
ATOM 6031 C CA . ILE B 1 71 ? 14.734 -5.688 19.859 1 95 71 ILE B CA 1
ATOM 6032 C C . ILE B 1 71 ? 15.234 -5.012 18.578 1 95 71 ILE B C 1
ATOM 6034 O O . ILE B 1 71 ? 15.141 -3.789 18.438 1 95 71 ILE B O 1
ATOM 6038 N N . SER B 1 72 ? 15.805 -5.754 17.703 1 92.94 72 SER B N 1
ATOM 6039 C CA . SER B 1 72 ? 16.281 -5.281 16.406 1 92.94 72 SER B CA 1
ATOM 6040 C C . SER B 1 72 ? 15.883 -6.227 15.289 1 92.94 72 SER B C 1
ATOM 6042 O O . SER B 1 72 ? 15.266 -7.27 15.539 1 92.94 72 SER B O 1
ATOM 6044 N N . ALA B 1 73 ? 16.031 -5.832 14.039 1 90.06 73 ALA B N 1
ATOM 6045 C CA . ALA B 1 73 ? 15.797 -6.66 12.852 1 90.06 73 ALA B CA 1
ATOM 6046 C C . ALA B 1 73 ? 17.016 -6.664 11.938 1 90.06 73 ALA B C 1
ATOM 6048 O O . ALA B 1 73 ? 17.703 -5.645 11.789 1 90.06 73 ALA B O 1
ATOM 6049 N N . PRO B 1 74 ? 17.344 -7.77 11.43 1 85.81 74 PRO B N 1
ATOM 6050 C CA . PRO B 1 74 ? 18.484 -7.84 10.508 1 85.81 74 PRO B CA 1
ATOM 6051 C C . PRO B 1 74 ? 18.156 -7.293 9.125 1 85.81 74 PRO B C 1
ATOM 6053 O O . PRO B 1 74 ? 18.422 -7.957 8.117 1 85.81 74 PRO B O 1
ATOM 6056 N N . LEU B 1 75 ? 17.5 -6.219 9.039 1 82.44 75 LEU B N 1
ATOM 6057 C CA . LEU B 1 75 ? 17.125 -5.543 7.797 1 82.44 75 LEU B CA 1
ATOM 6058 C C . LEU B 1 75 ? 17.828 -4.199 7.684 1 82.44 75 LEU B C 1
ATOM 6060 O O . LEU B 1 75 ? 18.141 -3.564 8.695 1 82.44 75 LEU B O 1
ATOM 6064 N N . LYS B 1 76 ? 18.047 -3.836 6.469 1 74.31 76 LYS B N 1
ATOM 6065 C CA . LYS B 1 76 ? 18.797 -2.613 6.227 1 74.31 76 LYS B CA 1
ATOM 6066 C C . LYS B 1 76 ? 18.125 -1.406 6.871 1 74.31 76 LYS B C 1
ATOM 6068 O O . LYS B 1 76 ? 16.922 -1.176 6.664 1 74.31 76 LYS B O 1
ATOM 6073 N N . ARG B 1 77 ? 18.859 -0.683 7.777 1 77.44 77 ARG B N 1
ATOM 6074 C CA . ARG B 1 77 ? 18.469 0.582 8.383 1 77.44 77 ARG B CA 1
ATOM 6075 C C . ARG B 1 77 ? 17.234 0.397 9.281 1 77.44 77 ARG B C 1
ATOM 6077 O O . ARG B 1 77 ? 16.391 1.288 9.375 1 77.44 77 ARG B O 1
ATOM 6084 N N . SER B 1 78 ? 17.078 -0.86 9.688 1 83.94 78 SER B N 1
ATOM 6085 C CA . SER B 1 78 ? 16.031 -1.062 10.68 1 83.94 78 SER B CA 1
ATOM 6086 C C . SER B 1 78 ? 16.406 -0.412 12.008 1 83.94 78 SER B C 1
ATOM 6088 O O . SER B 1 78 ? 17.578 -0.268 12.328 1 83.94 78 SER B O 1
ATOM 6090 N N . GLY B 1 79 ? 15.438 0.118 12.695 1 84.88 79 GLY B N 1
ATOM 6091 C CA . GLY B 1 79 ? 15.68 0.731 13.992 1 84.88 79 GLY B CA 1
ATOM 6092 C C . GLY B 1 79 ? 15.812 -0.28 15.117 1 84.88 79 GLY B C 1
ATOM 6093 O O . GLY B 1 79 ? 15.82 -1.489 14.875 1 84.88 79 GLY B O 1
ATOM 6094 N N . VAL B 1 80 ? 16.141 0.225 16.234 1 89.62 80 VAL B N 1
ATOM 6095 C CA . VAL B 1 80 ? 16.25 -0.564 17.469 1 89.62 80 VAL B CA 1
ATOM 6096 C C . VAL B 1 80 ? 15.242 -0.05 18.484 1 89.62 80 VAL B C 1
ATOM 6098 O O . VAL B 1 80 ? 15.031 1.159 18.609 1 89.62 80 VAL B O 1
ATOM 6101 N N . LYS B 1 81 ? 14.547 -0.936 19.141 1 91 81 LYS B N 1
ATOM 6102 C CA . LYS B 1 81 ? 13.625 -0.578 20.203 1 91 81 LYS B CA 1
ATOM 6103 C C . LYS B 1 81 ? 13.961 -1.318 21.5 1 91 81 LYS B C 1
ATOM 6105 O O . LYS B 1 81 ? 14.578 -2.385 21.469 1 91 81 LYS B O 1
ATOM 6110 N N . TYR B 1 82 ? 13.617 -0.699 22.578 1 89.62 82 TYR B N 1
ATOM 6111 C CA . TYR B 1 82 ? 13.867 -1.303 23.891 1 89.62 82 TYR B CA 1
ATOM 6112 C C . TYR B 1 82 ? 12.562 -1.591 24.609 1 89.62 82 TYR B C 1
ATOM 6114 O O . TYR B 1 82 ? 11.727 -0.699 24.781 1 89.62 82 TYR B O 1
ATOM 6122 N N . ALA B 1 83 ? 12.391 -2.834 24.922 1 91.06 83 ALA B N 1
ATOM 6123 C CA . ALA B 1 83 ? 11.188 -3.244 25.641 1 91.06 83 ALA B CA 1
ATOM 6124 C C . ALA B 1 83 ? 11.328 -2.998 27.141 1 91.06 83 ALA B C 1
ATOM 6126 O O . ALA B 1 83 ? 12.32 -3.414 27.75 1 91.06 83 ALA B O 1
ATOM 6127 N N . LYS B 1 84 ? 10.375 -2.338 27.672 1 88.5 84 LYS B N 1
ATOM 6128 C CA . LYS B 1 84 ? 10.336 -2.047 29.109 1 88.5 84 LYS B CA 1
ATOM 6129 C C . LYS B 1 84 ? 9.602 -3.145 29.875 1 88.5 84 LYS B C 1
ATOM 6131 O O . LYS B 1 84 ? 8.609 -3.684 29.391 1 88.5 84 LYS B O 1
ATOM 6136 N N . PRO B 1 85 ? 10.125 -3.438 31.031 1 87.94 85 PRO B N 1
ATOM 6137 C CA . PRO B 1 85 ? 9.453 -4.461 31.828 1 87.94 85 PRO B CA 1
ATOM 6138 C C . PRO B 1 85 ? 8.078 -4.012 32.344 1 87.94 85 PRO B C 1
ATOM 6140 O O . PRO B 1 85 ? 7.887 -2.834 32.625 1 87.94 85 PRO B O 1
ATOM 6143 N N . CYS B 1 86 ? 7.125 -4.895 32.281 1 86.06 86 CYS B N 1
ATOM 6144 C CA . CYS B 1 86 ? 5.797 -4.684 32.844 1 86.06 86 CYS B CA 1
ATOM 6145 C C . CYS B 1 86 ? 5.371 -5.871 33.688 1 86.06 86 CYS B C 1
ATOM 6147 O O . CYS B 1 86 ? 6.188 -6.746 34 1 86.06 86 CYS B O 1
ATOM 6149 N N . ALA B 1 87 ? 4.16 -5.863 34.156 1 79.31 87 ALA B N 1
ATOM 6150 C CA . ALA B 1 87 ? 3.688 -6.867 35.125 1 79.31 87 ALA B CA 1
ATOM 6151 C C . ALA B 1 87 ? 3.789 -8.273 34.531 1 79.31 87 ALA B C 1
ATOM 6153 O O . ALA B 1 87 ? 4.07 -9.234 35.25 1 79.31 87 ALA B O 1
ATOM 6154 N N . HIS B 1 88 ? 3.584 -8.406 33.25 1 82.69 88 HIS B N 1
ATOM 6155 C CA . HIS B 1 88 ? 3.482 -9.742 32.656 1 82.69 88 HIS B CA 1
ATOM 6156 C C . HIS B 1 88 ? 4.582 -9.969 31.641 1 82.69 88 HIS B C 1
ATOM 6158 O O . HIS B 1 88 ? 4.465 -10.867 30.797 1 82.69 88 HIS B O 1
ATOM 6164 N N . GLY B 1 89 ? 5.668 -9.219 31.734 1 90.31 89 GLY B N 1
ATOM 6165 C CA . GLY B 1 89 ? 6.738 -9.352 30.766 1 90.31 89 GLY B CA 1
ATOM 6166 C C . GLY B 1 89 ? 7.312 -8.023 30.328 1 90.31 89 GLY B C 1
ATOM 6167 O O . GLY B 1 89 ? 7.727 -7.211 31.156 1 90.31 89 GLY B O 1
ATOM 6168 N N . TRP B 1 90 ? 7.434 -7.914 29.047 1 92.62 90 TRP B N 1
ATOM 6169 C CA . TRP B 1 90 ? 7.957 -6.684 28.453 1 92.62 90 TRP B CA 1
ATOM 6170 C C . TRP B 1 90 ? 7.004 -6.145 27.391 1 92.62 90 TRP B C 1
ATOM 6172 O O . TRP B 1 90 ? 6.191 -6.891 26.844 1 92.62 90 TRP B O 1
ATOM 6182 N N . ARG B 1 91 ? 7.07 -4.863 27.219 1 91.38 91 ARG B N 1
ATOM 6183 C CA . ARG B 1 91 ? 6.297 -4.207 26.172 1 91.38 91 ARG B CA 1
ATOM 6184 C C . ARG B 1 91 ? 7.184 -3.316 25.312 1 91.38 91 ARG B C 1
ATOM 6186 O O . ARG B 1 91 ? 8.094 -2.658 25.828 1 91.38 91 ARG B O 1
ATOM 6193 N N . ALA B 1 92 ? 6.973 -3.402 24.031 1 91.31 92 ALA B N 1
ATOM 6194 C CA . ALA B 1 92 ? 7.684 -2.525 23.109 1 91.31 92 ALA B CA 1
ATOM 6195 C C . ALA B 1 92 ? 6.977 -2.469 21.766 1 91.31 92 ALA B C 1
ATOM 6197 O O . ALA B 1 92 ? 6.156 -3.334 21.438 1 91.31 92 ALA B O 1
ATOM 6198 N N . PRO B 1 93 ? 7.188 -1.413 21.047 1 91.38 93 PRO B N 1
ATOM 6199 C CA . PRO B 1 93 ? 6.785 -1.478 19.641 1 91.38 93 PRO B CA 1
ATOM 6200 C C . PRO B 1 93 ? 7.738 -2.314 18.797 1 91.38 93 PRO B C 1
ATOM 6202 O O . PRO B 1 93 ? 8.922 -2.438 19.125 1 91.38 93 PRO B O 1
ATOM 6205 N N . CYS B 1 94 ? 7.207 -2.967 17.734 1 93.06 94 CYS B N 1
ATOM 6206 C CA . CYS B 1 94 ? 8.055 -3.605 16.734 1 93.06 94 CYS B CA 1
ATOM 6207 C C . CYS B 1 94 ? 8.984 -2.59 16.078 1 93.06 94 CYS B C 1
ATOM 6209 O O . CYS B 1 94 ? 8.555 -1.503 15.695 1 93.06 94 CYS B O 1
ATOM 6211 N N . PRO B 1 95 ? 10.281 -2.822 16 1 92.62 95 PRO B N 1
ATOM 6212 C CA . PRO B 1 95 ? 11.18 -1.867 15.352 1 92.62 95 PRO B CA 1
ATOM 6213 C C . PRO B 1 95 ? 10.883 -1.696 13.867 1 92.62 95 PRO B C 1
ATOM 6215 O O . PRO B 1 95 ? 11.375 -0.756 13.242 1 92.62 95 PRO B O 1
ATOM 6218 N N . CYS B 1 96 ? 10.094 -2.623 13.289 1 91.56 96 CYS B N 1
ATOM 6219 C CA . CYS B 1 96 ? 9.812 -2.592 11.859 1 91.56 96 CYS B CA 1
ATOM 6220 C C . CYS B 1 96 ? 8.453 -1.958 11.594 1 91.56 96 CYS B C 1
ATOM 6222 O O . CYS B 1 96 ? 8.375 -0.849 11.062 1 91.56 96 CYS B O 1
ATOM 6224 N N . CYS B 1 97 ? 7.41 -2.527 12.141 1 90.44 97 CYS B N 1
ATOM 6225 C CA . CYS B 1 97 ? 6.074 -2.053 11.781 1 90.44 97 CYS B CA 1
ATOM 6226 C C . CYS B 1 97 ? 5.551 -1.074 12.828 1 90.44 97 CYS B C 1
ATOM 6228 O O . CYS B 1 97 ? 4.5 -0.456 12.633 1 90.44 97 CYS B O 1
ATOM 6230 N N . LYS B 1 98 ? 6.164 -0.917 14 1 90.81 98 LYS B N 1
ATOM 6231 C CA . LYS B 1 98 ? 5.863 0.026 15.07 1 90.81 98 LYS B CA 1
ATOM 6232 C C . LYS B 1 98 ? 4.609 -0.392 15.836 1 90.81 98 LYS B C 1
ATOM 6234 O O . LYS B 1 98 ? 4.168 0.315 16.75 1 90.81 98 LYS B O 1
ATOM 6239 N N . ARG B 1 99 ? 3.979 -1.542 15.5 1 90.25 99 ARG B N 1
ATOM 6240 C CA . ARG B 1 99 ? 2.84 -2.027 16.266 1 90.25 99 ARG B CA 1
ATOM 6241 C C . ARG B 1 99 ? 3.277 -2.482 17.656 1 90.25 99 ARG B C 1
ATOM 6243 O O . ARG B 1 99 ? 4.418 -2.912 17.844 1 90.25 99 ARG B O 1
ATOM 6250 N N . PRO B 1 100 ? 2.395 -2.348 18.609 1 89.94 100 PRO B N 1
ATOM 6251 C CA . PRO B 1 100 ? 2.758 -2.736 19.984 1 89.94 100 PRO B CA 1
ATOM 6252 C C . PRO B 1 100 ? 2.941 -4.242 20.141 1 89.94 100 PRO B C 1
ATOM 6254 O O . PRO B 1 100 ? 2.152 -5.023 19.594 1 89.94 100 PRO B O 1
ATOM 6257 N N . LEU B 1 101 ? 3.973 -4.652 20.812 1 92.94 101 LEU B N 1
ATOM 6258 C CA . LEU B 1 101 ? 4.266 -6.051 21.109 1 92.94 101 LEU B CA 1
ATOM 6259 C C . LEU B 1 101 ? 4.219 -6.309 22.625 1 92.94 101 LEU B C 1
ATOM 6261 O O . LEU B 1 101 ? 4.66 -5.477 23.406 1 92.94 101 LEU B O 1
ATOM 6265 N N . ASP B 1 102 ? 3.668 -7.41 23 1 93.31 102 ASP B N 1
ATOM 6266 C CA . ASP B 1 102 ? 3.752 -7.992 24.328 1 93.31 102 ASP B CA 1
ATOM 6267 C C . ASP B 1 102 ? 4.641 -9.234 24.344 1 93.31 102 ASP B C 1
ATOM 6269 O O . ASP B 1 102 ? 4.391 -10.188 23.594 1 93.31 102 ASP B O 1
ATOM 6273 N N . ILE B 1 103 ? 5.652 -9.188 25.125 1 94.75 103 ILE B N 1
ATOM 6274 C CA . ILE B 1 103 ? 6.637 -10.266 25.156 1 94.75 103 ILE B CA 1
ATOM 6275 C C . ILE B 1 103 ? 6.652 -10.914 26.531 1 94.75 103 ILE B C 1
ATOM 6277 O O . ILE B 1 103 ? 6.77 -10.227 27.547 1 94.75 103 ILE B O 1
ATOM 6281 N N . GLN B 1 104 ? 6.508 -12.242 26.578 1 92 104 GLN B N 1
ATOM 6282 C CA . GLN B 1 104 ? 6.492 -12.992 27.828 1 92 104 GLN B CA 1
ATOM 6283 C C . GLN B 1 104 ? 7.367 -14.242 27.734 1 92 104 GLN B C 1
ATOM 6285 O O . GLN B 1 104 ? 7.57 -14.789 26.641 1 92 104 GLN B O 1
ATOM 6290 N N . LEU B 1 105 ? 7.883 -14.625 28.812 1 86.81 105 LEU B N 1
ATOM 6291 C CA . LEU B 1 105 ? 8.562 -15.914 28.875 1 86.81 105 LEU B CA 1
ATOM 6292 C C . LEU B 1 105 ? 7.57 -17.062 28.688 1 86.81 105 LEU B C 1
ATOM 6294 O O . LEU B 1 105 ? 6.445 -17 29.188 1 86.81 105 LEU B O 1
ATOM 6298 N N . ALA B 1 106 ? 7.984 -17.969 27.844 1 86 106 ALA B N 1
ATOM 6299 C CA . ALA B 1 106 ? 7.113 -19.125 27.578 1 86 106 ALA B CA 1
ATOM 6300 C C . ALA B 1 106 ? 7.926 -20.359 27.219 1 86 106 ALA B C 1
ATOM 6302 O O . ALA B 1 106 ? 9.148 -20.281 27.062 1 86 106 ALA B O 1
ATOM 6303 N N . GLY B 1 107 ? 7.262 -21.531 27.281 1 81.06 107 GLY B N 1
ATOM 6304 C CA . GLY B 1 107 ? 7.84 -22.734 26.719 1 81.06 107 GLY B CA 1
ATOM 6305 C C . GLY B 1 107 ? 7.738 -22.797 25.203 1 81.06 107 GLY B C 1
ATOM 6306 O O . GLY B 1 107 ? 7.219 -21.875 24.562 1 81.06 107 GLY B O 1
ATOM 6307 N N . PRO B 1 108 ? 8.289 -23.875 24.719 1 79.94 108 PRO B N 1
ATOM 6308 C CA . PRO B 1 108 ? 8.172 -24.031 23.266 1 79.94 108 PRO B CA 1
ATOM 6309 C C . PRO B 1 108 ? 6.719 -24.156 22.812 1 79.94 108 PRO B C 1
ATOM 6311 O O . PRO B 1 108 ? 5.852 -24.562 23.578 1 79.94 108 PRO B O 1
ATOM 6314 N N . GLU B 1 109 ? 6.512 -23.734 21.609 1 80.12 109 GLU B N 1
ATOM 6315 C CA . GLU B 1 109 ? 5.18 -23.828 21.016 1 80.12 109 GLU B CA 1
ATOM 6316 C C . GLU B 1 109 ? 4.684 -25.281 21.031 1 80.12 109 GLU B C 1
ATOM 6318 O O . GLU B 1 109 ? 5.441 -26.203 20.719 1 80.12 109 GLU B O 1
ATOM 6323 N N . THR B 1 110 ? 3.443 -25.406 21.453 1 77.69 110 THR B N 1
ATOM 6324 C CA . THR B 1 110 ? 2.836 -26.734 21.438 1 77.69 110 THR B CA 1
ATOM 6325 C C . THR B 1 110 ? 2.287 -27.047 20.047 1 77.69 110 THR B C 1
ATOM 6327 O O . THR B 1 110 ? 1.591 -26.234 19.438 1 77.69 110 THR B O 1
ATOM 6330 N N . PRO B 1 111 ? 2.715 -28.25 19.562 1 76.44 111 PRO B N 1
ATOM 6331 C CA . PRO B 1 111 ? 2.178 -28.625 18.25 1 76.44 111 PRO B CA 1
ATOM 6332 C C . PRO B 1 111 ? 0.655 -28.734 18.25 1 76.44 111 PRO B C 1
ATOM 6334 O O . PRO B 1 111 ? 0.056 -29.062 19.266 1 76.44 111 PRO B O 1
ATOM 6337 N N . GLN B 1 112 ? 0.123 -28.344 17.172 1 74.56 112 GLN B N 1
ATOM 6338 C CA . GLN B 1 112 ? -1.328 -28.438 17.047 1 74.56 112 GLN B CA 1
ATOM 6339 C C . GLN B 1 112 ? -1.803 -29.875 17.078 1 74.56 112 GLN B C 1
ATOM 6341 O O . GLN B 1 112 ? -1.195 -30.75 16.453 1 74.56 112 GLN B O 1
ATOM 6346 N N . LEU B 1 113 ? -2.895 -30.078 17.828 1 78.94 113 LEU B N 1
ATOM 6347 C CA . LEU B 1 113 ? -3.459 -31.422 17.953 1 78.94 113 LEU B CA 1
ATOM 6348 C C . LEU B 1 113 ? -4.277 -31.797 16.734 1 78.94 113 LEU B C 1
ATOM 6350 O O . LEU B 1 113 ? -5.027 -30.969 16.203 1 78.94 113 LEU B O 1
ATOM 6354 N N . ILE B 1 114 ? -4.008 -32.969 16.156 1 87.94 114 ILE B N 1
ATOM 6355 C CA . ILE B 1 114 ? -4.773 -33.531 15.055 1 87.94 114 ILE B CA 1
ATOM 6356 C C . ILE B 1 114 ? -5.977 -34.312 15.609 1 87.94 114 ILE B C 1
ATOM 6358 O O . ILE B 1 114 ? -5.836 -35.094 16.547 1 87.94 114 ILE B O 1
ATOM 6362 N N . HIS B 1 115 ? -7.117 -34.031 15.086 1 86.5 115 HIS B N 1
ATOM 6363 C CA . HIS B 1 115 ? -8.297 -34.75 15.508 1 86.5 115 HIS B CA 1
ATOM 6364 C C . HIS B 1 115 ? -8.117 -36.25 15.289 1 86.5 115 HIS B C 1
ATOM 6366 O O . HIS B 1 115 ? -7.633 -36.688 14.234 1 86.5 115 HIS B O 1
ATOM 6372 N N . PRO B 1 116 ? -8.43 -37.031 16.203 1 89.5 116 PRO B N 1
ATOM 6373 C CA . PRO B 1 116 ? -8.242 -38.5 16.094 1 89.5 116 PRO B CA 1
ATOM 6374 C C . PRO B 1 116 ? -8.891 -39.062 14.844 1 89.5 116 PRO B C 1
ATOM 6376 O O . PRO B 1 116 ? -8.336 -40 14.227 1 89.5 116 PRO B O 1
ATOM 6379 N N . GLU B 1 117 ? -9.992 -38.562 14.453 1 90.31 117 GLU B N 1
ATOM 6380 C CA . GLU B 1 117 ? -10.703 -39.062 13.281 1 90.31 117 GLU B CA 1
ATOM 6381 C C . GLU B 1 117 ? -9.969 -38.719 11.992 1 90.31 117 GLU B C 1
ATOM 6383 O O . GLU B 1 117 ? -10.172 -39.344 10.961 1 90.31 117 GLU B O 1
ATOM 6388 N N . ALA B 1 118 ? -9.125 -37.75 12.07 1 93.06 118 ALA B N 1
ATOM 6389 C CA . ALA B 1 118 ? -8.414 -37.281 10.891 1 93.06 118 ALA B CA 1
ATOM 6390 C C . ALA B 1 118 ? -7.074 -37.969 10.727 1 93.06 118 ALA B C 1
ATOM 6392 O O . ALA B 1 118 ? -6.48 -37.969 9.648 1 93.06 118 ALA B O 1
ATOM 6393 N N . LYS B 1 119 ? -6.641 -38.625 11.789 1 92.62 119 LYS B N 1
ATOM 6394 C CA . LYS B 1 119 ? -5.316 -39.25 11.773 1 92.62 119 LYS B CA 1
ATOM 6395 C C . LYS B 1 119 ? -5.211 -40.312 10.68 1 92.62 119 LYS B C 1
ATOM 6397 O O . LYS B 1 119 ? -6.07 -41.188 10.562 1 92.62 119 LYS B O 1
ATOM 6402 N N . GLY B 1 120 ? -4.27 -40.156 9.82 1 93.88 120 GLY B N 1
ATOM 6403 C CA . GLY B 1 120 ? -4 -41.125 8.773 1 93.88 120 GLY B CA 1
ATOM 6404 C C . GLY B 1 120 ? -4.777 -40.875 7.496 1 93.88 120 GLY B C 1
ATOM 6405 O O . GLY B 1 120 ? -4.629 -41.594 6.508 1 93.88 120 GLY B O 1
ATOM 6406 N N . ARG B 1 121 ? -5.598 -39.906 7.488 1 97.38 121 ARG B N 1
ATOM 6407 C CA . ARG B 1 121 ? -6.363 -39.562 6.293 1 97.38 121 ARG B CA 1
ATOM 6408 C C . ARG B 1 121 ? -5.676 -38.438 5.516 1 97.38 121 ARG B C 1
ATOM 6410 O O . ARG B 1 121 ? -5.395 -37.375 6.066 1 97.38 121 ARG B O 1
ATOM 6417 N N . PHE B 1 122 ? -5.395 -38.75 4.266 1 98.62 122 PHE B N 1
ATOM 6418 C CA . PHE B 1 122 ? -4.684 -37.812 3.418 1 98.62 122 PHE B CA 1
ATOM 6419 C C . PHE B 1 122 ? -5.461 -37.531 2.139 1 98.62 122 PHE B C 1
ATOM 6421 O O . PHE B 1 122 ? -6.281 -38.344 1.715 1 98.62 122 PHE B O 1
ATOM 6428 N N . ALA B 1 123 ? -5.246 -36.312 1.573 1 98.81 123 ALA B N 1
ATOM 6429 C CA . ALA B 1 123 ? -5.969 -35.969 0.346 1 98.81 123 ALA B CA 1
ATOM 6430 C C . ALA B 1 123 ? -5.113 -35.125 -0.576 1 98.81 123 ALA B C 1
ATOM 6432 O O . ALA B 1 123 ? -4.406 -34.219 -0.115 1 98.81 123 ALA B O 1
ATOM 6433 N N . TYR B 1 124 ? -5.078 -35.469 -1.83 1 98.88 124 TYR B N 1
ATOM 6434 C CA . TYR B 1 124 ? -4.695 -34.531 -2.871 1 98.88 124 TYR B CA 1
ATOM 6435 C C . TYR B 1 124 ? -5.777 -33.469 -3.07 1 98.88 124 TYR B C 1
ATOM 6437 O O . TYR B 1 124 ? -6.969 -33.781 -3.064 1 98.88 124 TYR B O 1
ATOM 6445 N N . LEU B 1 125 ? -5.371 -32.25 -3.168 1 98.81 125 LEU B N 1
ATOM 6446 C CA . LEU B 1 125 ? -6.336 -31.156 -3.146 1 98.81 125 LEU B CA 1
ATOM 6447 C C . LEU B 1 125 ? -6.109 -30.203 -4.32 1 98.81 125 LEU B C 1
ATOM 6449 O O . LEU B 1 125 ? -4.969 -29.859 -4.629 1 98.81 125 LEU B O 1
ATOM 6453 N N . ILE B 1 126 ? -7.141 -29.812 -5.035 1 98.69 126 ILE B N 1
ATOM 6454 C CA . ILE B 1 126 ? -7.109 -28.734 -6.02 1 98.69 126 ILE B CA 1
ATOM 6455 C C . ILE B 1 126 ? -8.234 -27.75 -5.738 1 98.69 126 ILE B C 1
ATOM 6457 O O . ILE B 1 126 ? -9.141 -28.031 -4.953 1 98.69 126 ILE B O 1
ATOM 6461 N N . CYS B 1 127 ? -8.133 -26.578 -6.293 1 97.75 127 CYS B N 1
ATOM 6462 C CA . CYS B 1 127 ? -9.141 -25.531 -6.129 1 97.75 127 CYS B CA 1
ATOM 6463 C C . CYS B 1 127 ? -9.523 -24.922 -7.477 1 97.75 127 CYS B C 1
ATOM 6465 O O . CYS B 1 127 ? -8.656 -24.594 -8.281 1 97.75 127 CYS B O 1
ATOM 6467 N N . LEU B 1 128 ? -10.859 -24.859 -7.688 1 95.06 128 LEU B N 1
ATOM 6468 C CA . LEU B 1 128 ? -11.383 -24.359 -8.953 1 95.06 128 LEU B CA 1
ATOM 6469 C C . LEU B 1 128 ? -12.375 -23.219 -8.711 1 95.06 128 LEU B C 1
ATOM 6471 O O . LEU B 1 128 ? -13.18 -23.281 -7.781 1 95.06 128 LEU B O 1
ATOM 6475 N N . TRP B 1 129 ? -12.305 -22.203 -9.5 1 88.38 129 TRP B N 1
ATOM 6476 C CA . TRP B 1 129 ? -13.32 -21.156 -9.578 1 88.38 129 TRP B CA 1
ATOM 6477 C C . TRP B 1 129 ? -13.531 -20.703 -11.023 1 88.38 129 TRP B C 1
ATOM 6479 O O . TRP B 1 129 ? -12.68 -20.938 -11.883 1 88.38 129 TRP B O 1
ATOM 6489 N N . GLY B 1 130 ? -14.711 -20.219 -11.266 1 81.56 130 GLY B N 1
ATOM 6490 C CA . GLY B 1 130 ? -15.023 -19.734 -12.602 1 81.56 130 GLY B CA 1
ATOM 6491 C C . GLY B 1 130 ? -15.43 -20.828 -13.562 1 81.56 130 GLY B C 1
ATOM 6492 O O . GLY B 1 130 ? -15.734 -21.953 -13.141 1 81.56 130 GLY B O 1
ATOM 6493 N N . SER B 1 131 ? -15.492 -20.562 -14.836 1 82.38 131 SER B N 1
ATOM 6494 C CA . SER B 1 131 ? -16.016 -21.484 -15.828 1 82.38 131 SER B CA 1
ATOM 6495 C C . SER B 1 131 ? -15.016 -21.734 -16.938 1 82.38 131 SER B C 1
ATOM 6497 O O . SER B 1 131 ? -15.391 -21.828 -18.109 1 82.38 131 SER B O 1
ATOM 6499 N N . SER B 1 132 ? -13.773 -21.875 -16.578 1 85.75 132 SER B N 1
ATOM 6500 C CA . SER B 1 132 ? -12.742 -22.094 -17.594 1 85.75 132 SER B CA 1
ATOM 6501 C C . SER B 1 132 ? -12.664 -23.562 -17.984 1 85.75 132 SER B C 1
ATOM 6503 O O . SER B 1 132 ? -12.305 -24.406 -17.172 1 85.75 132 SER B O 1
ATOM 6505 N N . PRO B 1 133 ? -12.922 -23.891 -19.234 1 90.88 133 PRO B N 1
ATOM 6506 C CA . PRO B 1 133 ? -12.773 -25.281 -19.672 1 90.88 133 PRO B CA 1
ATOM 6507 C C . PRO B 1 133 ? -11.336 -25.766 -19.578 1 90.88 133 PRO B C 1
ATOM 6509 O O . PRO B 1 133 ? -11.102 -26.969 -19.359 1 90.88 133 PRO B O 1
ATOM 6512 N N . GLU B 1 134 ? -10.406 -24.844 -19.75 1 91.94 134 GLU B N 1
ATOM 6513 C CA . GLU B 1 134 ? -8.984 -25.188 -19.641 1 91.94 134 GLU B CA 1
ATOM 6514 C C . GLU B 1 134 ? -8.656 -25.797 -18.281 1 91.94 134 GLU B C 1
ATOM 6516 O O . GLU B 1 134 ? -8.039 -26.859 -18.219 1 91.94 134 GLU B O 1
ATOM 6521 N N . TYR B 1 135 ? -9.164 -25.219 -17.297 1 94.19 135 TYR B N 1
ATOM 6522 C CA . TYR B 1 135 ? -8.859 -25.672 -15.953 1 94.19 135 TYR B CA 1
ATOM 6523 C C . TYR B 1 135 ? -9.594 -26.969 -15.641 1 94.19 135 TYR B C 1
ATOM 6525 O O . TYR B 1 135 ? -9.094 -27.812 -14.883 1 94.19 135 TYR B O 1
ATOM 6533 N N . ILE B 1 136 ? -10.695 -27.172 -16.266 1 96 136 ILE B N 1
ATOM 6534 C CA . ILE B 1 136 ? -11.414 -28.422 -16.078 1 96 136 ILE B CA 1
ATOM 6535 C C . ILE B 1 136 ? -10.664 -29.562 -16.766 1 96 136 ILE B C 1
ATOM 6537 O O . ILE B 1 136 ? -10.492 -30.641 -16.188 1 96 136 ILE B O 1
ATOM 6541 N N . ALA B 1 137 ? -10.211 -29.266 -17.969 1 96.62 137 ALA B N 1
ATOM 6542 C CA . ALA B 1 137 ? -9.398 -30.266 -18.672 1 96.62 137 ALA B CA 1
ATOM 6543 C C . ALA B 1 137 ? -8.172 -30.641 -17.844 1 96.62 137 ALA B C 1
ATOM 6545 O O . ALA B 1 137 ? -7.836 -31.812 -17.719 1 96.62 137 ALA B O 1
ATOM 6546 N N . GLY B 1 138 ? -7.52 -29.609 -17.312 1 97.94 138 GLY B N 1
ATOM 6547 C CA . GLY B 1 138 ? -6.355 -29.844 -16.469 1 97.94 138 GLY B CA 1
ATOM 6548 C C . GLY B 1 138 ? -6.672 -30.656 -15.227 1 97.94 138 GLY B C 1
ATOM 6549 O O . GLY B 1 138 ? -5.926 -31.578 -14.875 1 97.94 138 GLY B O 1
ATOM 6550 N N . ALA B 1 139 ? -7.777 -30.344 -14.602 1 98.38 139 ALA B N 1
ATOM 6551 C CA . ALA B 1 139 ? -8.188 -31.047 -13.391 1 98.38 139 ALA B CA 1
ATOM 6552 C C . ALA B 1 139 ? -8.477 -32.5 -13.672 1 98.38 139 ALA B C 1
ATOM 6554 O O . ALA B 1 139 ? -8.133 -33.375 -12.867 1 98.38 139 ALA B O 1
ATOM 6555 N N . LEU B 1 140 ? -9.125 -32.75 -14.789 1 97.88 140 LEU B N 1
ATOM 6556 C CA . LEU B 1 140 ? -9.438 -34.125 -15.164 1 97.88 140 LEU B CA 1
ATOM 6557 C C . LEU B 1 140 ? -8.164 -34.906 -15.43 1 97.88 140 LEU B C 1
ATOM 6559 O O . LEU B 1 140 ? -8.023 -36.031 -14.945 1 97.88 140 LEU B O 1
ATOM 6563 N N . VAL B 1 141 ? -7.242 -34.312 -16.156 1 98.44 141 VAL B N 1
ATOM 6564 C CA . VAL B 1 141 ? -5.996 -35 -16.484 1 98.44 141 VAL B CA 1
ATOM 6565 C C . VAL B 1 141 ? -5.184 -35.219 -15.211 1 98.44 141 VAL B C 1
ATOM 6567 O O . VAL B 1 141 ? -4.625 -36.312 -15.016 1 98.44 141 VAL B O 1
ATOM 6570 N N . LEU B 1 142 ? -5.121 -34.219 -14.359 1 98.75 142 LEU B N 1
ATOM 6571 C CA . LEU B 1 142 ? -4.398 -34.344 -13.094 1 98.75 142 LEU B CA 1
ATOM 6572 C C . LEU B 1 142 ? -5.012 -35.469 -12.234 1 98.75 142 LEU B C 1
ATOM 6574 O O . LEU B 1 142 ? -4.293 -36.312 -11.711 1 98.75 142 LEU B O 1
ATOM 6578 N N . GLY B 1 143 ? -6.305 -35.438 -12.094 1 98.44 143 GLY B N 1
ATOM 6579 C CA . GLY B 1 143 ? -6.977 -36.469 -11.328 1 98.44 143 GLY B CA 1
ATOM 6580 C C . GLY B 1 143 ? -6.711 -37.875 -11.859 1 98.44 143 GLY B C 1
ATOM 6581 O O . GLY B 1 143 ? -6.41 -38.781 -11.094 1 98.44 143 GLY B O 1
ATOM 6582 N N . SER B 1 144 ? -6.801 -38 -13.18 1 97.69 144 SER B N 1
ATOM 6583 C CA . SER B 1 144 ? -6.547 -39.281 -13.828 1 97.69 144 SER B CA 1
ATOM 6584 C C . SER B 1 144 ? -5.098 -39.719 -13.641 1 97.69 144 SER B C 1
ATOM 6586 O O . SER B 1 144 ? -4.82 -40.906 -13.422 1 97.69 144 SER B O 1
ATOM 6588 N N . SER B 1 145 ? -4.199 -38.75 -13.742 1 98.31 145 SER B N 1
ATOM 6589 C CA . SER B 1 145 ? -2.789 -39.062 -13.578 1 98.31 145 SER B CA 1
ATOM 6590 C C . SER B 1 145 ? -2.498 -39.594 -12.172 1 98.31 145 SER B C 1
ATOM 6592 O O . SER B 1 145 ? -1.696 -40.5 -11.992 1 98.31 145 SER B O 1
ATOM 6594 N N . ILE B 1 146 ? -3.127 -39.031 -11.156 1 98.56 146 ILE B N 1
ATOM 6595 C CA . ILE B 1 146 ? -2.957 -39.5 -9.781 1 98.56 146 ILE B CA 1
ATOM 6596 C C . ILE B 1 146 ? -3.578 -40.875 -9.625 1 98.56 146 ILE B C 1
ATOM 6598 O O . ILE B 1 146 ? -2.961 -41.781 -9.055 1 98.56 146 ILE B O 1
ATOM 6602 N N . GLN B 1 147 ? -4.746 -41.062 -10.141 1 96.75 147 GLN B N 1
ATOM 6603 C CA . GLN B 1 147 ? -5.457 -42.344 -10.039 1 96.75 147 GLN B CA 1
ATOM 6604 C C . GLN B 1 147 ? -4.637 -43.469 -10.656 1 96.75 147 GLN B C 1
ATOM 6606 O O . GLN B 1 147 ? -4.566 -44.562 -10.086 1 96.75 147 GLN B O 1
ATOM 6611 N N . ARG B 1 148 ? -3.969 -43.219 -11.719 1 95.62 148 ARG B N 1
ATOM 6612 C CA . ARG B 1 148 ? -3.23 -44.219 -12.484 1 95.62 148 ARG B CA 1
ATOM 6613 C C . ARG B 1 148 ? -1.978 -44.688 -11.734 1 95.62 148 ARG B C 1
ATOM 6615 O O . ARG B 1 148 ? -1.408 -45.719 -12.031 1 95.62 148 ARG B O 1
ATOM 6622 N N . THR B 1 149 ? -1.531 -43.875 -10.844 1 96.69 149 THR B N 1
ATOM 6623 C CA . THR B 1 149 ? -0.339 -44.219 -10.078 1 96.69 149 THR B CA 1
ATOM 6624 C C . THR B 1 149 ? -0.677 -45.25 -8.992 1 96.69 149 THR B C 1
ATOM 6626 O O . THR B 1 149 ? 0.22 -45.844 -8.391 1 96.69 149 THR B O 1
ATOM 6629 N N . GLY B 1 150 ? -1.988 -45.406 -8.656 1 95.69 150 GLY B N 1
ATOM 6630 C CA . GLY B 1 150 ? -2.42 -46.344 -7.633 1 95.69 150 GLY B CA 1
ATOM 6631 C C . GLY B 1 150 ? -2.492 -45.719 -6.246 1 95.69 150 GLY B C 1
ATOM 6632 O O . GLY B 1 150 ? -2.537 -46.438 -5.246 1 95.69 150 GLY B O 1
ATOM 6633 N N . SER B 1 151 ? -2.471 -44.406 -6.191 1 97.25 151 SER B N 1
ATOM 6634 C CA . SER B 1 151 ? -2.568 -43.75 -4.895 1 97.25 151 SER B CA 1
ATOM 6635 C C . SER B 1 151 ? -3.811 -44.188 -4.137 1 97.25 151 SER B C 1
ATOM 6637 O O . SER B 1 151 ? -4.863 -44.406 -4.734 1 97.25 151 SER B O 1
ATOM 6639 N N . LYS B 1 152 ? -3.678 -44.312 -2.836 1 96.25 152 LYS B N 1
ATOM 6640 C CA . LYS B 1 152 ? -4.785 -44.781 -2 1 96.25 152 LYS B CA 1
ATOM 6641 C C . LYS B 1 152 ? -5.488 -43.594 -1.327 1 96.25 152 LYS B C 1
ATOM 6643 O O . LYS B 1 152 ? -6.477 -43.781 -0.616 1 96.25 152 LYS B O 1
ATOM 6648 N N . HIS B 1 153 ? -5.023 -42.438 -1.489 1 98.25 153 HIS B N 1
ATOM 6649 C CA . HIS B 1 153 ? -5.527 -41.312 -0.747 1 98.25 153 HIS B CA 1
ATOM 6650 C C . HIS B 1 153 ? -6.641 -40.594 -1.515 1 98.25 153 HIS B C 1
ATOM 6652 O O . HIS B 1 153 ? -6.789 -40.781 -2.723 1 98.25 153 HIS B O 1
ATOM 6658 N N . ASP B 1 154 ? -7.41 -39.844 -0.812 1 98.25 154 ASP B N 1
ATOM 6659 C CA . ASP B 1 154 ? -8.531 -39.125 -1.413 1 98.25 154 ASP B CA 1
ATOM 6660 C C . ASP B 1 154 ? -8.039 -38.062 -2.377 1 98.25 154 ASP B C 1
ATOM 6662 O O . ASP B 1 154 ? -6.898 -37.594 -2.27 1 98.25 154 ASP B O 1
ATOM 6666 N N . ARG B 1 155 ? -8.82 -37.812 -3.367 1 98.69 155 ARG B N 1
ATOM 6667 C CA . ARG B 1 155 ? -8.672 -36.656 -4.254 1 98.69 155 ARG B CA 1
ATOM 6668 C C . ARG B 1 155 ? -9.844 -35.688 -4.105 1 98.69 155 ARG B C 1
ATOM 6670 O O . ARG B 1 155 ? -10.977 -36.031 -4.449 1 98.69 155 ARG B O 1
ATOM 6677 N N . VAL B 1 156 ? -9.531 -34.5 -3.582 1 98.75 156 VAL B N 1
ATOM 6678 C CA . VAL B 1 156 ? -10.586 -33.531 -3.283 1 98.75 156 VAL B CA 1
ATOM 6679 C C . VAL B 1 156 ? -10.461 -32.312 -4.207 1 98.75 156 VAL B C 1
ATOM 6681 O O . VAL B 1 156 ? -9.367 -31.797 -4.398 1 98.75 156 VAL B O 1
ATOM 6684 N N . CYS B 1 157 ? -11.523 -31.906 -4.848 1 98.69 157 CYS B N 1
ATOM 6685 C CA . CYS B 1 157 ? -11.625 -30.688 -5.637 1 98.69 157 CYS B CA 1
ATOM 6686 C C . CYS B 1 157 ? -12.508 -29.656 -4.941 1 98.69 157 CYS B C 1
ATOM 6688 O O . CYS B 1 157 ? -13.727 -29.844 -4.855 1 98.69 157 CYS B O 1
ATOM 6690 N N . MET B 1 158 ? -11.914 -28.625 -4.395 1 98.31 158 MET B N 1
ATOM 6691 C CA . MET B 1 158 ? -12.695 -27.5 -3.902 1 98.31 158 MET B CA 1
ATOM 6692 C C . MET B 1 158 ? -13.133 -26.594 -5.051 1 98.31 158 MET B C 1
ATOM 6694 O O . MET B 1 158 ? -12.344 -26.328 -5.965 1 98.31 158 MET B O 1
ATOM 6698 N N . TYR B 1 159 ? -14.359 -26.203 -5.066 1 96.25 159 TYR B N 1
ATOM 6699 C CA . TYR B 1 159 ? -14.844 -25.328 -6.125 1 96.25 159 TYR B CA 1
ATOM 6700 C C . TYR B 1 159 ? -15.789 -24.266 -5.562 1 96.25 159 TYR B C 1
ATOM 6702 O O . TYR B 1 159 ? -16.422 -24.469 -4.523 1 96.25 159 TYR B O 1
ATOM 6710 N N . THR B 1 160 ? -15.82 -23.156 -6.164 1 89 160 THR B N 1
ATOM 6711 C CA . THR B 1 160 ? -16.734 -22.094 -5.762 1 89 160 THR B CA 1
ATOM 6712 C C . THR B 1 160 ? -18.047 -22.188 -6.543 1 89 160 THR B C 1
ATOM 6714 O O . THR B 1 160 ? -18.141 -22.922 -7.527 1 89 160 THR B O 1
ATOM 6717 N N . GLU B 1 161 ? -18.969 -21.438 -6.148 1 84.12 161 GLU B N 1
ATOM 6718 C CA . GLU B 1 161 ? -20.344 -21.547 -6.652 1 84.12 161 GLU B CA 1
ATOM 6719 C C . GLU B 1 161 ? -20.422 -21.172 -8.125 1 84.12 161 GLU B C 1
ATOM 6721 O O . GLU B 1 161 ? -21.328 -21.594 -8.844 1 84.12 161 GLU B O 1
ATOM 6726 N N . ASP B 1 162 ? -19.5 -20.484 -8.633 1 83.31 162 ASP B N 1
ATOM 6727 C CA . ASP B 1 162 ? -19.531 -19.969 -10 1 83.31 162 ASP B CA 1
ATOM 6728 C C . ASP B 1 162 ? -19.062 -21.031 -10.992 1 83.31 162 ASP B C 1
ATOM 6730 O O . ASP B 1 162 ? -19.109 -20.828 -12.203 1 83.31 162 ASP B O 1
ATOM 6734 N N . VAL B 1 163 ? -18.688 -22.188 -10.57 1 90.38 163 VAL B N 1
ATOM 6735 C CA . VAL B 1 163 ? -18.328 -23.297 -11.453 1 90.38 163 VAL B CA 1
ATOM 6736 C C . VAL B 1 163 ? -19.594 -24 -11.938 1 90.38 163 VAL B C 1
ATOM 6738 O O . VAL B 1 163 ? -20.438 -24.406 -11.125 1 90.38 163 VAL B O 1
ATOM 6741 N N . PRO B 1 164 ? -19.781 -24.219 -13.18 1 87.38 164 PRO B N 1
ATOM 6742 C CA . PRO B 1 164 ? -20.984 -24.844 -13.727 1 87.38 164 PRO B CA 1
ATOM 6743 C C . PRO B 1 164 ? -21.188 -26.266 -13.203 1 87.38 164 PRO B C 1
ATOM 6745 O O . PRO B 1 164 ? -20.219 -27.016 -13.031 1 87.38 164 PRO B O 1
ATOM 6748 N N . LYS B 1 165 ? -22.422 -26.672 -13.094 1 90.06 165 LYS B N 1
ATOM 6749 C CA . LYS B 1 165 ? -22.797 -27.969 -12.547 1 90.06 165 LYS B CA 1
ATOM 6750 C C . LYS B 1 165 ? -22.312 -29.109 -13.453 1 90.06 165 LYS B C 1
ATOM 6752 O O . LYS B 1 165 ? -21.969 -30.188 -12.984 1 90.06 165 LYS B O 1
ATOM 6757 N N . GLU B 1 166 ? -22.312 -28.828 -14.742 1 89.62 166 GLU B N 1
ATOM 6758 C CA . GLU B 1 166 ? -21.875 -29.844 -15.703 1 89.62 166 GLU B CA 1
ATOM 6759 C C . GLU B 1 166 ? -20.406 -30.188 -15.492 1 89.62 166 GLU B C 1
ATOM 6761 O O . GLU B 1 166 ? -20 -31.344 -15.648 1 89.62 166 GLU B O 1
ATOM 6766 N N . TYR B 1 167 ? -19.625 -29.234 -15.172 1 95 167 TYR B N 1
ATOM 6767 C CA . TYR B 1 167 ? -18.219 -29.469 -14.867 1 95 167 TYR B CA 1
ATOM 6768 C C . TYR B 1 167 ? -18.062 -30.297 -13.602 1 95 167 TYR B C 1
ATOM 6770 O O . TYR B 1 167 ? -17.219 -31.203 -13.547 1 95 167 TYR B O 1
ATOM 6778 N N . ILE B 1 168 ? -18.875 -30.031 -12.641 1 94.56 168 ILE B N 1
ATOM 6779 C CA . ILE B 1 168 ? -18.812 -30.75 -11.375 1 94.56 168 ILE B CA 1
ATOM 6780 C C . ILE B 1 168 ? -19.156 -32.219 -11.602 1 94.56 168 ILE B C 1
ATOM 6782 O O . ILE B 1 168 ? -18.547 -33.094 -11.008 1 94.56 168 ILE B O 1
ATOM 6786 N N . ARG B 1 169 ? -20.109 -32.438 -12.398 1 92.44 169 ARG B N 1
ATOM 6787 C CA . ARG B 1 169 ? -20.5 -33.812 -12.719 1 92.44 169 ARG B CA 1
ATOM 6788 C C . ARG B 1 169 ? -19.328 -34.562 -13.336 1 92.44 169 ARG B C 1
ATOM 6790 O O . ARG B 1 169 ? -19.094 -35.719 -12.977 1 92.44 169 ARG B O 1
ATOM 6797 N N . LEU B 1 170 ? -18.688 -33.938 -14.25 1 93.06 170 LEU B N 1
ATOM 6798 C CA . LEU B 1 170 ? -17.531 -34.562 -14.891 1 93.06 170 LEU B CA 1
ATOM 6799 C C . LEU B 1 170 ? -16.406 -34.781 -13.883 1 93.06 170 LEU B C 1
ATOM 6801 O O . LEU B 1 170 ? -15.797 -35.844 -13.852 1 93.06 170 LEU B O 1
ATOM 6805 N N . LEU B 1 171 ? -16.125 -33.812 -13.07 1 96.38 171 LEU B N 1
ATOM 6806 C CA . LEU B 1 171 ? -15.031 -33.844 -12.109 1 96.38 171 LEU B CA 1
ATOM 6807 C C . LEU B 1 171 ? -15.297 -34.875 -11.016 1 96.38 171 LEU B C 1
ATOM 6809 O O . LEU B 1 171 ? -14.359 -35.469 -10.477 1 96.38 171 LEU B O 1
ATOM 6813 N N . SER B 1 172 ? -16.531 -35.094 -10.688 1 95.19 172 SER B N 1
ATOM 6814 C CA . SER B 1 172 ? -16.906 -36 -9.594 1 95.19 172 SER B CA 1
ATOM 6815 C C . SER B 1 172 ? -16.516 -37.438 -9.891 1 95.19 172 SER B C 1
ATOM 6817 O O . SER B 1 172 ? -16.484 -38.281 -8.992 1 95.19 172 SER B O 1
ATOM 6819 N N . LYS B 1 173 ? -16.172 -37.688 -11.086 1 92.06 173 LYS B N 1
ATOM 6820 C CA . LYS B 1 173 ? -15.703 -39 -11.469 1 92.06 173 LYS B CA 1
ATOM 6821 C C . LYS B 1 173 ? -14.281 -39.25 -10.977 1 92.06 173 LYS B C 1
ATOM 6823 O O . LYS B 1 173 ? -13.875 -40.406 -10.805 1 92.06 173 LYS B O 1
ATOM 6828 N N . PHE B 1 174 ? -13.555 -38.219 -10.711 1 94.81 174 PHE B N 1
ATOM 6829 C CA . PHE B 1 174 ? -12.148 -38.375 -10.367 1 94.81 174 PHE B CA 1
ATOM 6830 C C . PHE B 1 174 ? -11.844 -37.688 -9.039 1 94.81 174 PHE B C 1
ATOM 6832 O O . PHE B 1 174 ? -10.828 -37.969 -8.406 1 94.81 174 PHE B O 1
ATOM 6839 N N . TRP B 1 175 ? -12.727 -36.781 -8.648 1 97.94 175 TRP B N 1
ATOM 6840 C CA . TRP B 1 175 ? -12.5 -35.969 -7.453 1 97.94 175 TRP B CA 1
ATOM 6841 C C . TRP B 1 175 ? -13.719 -35.969 -6.539 1 97.94 175 TRP B C 1
ATOM 6843 O O . TRP B 1 175 ? -14.852 -36.094 -7.012 1 97.94 175 TRP B O 1
ATOM 6853 N N . ARG B 1 176 ? -13.492 -36 -5.25 1 97.75 176 ARG B N 1
ATOM 6854 C CA . ARG B 1 176 ? -14.531 -35.625 -4.305 1 97.75 176 ARG B CA 1
ATOM 6855 C C . ARG B 1 176 ? -14.727 -34.094 -4.305 1 97.75 176 ARG B C 1
ATOM 6857 O O . ARG B 1 176 ? -13.891 -33.344 -3.785 1 97.75 176 ARG B O 1
ATOM 6864 N N . CYS B 1 177 ? -15.836 -33.625 -4.867 1 97.69 177 CYS B N 1
ATOM 6865 C CA . CYS B 1 177 ? -16.047 -32.219 -5.082 1 97.69 177 CYS B CA 1
ATOM 6866 C C . CYS B 1 177 ? -16.719 -31.562 -3.871 1 97.69 177 CYS B C 1
ATOM 6868 O O . CYS B 1 177 ? -17.734 -32.062 -3.379 1 97.69 177 CYS B O 1
ATOM 6870 N N . LYS B 1 178 ? -16.125 -30.516 -3.348 1 96.69 178 LYS B N 1
ATOM 6871 C CA . LYS B 1 178 ? -16.641 -29.766 -2.199 1 96.69 178 LYS B CA 1
ATOM 6872 C C . LYS B 1 178 ? -16.812 -28.297 -2.531 1 96.69 178 LYS B C 1
ATOM 6874 O O . LYS B 1 178 ? -15.867 -27.625 -2.977 1 96.69 178 LYS B O 1
ATOM 6879 N N . CYS B 1 179 ? -17.953 -27.734 -2.326 1 94.88 179 CYS B N 1
ATOM 6880 C CA . CYS B 1 179 ? -18.234 -26.328 -2.582 1 94.88 179 CYS B CA 1
ATOM 6881 C C . CYS B 1 179 ? -17.719 -25.453 -1.448 1 94.88 179 CYS B C 1
ATOM 6883 O O . CYS B 1 179 ? -17.922 -25.75 -0.274 1 94.88 179 CYS B O 1
ATOM 6885 N N . ILE B 1 180 ? -17.016 -24.359 -1.823 1 93.25 180 ILE B N 1
ATOM 6886 C CA . ILE B 1 180 ? -16.453 -23.453 -0.837 1 93.25 180 ILE B CA 1
ATOM 6887 C C . ILE B 1 180 ? -16.734 -22.016 -1.246 1 93.25 180 ILE B C 1
ATOM 6889 O O . ILE B 1 180 ? -17.141 -21.75 -2.383 1 93.25 180 ILE B O 1
ATOM 6893 N N . ASP B 1 181 ? -16.516 -21.047 -0.276 1 87.19 181 ASP B N 1
ATOM 6894 C CA . ASP B 1 181 ? -16.656 -19.609 -0.542 1 87.19 181 ASP B CA 1
ATOM 6895 C C . ASP B 1 181 ? -15.336 -19 -0.984 1 87.19 181 ASP B C 1
ATOM 6897 O O . ASP B 1 181 ? -14.266 -19.422 -0.531 1 87.19 181 ASP B O 1
ATOM 6901 N N . HIS B 1 182 ? -15.531 -18.047 -1.825 1 85.88 182 HIS B N 1
ATOM 6902 C CA . HIS B 1 182 ? -14.359 -17.25 -2.191 1 85.88 182 HIS B CA 1
ATOM 6903 C C . HIS B 1 182 ? -13.75 -16.578 -0.97 1 85.88 182 HIS B C 1
ATOM 6905 O O . HIS B 1 182 ? -14.461 -16.219 -0.027 1 85.88 182 HIS B O 1
ATOM 6911 N N . VAL B 1 183 ? -12.438 -16.484 -1.028 1 86.25 183 VAL B N 1
ATOM 6912 C CA . VAL B 1 183 ? -11.758 -15.648 -0.043 1 86.25 183 VAL B CA 1
ATOM 6913 C C . VAL B 1 183 ? -11.609 -14.227 -0.587 1 86.25 183 VAL B C 1
ATOM 6915 O O . VAL B 1 183 ? -11.078 -14.031 -1.681 1 86.25 183 VAL B O 1
ATOM 6918 N N . ASP B 1 184 ? -12.109 -13.266 0.164 1 78.06 184 ASP B N 1
ATOM 6919 C CA . ASP B 1 184 ? -11.977 -11.852 -0.198 1 78.06 184 ASP B CA 1
ATOM 6920 C C . ASP B 1 184 ? -10.711 -11.25 0.411 1 78.06 184 ASP B C 1
ATOM 6922 O O . ASP B 1 184 ? -10.656 -10.984 1.614 1 78.06 184 ASP B O 1
ATOM 6926 N N . ALA B 1 185 ? -9.688 -11.164 -0.379 1 76.19 185 ALA B N 1
ATOM 6927 C CA . ALA B 1 185 ? -8.43 -10.57 0.064 1 76.19 185 ALA B CA 1
ATOM 6928 C C . ALA B 1 185 ? -8.273 -9.156 -0.486 1 76.19 185 ALA B C 1
ATOM 6930 O O . ALA B 1 185 ? -8.875 -8.805 -1.504 1 76.19 185 ALA B O 1
ATOM 6931 N N . VAL B 1 186 ? -7.488 -8.344 0.308 1 70.88 186 VAL B N 1
ATOM 6932 C CA . VAL B 1 186 ? -7.188 -6.984 -0.137 1 70.88 186 VAL B CA 1
ATOM 6933 C C . VAL B 1 186 ? -6.059 -7.016 -1.163 1 70.88 186 VAL B C 1
ATOM 6935 O O . VAL B 1 186 ? -4.941 -6.57 -0.88 1 70.88 186 VAL B O 1
ATOM 6938 N N . LEU B 1 187 ? -6.352 -7.387 -2.305 1 65.12 187 LEU B N 1
ATOM 6939 C CA . LEU B 1 187 ? -5.355 -7.672 -3.326 1 65.12 187 LEU B CA 1
ATOM 6940 C C . LEU B 1 187 ? -4.59 -6.41 -3.709 1 65.12 187 LEU B C 1
ATOM 6942 O O . LEU B 1 187 ? -3.428 -6.48 -4.117 1 65.12 187 LEU B O 1
ATOM 6946 N N . GLU B 1 188 ? -5.211 -5.27 -3.482 1 67.12 188 GLU B N 1
ATOM 6947 C CA . GLU B 1 188 ? -4.547 -4.012 -3.807 1 67.1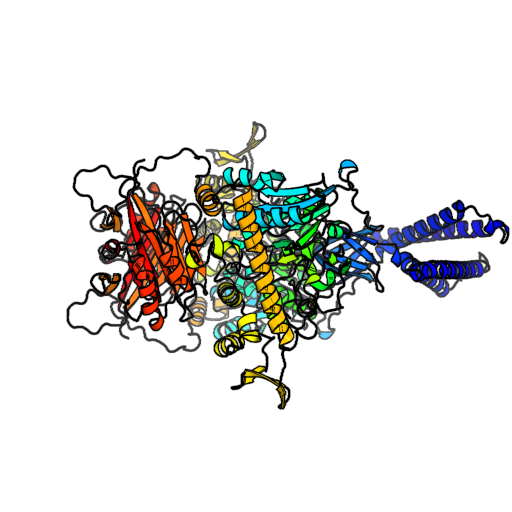2 188 GLU B CA 1
ATOM 6948 C C . GLU B 1 188 ? -3.277 -3.832 -2.977 1 67.12 188 GLU B C 1
ATOM 6950 O O . GLU B 1 188 ? -2.334 -3.164 -3.41 1 67.12 188 GLU B O 1
ATOM 6955 N N . GLN B 1 189 ? -3.266 -4.469 -1.921 1 71.5 189 GLN B N 1
ATOM 6956 C CA . GLN B 1 189 ? -2.121 -4.352 -1.023 1 71.5 189 GLN B CA 1
ATOM 6957 C C . GLN B 1 189 ? -1.158 -5.52 -1.201 1 71.5 189 GLN B C 1
ATOM 6959 O O . GLN B 1 189 ? -0.045 -5.504 -0.671 1 71.5 189 GLN B O 1
ATOM 6964 N N . LEU B 1 190 ? -1.577 -6.504 -1.946 1 69.44 190 LEU B N 1
ATOM 6965 C CA . LEU B 1 190 ? -0.825 -7.754 -1.943 1 69.44 190 LEU B CA 1
ATOM 6966 C C . LEU B 1 190 ? -0.249 -8.047 -3.324 1 69.44 190 LEU B C 1
ATOM 6968 O O . LEU B 1 190 ? 0.664 -8.859 -3.463 1 69.44 190 LEU B O 1
ATOM 6972 N N . SER B 1 191 ? -0.789 -7.496 -4.254 1 61.72 191 SER B N 1
ATOM 6973 C CA . SER B 1 191 ? -0.392 -7.785 -5.629 1 61.72 191 SER B CA 1
ATOM 6974 C C . SER B 1 191 ? -0.079 -6.504 -6.395 1 61.72 191 SER B C 1
ATOM 6976 O O . SER B 1 191 ? -0.705 -5.469 -6.164 1 61.72 191 SER B O 1
ATOM 6978 N N . PHE B 1 192 ? 0.846 -6.676 -7.16 1 57.38 192 PHE B N 1
ATOM 6979 C CA . PHE B 1 192 ? 1.049 -5.586 -8.109 1 57.38 192 PHE B CA 1
ATOM 6980 C C . PHE B 1 192 ? -0.157 -5.438 -9.023 1 57.38 192 PHE B C 1
ATOM 6982 O O . PHE B 1 192 ? -0.814 -6.426 -9.367 1 57.38 192 PHE B O 1
ATOM 6989 N N . PRO B 1 193 ? -0.522 -4.281 -9.305 1 49.5 193 PRO B N 1
ATOM 6990 C CA . PRO B 1 193 ? -1.756 -4.012 -10.047 1 49.5 193 PRO B CA 1
ATOM 6991 C C . PRO B 1 193 ? -1.864 -4.832 -11.328 1 49.5 193 PRO B C 1
ATOM 6993 O O . PRO B 1 193 ? -2.957 -5.273 -11.695 1 49.5 193 PRO B O 1
ATOM 6996 N N . ASP B 1 194 ? -0.785 -5.191 -12 1 42.03 194 ASP B N 1
ATOM 6997 C CA . ASP B 1 194 ? -0.78 -5.902 -13.273 1 42.03 194 ASP B CA 1
ATOM 6998 C C . ASP B 1 194 ? -1.13 -7.375 -13.078 1 42.03 194 ASP B C 1
ATOM 7000 O O . ASP B 1 194 ? -1.472 -8.07 -14.039 1 42.03 194 ASP B O 1
ATOM 7004 N N . ARG B 1 195 ? -1.233 -7.832 -11.914 1 46.16 195 ARG B N 1
ATOM 7005 C CA . ARG B 1 195 ? -1.395 -9.258 -11.656 1 46.16 195 ARG B CA 1
ATOM 7006 C C . ARG B 1 195 ? -2.658 -9.523 -10.844 1 46.16 195 ARG B C 1
ATOM 7008 O O . ARG B 1 195 ? -3.016 -10.68 -10.609 1 46.16 195 ARG B O 1
ATOM 7015 N N . GLU B 1 196 ? -3.4 -8.555 -10.523 1 50 196 GLU B N 1
ATOM 7016 C CA . GLU B 1 196 ? -4.5 -8.664 -9.57 1 50 196 GLU B CA 1
ATOM 7017 C C . GLU B 1 196 ? -5.613 -9.562 -10.117 1 50 196 GLU B C 1
ATOM 7019 O O . GLU B 1 196 ? -6.172 -10.375 -9.383 1 50 196 GLU B O 1
ATOM 7024 N N . GLU B 1 197 ? -5.914 -9.453 -11.422 1 49.34 197 GLU B N 1
ATOM 7025 C CA . GLU B 1 197 ? -7.02 -10.242 -11.961 1 49.34 197 GLU B CA 1
ATOM 7026 C C . GLU B 1 197 ? -6.703 -11.734 -11.93 1 49.34 197 GLU B C 1
ATOM 7028 O O . GLU B 1 197 ? -7.559 -12.547 -11.578 1 49.34 197 GLU B O 1
ATOM 7033 N N . ARG B 1 198 ? -5.445 -12 -12.273 1 52.84 198 ARG B N 1
ATOM 7034 C CA . ARG B 1 198 ? -5.012 -13.391 -12.297 1 52.84 198 ARG B CA 1
ATOM 7035 C C . ARG B 1 198 ? -5.094 -14.016 -10.906 1 52.84 198 ARG B C 1
ATOM 7037 O O . ARG B 1 198 ? -5.457 -15.18 -10.766 1 52.84 198 ARG B O 1
ATOM 7044 N N . PHE B 1 199 ? -4.918 -13.094 -9.977 1 61.09 199 PHE B N 1
ATOM 7045 C CA . PHE B 1 199 ? -4.77 -13.641 -8.633 1 61.09 199 PHE B CA 1
ATOM 7046 C C . PHE B 1 199 ? -5.945 -13.234 -7.754 1 61.09 199 PHE B C 1
ATOM 7048 O O . PHE B 1 199 ? -5.93 -13.477 -6.543 1 61.09 199 PHE B O 1
ATOM 7055 N N . ALA B 1 200 ? -6.953 -12.734 -8.359 1 63.59 200 ALA B N 1
ATOM 7056 C CA . ALA B 1 200 ? -8.086 -12.172 -7.637 1 63.59 200 ALA B CA 1
ATOM 7057 C C . ALA B 1 200 ? -8.641 -13.164 -6.617 1 63.59 200 ALA B C 1
ATOM 7059 O O . ALA B 1 200 ? -9.008 -12.781 -5.504 1 63.59 200 ALA B O 1
ATOM 7060 N N . ASN B 1 201 ? -8.516 -14.477 -7.031 1 80.12 201 ASN B N 1
ATOM 7061 C CA . ASN B 1 201 ? -9.164 -15.461 -6.164 1 80.12 201 ASN B CA 1
ATOM 7062 C C . ASN B 1 201 ? -8.172 -16.5 -5.656 1 80.12 201 ASN B C 1
ATOM 7064 O O . ASN B 1 201 ? -8.562 -17.531 -5.117 1 80.12 201 ASN B O 1
ATOM 7068 N N . VAL B 1 202 ? -6.941 -16.188 -5.809 1 89.69 202 VAL B N 1
ATOM 7069 C CA . VAL B 1 202 ? -5.918 -17.203 -5.57 1 89.69 202 VAL B CA 1
ATOM 7070 C C . VAL B 1 202 ? -5.914 -17.594 -4.094 1 89.69 202 VAL B C 1
ATOM 7072 O O . VAL B 1 202 ? -5.613 -18.75 -3.752 1 89.69 202 VAL B O 1
ATOM 7075 N N . PHE B 1 203 ? -6.352 -16.734 -3.209 1 93.44 203 PHE B N 1
ATOM 7076 C CA . PHE B 1 203 ? -6.336 -17.016 -1.777 1 93.44 203 PHE B CA 1
ATOM 7077 C C . PHE B 1 203 ? -7.461 -17.969 -1.396 1 93.44 203 PHE B C 1
ATOM 7079 O O . PHE B 1 203 ? -7.477 -18.5 -0.284 1 93.44 203 PHE B O 1
ATOM 7086 N N . THR B 1 204 ? -8.375 -18.25 -2.355 1 93.38 204 THR B N 1
ATOM 7087 C CA . THR B 1 204 ? -9.43 -19.234 -2.107 1 93.38 204 THR B CA 1
ATOM 7088 C C . THR B 1 204 ? -8.836 -20.609 -1.813 1 93.38 204 THR B C 1
ATOM 7090 O O . THR B 1 204 ? -9.43 -21.406 -1.084 1 93.38 204 THR B O 1
ATOM 7093 N N . LYS B 1 205 ? -7.648 -20.859 -2.281 1 96.62 205 LYS B N 1
ATOM 7094 C CA . LYS B 1 205 ? -6.938 -22.109 -2.01 1 96.62 205 LYS B CA 1
ATOM 7095 C C . LYS B 1 205 ? -6.801 -22.344 -0.508 1 96.62 205 LYS B C 1
ATOM 7097 O O . LYS B 1 205 ? -6.77 -23.5 -0.056 1 96.62 205 LYS B O 1
ATOM 7102 N N . LEU B 1 206 ? -6.75 -21.297 0.28 1 97.19 206 LEU B N 1
ATOM 7103 C CA . LEU B 1 206 ? -6.48 -21.391 1.711 1 97.19 206 LEU B CA 1
ATOM 7104 C C . LEU B 1 206 ? -7.621 -22.109 2.432 1 97.19 206 LEU B C 1
ATOM 7106 O O . LEU B 1 206 ? -7.453 -22.578 3.559 1 97.19 206 LEU B O 1
ATOM 7110 N N . ARG B 1 207 ? -8.781 -22.203 1.758 1 96.25 207 ARG B N 1
ATOM 7111 C CA . ARG B 1 207 ? -9.906 -22.922 2.346 1 96.25 207 ARG B CA 1
ATOM 7112 C C . ARG B 1 207 ? -9.547 -24.391 2.602 1 96.25 207 ARG B C 1
ATOM 7114 O O . ARG B 1 207 ? -10.172 -25.047 3.436 1 96.25 207 ARG B O 1
ATOM 7121 N N . GLY B 1 208 ? -8.523 -24.875 1.916 1 98.06 208 GLY B N 1
ATOM 7122 C CA . GLY B 1 208 ? -8.047 -26.219 2.141 1 98.06 208 GLY B CA 1
ATOM 7123 C C . GLY B 1 208 ? -7.57 -26.469 3.562 1 98.06 208 GLY B C 1
ATOM 7124 O O . GLY B 1 208 ? -7.598 -27.594 4.051 1 98.06 208 GLY B O 1
ATOM 7125 N N . LEU B 1 209 ? -7.133 -25.422 4.27 1 96.94 209 LEU B N 1
ATOM 7126 C CA . LEU B 1 209 ? -6.699 -25.516 5.656 1 96.94 209 LEU B CA 1
ATOM 7127 C C . LEU B 1 209 ? -7.879 -25.828 6.574 1 96.94 209 LEU B C 1
ATOM 7129 O O . LEU B 1 209 ? -7.691 -26.219 7.727 1 96.94 209 LEU B O 1
ATOM 7133 N N . GLY B 1 210 ? -9.094 -25.625 6.059 1 96.12 210 GLY B N 1
ATOM 7134 C CA . GLY B 1 210 ? -10.289 -25.906 6.844 1 96.12 210 GLY B CA 1
ATOM 7135 C C . GLY B 1 210 ? -10.742 -27.344 6.754 1 96.12 210 GLY B C 1
ATOM 7136 O O . GLY B 1 210 ? -11.703 -27.734 7.418 1 96.12 210 GLY B O 1
ATOM 7137 N N . LEU B 1 211 ? -10.078 -28.141 5.945 1 97.44 211 LEU B N 1
ATOM 7138 C CA . LEU B 1 211 ? -10.453 -29.547 5.785 1 97.44 211 LEU B CA 1
ATOM 7139 C C . LEU B 1 211 ? -9.875 -30.391 6.914 1 97.44 211 LEU B C 1
ATOM 7141 O O . LEU B 1 211 ? -9.109 -31.328 6.668 1 97.44 211 LEU B O 1
ATOM 7145 N N . THR B 1 212 ? -10.367 -30.188 8.148 1 95.88 212 THR B N 1
ATOM 7146 C CA . THR B 1 212 ? -9.805 -30.766 9.359 1 95.88 212 THR B CA 1
ATOM 7147 C C . THR B 1 212 ? -10.18 -32.25 9.477 1 95.88 212 THR B C 1
ATOM 7149 O O . THR B 1 212 ? -9.75 -32.938 10.406 1 95.88 212 THR B O 1
ATOM 7152 N N . GLU B 1 213 ? -10.953 -32.781 8.562 1 96.25 213 GLU B N 1
ATOM 7153 C CA . GLU B 1 213 ? -11.234 -34.219 8.5 1 96.25 213 GLU B CA 1
ATOM 7154 C C . GLU B 1 213 ? -10.031 -35 7.969 1 96.25 213 GLU B C 1
ATOM 7156 O O . GLU B 1 213 ? -9.984 -36.219 8.062 1 96.25 213 GLU B O 1
ATOM 7161 N N . TYR B 1 214 ? -9.039 -34.281 7.426 1 98 214 TYR B N 1
ATOM 7162 C CA . TYR B 1 214 ? -7.797 -34.906 6.957 1 98 214 TYR B CA 1
ATOM 7163 C C . TYR B 1 214 ? -6.633 -34.531 7.867 1 98 214 TYR B C 1
ATOM 7165 O O . TYR B 1 214 ? -6.574 -33.438 8.398 1 98 214 TYR B O 1
ATOM 7173 N N . GLU B 1 215 ? -5.734 -35.438 8.047 1 97.56 215 GLU B N 1
ATOM 7174 C CA . GLU B 1 215 ? -4.496 -35.156 8.758 1 97.56 215 GLU B CA 1
ATOM 7175 C C . GLU B 1 215 ? -3.609 -34.188 7.969 1 97.56 215 GLU B C 1
ATOM 7177 O O . GLU B 1 215 ? -3.059 -33.219 8.531 1 97.56 215 GLU B O 1
ATOM 7182 N N . LYS B 1 216 ? -3.459 -34.531 6.719 1 98 216 LYS B N 1
ATOM 7183 C CA . LYS B 1 216 ? -2.705 -33.656 5.816 1 98 216 LYS B CA 1
ATOM 7184 C C . LYS B 1 216 ? -3.361 -33.594 4.441 1 98 216 LYS B C 1
ATOM 7186 O O . LYS B 1 216 ? -4.047 -34.531 4.027 1 98 216 LYS B O 1
ATOM 7191 N N . VAL B 1 217 ? -3.164 -32.469 3.807 1 98.69 217 VAL B N 1
ATOM 7192 C CA . VAL B 1 217 ? -3.631 -32.281 2.436 1 98.69 217 VAL B CA 1
ATOM 7193 C C . VAL B 1 217 ? -2.494 -31.75 1.566 1 98.69 217 VAL B C 1
ATOM 7195 O O . VAL B 1 217 ? -1.65 -30.984 2.037 1 98.69 217 VAL B O 1
ATOM 7198 N N . LEU B 1 218 ? -2.408 -32.188 0.376 1 98.88 218 LEU B N 1
ATOM 7199 C CA . LEU B 1 218 ? -1.448 -31.719 -0.614 1 98.88 218 LEU B CA 1
ATOM 7200 C C . LEU B 1 218 ? -2.123 -30.797 -1.627 1 98.88 218 LEU B C 1
ATOM 7202 O O . LEU B 1 218 ? -2.711 -31.266 -2.604 1 98.88 218 LEU B O 1
ATOM 7206 N N . MET B 1 219 ? -2.016 -29.484 -1.384 1 98.75 219 MET B N 1
ATOM 7207 C CA . MET B 1 219 ? -2.562 -28.5 -2.307 1 98.75 219 MET B CA 1
ATOM 7208 C C . MET B 1 219 ? -1.744 -28.438 -3.592 1 98.75 219 MET B C 1
ATOM 7210 O O . MET B 1 219 ? -0.537 -28.203 -3.555 1 98.75 219 MET B O 1
ATOM 7214 N N . MET B 1 220 ? -2.43 -28.625 -4.719 1 98.69 220 MET B N 1
ATOM 7215 C CA . MET B 1 220 ? -1.747 -28.734 -6.008 1 98.69 220 MET B CA 1
ATOM 7216 C C . MET B 1 220 ? -2.352 -27.766 -7.023 1 98.69 220 MET B C 1
ATOM 7218 O O . MET B 1 220 ? -3.57 -27.594 -7.07 1 98.69 220 MET B O 1
ATOM 7222 N N . ASP B 1 221 ? -1.482 -27.188 -7.809 1 97.44 221 ASP B N 1
ATOM 7223 C CA . ASP B 1 221 ? -1.972 -26.469 -8.984 1 97.44 221 ASP B CA 1
ATOM 7224 C C . ASP B 1 221 ? -2.588 -27.438 -9.992 1 97.44 221 ASP B C 1
ATOM 7226 O O . ASP B 1 221 ? -2.332 -28.641 -9.945 1 97.44 221 ASP B O 1
ATOM 7230 N N . ILE B 1 222 ? -3.352 -26.891 -10.828 1 97.38 222 ILE B N 1
ATOM 7231 C CA . ILE B 1 222 ? -4.105 -27.734 -11.75 1 97.38 222 ILE B CA 1
ATOM 7232 C C . ILE B 1 222 ? -3.236 -28.062 -12.961 1 97.38 222 ILE B C 1
ATOM 7234 O O . ILE B 1 222 ? -3.414 -29.109 -13.586 1 97.38 222 ILE B O 1
ATOM 7238 N N . ASP B 1 223 ? -2.279 -27.25 -13.258 1 97.62 223 ASP B N 1
ATOM 7239 C CA . ASP B 1 223 ? -1.432 -27.469 -14.422 1 97.62 223 ASP B CA 1
ATOM 7240 C C . ASP B 1 223 ? -0.251 -28.375 -14.07 1 97.62 223 ASP B C 1
ATOM 7242 O O . ASP B 1 223 ? 0.892 -28.078 -14.422 1 97.62 223 ASP B O 1
ATOM 7246 N N . LEU B 1 224 ? -0.546 -29.453 -13.406 1 98.69 224 LEU B N 1
ATOM 7247 C CA . LEU B 1 224 ? 0.441 -30.453 -13.016 1 98.69 224 LEU B CA 1
ATOM 7248 C C . LEU B 1 224 ? 0.124 -31.812 -13.648 1 98.69 224 LEU B C 1
ATOM 7250 O O . LEU B 1 224 ? -1.018 -32.062 -14.039 1 98.69 224 LEU B O 1
ATOM 7254 N N . LEU B 1 225 ? 1.139 -32.625 -13.812 1 98.62 225 LEU B N 1
ATOM 7255 C CA . LEU B 1 225 ? 1.046 -34.031 -14.219 1 98.62 225 LEU B CA 1
ATOM 7256 C C . LEU B 1 225 ? 1.85 -34.906 -13.281 1 98.62 225 LEU B C 1
ATOM 7258 O O . LEU B 1 225 ? 3.055 -34.719 -13.117 1 98.62 225 LEU B O 1
ATOM 7262 N N . VAL B 1 226 ? 1.162 -35.844 -12.68 1 98.69 226 VAL B N 1
ATOM 7263 C CA . VAL B 1 226 ? 1.832 -36.781 -11.773 1 98.69 226 VAL B CA 1
ATOM 7264 C C . VAL B 1 226 ? 2.293 -38 -12.547 1 98.69 226 VAL B C 1
ATOM 7266 O O . VAL B 1 226 ? 1.472 -38.75 -13.102 1 98.69 226 VAL B O 1
ATOM 7269 N N . MET B 1 227 ? 3.617 -38.25 -12.5 1 97.06 227 MET B N 1
ATOM 7270 C CA . MET B 1 227 ? 4.23 -39.281 -13.336 1 97.06 227 MET B CA 1
ATOM 7271 C C . MET B 1 227 ? 4.371 -40.594 -12.57 1 97.06 227 MET B C 1
ATOM 7273 O O . MET B 1 227 ? 4.457 -41.656 -13.172 1 97.06 227 MET B O 1
ATOM 7277 N N . SER B 1 228 ? 4.457 -40.5 -11.305 1 96.38 228 SER B N 1
ATOM 7278 C CA . SER B 1 228 ? 4.574 -41.656 -10.422 1 96.38 228 SER B CA 1
ATOM 7279 C C . SER B 1 228 ? 3.889 -41.406 -9.086 1 96.38 228 SER B C 1
ATOM 7281 O O . SER B 1 228 ? 3.508 -40.25 -8.781 1 96.38 228 SER B O 1
ATOM 7283 N N . ASN B 1 229 ? 3.682 -42.5 -8.344 1 97.62 229 ASN B N 1
ATOM 7284 C CA . ASN B 1 229 ? 3.043 -42.344 -7.039 1 97.62 229 ASN B CA 1
ATOM 7285 C C . ASN B 1 229 ? 3.854 -41.438 -6.121 1 97.62 229 ASN B C 1
ATOM 7287 O O . ASN B 1 229 ? 5.07 -41.594 -6.016 1 97.62 229 ASN B O 1
ATOM 7291 N N . ILE B 1 230 ? 3.191 -40.469 -5.523 1 98.62 230 ILE B N 1
ATOM 7292 C CA . ILE B 1 230 ? 3.9 -39.5 -4.684 1 98.62 230 ILE B CA 1
ATOM 7293 C C . ILE B 1 230 ? 3.285 -39.5 -3.285 1 98.62 230 ILE B C 1
ATOM 7295 O O . ILE B 1 230 ? 3.316 -38.469 -2.598 1 98.62 230 ILE B O 1
ATOM 7299 N N . ASP B 1 231 ? 2.676 -40.562 -2.838 1 98.62 231 ASP B N 1
ATOM 7300 C CA . ASP B 1 231 ? 2.078 -40.688 -1.514 1 98.62 231 ASP B CA 1
ATOM 7301 C C . ASP B 1 231 ? 3.105 -40.438 -0.418 1 98.62 231 ASP B C 1
ATOM 7303 O O . ASP B 1 231 ? 2.746 -40.031 0.69 1 98.62 231 ASP B O 1
ATOM 7307 N N . GLU B 1 232 ? 4.352 -40.562 -0.72 1 98.12 232 GLU B N 1
ATOM 7308 C CA . GLU B 1 232 ? 5.418 -40.375 0.263 1 98.12 232 GLU B CA 1
ATOM 7309 C C . GLU B 1 232 ? 5.5 -38.938 0.73 1 98.12 232 GLU B C 1
ATOM 7311 O O . GLU B 1 232 ? 6.094 -38.656 1.771 1 98.12 232 GLU B O 1
ATOM 7316 N N . LEU B 1 233 ? 4.965 -37.969 -0.037 1 98.5 233 LEU B N 1
ATOM 7317 C CA . LEU B 1 233 ? 4.988 -36.562 0.367 1 98.5 233 LEU B CA 1
ATOM 7318 C C . LEU B 1 233 ? 4.211 -36.375 1.663 1 98.5 233 LEU B C 1
ATOM 7320 O O . LEU B 1 233 ? 4.523 -35.469 2.445 1 98.5 233 LEU B O 1
ATOM 7324 N N . PHE B 1 234 ? 3.197 -37.188 1.962 1 98.44 234 PHE B N 1
ATOM 7325 C CA . PHE B 1 234 ? 2.375 -37.062 3.16 1 98.44 234 PHE B CA 1
ATOM 7326 C C . PHE B 1 234 ? 3.156 -37.469 4.402 1 98.44 234 PHE B C 1
ATOM 7328 O O . PHE B 1 234 ? 2.727 -37.219 5.527 1 98.44 234 PHE B O 1
ATOM 7335 N N . ASP B 1 235 ? 4.324 -38.062 4.219 1 97.38 235 ASP B N 1
ATOM 7336 C CA . ASP B 1 235 ? 5.172 -38.438 5.344 1 97.38 235 ASP B CA 1
ATOM 7337 C C . ASP B 1 235 ? 6.008 -37.25 5.828 1 97.38 235 ASP B C 1
ATOM 7339 O O . ASP B 1 235 ? 6.578 -37.312 6.922 1 97.38 235 ASP B O 1
ATOM 7343 N N . LEU B 1 236 ? 6.094 -36.219 5.043 1 97.12 236 LEU B N 1
ATOM 7344 C CA . LEU B 1 236 ? 6.879 -35.031 5.41 1 97.12 236 LEU B CA 1
ATOM 7345 C C . LEU B 1 236 ? 6.184 -34.25 6.512 1 97.12 236 LEU B C 1
ATOM 7347 O O . LEU B 1 236 ? 4.953 -34.25 6.602 1 97.12 236 LEU B O 1
ATOM 7351 N N . PRO B 1 237 ? 6.977 -33.594 7.355 1 93.44 237 PRO B N 1
ATOM 7352 C CA . PRO B 1 237 ? 6.355 -32.594 8.242 1 93.44 237 PRO B CA 1
ATOM 7353 C C . PRO B 1 237 ? 5.77 -31.422 7.48 1 93.44 237 PRO B C 1
ATOM 7355 O O . PRO B 1 237 ? 6.391 -30.906 6.543 1 93.44 237 PRO B O 1
ATOM 7358 N N . ALA B 1 238 ? 4.531 -30.969 7.781 1 94.12 238 ALA B N 1
ATOM 7359 C CA . ALA B 1 238 ? 3.902 -29.781 7.211 1 94.12 238 ALA B CA 1
ATOM 7360 C C . ALA B 1 238 ? 4.238 -28.547 8.031 1 94.12 238 ALA B C 1
ATOM 7362 O O . ALA B 1 238 ? 4.449 -28.625 9.242 1 94.12 238 ALA B O 1
ATOM 7363 N N . PRO B 1 239 ? 4.363 -27.438 7.426 1 94.69 239 PRO B N 1
ATOM 7364 C CA . PRO B 1 239 ? 4.152 -27.219 5.996 1 94.69 239 PRO B CA 1
ATOM 7365 C C . PRO B 1 239 ? 5.379 -27.547 5.152 1 94.69 239 PRO B C 1
ATOM 7367 O O . PRO B 1 239 ? 6.512 -27.453 5.637 1 94.69 239 PRO B O 1
ATOM 7370 N N . ALA B 1 240 ? 5.121 -27.984 3.918 1 96.75 240 ALA B N 1
ATOM 7371 C CA . ALA B 1 240 ? 6.203 -28.344 3.006 1 96.75 240 ALA B CA 1
ATOM 7372 C C . ALA B 1 240 ? 5.957 -27.781 1.61 1 96.75 240 ALA B C 1
ATOM 7374 O O . ALA B 1 240 ? 4.809 -27.688 1.164 1 96.75 240 ALA B O 1
ATOM 7375 N N . ALA B 1 241 ? 7.008 -27.375 0.963 1 96.56 241 ALA B N 1
ATOM 7376 C CA . ALA B 1 241 ? 6.938 -26.844 -0.396 1 96.56 241 ALA B CA 1
ATOM 7377 C C . ALA B 1 241 ? 8.328 -26.719 -1.014 1 96.56 241 ALA B C 1
ATOM 7379 O O . ALA B 1 241 ? 9.336 -26.875 -0.32 1 96.56 241 ALA B O 1
ATOM 7380 N N . LEU B 1 242 ? 8.328 -26.5 -2.254 1 95.31 242 LEU B N 1
ATOM 7381 C CA . LEU B 1 242 ? 9.562 -26.203 -2.967 1 95.31 242 LEU B CA 1
ATOM 7382 C C . LEU B 1 242 ? 10.008 -24.766 -2.711 1 95.31 242 LEU B C 1
ATOM 7384 O O . LEU B 1 242 ? 9.18 -23.859 -2.662 1 95.31 242 LEU B O 1
ATOM 7388 N N . ARG B 1 243 ? 11.289 -24.609 -2.48 1 90.19 243 ARG B N 1
ATOM 7389 C CA . ARG B 1 243 ? 11.836 -23.25 -2.48 1 90.19 243 ARG B CA 1
ATOM 7390 C C . ARG B 1 243 ? 11.953 -22.703 -3.902 1 90.19 243 ARG B C 1
ATOM 7392 O O . ARG B 1 243 ? 12.484 -23.375 -4.789 1 90.19 243 ARG B O 1
ATOM 7399 N N . ARG B 1 244 ? 11.547 -21.562 -4.078 1 87.31 244 ARG B N 1
ATOM 7400 C CA . ARG B 1 244 ? 11.617 -20.969 -5.41 1 87.31 244 ARG B CA 1
ATOM 7401 C C . ARG B 1 244 ? 13.055 -20.656 -5.793 1 87.31 244 ARG B C 1
ATOM 7403 O O . ARG B 1 244 ? 13.891 -20.406 -4.926 1 87.31 244 ARG B O 1
ATOM 7410 N N . GLY B 1 245 ? 13.227 -20.641 -7.125 1 79.06 245 GLY B N 1
ATOM 7411 C CA . GLY B 1 245 ? 14.531 -20.281 -7.652 1 79.06 245 GLY B CA 1
ATOM 7412 C C . GLY B 1 245 ? 15.219 -21.422 -8.367 1 79.06 245 GLY B C 1
ATOM 7413 O O . GLY B 1 245 ? 14.578 -22.406 -8.75 1 79.06 245 GLY B O 1
ATOM 7414 N N . MET B 1 246 ? 16.453 -21.281 -8.602 1 75.5 246 MET B N 1
ATOM 7415 C CA . MET B 1 246 ? 17.219 -22.266 -9.383 1 75.5 246 MET B CA 1
ATOM 7416 C C . MET B 1 246 ? 17.562 -23.484 -8.539 1 75.5 246 MET B C 1
ATOM 7418 O O . MET B 1 246 ? 17.672 -24.594 -9.062 1 75.5 246 MET B O 1
ATOM 7422 N N . ASN B 1 247 ? 17.5 -23.328 -7.23 1 75.19 247 ASN B N 1
ATOM 7423 C CA . ASN B 1 247 ? 17.766 -24.453 -6.324 1 75.19 247 ASN B CA 1
ATOM 7424 C C . ASN B 1 247 ? 19.094 -25.141 -6.664 1 75.19 247 ASN B C 1
ATOM 7426 O O . ASN B 1 247 ? 19.172 -25.875 -7.648 1 75.19 247 ASN B O 1
ATOM 7430 N N . GLU B 1 248 ? 20.062 -24.875 -5.926 1 74 248 GLU B N 1
ATOM 7431 C CA . GLU B 1 248 ? 21.375 -25.484 -6.145 1 74 248 GLU B CA 1
ATOM 7432 C C . GLU B 1 248 ? 21.391 -26.953 -5.719 1 74 248 GLU B C 1
ATOM 7434 O O . GLU B 1 248 ? 20.859 -27.297 -4.656 1 74 248 GLU B O 1
ATOM 7439 N N . TRP B 1 249 ? 21.984 -27.641 -6.57 1 67.12 249 TRP B N 1
ATOM 7440 C CA . TRP B 1 249 ? 22.078 -29.062 -6.281 1 67.12 249 TRP B CA 1
ATOM 7441 C C . TRP B 1 249 ? 22.828 -29.312 -4.977 1 67.12 249 TRP B C 1
ATOM 7443 O O . TRP B 1 249 ? 23.906 -28.719 -4.754 1 67.12 249 TRP B O 1
ATOM 7453 N N . GLY B 1 250 ? 22.188 -30.016 -4.141 1 63.84 250 GLY B N 1
ATOM 7454 C CA . GLY B 1 250 ? 22.844 -30.406 -2.9 1 63.84 250 GLY B CA 1
ATOM 7455 C C . GLY B 1 250 ? 22.641 -29.406 -1.778 1 63.84 250 GLY B C 1
ATOM 7456 O O . GLY B 1 250 ? 22.984 -29.672 -0.627 1 63.84 250 GLY B O 1
ATOM 7457 N N . ARG B 1 251 ? 22.219 -28.188 -2.051 1 69.12 251 ARG B N 1
ATOM 7458 C CA . ARG B 1 251 ? 22.047 -27.203 -0.992 1 69.12 251 ARG B CA 1
ATOM 7459 C C . ARG B 1 251 ? 20.875 -27.578 -0.09 1 69.12 251 ARG B C 1
ATOM 7461 O O . ARG B 1 251 ? 21.016 -27.625 1.134 1 69.12 251 ARG B O 1
ATOM 7468 N N . ASN B 1 252 ? 19.688 -27.828 -0.717 1 76.62 252 ASN B N 1
ATOM 7469 C CA . ASN B 1 252 ? 18.531 -28.297 0.019 1 76.62 252 ASN B CA 1
ATOM 7470 C C . ASN B 1 252 ? 18.078 -29.688 -0.464 1 76.62 252 ASN B C 1
ATOM 7472 O O . ASN B 1 252 ? 17.859 -29.875 -1.66 1 76.62 252 ASN B O 1
ATOM 7476 N N . CYS B 1 253 ? 18.109 -30.594 0.42 1 86.12 253 CYS B N 1
ATOM 7477 C CA . CYS B 1 253 ? 17.641 -31.938 0.069 1 86.12 253 CYS B CA 1
ATOM 7478 C C . CYS B 1 253 ? 16.172 -32.125 0.439 1 86.12 253 CYS B C 1
ATOM 7480 O O . CYS B 1 253 ? 15.695 -31.516 1.412 1 86.12 253 CYS B O 1
ATOM 7482 N N . HIS B 1 254 ? 15.594 -32.875 -0.393 1 92.81 254 HIS B N 1
ATOM 7483 C CA . HIS B 1 254 ? 14.195 -33.188 -0.124 1 92.81 254 HIS B CA 1
ATOM 7484 C C . HIS B 1 254 ? 14.008 -33.656 1.315 1 92.81 254 HIS B C 1
ATOM 7486 O O . HIS B 1 254 ? 14.766 -34.5 1.806 1 92.81 254 HIS B O 1
ATOM 7492 N N . GLY B 1 255 ? 13.07 -33.031 1.976 1 93.69 255 GLY B N 1
ATOM 7493 C CA . GLY B 1 255 ? 12.742 -33.438 3.336 1 93.69 255 GLY B CA 1
ATOM 7494 C C . GLY B 1 255 ? 13.453 -32.594 4.387 1 93.69 255 GLY B C 1
ATOM 7495 O O . GLY B 1 255 ? 13.094 -32.656 5.566 1 93.69 255 GLY B O 1
ATOM 7496 N N . GLU B 1 256 ? 14.398 -31.859 4.004 1 91.88 256 GLU B N 1
ATOM 7497 C CA . GLU B 1 256 ? 15.148 -31.047 4.953 1 91.88 256 GLU B CA 1
ATOM 7498 C C . GLU B 1 256 ? 14.406 -29.75 5.277 1 91.88 256 GLU B C 1
ATOM 7500 O O . GLU B 1 256 ? 13.648 -29.234 4.449 1 91.88 256 GLU B O 1
ATOM 7505 N N . PRO B 1 257 ? 14.641 -29.281 6.488 1 89.06 257 PRO B N 1
ATOM 7506 C CA . PRO B 1 257 ? 14.008 -28.016 6.848 1 89.06 257 PRO B CA 1
ATOM 7507 C C . PRO B 1 257 ? 14.633 -26.812 6.137 1 89.06 257 PRO B C 1
ATOM 7509 O O . PRO B 1 257 ? 15.844 -26.797 5.898 1 89.06 257 PRO B O 1
ATOM 7512 N N . ILE B 1 258 ? 13.758 -25.891 5.758 1 85.56 258 ILE B N 1
ATOM 7513 C CA . ILE B 1 258 ? 14.18 -24.594 5.207 1 85.56 258 ILE B CA 1
ATOM 7514 C C . ILE B 1 258 ? 13.945 -23.5 6.238 1 85.56 258 ILE B C 1
ATOM 7516 O O . ILE B 1 258 ? 12.875 -23.406 6.836 1 85.56 258 ILE B O 1
ATOM 7520 N N . ASP B 1 259 ? 14.938 -22.672 6.465 1 80.38 259 ASP B N 1
ATOM 7521 C CA . ASP B 1 259 ? 14.766 -21.531 7.355 1 80.38 259 ASP B CA 1
ATOM 7522 C C . ASP B 1 259 ? 13.992 -20.406 6.668 1 80.38 259 ASP B C 1
ATOM 7524 O O . ASP B 1 259 ? 14.555 -19.672 5.859 1 80.38 259 ASP B O 1
ATOM 7528 N N . GLY B 1 260 ? 12.797 -20.203 7.039 1 79.75 260 GLY B N 1
ATOM 7529 C CA . GLY B 1 260 ? 11.961 -19.188 6.426 1 79.75 260 GLY B CA 1
ATOM 7530 C C . GLY B 1 260 ? 12.484 -17.781 6.625 1 79.75 260 GLY B C 1
ATOM 7531 O O . GLY B 1 260 ? 12.133 -16.859 5.879 1 79.75 260 GLY B O 1
ATOM 7532 N N . ARG B 1 261 ? 13.344 -17.516 7.625 1 79.5 261 ARG B N 1
ATOM 7533 C CA . ARG B 1 261 ? 13.961 -16.219 7.879 1 79.5 261 ARG B CA 1
ATOM 7534 C C . ARG B 1 261 ? 14.766 -15.75 6.672 1 79.5 261 ARG B C 1
ATOM 7536 O O . ARG B 1 261 ? 14.828 -14.547 6.395 1 79.5 261 ARG B O 1
ATOM 7543 N N . SER B 1 262 ? 15.234 -16.641 5.957 1 78.56 262 SER B N 1
ATOM 7544 C CA . SER B 1 262 ? 16.094 -16.344 4.82 1 78.56 262 SER B CA 1
ATOM 7545 C C . SER B 1 262 ? 15.289 -15.758 3.66 1 78.56 262 SER B C 1
ATOM 7547 O O . SER B 1 262 ? 15.852 -15.125 2.764 1 78.56 262 SER B O 1
ATOM 7549 N N . PHE B 1 263 ? 13.977 -16 3.678 1 80.12 263 PHE B N 1
ATOM 7550 C CA . PHE B 1 263 ? 13.133 -15.477 2.609 1 80.12 263 PHE B CA 1
ATOM 7551 C C . PHE B 1 263 ? 13.102 -13.953 2.633 1 80.12 263 PHE B C 1
ATOM 7553 O O . PHE B 1 263 ? 12.828 -13.32 1.615 1 80.12 263 PHE B O 1
ATOM 7560 N N . LEU B 1 264 ? 13.414 -13.312 3.787 1 75.81 264 LEU B N 1
ATOM 7561 C CA . LEU B 1 264 ? 13.25 -11.875 3.969 1 75.81 264 LEU B CA 1
ATOM 7562 C C . LEU B 1 264 ? 14.609 -11.18 4.035 1 75.81 264 LEU B C 1
ATOM 7564 O O . LEU B 1 264 ? 14.68 -9.953 4.148 1 75.81 264 LEU B O 1
ATOM 7568 N N . LEU B 1 265 ? 15.789 -11.758 4.148 1 68.5 265 LEU B N 1
ATOM 7569 C CA . LEU B 1 265 ? 17.094 -11.141 4.418 1 68.5 265 LEU B CA 1
ATOM 7570 C C . LEU B 1 265 ? 17.859 -10.93 3.123 1 68.5 265 LEU B C 1
ATOM 7572 O O . LEU B 1 265 ? 18.922 -10.281 3.125 1 68.5 265 LEU B O 1
ATOM 7576 N N . GLY B 1 266 ? 17.188 -10.719 1.914 1 57.19 266 GLY B N 1
ATOM 7577 C CA . GLY B 1 266 ? 17.797 -10.273 0.671 1 57.19 266 GLY B CA 1
ATOM 7578 C C . GLY B 1 266 ? 19.125 -10.953 0.378 1 57.19 266 GLY B C 1
ATOM 7579 O O . GLY B 1 266 ? 20.016 -10.359 -0.251 1 57.19 266 GLY B O 1
ATOM 7580 N N . GLU B 1 267 ? 19.656 -11.898 1.003 1 50.31 267 GLU B N 1
ATOM 7581 C CA . GLU B 1 267 ? 20.969 -12.461 0.747 1 50.31 267 GLU B CA 1
ATOM 7582 C C . GLU B 1 267 ? 21.141 -12.828 -0.724 1 50.31 267 GLU B C 1
ATOM 7584 O O . GLU B 1 267 ? 22.219 -13.258 -1.142 1 50.31 267 GLU B O 1
ATOM 7589 N N . ASP B 1 268 ? 20.062 -12.562 -1.358 1 46.12 268 ASP B N 1
ATOM 7590 C CA . ASP B 1 268 ? 20.297 -13.031 -2.723 1 46.12 268 ASP B CA 1
ATOM 7591 C C . ASP B 1 268 ? 20.859 -11.922 -3.6 1 46.12 268 ASP B C 1
ATOM 7593 O O . ASP B 1 268 ? 20.391 -10.781 -3.559 1 46.12 268 ASP B O 1
ATOM 7597 N N . LYS B 1 269 ? 22.141 -11.898 -3.914 1 45.28 269 LYS B N 1
ATOM 7598 C CA . LYS B 1 269 ? 22.891 -11 -4.785 1 45.28 269 LYS B CA 1
ATOM 7599 C C . LYS B 1 269 ? 21.984 -10.398 -5.859 1 45.28 269 LYS B C 1
ATOM 7601 O O . LYS B 1 269 ? 22.188 -9.258 -6.277 1 45.28 269 LYS B O 1
ATOM 7606 N N . SER B 1 270 ? 21.156 -11.125 -6.402 1 41.72 270 SER B N 1
ATOM 7607 C CA . SER B 1 270 ? 20.422 -10.719 -7.594 1 41.72 270 SER B CA 1
ATOM 7608 C C . SER B 1 270 ? 19.328 -9.711 -7.25 1 41.72 270 SER B C 1
ATOM 7610 O O . SER B 1 270 ? 18.812 -9.023 -8.133 1 41.72 270 SER B O 1
ATOM 7612 N N . MET B 1 271 ? 18.875 -9.609 -6.055 1 44.38 271 MET B N 1
ATOM 7613 C CA . MET B 1 271 ? 17.766 -8.719 -5.766 1 44.38 271 MET B CA 1
ATOM 7614 C C . MET B 1 271 ? 18.047 -7.883 -4.52 1 44.38 271 MET B C 1
ATOM 7616 O O . MET B 1 271 ? 17.641 -8.258 -3.416 1 44.38 271 MET B O 1
ATOM 7620 N N . PRO B 1 272 ? 18.859 -6.914 -4.688 1 43.25 272 PRO B N 1
ATOM 7621 C CA . PRO B 1 272 ? 19.188 -6.086 -3.527 1 43.25 272 PRO B CA 1
ATOM 7622 C C . PRO B 1 272 ? 17.953 -5.484 -2.859 1 43.25 272 PRO B C 1
ATOM 7624 O O . PRO B 1 272 ? 18.062 -4.871 -1.794 1 43.25 272 PRO B O 1
ATOM 7627 N N . ARG B 1 273 ? 16.844 -5.324 -3.572 1 47.03 273 ARG B N 1
ATOM 7628 C CA . ARG B 1 273 ? 15.609 -4.695 -3.127 1 47.03 273 ARG B CA 1
ATOM 7629 C C . ARG B 1 273 ? 15.023 -5.43 -1.928 1 47.03 273 ARG B C 1
ATOM 7631 O O . ARG B 1 273 ? 13.93 -5.094 -1.461 1 47.03 273 ARG B O 1
ATOM 7638 N N . TRP B 1 274 ? 15.656 -6.5 -1.339 1 52.84 274 TRP B N 1
ATOM 7639 C CA . TRP B 1 274 ? 15.148 -7.543 -0.454 1 52.84 274 TRP B CA 1
ATOM 7640 C C . TRP B 1 274 ? 14.953 -7.008 0.961 1 52.84 274 TRP B C 1
ATOM 7642 O O . TRP B 1 274 ? 14.25 -7.617 1.771 1 52.84 274 TRP B O 1
ATOM 7652 N N . SER B 1 275 ? 15.453 -5.926 1.269 1 59.41 275 SER B N 1
ATOM 7653 C CA . SER B 1 275 ? 15.523 -5.684 2.707 1 59.41 275 SER B CA 1
ATOM 7654 C C . SER B 1 275 ? 14.125 -5.547 3.307 1 59.41 275 SER B C 1
ATOM 7656 O O . SER B 1 275 ? 13.781 -6.246 4.262 1 59.41 275 SER B O 1
ATOM 7658 N N . TRP B 1 276 ? 13.18 -4.918 2.674 1 74.62 276 TRP B N 1
ATOM 7659 C CA . TRP B 1 276 ? 11.891 -4.672 3.311 1 74.62 276 TRP B CA 1
ATOM 7660 C C . TRP B 1 276 ? 10.766 -5.391 2.564 1 74.62 276 TRP B C 1
ATOM 7662 O O . TRP B 1 276 ? 9.68 -5.594 3.111 1 74.62 276 TRP B O 1
ATOM 7672 N N . GLY B 1 277 ? 11.219 -5.918 1.438 1 72 277 GLY B N 1
ATOM 7673 C CA . GLY B 1 277 ? 10.328 -6.762 0.659 1 72 277 GLY B CA 1
ATOM 7674 C C . GLY B 1 277 ? 10.711 -8.234 0.704 1 72 277 GLY B C 1
ATOM 7675 O O . GLY B 1 277 ? 11.555 -8.633 1.508 1 72 277 GLY B O 1
ATOM 7676 N N . GLN B 1 278 ? 9.93 -9.133 0.076 1 68.19 278 GLN B N 1
ATOM 7677 C CA . GLN B 1 278 ? 10.227 -10.555 0.011 1 68.19 278 GLN B CA 1
ATOM 7678 C C . GLN B 1 278 ? 11.109 -10.883 -1.19 1 68.19 278 GLN B C 1
ATOM 7680 O O . GLN B 1 278 ? 10.742 -10.594 -2.332 1 68.19 278 GLN B O 1
ATOM 7685 N N . GLY B 1 279 ? 12.375 -11.297 -0.862 1 66.75 279 GLY B N 1
ATOM 7686 C CA . GLY B 1 279 ? 13.328 -11.617 -1.911 1 66.75 279 GLY B CA 1
ATOM 7687 C C . GLY B 1 279 ? 13.062 -12.961 -2.562 1 66.75 279 GLY B C 1
ATOM 7688 O O . GLY B 1 279 ? 13.328 -13.148 -3.752 1 66.75 279 GLY B O 1
ATOM 7689 N N . THR B 1 280 ? 12.703 -13.984 -1.789 1 79.81 280 THR B N 1
ATOM 7690 C CA . THR B 1 280 ? 12.406 -15.336 -2.25 1 79.81 280 THR B CA 1
ATOM 7691 C C . THR B 1 280 ? 11.328 -15.984 -1.383 1 79.81 280 THR B C 1
ATOM 7693 O O . THR B 1 280 ? 10.656 -15.297 -0.611 1 79.81 280 THR B O 1
ATOM 7696 N N . GLY B 1 281 ? 11.062 -17.234 -1.613 1 87.94 281 GLY B N 1
ATOM 7697 C CA . GLY B 1 281 ? 10.039 -17.953 -0.877 1 87.94 281 GLY B CA 1
ATOM 7698 C C . GLY B 1 281 ? 9.734 -19.312 -1.451 1 87.94 281 GLY B C 1
ATOM 7699 O O . GLY B 1 281 ? 10.594 -19.938 -2.086 1 87.94 281 GLY B O 1
ATOM 7700 N N . ILE B 1 282 ? 8.633 -19.75 -1.08 1 92.25 282 ILE B N 1
ATOM 7701 C CA . ILE B 1 282 ? 8.211 -21.062 -1.551 1 92.25 282 ILE B CA 1
ATOM 7702 C C . ILE B 1 282 ? 7.469 -20.922 -2.879 1 92.25 282 ILE B C 1
ATOM 7704 O O . ILE B 1 282 ? 7.066 -19.828 -3.258 1 92.25 282 ILE B O 1
ATOM 7708 N N . ASN B 1 283 ? 7.465 -21.953 -3.619 1 94 283 ASN B N 1
ATOM 7709 C CA . ASN B 1 283 ? 6.543 -22.062 -4.746 1 94 283 ASN B CA 1
ATOM 7710 C C . ASN B 1 283 ? 5.234 -22.734 -4.332 1 94 283 ASN B C 1
ATOM 7712 O O . ASN B 1 283 ? 5.242 -23.75 -3.646 1 94 283 ASN B O 1
ATOM 7716 N N . ALA B 1 284 ? 4.148 -22.219 -4.73 1 95.25 284 ALA B N 1
ATOM 7717 C CA . ALA B 1 284 ? 2.844 -22.641 -4.219 1 95.25 284 ALA B CA 1
ATOM 7718 C C . ALA B 1 284 ? 2.215 -23.688 -5.121 1 95.25 284 ALA B C 1
ATOM 7720 O O . ALA B 1 284 ? 1.042 -24.031 -4.957 1 95.25 284 ALA B O 1
ATOM 7721 N N . GLY B 1 285 ? 2.896 -24.281 -6.035 1 97.19 285 GLY B N 1
ATOM 7722 C CA . GLY B 1 285 ? 2.328 -25.25 -6.961 1 97.19 285 GLY B CA 1
ATOM 7723 C C . GLY B 1 285 ? 2.039 -26.594 -6.32 1 97.19 285 GLY B C 1
ATOM 7724 O O . GLY B 1 285 ? 1.141 -27.312 -6.758 1 97.19 285 GLY B O 1
ATOM 7725 N N . VAL B 1 286 ? 2.885 -26.984 -5.406 1 98.56 286 VAL B N 1
ATOM 7726 C CA . VAL B 1 286 ? 2.727 -28.203 -4.617 1 98.56 286 VAL B CA 1
ATOM 7727 C C . VAL B 1 286 ? 3.053 -27.922 -3.152 1 98.56 286 VAL B C 1
ATOM 7729 O O . VAL B 1 286 ? 4.219 -27.719 -2.795 1 98.56 286 VAL B O 1
ATOM 7732 N N . MET B 1 287 ? 2.027 -27.953 -2.326 1 98.19 287 MET B N 1
ATOM 7733 C CA . MET B 1 287 ? 2.223 -27.609 -0.921 1 98.19 287 MET B CA 1
ATOM 7734 C C . MET B 1 287 ? 1.549 -28.625 -0.012 1 98.19 287 MET B C 1
ATOM 7736 O O . MET B 1 287 ? 0.403 -29.016 -0.248 1 98.19 287 MET B O 1
ATOM 7740 N N . LEU B 1 288 ? 2.277 -29.047 0.978 1 98.44 288 LEU B N 1
ATOM 7741 C CA . LEU B 1 288 ? 1.718 -29.922 2.002 1 98.44 288 LEU B CA 1
ATOM 7742 C C . LEU B 1 288 ? 1.28 -29.125 3.223 1 98.44 288 LEU B C 1
ATOM 7744 O O . LEU B 1 288 ? 2.066 -28.359 3.777 1 98.44 288 LEU B O 1
ATOM 7748 N N . TRP B 1 289 ? 0.002 -29.281 3.578 1 97.25 289 TRP B N 1
ATOM 7749 C CA . TRP B 1 289 ? -0.548 -28.578 4.727 1 97.25 289 TRP B CA 1
ATOM 7750 C C . TRP B 1 289 ? -1.107 -29.547 5.758 1 97.25 289 TRP B C 1
ATOM 7752 O O . TRP B 1 289 ? -1.49 -30.672 5.414 1 97.25 289 TRP B O 1
ATOM 7762 N N . GLN B 1 290 ? -1.046 -29.156 6.949 1 95.94 290 GLN B N 1
ATOM 7763 C CA . GLN B 1 290 ? -1.886 -29.719 8 1 95.94 290 GLN B CA 1
ATOM 7764 C C . GLN B 1 290 ? -3.084 -28.812 8.289 1 95.94 290 GLN B C 1
ATOM 7766 O O . GLN B 1 290 ? -2.93 -27.734 8.867 1 95.94 290 GLN B O 1
ATOM 7771 N N . PRO B 1 291 ? -4.25 -29.297 7.871 1 96.31 291 PRO B N 1
ATOM 7772 C CA . PRO B 1 291 ? -5.434 -28.453 8.086 1 96.31 291 PRO B CA 1
ATOM 7773 C C . PRO B 1 291 ? -5.594 -28.016 9.539 1 96.31 291 PRO B C 1
ATOM 7775 O O . PRO B 1 291 ? -5.375 -28.812 10.453 1 96.31 291 PRO B O 1
ATOM 7778 N N . ASN B 1 292 ? -5.898 -26.766 9.719 1 93.62 292 ASN B N 1
ATOM 7779 C CA . ASN B 1 292 ? -6.066 -26.109 11.008 1 93.62 292 ASN B CA 1
ATOM 7780 C C . ASN B 1 292 ? -7 -24.906 10.898 1 93.62 292 ASN B C 1
ATOM 7782 O O . ASN B 1 292 ? -6.625 -23.875 10.336 1 93.62 292 ASN B O 1
ATOM 7786 N N . GLN B 1 293 ? -8.109 -25.016 11.508 1 92.31 293 GLN B N 1
ATOM 7787 C CA . GLN B 1 293 ? -9.141 -24 11.383 1 92.31 293 GLN B CA 1
ATOM 7788 C C . GLN B 1 293 ? -8.672 -22.672 11.961 1 92.31 293 GLN B C 1
ATOM 7790 O O . GLN B 1 293 ? -8.977 -21.609 11.422 1 92.31 293 GLN B O 1
ATOM 7795 N N . GLU B 1 294 ? -7.973 -22.656 13.047 1 88.75 294 GLU B N 1
ATOM 7796 C CA . GLU B 1 294 ? -7.488 -21.438 13.68 1 88.75 294 GLU B CA 1
ATOM 7797 C C . GLU B 1 294 ? -6.492 -20.703 12.781 1 88.75 294 GLU B C 1
ATOM 7799 O O . GLU B 1 294 ? -6.52 -19.484 12.68 1 88.75 294 GLU B O 1
ATOM 7804 N N . VAL B 1 295 ? -5.664 -21.5 12.164 1 91.44 295 VAL B N 1
ATOM 7805 C CA . VAL B 1 295 ? -4.684 -20.938 11.25 1 91.44 295 VAL B CA 1
ATOM 7806 C C . VAL B 1 295 ? -5.398 -20.297 10.062 1 91.44 295 VAL B C 1
ATOM 7808 O O . VAL B 1 295 ? -5.059 -19.188 9.648 1 91.44 295 VAL B O 1
ATOM 7811 N N . LEU B 1 296 ? -6.383 -21.016 9.531 1 94.31 296 LEU B N 1
ATOM 7812 C CA . LEU B 1 296 ? -7.16 -20.484 8.422 1 94.31 296 LEU B CA 1
ATOM 7813 C C . LEU B 1 296 ? -7.801 -19.156 8.805 1 94.31 296 LEU B C 1
ATOM 7815 O O . LEU B 1 296 ? -7.703 -18.172 8.062 1 94.31 296 LEU B O 1
ATOM 7819 N N . GLU B 1 297 ? -8.383 -19.078 9.945 1 90.38 297 GLU B N 1
ATOM 7820 C CA . GLU B 1 297 ? -9.055 -17.875 10.398 1 90.38 297 GLU B CA 1
ATOM 7821 C C . GLU B 1 297 ? -8.07 -16.719 10.57 1 90.38 297 GLU B C 1
ATOM 7823 O O . GLU B 1 297 ? -8.391 -15.57 10.25 1 90.38 297 GLU B O 1
ATOM 7828 N N . GLN B 1 298 ? -6.953 -17.062 11.078 1 89.94 298 GLN B N 1
ATOM 7829 C CA . GLN B 1 298 ? -5.918 -16.047 11.211 1 89.94 298 GLN B CA 1
ATOM 7830 C C . GLN B 1 298 ? -5.504 -15.484 9.852 1 89.94 298 GLN B C 1
ATOM 7832 O O . GLN B 1 298 ? -5.367 -14.273 9.688 1 89.94 298 GLN B O 1
ATOM 7837 N N . MET B 1 299 ? -5.281 -16.359 8.914 1 93.5 299 MET B N 1
ATOM 7838 C CA . MET B 1 299 ? -4.895 -15.938 7.574 1 93.5 299 MET B CA 1
ATOM 7839 C C . MET B 1 299 ? -5.969 -15.047 6.953 1 93.5 299 MET B C 1
ATOM 7841 O O . MET B 1 299 ? -5.66 -14 6.391 1 93.5 299 MET B O 1
ATOM 7845 N N . LEU B 1 300 ? -7.215 -15.477 7.086 1 90.81 300 LEU B N 1
ATOM 7846 C CA . LEU B 1 300 ? -8.32 -14.727 6.5 1 90.81 300 LEU B CA 1
ATOM 7847 C C . LEU B 1 300 ? -8.422 -13.336 7.117 1 90.81 300 LEU B C 1
ATOM 7849 O O . LEU B 1 300 ? -8.68 -12.359 6.414 1 90.81 300 LEU B O 1
ATOM 7853 N N . ALA B 1 301 ? -8.164 -13.227 8.375 1 85.69 301 ALA B N 1
ATOM 7854 C CA . ALA B 1 301 ? -8.195 -11.938 9.062 1 85.69 301 ALA B CA 1
ATOM 7855 C C . ALA B 1 301 ? -7.094 -11.016 8.547 1 85.69 301 ALA B C 1
ATOM 7857 O O . ALA B 1 3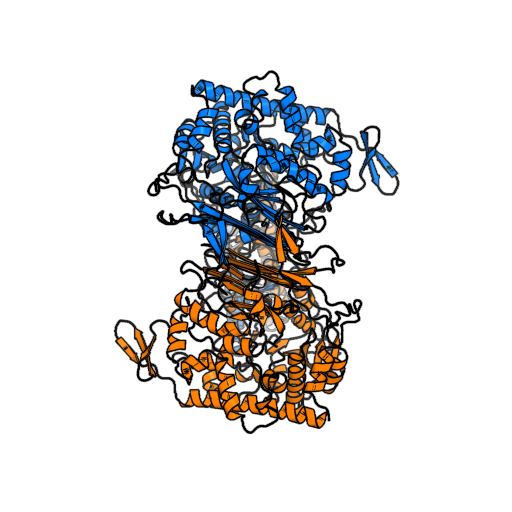01 ? -7.336 -9.828 8.312 1 85.69 301 ALA B O 1
ATOM 7858 N N . GLU B 1 302 ? -5.93 -11.547 8.406 1 89.56 302 GLU B N 1
ATOM 7859 C CA . GLU B 1 302 ? -4.805 -10.75 7.918 1 89.56 302 GLU B CA 1
ATOM 7860 C C . GLU B 1 302 ? -5.047 -10.273 6.488 1 89.56 302 GLU B C 1
ATOM 7862 O O . GLU B 1 302 ? -4.777 -9.117 6.16 1 89.56 302 GLU B O 1
ATOM 7867 N N . LEU B 1 303 ? -5.578 -11.172 5.695 1 89.38 303 LEU B N 1
ATOM 7868 C CA . LEU B 1 303 ? -5.727 -10.914 4.27 1 89.38 303 LEU B CA 1
ATOM 7869 C C . LEU B 1 303 ? -6.863 -9.938 4.008 1 89.38 303 LEU B C 1
ATOM 7871 O O . LEU B 1 303 ? -6.891 -9.266 2.971 1 89.38 303 LEU B O 1
ATOM 7875 N N . SER B 1 304 ? -7.816 -9.859 4.906 1 82.44 304 SER B N 1
ATOM 7876 C CA . SER B 1 304 ? -8.977 -9 4.703 1 82.44 304 SER B CA 1
ATOM 7877 C C . SER B 1 304 ? -8.742 -7.613 5.301 1 82.44 304 SER B C 1
ATOM 7879 O O . SER B 1 304 ? -9.523 -6.691 5.059 1 82.44 304 SER B O 1
ATOM 7881 N N . GLU B 1 305 ? -7.695 -7.43 6.059 1 80.12 305 GLU B N 1
ATOM 7882 C CA . GLU B 1 305 ? -7.41 -6.156 6.715 1 80.12 305 GLU B CA 1
ATOM 7883 C C . GLU B 1 305 ? -6.543 -5.266 5.828 1 80.12 305 GLU B C 1
ATOM 7885 O O . GLU B 1 305 ? -5.348 -5.516 5.664 1 80.12 305 GLU B O 1
ATOM 7890 N N . PRO B 1 306 ? -7.066 -4.207 5.355 1 74.75 306 PRO B N 1
ATOM 7891 C CA . PRO B 1 306 ? -6.324 -3.391 4.395 1 74.75 306 PRO B CA 1
ATOM 7892 C C . PRO B 1 306 ? -5.07 -2.764 4.996 1 74.75 306 PRO B C 1
ATOM 7894 O O . PRO B 1 306 ? -4.086 -2.535 4.285 1 74.75 306 PRO B O 1
ATOM 7897 N N . ASN B 1 307 ? -5.039 -2.508 6.238 1 77.69 307 ASN B N 1
ATOM 7898 C CA . ASN B 1 307 ? -3.92 -1.807 6.855 1 77.69 307 ASN B CA 1
ATOM 7899 C C . ASN B 1 307 ? -2.975 -2.775 7.562 1 77.69 307 ASN B C 1
ATOM 7901 O O . ASN B 1 307 ? -2.145 -2.359 8.375 1 77.69 307 ASN B O 1
ATOM 7905 N N . HIS B 1 308 ? -3.141 -3.992 7.301 1 87.62 308 HIS B N 1
ATOM 7906 C CA . HIS B 1 308 ? -2.281 -4.957 7.98 1 87.62 308 HIS B CA 1
ATOM 7907 C C . HIS B 1 308 ? -0.826 -4.793 7.559 1 87.62 308 HIS B C 1
ATOM 7909 O O . HIS B 1 308 ? -0.527 -4.703 6.363 1 87.62 308 HIS B O 1
ATOM 7915 N N . PRO B 1 309 ? 0.113 -4.781 8.484 1 88.75 309 PRO B N 1
ATOM 7916 C CA . PRO B 1 309 ? 1.507 -4.445 8.188 1 88.75 309 PRO B CA 1
ATOM 7917 C C . PRO B 1 309 ? 2.246 -5.582 7.48 1 88.75 309 PRO B C 1
ATOM 7919 O O . PRO B 1 309 ? 3.369 -5.395 7.008 1 88.75 309 PRO B O 1
ATOM 7922 N N . GLU B 1 310 ? 1.666 -6.766 7.426 1 88.56 310 GLU B N 1
ATOM 7923 C CA . GLU B 1 310 ? 2.332 -7.883 6.762 1 88.56 310 GLU B CA 1
ATOM 7924 C C . GLU B 1 310 ? 2.25 -7.75 5.242 1 88.56 310 GLU B C 1
ATOM 7926 O O . GLU B 1 310 ? 2.99 -8.414 4.516 1 88.56 310 GLU B O 1
ATOM 7931 N N . HIS B 1 311 ? 1.437 -6.91 4.762 1 84.81 311 HIS B N 1
ATOM 7932 C CA . HIS B 1 311 ? 1.171 -6.832 3.328 1 84.81 311 HIS B CA 1
ATOM 7933 C C . HIS B 1 311 ? 2.389 -6.32 2.568 1 84.81 311 HIS B C 1
ATOM 7935 O O . HIS B 1 311 ? 3.01 -5.332 2.975 1 84.81 311 HIS B O 1
ATOM 7941 N N . VAL B 1 312 ? 2.771 -7.004 1.557 1 80.88 312 VAL B N 1
ATOM 7942 C CA . VAL B 1 312 ? 3.809 -6.645 0.594 1 80.88 312 VAL B CA 1
ATOM 7943 C C . VAL B 1 312 ? 3.354 -7.016 -0.817 1 80.88 312 VAL B C 1
ATOM 7945 O O . VAL B 1 312 ? 2.873 -8.125 -1.049 1 80.88 312 VAL B O 1
ATOM 7948 N N . ARG B 1 313 ? 3.469 -6.168 -1.663 1 72.88 313 ARG B N 1
ATOM 7949 C CA . ARG B 1 313 ? 3.109 -6.48 -3.043 1 72.88 313 ARG B CA 1
ATOM 7950 C C . ARG B 1 313 ? 4.156 -7.379 -3.691 1 72.88 313 ARG B C 1
ATOM 7952 O O . ARG B 1 313 ? 5.355 -7.199 -3.477 1 72.88 313 ARG B O 1
ATOM 7959 N N . GLY B 1 314 ? 3.689 -8.359 -4.383 1 74.38 314 GLY B N 1
ATOM 7960 C CA . GLY B 1 314 ? 4.594 -9.266 -5.07 1 74.38 314 GLY B CA 1
ATOM 7961 C C . GLY B 1 314 ? 3.998 -9.867 -6.332 1 74.38 314 GLY B C 1
ATOM 7962 O O . GLY B 1 314 ? 2.879 -9.516 -6.719 1 74.38 314 GLY B O 1
ATOM 7963 N N . ASN B 1 315 ? 4.84 -10.734 -6.992 1 68.81 315 ASN B N 1
ATOM 7964 C CA . ASN B 1 315 ? 4.441 -11.352 -8.25 1 68.81 315 ASN B CA 1
ATOM 7965 C C . ASN B 1 315 ? 3.586 -12.594 -8.023 1 68.81 315 ASN B C 1
ATOM 7967 O O . ASN B 1 315 ? 2.908 -13.062 -8.938 1 68.81 315 ASN B O 1
ATOM 7971 N N . GLY B 1 316 ? 3.512 -13.117 -6.961 1 83.75 316 GLY B N 1
ATOM 7972 C CA . GLY B 1 316 ? 2.707 -14.242 -6.508 1 83.75 316 GLY B CA 1
ATOM 7973 C C . GLY B 1 316 ? 2.148 -14.055 -5.109 1 83.75 316 GLY B C 1
ATOM 7974 O O . GLY B 1 316 ? 2.748 -14.5 -4.129 1 83.75 316 GLY B O 1
ATOM 7975 N N . PRO B 1 317 ? 1.067 -13.391 -5.039 1 85.25 317 PRO B N 1
ATOM 7976 C CA . PRO B 1 317 ? 0.597 -12.93 -3.73 1 85.25 317 PRO B CA 1
ATOM 7977 C C . PRO B 1 317 ? 0.399 -14.07 -2.736 1 85.25 317 PRO B C 1
ATOM 7979 O O . PRO B 1 317 ? 0.752 -13.938 -1.562 1 85.25 317 PRO B O 1
ATOM 7982 N N . GLU B 1 318 ? -0.117 -15.211 -3.246 1 90.94 318 GLU B N 1
ATOM 7983 C CA . GLU B 1 318 ? -0.382 -16.312 -2.318 1 90.94 318 GLU B CA 1
ATOM 7984 C C . GLU B 1 318 ? 0.916 -16.922 -1.809 1 90.94 318 GLU B C 1
ATOM 7986 O O . GLU B 1 318 ? 1.065 -17.172 -0.609 1 90.94 318 GLU B O 1
ATOM 7991 N N . GLN B 1 319 ? 1.831 -17.266 -2.729 1 92.12 319 GLN B N 1
ATOM 7992 C CA . GLN B 1 319 ? 3.082 -17.906 -2.322 1 92.12 319 GLN B CA 1
ATOM 7993 C C . GLN B 1 319 ? 3.93 -16.953 -1.483 1 92.12 319 GLN B C 1
ATOM 7995 O O . GLN B 1 319 ? 4.625 -17.375 -0.56 1 92.12 319 GLN B O 1
ATOM 8000 N N . ASP B 1 320 ? 3.887 -15.672 -1.84 1 89.19 320 ASP B N 1
ATOM 8001 C CA . ASP B 1 320 ? 4.613 -14.68 -1.053 1 89.19 320 ASP B CA 1
ATOM 8002 C C . ASP B 1 320 ? 4.035 -14.57 0.358 1 89.19 320 ASP B C 1
ATOM 8004 O O . ASP B 1 320 ? 4.781 -14.562 1.34 1 89.19 320 ASP B O 1
ATOM 8008 N N . TYR B 1 321 ? 2.725 -14.461 0.44 1 93.06 321 TYR B N 1
ATOM 8009 C CA . TYR B 1 321 ? 2.061 -14.375 1.735 1 93.06 321 TYR B CA 1
ATOM 8010 C C . TYR B 1 321 ? 2.373 -15.594 2.592 1 93.06 321 TYR B C 1
ATOM 8012 O O . TYR B 1 321 ? 2.744 -15.461 3.762 1 93.06 321 TYR B O 1
ATOM 8020 N N . LEU B 1 322 ? 2.27 -16.781 2.018 1 93.75 322 LEU B N 1
ATOM 8021 C CA . LEU B 1 322 ? 2.498 -18.016 2.754 1 93.75 322 LEU B CA 1
ATOM 8022 C C . LEU B 1 322 ? 3.951 -18.125 3.199 1 93.75 322 LEU B C 1
ATOM 8024 O O . LEU B 1 322 ? 4.238 -18.641 4.281 1 93.75 322 LEU B O 1
ATOM 8028 N N . SER B 1 323 ? 4.883 -17.688 2.348 1 91.19 323 SER B N 1
ATOM 8029 C CA . SER B 1 323 ? 6.293 -17.656 2.721 1 91.19 323 SER B CA 1
ATOM 8030 C C . SER B 1 323 ? 6.516 -16.828 3.986 1 91.19 323 SER B C 1
ATOM 8032 O O . SER B 1 323 ? 7.285 -17.234 4.863 1 91.19 323 SER B O 1
ATOM 8034 N N . ARG B 1 324 ? 5.812 -15.766 4.078 1 88.56 324 ARG B N 1
ATOM 8035 C CA . ARG B 1 324 ? 5.969 -14.891 5.234 1 88.56 324 ARG B CA 1
ATOM 8036 C C . ARG B 1 324 ? 5.215 -15.438 6.441 1 88.56 324 ARG B C 1
ATOM 8038 O O . ARG B 1 324 ? 5.719 -15.391 7.566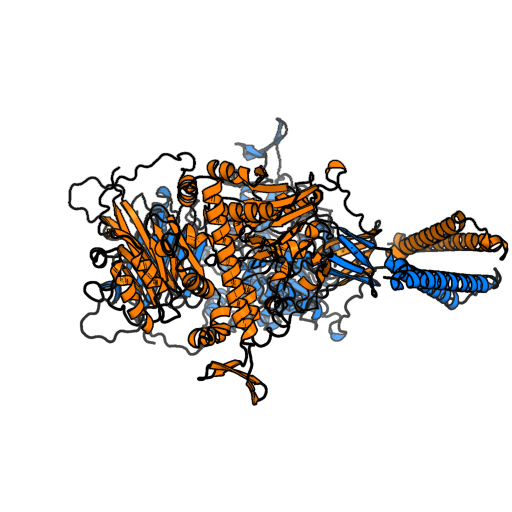 1 88.56 324 ARG B O 1
ATOM 8045 N N . PHE B 1 325 ? 4.004 -15.867 6.207 1 90.81 325 PHE B N 1
ATOM 8046 C CA . PHE B 1 325 ? 3.17 -16.344 7.305 1 90.81 325 PHE B CA 1
ATOM 8047 C C . PHE B 1 325 ? 3.887 -17.438 8.086 1 90.81 325 PHE B C 1
ATOM 8049 O O . PHE B 1 325 ? 3.855 -17.453 9.32 1 90.81 325 PHE B O 1
ATOM 8056 N N . TRP B 1 326 ? 4.535 -18.328 7.398 1 89.69 326 TRP B N 1
ATOM 8057 C CA . TRP B 1 326 ? 5.207 -19.453 8.039 1 89.69 326 TRP B CA 1
ATOM 8058 C C . TRP B 1 326 ? 6.719 -19.266 8.008 1 89.69 326 TRP B C 1
ATOM 8060 O O . TRP B 1 326 ? 7.465 -20.25 7.926 1 89.69 326 TRP B O 1
ATOM 8070 N N . ALA B 1 327 ? 7.137 -18.109 8 1 77.75 327 ALA B N 1
ATOM 8071 C CA . ALA B 1 327 ? 8.57 -17.844 7.988 1 77.75 327 ALA B CA 1
ATOM 8072 C C . ALA B 1 327 ? 9.25 -18.438 9.211 1 77.75 327 ALA B C 1
ATOM 8074 O O . ALA B 1 327 ? 10.453 -18.703 9.195 1 77.75 327 ALA B O 1
ATOM 8075 N N . ASP B 1 328 ? 8.438 -18.656 10.328 1 72.44 328 ASP B N 1
ATOM 8076 C CA . ASP B 1 328 ? 9 -19.203 11.555 1 72.44 328 ASP B CA 1
ATOM 8077 C C . ASP B 1 328 ? 8.844 -20.719 11.602 1 72.44 328 ASP B C 1
ATOM 8079 O O . ASP B 1 328 ? 9.328 -21.375 12.531 1 72.44 328 ASP B O 1
ATOM 8083 N N . ALA B 1 329 ? 7.953 -21.312 10.773 1 66.06 329 ALA B N 1
ATOM 8084 C CA . ALA B 1 329 ? 7.695 -22.75 10.758 1 66.06 329 ALA B CA 1
ATOM 8085 C C . ALA B 1 329 ? 8.734 -23.484 9.906 1 66.06 329 ALA B C 1
ATOM 8087 O O . ALA B 1 329 ? 9.078 -23.031 8.812 1 66.06 329 ALA B O 1
ATOM 8088 N N . PRO B 1 330 ? 9.625 -24.062 10.516 1 71.12 330 PRO B N 1
ATOM 8089 C CA . PRO B 1 330 ? 10.438 -24.531 9.391 1 71.12 330 PRO B CA 1
ATOM 8090 C C . PRO B 1 330 ? 9.602 -25.141 8.266 1 71.12 330 PRO B C 1
ATOM 8092 O O . PRO B 1 330 ? 8.711 -25.953 8.523 1 71.12 330 PRO B O 1
ATOM 8095 N N . TRP B 1 331 ? 9.633 -24.625 7.02 1 85.75 331 TRP B N 1
ATOM 8096 C CA . TRP B 1 331 ? 9.156 -25.344 5.84 1 85.75 331 TRP B CA 1
ATOM 8097 C C . TRP B 1 331 ? 9.961 -26.609 5.602 1 85.75 331 TRP B C 1
ATOM 8099 O O . TRP B 1 331 ? 11.172 -26.641 5.848 1 85.75 331 TRP B O 1
ATOM 8109 N N . THR B 1 332 ? 9.281 -27.625 5.324 1 93.81 332 THR B N 1
ATOM 8110 C CA . THR B 1 332 ? 9.984 -28.781 4.805 1 93.81 332 THR B CA 1
ATOM 8111 C C . THR B 1 332 ? 10.164 -28.672 3.293 1 93.81 332 THR B C 1
ATOM 8113 O O . THR B 1 332 ? 9.227 -28.359 2.568 1 93.81 332 THR B O 1
ATOM 8116 N N . TYR B 1 333 ? 11.383 -28.953 2.891 1 94 333 TYR B N 1
ATOM 8117 C CA . TYR B 1 333 ? 11.703 -28.781 1.479 1 94 333 TYR B CA 1
ATOM 8118 C C . TYR B 1 333 ? 11.141 -29.922 0.643 1 94 333 TYR B C 1
ATOM 8120 O O . TYR B 1 333 ? 11.398 -31.094 0.926 1 94 333 TYR B O 1
ATOM 8128 N N . ILE B 1 334 ? 10.312 -29.609 -0.295 1 96.75 334 ILE B N 1
ATOM 8129 C CA . ILE B 1 334 ? 9.914 -30.547 -1.344 1 96.75 334 ILE B CA 1
ATOM 8130 C C . ILE B 1 334 ? 10.852 -30.406 -2.541 1 96.75 334 ILE B C 1
ATOM 8132 O O . ILE B 1 334 ? 10.969 -29.328 -3.125 1 96.75 334 ILE B O 1
ATOM 8136 N N . GLY B 1 335 ? 11.469 -31.438 -2.854 1 95.44 335 GLY B N 1
ATOM 8137 C CA . GLY B 1 335 ? 12.469 -31.406 -3.904 1 95.44 335 GLY B CA 1
ATOM 8138 C C . GLY B 1 335 ? 11.898 -31.047 -5.266 1 95.44 335 GLY B C 1
ATOM 8139 O O . GLY B 1 335 ? 10.695 -31.188 -5.496 1 95.44 335 GLY B O 1
ATOM 8140 N N . VAL B 1 336 ? 12.82 -30.672 -6.195 1 96.06 336 VAL B N 1
ATOM 8141 C CA . VAL B 1 336 ? 12.461 -30.203 -7.531 1 96.06 336 VAL B CA 1
ATOM 8142 C C . VAL B 1 336 ? 11.734 -31.297 -8.289 1 96.06 336 VAL B C 1
ATOM 8144 O O . VAL B 1 336 ? 10.844 -31.031 -9.094 1 96.06 336 VAL B O 1
ATOM 8147 N N . GLN B 1 337 ? 12.039 -32.562 -8.023 1 96.12 337 GLN B N 1
ATOM 8148 C CA . GLN B 1 337 ? 11.461 -33.688 -8.734 1 96.12 337 GLN B CA 1
ATOM 8149 C C . GLN B 1 337 ? 9.961 -33.781 -8.508 1 96.12 337 GLN B C 1
ATOM 8151 O O . GLN B 1 337 ? 9.25 -34.469 -9.258 1 96.12 337 GLN B O 1
ATOM 8156 N N . TYR B 1 338 ? 9.461 -33.125 -7.43 1 98.12 338 TYR B N 1
ATOM 8157 C CA . TYR B 1 338 ? 8.047 -33.188 -7.09 1 98.12 338 TYR B CA 1
ATOM 8158 C C . TYR B 1 338 ? 7.316 -31.922 -7.566 1 98.12 338 TYR B C 1
ATOM 8160 O O . TYR B 1 338 ? 6.121 -31.766 -7.32 1 98.12 338 TYR B O 1
ATOM 8168 N N . ASN B 1 339 ? 7.969 -31 -8.117 1 97.81 339 ASN B N 1
ATOM 8169 C CA . ASN B 1 339 ? 7.484 -29.734 -8.68 1 97.81 339 ASN B CA 1
ATOM 8170 C C . ASN B 1 339 ? 8.406 -29.219 -9.773 1 97.81 339 ASN B C 1
ATOM 8172 O O . ASN B 1 339 ? 8.938 -28.109 -9.672 1 97.81 339 ASN B O 1
ATOM 8176 N N . PHE B 1 340 ? 8.547 -30.062 -10.766 1 97.62 340 PHE B N 1
ATOM 8177 C CA . PHE B 1 340 ? 9.469 -29.781 -11.859 1 97.62 340 PHE B CA 1
ATOM 8178 C C . PHE B 1 340 ? 8.875 -28.75 -12.82 1 97.62 340 PHE B C 1
ATOM 8180 O O . PHE B 1 340 ? 8.195 -29.125 -13.781 1 97.62 340 PHE B O 1
ATOM 8187 N N . GLN B 1 341 ? 9.258 -27.547 -12.648 1 96.38 341 GLN B N 1
ATOM 8188 C CA . GLN B 1 341 ? 8.711 -26.438 -13.406 1 96.38 341 GLN B CA 1
ATOM 8189 C C . GLN B 1 341 ? 9.391 -26.312 -14.766 1 96.38 341 GLN B C 1
ATOM 8191 O O . GLN B 1 341 ? 10.602 -26.078 -14.836 1 96.38 341 GLN B O 1
ATOM 8196 N N . LEU B 1 342 ? 8.594 -26.297 -15.773 1 95.75 342 LEU B N 1
ATOM 8197 C CA . LEU B 1 342 ? 9.133 -26.344 -17.125 1 95.75 342 LEU B CA 1
ATOM 8198 C C . LEU B 1 342 ? 9.828 -25.031 -17.484 1 95.75 342 LEU B C 1
ATOM 8200 O O . LEU B 1 342 ? 10.891 -25.031 -18.109 1 95.75 342 LEU B O 1
ATOM 8204 N N . HIS B 1 343 ? 9.219 -23.906 -17.141 1 92.81 343 HIS B N 1
ATOM 8205 C CA . HIS B 1 343 ? 9.859 -22.641 -17.484 1 92.81 343 HIS B CA 1
ATOM 8206 C C . HIS B 1 343 ? 11.219 -22.5 -16.797 1 92.81 343 HIS B C 1
ATOM 8208 O O . HIS B 1 343 ? 12.164 -21.984 -17.391 1 92.81 343 HIS B O 1
ATOM 8214 N N . GLN B 1 344 ? 11.305 -23 -15.586 1 92.5 344 GLN B N 1
ATOM 8215 C CA . GLN B 1 344 ? 12.555 -22.938 -14.844 1 92.5 344 GLN B CA 1
ATOM 8216 C C . GLN B 1 344 ? 13.586 -23.906 -15.406 1 92.5 344 GLN B C 1
ATOM 8218 O O . GLN B 1 344 ? 14.789 -23.672 -15.312 1 92.5 344 GLN B O 1
ATOM 8223 N N . MET B 1 345 ? 13.141 -24.969 -15.953 1 92.19 345 MET B N 1
ATOM 8224 C CA . MET B 1 345 ? 14.031 -25.906 -16.625 1 92.19 345 MET B CA 1
ATOM 8225 C C . MET B 1 345 ? 14.836 -25.219 -17.719 1 92.19 345 MET B C 1
ATOM 8227 O O . MET B 1 345 ? 16.062 -25.344 -17.766 1 92.19 345 MET B O 1
ATOM 8231 N N . PHE B 1 346 ? 14.195 -24.484 -18.469 1 89.69 346 PHE B N 1
ATOM 8232 C CA . PHE B 1 346 ? 14.883 -23.828 -19.578 1 89.69 346 PHE B CA 1
ATOM 8233 C C . PHE B 1 346 ? 15.797 -22.734 -19.078 1 89.69 346 PHE B C 1
ATOM 8235 O O . PHE B 1 346 ? 16.859 -22.484 -19.656 1 89.69 346 PHE B O 1
ATOM 8242 N N . PHE B 1 347 ? 15.398 -22.125 -18 1 87.75 347 PHE B N 1
ATOM 8243 C CA . PHE B 1 347 ? 16.266 -21.125 -17.406 1 87.75 347 PHE B CA 1
ATOM 8244 C C . PHE B 1 347 ? 17.5 -21.766 -16.797 1 87.75 347 PHE B C 1
ATOM 8246 O O . PHE B 1 347 ? 18.578 -21.156 -16.781 1 87.75 347 PHE B O 1
ATOM 8253 N N . ALA B 1 348 ? 17.344 -22.922 -16.344 1 89.81 348 ALA B N 1
ATOM 8254 C CA . ALA B 1 348 ? 18.438 -23.641 -15.703 1 89.81 348 ALA B CA 1
ATOM 8255 C C . ALA B 1 348 ? 19.5 -24.047 -16.719 1 89.81 348 ALA B C 1
ATOM 8257 O O . ALA B 1 348 ? 20.625 -24.406 -16.344 1 89.81 348 ALA B O 1
ATOM 8258 N N . LEU B 1 349 ? 19.219 -23.875 -17.984 1 90.25 349 LEU B N 1
ATOM 8259 C CA . LEU B 1 349 ? 20.156 -24.266 -19.031 1 90.25 349 LEU B CA 1
ATOM 8260 C C . LEU B 1 349 ? 21.234 -23.203 -19.219 1 90.25 349 LEU B C 1
ATOM 8262 O O . LEU B 1 349 ? 22.188 -23.406 -19.984 1 90.25 349 LEU B O 1
ATOM 8266 N N . HIS B 1 350 ? 21.016 -22.078 -18.547 1 88.62 350 HIS B N 1
ATOM 8267 C CA . HIS B 1 350 ? 22.031 -21.031 -18.594 1 88.62 350 HIS B CA 1
ATOM 8268 C C . HIS B 1 350 ? 23.422 -21.625 -18.312 1 88.62 350 HIS B C 1
ATOM 8270 O O . HIS B 1 350 ? 23.562 -22.5 -17.453 1 88.62 350 HIS B O 1
ATOM 8276 N N . PRO B 1 351 ? 24.375 -21.125 -19.031 1 83.62 351 PRO B N 1
ATOM 8277 C CA . PRO B 1 351 ? 25.703 -21.719 -18.906 1 83.62 351 PRO B CA 1
ATOM 8278 C C . PRO B 1 351 ? 26.25 -21.688 -17.469 1 83.62 351 PRO B C 1
ATOM 8280 O O . PRO B 1 351 ? 26.969 -22.594 -17.062 1 83.62 351 PRO B O 1
ATOM 8283 N N . ASP B 1 352 ? 25.891 -20.688 -16.688 1 79.81 352 ASP B N 1
ATOM 8284 C CA . ASP B 1 352 ? 26.391 -20.578 -15.312 1 79.81 352 ASP B CA 1
ATOM 8285 C C . ASP B 1 352 ? 25.625 -21.516 -14.375 1 79.81 352 ASP B C 1
ATOM 8287 O O . ASP B 1 352 ? 26.125 -21.844 -13.297 1 79.81 352 ASP B O 1
ATOM 8291 N N . ARG B 1 353 ? 24.438 -21.922 -14.773 1 83.31 353 ARG B N 1
ATOM 8292 C CA . ARG B 1 353 ? 23.562 -22.641 -13.859 1 83.31 353 ARG B CA 1
ATOM 8293 C C . ARG B 1 353 ? 23.484 -24.125 -14.219 1 83.31 353 ARG B C 1
ATOM 8295 O O . ARG B 1 353 ? 23.266 -24.969 -13.352 1 83.31 353 ARG B O 1
ATOM 8302 N N . ALA B 1 354 ? 23.734 -24.391 -15.438 1 81.75 354 ALA B N 1
ATOM 8303 C CA . ALA B 1 354 ? 23.531 -25.719 -15.984 1 81.75 354 ALA B CA 1
ATOM 8304 C C . ALA B 1 354 ? 24.375 -26.75 -15.219 1 81.75 354 ALA B C 1
ATOM 8306 O O . ALA B 1 354 ? 24 -27.938 -15.156 1 81.75 354 ALA B O 1
ATOM 8307 N N . GLN B 1 355 ? 25.406 -26.25 -14.555 1 76.69 355 GLN B N 1
ATOM 8308 C CA . GLN B 1 355 ? 26.312 -27.172 -13.891 1 76.69 355 GLN B CA 1
ATOM 8309 C C . GLN B 1 355 ? 25.859 -27.469 -12.461 1 76.69 355 GLN B C 1
ATOM 8311 O O . GLN B 1 355 ? 26.203 -28.516 -11.898 1 76.69 355 GLN B O 1
ATOM 8316 N N . TYR B 1 356 ? 24.984 -26.594 -11.938 1 81.12 356 TYR B N 1
ATOM 8317 C CA . TYR B 1 356 ? 24.703 -26.812 -10.523 1 81.12 356 TYR B CA 1
ATOM 8318 C C . TYR B 1 356 ? 23.203 -26.859 -10.273 1 81.12 356 TYR B C 1
ATOM 8320 O O . TYR B 1 356 ? 22.75 -27.312 -9.211 1 81.12 356 TYR B O 1
ATOM 8328 N N . ALA B 1 357 ? 22.469 -26.422 -11.203 1 87.25 357 ALA B N 1
ATOM 8329 C CA . ALA B 1 357 ? 21.031 -26.391 -10.977 1 87.25 357 ALA B CA 1
ATOM 8330 C C . ALA B 1 357 ? 20.453 -27.797 -10.852 1 87.25 357 ALA B C 1
ATOM 8332 O O . ALA B 1 357 ? 20.734 -28.656 -11.68 1 87.25 357 ALA B O 1
ATOM 8333 N N . GLU B 1 358 ? 19.641 -27.984 -9.891 1 88.88 358 GLU B N 1
ATOM 8334 C CA . GLU B 1 358 ? 19.031 -29.297 -9.648 1 88.88 358 GLU B CA 1
ATOM 8335 C C . GLU B 1 358 ? 18.188 -29.734 -10.852 1 88.88 358 GLU B C 1
ATOM 8337 O O . GLU B 1 358 ? 18.188 -30.922 -11.203 1 88.88 358 GLU B O 1
ATOM 8342 N N . ARG B 1 359 ? 17.578 -28.891 -11.469 1 91.44 359 ARG B N 1
ATOM 8343 C CA . ARG B 1 359 ? 16.75 -29.203 -12.625 1 91.44 359 ARG B CA 1
ATOM 8344 C C . ARG B 1 359 ? 17.594 -29.734 -13.781 1 91.44 359 ARG B C 1
ATOM 8346 O O . ARG B 1 359 ? 17.172 -30.656 -14.492 1 91.44 359 ARG B O 1
ATOM 8353 N N . ALA B 1 360 ? 18.688 -29.094 -13.969 1 88.94 360 ALA B N 1
ATOM 8354 C CA . ALA B 1 360 ? 19.578 -29.562 -15.016 1 88.94 360 ALA B CA 1
ATOM 8355 C C . ALA B 1 360 ? 20.109 -30.969 -14.711 1 88.94 360 ALA B C 1
ATOM 8357 O O . ALA B 1 360 ? 20.25 -31.797 -15.609 1 88.94 360 ALA B O 1
ATOM 8358 N N . ASN B 1 361 ? 20.359 -31.188 -13.5 1 87.81 361 ASN B N 1
ATOM 8359 C CA . ASN B 1 361 ? 20.844 -32.5 -13.086 1 87.81 361 ASN B CA 1
ATOM 8360 C C . ASN B 1 361 ? 19.797 -33.562 -13.305 1 87.81 361 ASN B C 1
ATOM 8362 O O . ASN B 1 361 ? 20.125 -34.688 -13.703 1 87.81 361 ASN B O 1
ATOM 8366 N N . LEU B 1 362 ? 18.594 -33.281 -13.07 1 92.19 362 LEU B N 1
ATOM 8367 C CA . LEU B 1 362 ? 17.484 -34.219 -13.188 1 92.19 362 LEU B CA 1
ATOM 8368 C C . LEU B 1 362 ? 17.281 -34.625 -14.648 1 92.19 362 LEU B C 1
ATOM 8370 O O . LEU B 1 362 ? 16.672 -35.656 -14.93 1 92.19 362 LEU B O 1
ATOM 8374 N N . LEU B 1 363 ? 17.781 -33.812 -15.555 1 91.62 363 LEU B N 1
ATOM 8375 C CA . LEU B 1 363 ? 17.672 -34.156 -16.969 1 91.62 363 LEU B CA 1
ATOM 8376 C C . LEU B 1 363 ? 18.516 -35.375 -17.328 1 91.62 363 LEU B C 1
ATOM 8378 O O . LEU B 1 363 ? 18.266 -36.031 -18.344 1 91.62 363 LEU B O 1
ATOM 8382 N N . HIS B 1 364 ? 19.453 -35.688 -16.5 1 86.69 364 HIS B N 1
ATOM 8383 C CA . HIS B 1 364 ? 20.281 -36.875 -16.703 1 86.69 364 HIS B CA 1
ATOM 8384 C C . HIS B 1 364 ? 19.609 -38.125 -16.141 1 86.69 364 HIS B C 1
ATOM 8386 O O . HIS B 1 364 ? 19.953 -39.25 -16.516 1 86.69 364 HIS B O 1
ATOM 8392 N N . THR B 1 365 ? 18.688 -37.875 -15.242 1 89.56 365 THR B N 1
ATOM 8393 C CA . THR B 1 365 ? 17.922 -38.969 -14.625 1 89.56 365 THR B CA 1
ATOM 8394 C C . THR B 1 365 ? 16.422 -38.656 -14.641 1 89.56 365 THR B C 1
ATOM 8396 O O . THR B 1 365 ? 15.805 -38.531 -13.586 1 89.56 365 THR B O 1
ATOM 8399 N N . PRO B 1 366 ? 15.898 -38.531 -15.758 1 91.12 366 PRO B N 1
ATOM 8400 C CA . PRO B 1 366 ? 14.516 -38.062 -15.891 1 91.12 366 PRO B CA 1
ATOM 8401 C C . PRO B 1 366 ? 13.516 -38.969 -15.172 1 91.12 366 PRO B C 1
ATOM 8403 O O . PRO B 1 366 ? 12.406 -38.531 -14.844 1 91.12 366 PRO B O 1
ATOM 8406 N N . GLU B 1 367 ? 13.883 -40.25 -14.898 1 91.12 367 GLU B N 1
ATOM 8407 C CA . GLU B 1 367 ? 13 -41.188 -14.203 1 91.12 367 GLU B CA 1
ATOM 8408 C C . GLU B 1 367 ? 12.734 -40.75 -12.773 1 91.12 367 GLU B C 1
ATOM 8410 O O . GLU B 1 367 ? 11.766 -41.188 -12.148 1 91.12 367 GLU B O 1
ATOM 8415 N N . GLU B 1 368 ? 13.555 -39.812 -12.305 1 93.81 368 GLU B N 1
ATOM 8416 C CA . GLU B 1 368 ? 13.406 -39.312 -10.945 1 93.81 368 GLU B CA 1
ATOM 8417 C C . GLU B 1 368 ? 12.367 -38.219 -10.867 1 93.81 368 GLU B C 1
ATOM 8419 O O . GLU B 1 368 ? 11.898 -37.844 -9.781 1 93.81 368 GLU B O 1
ATOM 8424 N N . ILE B 1 369 ? 12.016 -37.656 -11.992 1 96.88 369 ILE B N 1
ATOM 8425 C CA . ILE B 1 369 ? 11.008 -36.594 -12.016 1 96.88 369 ILE B CA 1
ATOM 8426 C C . ILE B 1 369 ? 9.625 -37.188 -11.797 1 96.88 369 ILE B C 1
ATOM 8428 O O . ILE B 1 369 ? 9.156 -38 -12.594 1 96.88 369 ILE B O 1
ATOM 8432 N N . LYS B 1 370 ? 8.938 -36.75 -10.773 1 98.12 370 LYS B N 1
ATOM 8433 C CA . LYS B 1 370 ? 7.691 -37.406 -10.383 1 98.12 370 LYS B CA 1
ATOM 8434 C C . LYS B 1 370 ? 6.488 -36.5 -10.688 1 98.12 370 LYS B C 1
ATOM 8436 O O . LYS B 1 370 ? 5.371 -37 -10.852 1 98.12 370 LYS B O 1
ATOM 8441 N N . VAL B 1 371 ? 6.652 -35.219 -10.625 1 98.62 371 VAL B N 1
ATOM 8442 C CA . VAL B 1 371 ? 5.566 -34.281 -10.93 1 98.62 371 VAL B CA 1
ATOM 8443 C C . VAL B 1 371 ? 6.059 -33.219 -11.898 1 98.62 371 VAL B C 1
ATOM 8445 O O . VAL B 1 371 ? 7.027 -32.5 -11.609 1 98.62 371 VAL B O 1
ATOM 8448 N N . ILE B 1 372 ? 5.434 -33.125 -13.023 1 98.38 372 ILE B N 1
ATOM 8449 C CA . ILE B 1 372 ? 5.707 -32.094 -14 1 98.38 372 ILE B CA 1
ATOM 8450 C C . ILE B 1 372 ? 4.785 -30.891 -13.75 1 98.38 372 ILE B C 1
ATOM 8452 O O . ILE B 1 372 ? 3.582 -31.062 -13.547 1 98.38 372 ILE B O 1
ATOM 8456 N N . HIS B 1 373 ? 5.316 -29.703 -13.672 1 98.31 373 HIS B N 1
ATOM 8457 C CA . HIS B 1 373 ? 4.574 -28.453 -13.555 1 98.31 373 HIS B CA 1
ATOM 8458 C C . HIS B 1 373 ? 4.648 -27.656 -14.844 1 98.31 373 HIS B C 1
ATOM 8460 O O . HIS B 1 373 ? 5.715 -27.141 -15.203 1 98.31 373 HIS B O 1
ATOM 8466 N N . TYR B 1 374 ? 3.555 -27.609 -15.531 1 97.62 374 TYR B N 1
ATOM 8467 C CA . TYR B 1 374 ? 3.494 -26.828 -16.766 1 97.62 374 TYR B CA 1
ATOM 8468 C C . TYR B 1 374 ? 3.428 -25.328 -16.453 1 97.62 374 TYR B C 1
ATOM 8470 O O . TYR B 1 374 ? 2.49 -24.641 -16.859 1 97.62 374 TYR B O 1
ATOM 8478 N N . SER B 1 375 ? 4.438 -24.891 -15.758 1 91.75 375 SER B N 1
ATOM 8479 C CA . SER B 1 375 ? 4.527 -23.516 -15.297 1 91.75 375 SER B CA 1
ATOM 8480 C C . SER B 1 375 ? 5.012 -22.594 -16.406 1 91.75 375 SER B C 1
ATOM 8482 O O . SER B 1 375 ? 5.59 -23.047 -17.391 1 91.75 375 SER B O 1
ATOM 8484 N N . GLY B 1 376 ? 4.82 -21.328 -16.141 1 82.44 376 GLY B N 1
ATOM 8485 C CA . GLY B 1 376 ? 5.223 -20.312 -17.094 1 82.44 376 GLY B CA 1
ATOM 8486 C C . GLY B 1 376 ? 4.07 -19.453 -17.578 1 82.44 376 GLY B C 1
ATOM 8487 O O . GLY B 1 376 ? 3.154 -19.156 -16.812 1 82.44 376 GLY B O 1
ATOM 8488 N N . LYS B 1 377 ? 4.188 -19.188 -18.781 1 79.25 377 LYS B N 1
ATOM 8489 C CA . LYS B 1 377 ? 3.162 -18.328 -19.359 1 79.25 377 LYS B CA 1
ATOM 8490 C C . LYS B 1 377 ? 1.837 -19.062 -19.516 1 79.25 377 LYS B C 1
ATOM 8492 O O . LYS B 1 377 ? 1.816 -20.281 -19.672 1 79.25 377 LYS B O 1
ATOM 8497 N N . PRO B 1 378 ? 0.818 -18.312 -19.438 1 79.56 378 PRO B N 1
ATOM 8498 C CA . PRO B 1 378 ? -0.494 -18.953 -19.578 1 79.56 378 PRO B CA 1
ATOM 8499 C C . PRO B 1 378 ? -0.665 -19.656 -20.922 1 79.56 378 PRO B C 1
ATOM 8501 O O . PRO B 1 378 ? -1.476 -20.578 -21.031 1 79.56 378 PRO B O 1
ATOM 8504 N N . THR B 1 379 ? 0.144 -19.281 -21.859 1 80.5 379 THR B N 1
ATOM 8505 C CA . THR B 1 379 ? 0.037 -19.875 -23.188 1 80.5 379 THR B CA 1
ATOM 8506 C C . THR B 1 379 ? 0.783 -21.203 -23.25 1 80.5 379 THR B C 1
ATOM 8508 O O . THR B 1 379 ? 0.598 -21.969 -24.203 1 80.5 379 THR B O 1
ATOM 8511 N N . ALA B 1 380 ? 1.517 -21.438 -22.297 1 88.88 380 ALA B N 1
ATOM 8512 C CA . ALA B 1 380 ? 2.311 -22.672 -22.281 1 88.88 380 ALA B CA 1
ATOM 8513 C C . ALA B 1 380 ? 1.624 -23.75 -21.453 1 88.88 380 ALA B C 1
ATOM 8515 O O . ALA B 1 380 ? 2.17 -24.219 -20.453 1 88.88 380 ALA B O 1
ATOM 8516 N N . LYS B 1 381 ? 0.503 -24.094 -21.906 1 94.19 381 LYS B N 1
ATOM 8517 C CA . LYS B 1 381 ? -0.271 -25.141 -21.266 1 94.19 381 LYS B CA 1
ATOM 8518 C C . LYS B 1 381 ? -0.724 -26.188 -22.281 1 94.19 381 LYS B C 1
ATOM 8520 O O . LYS B 1 381 ? -1.137 -25.844 -23.391 1 94.19 381 LYS B O 1
ATOM 8525 N N . PRO B 1 382 ? -0.687 -27.438 -21.969 1 96.69 382 PRO B N 1
ATOM 8526 C CA . PRO B 1 382 ? -1.02 -28.484 -22.938 1 96.69 382 PRO B CA 1
ATOM 8527 C C . PRO B 1 382 ? -2.49 -28.453 -23.344 1 96.69 382 PRO B C 1
ATOM 8529 O O . PRO B 1 382 ? -2.834 -28.891 -24.453 1 96.69 382 PRO B O 1
ATOM 8532 N N . TRP B 1 383 ? -3.348 -27.953 -22.453 1 96.31 383 TRP B N 1
ATOM 8533 C CA . TRP B 1 383 ? -4.777 -28.016 -22.734 1 96.31 383 TRP B CA 1
ATOM 8534 C C . TRP B 1 383 ? -5.133 -27.125 -23.922 1 96.31 383 TRP B C 1
ATOM 8536 O O . TRP B 1 383 ? -6.188 -27.297 -24.547 1 96.31 383 TRP B O 1
ATOM 8546 N N . HIS B 1 384 ? -4.281 -26.297 -24.359 1 92.38 384 HIS B N 1
ATOM 8547 C CA . HIS B 1 384 ? -4.539 -25.469 -25.547 1 92.38 384 HIS B CA 1
ATOM 8548 C C . HIS B 1 384 ? -4.578 -26.328 -26.812 1 92.38 384 HIS B C 1
ATOM 8550 O O . HIS B 1 384 ? -5.375 -26.047 -27.719 1 92.38 384 HIS B O 1
ATOM 8556 N N . ARG B 1 385 ? -3.768 -27.25 -26.875 1 93.44 385 ARG B N 1
ATOM 8557 C CA . ARG B 1 385 ? -3.701 -28.094 -28.062 1 93.44 385 ARG B CA 1
ATOM 8558 C C . ARG B 1 385 ? -5.039 -28.781 -28.328 1 93.44 385 ARG B C 1
ATOM 8560 O O . ARG B 1 385 ? -5.426 -28.969 -29.484 1 93.44 385 ARG B O 1
ATOM 8567 N N . VAL B 1 386 ? -5.758 -29.156 -27.328 1 94.5 386 VAL B N 1
ATOM 8568 C CA . VAL B 1 386 ? -6.953 -29.984 -27.469 1 94.5 386 VAL B CA 1
ATOM 8569 C C . VAL B 1 386 ? -8.195 -29.109 -27.484 1 94.5 386 VAL B C 1
ATOM 8571 O O . VAL B 1 386 ? -9.242 -29.5 -28 1 94.5 386 VAL B O 1
ATOM 8574 N N . LEU B 1 387 ? -8.125 -27.938 -26.922 1 91.62 387 LEU B N 1
ATOM 8575 C CA . LEU B 1 387 ? -9.328 -27.125 -26.75 1 91.62 387 LEU B CA 1
ATOM 8576 C C . LEU B 1 387 ? -9.367 -25.984 -27.766 1 91.62 387 LEU B C 1
ATOM 8578 O O . LEU B 1 387 ? -10.438 -25.594 -28.234 1 91.62 387 LEU B O 1
ATOM 8582 N N . ASP B 1 388 ? -8.156 -25.5 -28.094 1 88 388 ASP B N 1
ATOM 8583 C CA . ASP B 1 388 ? -8.117 -24.297 -28.922 1 88 388 ASP B CA 1
ATOM 8584 C C . ASP B 1 388 ? -8.273 -24.641 -30.406 1 88 388 ASP B C 1
ATOM 8586 O O . ASP B 1 388 ? -7.66 -25.578 -30.891 1 88 388 ASP B O 1
ATOM 8590 N N . ASP B 1 389 ? -8.922 -23.828 -31.062 1 80.5 389 ASP B N 1
ATOM 8591 C CA . ASP B 1 389 ? -9.164 -24.031 -32.5 1 80.5 389 ASP B CA 1
ATOM 8592 C C . ASP B 1 389 ? -7.875 -23.875 -33.281 1 80.5 389 ASP B C 1
ATOM 8594 O O . ASP B 1 389 ? -7.695 -24.516 -34.312 1 80.5 389 ASP B O 1
ATOM 8598 N N . LYS B 1 390 ? -7.027 -23.109 -32.781 1 79.62 390 LYS B N 1
ATOM 8599 C CA . LYS B 1 390 ? -5.781 -22.844 -33.5 1 79.62 390 LYS B CA 1
ATOM 8600 C C . LYS B 1 390 ? -4.961 -24.125 -33.656 1 79.62 390 LYS B C 1
ATOM 8602 O O . LYS B 1 390 ? -4.141 -24.219 -34.562 1 79.62 390 LYS B O 1
ATOM 8607 N N . TRP B 1 391 ? -5.246 -25.141 -32.875 1 89.31 391 TRP B N 1
ATOM 8608 C CA . TRP B 1 391 ? -4.465 -26.375 -32.875 1 89.31 391 TRP B CA 1
ATOM 8609 C C . TRP B 1 391 ? -5.27 -27.516 -33.469 1 89.31 391 TRP B C 1
ATOM 8611 O O . TRP B 1 391 ? -4.961 -28.688 -33.25 1 89.31 391 TRP B O 1
ATOM 8621 N N . ARG B 1 392 ? -6.273 -27.25 -34.25 1 84.94 392 ARG B N 1
ATOM 8622 C CA . ARG B 1 392 ? -7.18 -28.25 -34.781 1 84.94 392 ARG B CA 1
ATOM 8623 C C . ARG B 1 392 ? -6.43 -29.234 -35.688 1 84.94 392 ARG B C 1
ATOM 8625 O O . ARG B 1 392 ? -6.793 -30.406 -35.781 1 84.94 392 ARG B O 1
ATOM 8632 N N . ASP B 1 393 ? -5.367 -28.688 -36.312 1 88.88 393 ASP B N 1
ATOM 8633 C CA . ASP B 1 393 ? -4.59 -29.531 -37.188 1 88.88 393 ASP B CA 1
ATOM 8634 C C . ASP B 1 393 ? -3.627 -30.422 -36.406 1 88.88 393 ASP B C 1
ATOM 8636 O O . ASP B 1 393 ? -3.041 -31.359 -36.969 1 88.88 393 ASP B O 1
ATOM 8640 N N . PHE B 1 394 ? -3.49 -30.156 -35.219 1 91.88 394 PHE B N 1
ATOM 8641 C CA . PHE B 1 394 ? -2.508 -30.891 -34.438 1 91.88 394 PHE B CA 1
ATOM 8642 C C . PHE B 1 394 ? -3.189 -31.906 -33.531 1 91.88 394 PHE B C 1
ATOM 8644 O O . PHE B 1 394 ? -2.521 -32.719 -32.875 1 91.88 394 PHE B O 1
ATOM 8651 N N . TRP B 1 395 ? -4.527 -32 -33.469 1 91.12 395 TRP B N 1
ATOM 8652 C CA . TRP B 1 395 ? -5.285 -32.906 -32.625 1 91.12 395 TRP B CA 1
ATOM 8653 C C . TRP B 1 395 ? -6.582 -33.344 -33.312 1 91.12 395 TRP B C 1
ATOM 8655 O O . TRP B 1 395 ? -7.238 -32.531 -33.969 1 91.12 395 TRP B O 1
ATOM 8665 N N . PRO B 1 396 ? -6.898 -34.562 -33.188 1 91.19 396 PRO B N 1
ATOM 8666 C CA . PRO B 1 396 ? -6.426 -35.594 -32.281 1 91.19 396 PRO B CA 1
ATOM 8667 C C . PRO B 1 396 ? -5.277 -36.406 -32.844 1 91.19 396 PRO B C 1
ATOM 8669 O O . PRO B 1 396 ? -4.73 -37.281 -32.188 1 91.19 396 PRO B O 1
ATOM 8672 N N . SER B 1 397 ? -4.848 -36.062 -34.031 1 91.62 397 SER B N 1
ATOM 8673 C CA . SER B 1 397 ? -3.758 -36.844 -34.625 1 91.62 397 SER B CA 1
ATOM 8674 C C . SER B 1 397 ? -2.453 -36.625 -33.875 1 91.62 397 SER B C 1
ATOM 8676 O O . SER B 1 397 ? -2.148 -35.531 -33.438 1 91.62 397 SER B O 1
ATOM 8678 N N . ARG B 1 398 ? -1.671 -37.719 -33.781 1 92.94 398 ARG B N 1
ATOM 8679 C CA . ARG B 1 398 ? -0.408 -37.688 -33.031 1 92.94 398 ARG B CA 1
ATOM 8680 C C . ARG B 1 398 ? 0.774 -37.594 -34 1 92.94 398 ARG B C 1
ATOM 8682 O O . ARG B 1 398 ? 1.931 -37.594 -33.562 1 92.94 398 ARG B O 1
ATOM 8689 N N . CYS B 1 399 ? 0.572 -37.469 -35.219 1 90.44 399 CYS B N 1
ATOM 8690 C CA . CYS B 1 399 ? 1.614 -37.5 -36.25 1 90.44 399 CYS B CA 1
ATOM 8691 C C . CYS B 1 399 ? 2.496 -36.25 -36.156 1 90.44 399 CYS B C 1
ATOM 8693 O O . CYS B 1 399 ? 3.654 -36.281 -36.594 1 90.44 399 CYS B O 1
ATOM 8695 N N . ARG B 1 400 ? 1.945 -35.188 -35.562 1 92.75 400 ARG B N 1
ATOM 8696 C CA . ARG B 1 400 ? 2.684 -33.906 -35.531 1 92.75 400 ARG B CA 1
ATOM 8697 C C . ARG B 1 400 ? 3.146 -33.594 -34.094 1 92.75 400 ARG B C 1
ATOM 8699 O O . ARG B 1 400 ? 3.35 -32.438 -33.75 1 92.75 400 ARG B O 1
ATOM 8706 N N . ASP B 1 401 ? 3.281 -34.594 -33.312 1 93.81 401 ASP B N 1
ATOM 8707 C CA . ASP B 1 401 ? 3.711 -34.438 -31.906 1 93.81 401 ASP B CA 1
ATOM 8708 C C . ASP B 1 401 ? 5.066 -33.75 -31.844 1 93.81 401 ASP B C 1
ATOM 8710 O O . ASP B 1 401 ? 5.25 -32.812 -31.047 1 93.81 401 ASP B O 1
ATOM 8714 N N . ASP B 1 402 ? 5.961 -34.156 -32.625 1 90.94 402 ASP B N 1
ATOM 8715 C CA . ASP B 1 402 ? 7.312 -33.625 -32.594 1 90.94 402 ASP B CA 1
ATOM 8716 C C . ASP B 1 402 ? 7.305 -32.125 -32.938 1 90.94 402 ASP B C 1
ATOM 8718 O O . ASP B 1 402 ? 8 -31.328 -32.312 1 90.94 402 ASP B O 1
ATOM 8722 N N . GLU B 1 403 ? 6.539 -31.812 -33.969 1 91.94 403 GLU B N 1
ATOM 8723 C CA . GLU B 1 403 ? 6.41 -30.422 -34.375 1 91.94 403 GLU B CA 1
ATOM 8724 C C . GLU B 1 403 ? 5.789 -29.578 -33.25 1 91.94 403 GLU B C 1
ATOM 8726 O O . GLU B 1 403 ? 6.238 -28.469 -32.969 1 91.94 403 GLU B O 1
ATOM 8731 N N . TYR B 1 404 ? 4.793 -30.125 -32.594 1 94.69 404 TYR B N 1
ATOM 8732 C CA . TYR B 1 404 ? 4.109 -29.391 -31.531 1 94.69 404 TYR B CA 1
ATOM 8733 C C . TYR B 1 404 ? 5.047 -29.141 -30.359 1 94.69 404 TYR B C 1
ATOM 8735 O O . TYR B 1 404 ? 4.988 -28.094 -29.734 1 94.69 404 TYR B O 1
ATOM 8743 N N . VAL B 1 405 ? 5.902 -30.078 -30.047 1 95 405 VAL B N 1
ATOM 8744 C CA . VAL B 1 405 ? 6.859 -29.938 -28.953 1 95 405 VAL B CA 1
ATOM 8745 C C . VAL B 1 405 ? 7.754 -28.719 -29.203 1 95 405 VAL B C 1
ATOM 8747 O O . VAL B 1 405 ? 8.008 -27.938 -28.297 1 95 405 VAL B O 1
ATOM 8750 N N . HIS B 1 406 ? 8.188 -28.562 -30.375 1 91.56 406 HIS B N 1
ATOM 8751 C CA . HIS B 1 406 ? 9.055 -27.438 -30.703 1 91.56 406 HIS B CA 1
ATOM 8752 C C . HIS B 1 406 ? 8.297 -26.125 -30.625 1 91.56 406 HIS B C 1
ATOM 8754 O O . HIS B 1 406 ? 8.836 -25.125 -30.141 1 91.56 406 HIS B O 1
ATOM 8760 N N . LEU B 1 407 ? 7.062 -26.156 -31.078 1 91.38 407 LEU B N 1
ATOM 8761 C CA . LEU B 1 407 ? 6.234 -24.953 -31.016 1 91.38 407 LEU B CA 1
ATOM 8762 C C . LEU B 1 407 ? 5.934 -24.594 -29.562 1 91.38 407 LEU B C 1
ATOM 8764 O O . LEU B 1 407 ? 5.941 -23.406 -29.203 1 91.38 407 LEU B O 1
ATOM 8768 N N . PHE B 1 408 ? 5.695 -25.594 -28.797 1 94.44 408 PHE B N 1
ATOM 8769 C CA . PHE B 1 408 ? 5.449 -25.391 -27.375 1 94.44 408 PHE B CA 1
ATOM 8770 C C . PHE B 1 408 ? 6.684 -24.828 -26.688 1 94.44 408 PHE B C 1
ATOM 8772 O O . PHE B 1 408 ? 6.578 -23.922 -25.844 1 94.44 408 PHE B O 1
ATOM 8779 N N . ALA B 1 409 ? 7.887 -25.297 -27 1 94.06 409 ALA B N 1
ATOM 8780 C CA . ALA B 1 409 ? 9.148 -24.844 -26.391 1 94.06 409 ALA B CA 1
ATOM 8781 C C . ALA B 1 409 ? 9.391 -23.375 -26.672 1 94.06 409 ALA B C 1
ATOM 8783 O O . ALA B 1 409 ? 10.047 -22.688 -25.875 1 94.06 409 ALA B O 1
ATOM 8784 N N . GLU B 1 410 ? 8.844 -22.859 -27.688 1 90.31 410 GLU B N 1
ATOM 8785 C CA . GLU B 1 410 ? 9.031 -21.453 -28.062 1 90.31 410 GLU B CA 1
ATOM 8786 C C . GLU B 1 410 ? 8.359 -20.516 -27.062 1 90.31 410 GLU B C 1
ATOM 8788 O O . GLU B 1 410 ? 8.648 -19.312 -27.047 1 90.31 410 GLU B O 1
ATOM 8793 N N . GLU B 1 411 ? 7.469 -21.078 -26.297 1 88.75 411 GLU B N 1
ATOM 8794 C CA . GLU B 1 411 ? 6.812 -20.281 -25.281 1 88.75 411 GLU B CA 1
ATOM 8795 C C . GLU B 1 411 ? 7.781 -19.922 -24.156 1 88.75 411 GLU B C 1
ATOM 8797 O O . GLU B 1 411 ? 7.5 -19.031 -23.344 1 88.75 411 GLU B O 1
ATOM 8802 N N . PHE B 1 412 ? 8.945 -20.531 -24.141 1 91.31 412 PHE B N 1
ATOM 8803 C CA . PHE B 1 412 ? 9.906 -20.328 -23.062 1 91.31 412 PHE B CA 1
ATOM 8804 C C . PHE B 1 412 ? 11.117 -19.531 -23.547 1 91.31 412 PHE B C 1
ATOM 8806 O O . PHE B 1 412 ? 11.836 -19.984 -24.438 1 91.31 412 PHE B O 1
ATOM 8813 N N . MET B 1 413 ? 11.406 -18.453 -22.891 1 86.94 413 MET B N 1
ATOM 8814 C CA . MET B 1 413 ? 12.547 -17.625 -23.266 1 86.94 413 MET B CA 1
ATOM 8815 C C . MET B 1 413 ? 13.852 -18.406 -23.156 1 86.94 413 MET B C 1
ATOM 8817 O O . MET B 1 413 ? 14.742 -18.25 -24 1 86.94 413 MET B O 1
ATOM 8821 N N . GLY B 1 414 ? 13.898 -19.234 -22.172 1 88.81 414 GLY B N 1
ATOM 8822 C CA . GLY B 1 414 ? 15.102 -20.031 -22 1 88.81 414 GLY B CA 1
ATOM 8823 C C . GLY B 1 414 ? 15.391 -20.953 -23.172 1 88.81 414 GLY B C 1
ATOM 8824 O O . GLY B 1 414 ? 16.547 -21.234 -23.484 1 88.81 414 GLY B O 1
ATOM 8825 N N . TYR B 1 415 ? 14.367 -21.406 -23.844 1 92 415 TYR B N 1
ATOM 8826 C CA . TYR B 1 415 ? 14.539 -22.234 -25.031 1 92 415 TYR B CA 1
ATOM 8827 C C . TYR B 1 415 ? 15.234 -21.438 -26.141 1 92 415 TYR B C 1
ATOM 8829 O O . TYR B 1 415 ? 16.172 -21.938 -26.781 1 92 415 TYR B O 1
ATOM 8837 N N . TRP B 1 416 ? 14.836 -20.234 -26.328 1 87.81 416 TRP B N 1
ATOM 8838 C CA . TRP B 1 416 ? 15.406 -19.391 -27.359 1 87.81 416 TRP B CA 1
ATOM 8839 C C . TRP B 1 416 ? 16.875 -19.078 -27.078 1 87.81 416 TRP B C 1
ATOM 8841 O O . TRP B 1 416 ? 17.703 -19.062 -27.984 1 87.81 416 TRP B O 1
ATOM 8851 N N . LEU B 1 417 ? 17.094 -18.875 -25.875 1 88.44 417 LEU B N 1
ATOM 8852 C CA . LEU B 1 417 ? 18.438 -18.438 -25.469 1 88.44 417 LEU B CA 1
ATOM 8853 C C . LEU B 1 417 ? 19.422 -19.594 -25.469 1 88.44 417 LEU B C 1
ATOM 8855 O O . LEU B 1 417 ? 20.547 -19.453 -25.938 1 88.44 417 LEU B O 1
ATOM 8859 N N . TRP B 1 418 ? 19 -20.734 -25.016 1 91.44 418 TRP B N 1
ATOM 8860 C CA . TRP B 1 418 ? 20 -21.719 -24.625 1 91.44 418 TRP B CA 1
ATOM 8861 C C . TRP B 1 418 ? 19.906 -22.969 -25.5 1 91.44 418 TRP B C 1
ATOM 8863 O O . TRP B 1 418 ? 20.844 -23.75 -25.594 1 91.44 418 TRP B O 1
ATOM 8873 N N . VAL B 1 419 ? 18.781 -23.172 -26.078 1 90.81 419 VAL B N 1
ATOM 8874 C CA . VAL B 1 419 ? 18.625 -24.328 -26.953 1 90.81 419 VAL B CA 1
ATOM 8875 C C . VAL B 1 419 ? 18.766 -23.906 -28.406 1 90.81 419 VAL B C 1
ATOM 8877 O O . VAL B 1 419 ? 19.688 -24.328 -29.109 1 90.81 419 VAL B O 1
ATOM 8880 N N . LYS B 1 420 ? 17.938 -22.906 -28.766 1 88.5 420 LYS B N 1
ATOM 8881 C CA . LYS B 1 420 ? 17.953 -22.422 -30.141 1 88.5 420 LYS B CA 1
ATOM 8882 C C . LYS B 1 420 ? 19.109 -21.453 -30.375 1 88.5 420 LYS B C 1
ATOM 8884 O O . LYS B 1 420 ? 19.562 -21.297 -31.516 1 88.5 420 LYS B O 1
ATOM 8889 N N . ARG B 1 421 ? 19.547 -20.828 -29.328 1 89.06 421 ARG B N 1
ATOM 8890 C CA . ARG B 1 421 ? 20.609 -19.828 -29.391 1 89.06 421 ARG B CA 1
ATOM 8891 C C . ARG B 1 421 ? 20.281 -18.75 -30.406 1 89.06 421 ARG B C 1
ATOM 8893 O O . ARG B 1 421 ? 21.078 -18.453 -31.297 1 89.06 421 ARG B O 1
ATOM 8900 N N . ASP B 1 422 ? 19.109 -18.266 -30.25 1 88.38 422 ASP B N 1
ATOM 8901 C CA . ASP B 1 422 ? 18.609 -17.25 -31.172 1 88.38 422 ASP B CA 1
ATOM 8902 C C . ASP B 1 422 ? 19.234 -15.891 -30.875 1 88.38 422 ASP B C 1
ATOM 8904 O O . ASP B 1 422 ? 19.078 -15.344 -29.781 1 88.38 422 ASP B O 1
ATOM 8908 N N . ARG B 1 423 ? 19.906 -15.328 -31.844 1 86.44 423 ARG B N 1
ATOM 8909 C CA . ARG B 1 423 ? 20.672 -14.102 -31.656 1 86.44 423 ARG B CA 1
ATOM 8910 C C . ARG B 1 423 ? 19.75 -12.914 -31.391 1 86.44 423 ARG B C 1
ATOM 8912 O O . ARG B 1 423 ? 20.047 -12.07 -30.547 1 86.44 423 ARG B O 1
ATOM 8919 N N . ALA B 1 424 ? 18.75 -12.859 -32.094 1 82.44 424 ALA B N 1
ATOM 8920 C CA . ALA B 1 424 ? 17.828 -11.742 -31.938 1 82.44 424 ALA B CA 1
ATOM 8921 C C . ALA B 1 424 ? 17.234 -11.719 -30.531 1 82.44 424 ALA B C 1
ATOM 8923 O O . ALA B 1 424 ? 17.141 -10.664 -29.906 1 82.44 424 ALA B O 1
ATOM 8924 N N . LYS B 1 425 ? 16.797 -12.867 -30.047 1 85.31 425 LYS B N 1
ATOM 8925 C CA . LYS B 1 425 ? 16.234 -12.969 -28.703 1 85.31 425 LYS B CA 1
ATOM 8926 C C . LYS B 1 425 ? 17.281 -12.672 -27.641 1 85.31 425 LYS B C 1
ATOM 8928 O O . LYS B 1 425 ? 16.984 -12.078 -26.609 1 85.31 425 LYS B O 1
ATOM 8933 N N . PHE B 1 426 ? 18.469 -13.07 -27.859 1 87.56 426 PHE B N 1
ATOM 8934 C CA . PHE B 1 426 ? 19.578 -12.828 -26.938 1 87.56 426 PHE B CA 1
ATOM 8935 C C . PHE B 1 426 ? 19.844 -11.336 -26.797 1 87.56 426 PHE B C 1
ATOM 8937 O O . PHE B 1 426 ? 19.969 -10.828 -25.688 1 87.56 426 PHE B O 1
ATOM 8944 N N . GLU B 1 427 ? 19.891 -10.664 -27.906 1 82.25 427 GLU B N 1
ATOM 8945 C CA . GLU B 1 427 ? 20.156 -9.234 -27.875 1 82.25 427 GLU B CA 1
ATOM 8946 C C . GLU B 1 427 ? 19.016 -8.461 -27.234 1 82.25 427 GLU B C 1
ATOM 8948 O O . GLU B 1 427 ? 19.234 -7.492 -26.516 1 82.25 427 GLU B O 1
ATOM 8953 N N . SER B 1 428 ? 17.891 -8.93 -27.5 1 80.25 428 SER B N 1
ATOM 8954 C CA . SER B 1 428 ? 16.719 -8.297 -26.891 1 80.25 428 SER B CA 1
ATOM 8955 C C . SER B 1 428 ? 16.734 -8.461 -25.375 1 80.25 428 SER B C 1
ATOM 8957 O O . SER B 1 428 ? 16.406 -7.523 -24.641 1 80.25 428 SER B O 1
ATOM 8959 N N . GLN B 1 429 ? 17 -9.594 -24.891 1 80.25 429 GLN B N 1
ATOM 8960 C CA . GLN B 1 429 ? 17.016 -9.867 -23.469 1 80.25 429 GLN B CA 1
ATOM 8961 C C . GLN B 1 429 ? 18.141 -9.102 -22.781 1 80.25 429 GLN B C 1
ATOM 8963 O O . GLN B 1 429 ? 18.016 -8.711 -21.609 1 80.25 429 GLN B O 1
ATOM 8968 N N . LYS B 1 430 ? 19.203 -8.93 -23.422 1 77.06 430 LYS B N 1
ATOM 8969 C CA . LYS B 1 430 ? 20.344 -8.195 -22.875 1 77.06 430 LYS B CA 1
ATOM 8970 C C . LYS B 1 430 ? 19.969 -6.746 -22.594 1 77.06 430 LYS B C 1
ATOM 8972 O O . LYS B 1 430 ? 20.531 -6.121 -21.688 1 77.06 430 LYS B O 1
ATOM 8977 N N . GLN B 1 431 ? 19.047 -6.242 -23.312 1 65.44 431 GLN B N 1
ATOM 8978 C CA . GLN B 1 431 ? 18.672 -4.84 -23.188 1 65.44 431 GLN B CA 1
ATOM 8979 C C . GLN B 1 431 ? 17.688 -4.645 -22.031 1 65.44 431 GLN B C 1
ATOM 8981 O O . GLN B 1 431 ? 17.484 -3.518 -21.562 1 65.44 431 GLN B O 1
ATOM 8986 N N . VAL B 1 432 ? 17.062 -5.719 -21.719 1 60.44 432 VAL B N 1
ATOM 8987 C CA . VAL B 1 432 ? 16.125 -5.605 -20.594 1 60.44 432 VAL B CA 1
ATOM 8988 C C . VAL B 1 432 ? 16.891 -5.277 -19.328 1 60.44 432 VAL B C 1
ATOM 8990 O O . VAL B 1 432 ? 17.906 -5.914 -19.016 1 60.44 432 VAL B O 1
ATOM 8993 N N . THR B 1 433 ? 16.578 -4.082 -18.625 1 51.84 433 THR B N 1
ATOM 8994 C CA . THR B 1 433 ? 17.234 -3.598 -17.406 1 51.84 433 THR B CA 1
ATOM 8995 C C . THR B 1 433 ? 17.062 -4.602 -16.281 1 51.84 433 THR B C 1
ATOM 8997 O O . THR B 1 433 ? 15.961 -5.102 -16.031 1 51.84 433 THR B O 1
ATOM 9000 N N . GLY B 1 434 ? 18.188 -5.047 -15.727 1 52.66 434 GLY B N 1
ATOM 9001 C CA . GLY B 1 434 ? 18.188 -5.902 -14.547 1 52.66 434 GLY B CA 1
ATOM 9002 C C . GLY B 1 434 ? 18.453 -7.363 -14.875 1 52.66 434 GLY B C 1
ATOM 9003 O O . GLY B 1 434 ? 18.391 -8.219 -13.992 1 52.66 434 GLY B O 1
ATOM 9004 N N . SER B 1 435 ? 18.625 -7.547 -16.172 1 56.62 435 SER B N 1
ATOM 9005 C CA . SER B 1 435 ? 18.938 -8.93 -16.531 1 56.62 435 SER B CA 1
ATOM 9006 C C . SER B 1 435 ? 20.344 -9.312 -16.094 1 56.62 435 SER B C 1
ATOM 9008 O O . SER B 1 435 ? 21.281 -9.203 -16.891 1 56.62 435 SER B O 1
ATOM 9010 N N . TRP B 1 436 ? 20.469 -9.547 -14.93 1 58.5 436 TRP B N 1
ATOM 9011 C CA . TRP B 1 436 ? 21.781 -9.867 -14.352 1 58.5 436 TRP B CA 1
ATOM 9012 C C . TRP B 1 436 ? 22.328 -11.148 -14.961 1 58.5 436 TRP B C 1
ATOM 9014 O O . TRP B 1 436 ? 23.547 -11.352 -14.992 1 58.5 436 TRP B O 1
ATOM 9024 N N . ASP B 1 437 ? 21.469 -11.922 -15.539 1 71.19 437 ASP B N 1
ATOM 9025 C CA . ASP B 1 437 ? 21.922 -13.234 -15.977 1 71.19 437 ASP B CA 1
ATOM 9026 C C . ASP B 1 437 ? 22.719 -13.141 -17.281 1 71.19 437 ASP B C 1
ATOM 9028 O O . ASP B 1 437 ? 23.5 -14.039 -17.609 1 71.19 437 ASP B O 1
ATOM 9032 N N . LEU B 1 438 ? 22.594 -11.945 -17.984 1 78.19 438 LEU B N 1
ATOM 9033 C CA . LEU B 1 438 ? 23.281 -11.852 -19.266 1 78.19 438 LEU B CA 1
ATOM 9034 C C . LEU B 1 438 ? 24.406 -10.82 -19.219 1 78.19 438 LEU B C 1
ATOM 9036 O O . LEU B 1 438 ? 25 -10.492 -20.25 1 78.19 438 LEU B O 1
ATOM 9040 N N . ALA B 1 439 ? 24.625 -10.43 -18.031 1 75.81 439 ALA B N 1
ATOM 9041 C CA . ALA B 1 439 ? 25.641 -9.398 -17.891 1 75.81 439 ALA B CA 1
ATOM 9042 C C . ALA B 1 439 ? 26.984 -9.867 -18.438 1 75.81 439 ALA B C 1
ATOM 9044 O O . ALA B 1 439 ? 27.484 -10.93 -18.062 1 75.81 439 ALA B O 1
ATOM 9045 N N . GLY B 1 440 ? 27.625 -9.07 -19.359 1 78.81 440 GLY B N 1
ATOM 9046 C CA . GLY B 1 440 ? 28.938 -9.336 -19.922 1 78.81 440 GLY B CA 1
ATOM 9047 C C . GLY B 1 440 ? 28.938 -10.445 -20.953 1 78.81 440 GLY B C 1
ATOM 9048 O O . GLY B 1 440 ? 30 -10.805 -21.484 1 78.81 440 GLY B O 1
ATOM 9049 N N . MET B 1 441 ? 27.766 -11.008 -21.234 1 87.75 441 MET B N 1
ATOM 9050 C CA . MET B 1 441 ? 27.703 -12.141 -22.156 1 87.75 441 MET B CA 1
ATOM 9051 C C . MET B 1 441 ? 27.5 -11.664 -23.578 1 87.75 441 MET B C 1
ATOM 9053 O O . MET B 1 441 ? 26.906 -10.617 -23.812 1 87.75 441 MET B O 1
ATOM 9057 N N . GLU B 1 442 ? 28.078 -12.391 -24.484 1 87.69 442 GLU B N 1
ATOM 9058 C CA . GLU B 1 442 ? 27.906 -12.188 -25.922 1 87.69 442 GLU B CA 1
ATOM 9059 C C . GLU B 1 442 ? 27.672 -13.508 -26.656 1 87.69 442 GLU B C 1
ATOM 9061 O O . GLU B 1 442 ? 28.156 -14.555 -26.203 1 87.69 442 GLU B O 1
ATOM 9066 N N . LEU B 1 443 ? 26.906 -13.469 -27.594 1 88.88 443 LEU B N 1
ATOM 9067 C CA . LEU B 1 443 ? 26.703 -14.602 -28.5 1 88.88 443 LEU B CA 1
ATOM 9068 C C . LEU B 1 443 ? 27.453 -14.375 -29.812 1 88.88 443 LEU B C 1
ATOM 9070 O O . LEU B 1 443 ? 27.109 -13.461 -30.578 1 88.88 443 LEU B O 1
ATOM 9074 N N . THR B 1 444 ? 28.438 -15.141 -30.031 1 83.88 444 THR B N 1
ATOM 9075 C CA . THR B 1 444 ? 29.312 -14.977 -31.188 1 83.88 444 THR B CA 1
ATOM 9076 C C . THR B 1 444 ? 28.578 -15.383 -32.469 1 83.88 444 THR B C 1
ATOM 9078 O O . THR B 1 444 ? 27.5 -15.961 -32.406 1 83.88 444 THR B O 1
ATOM 9081 N N . GLU B 1 445 ? 29.172 -15.117 -33.656 1 81.25 445 GLU B N 1
ATOM 9082 C CA . GLU B 1 445 ? 28.609 -15.453 -34.969 1 81.25 445 GLU B CA 1
ATOM 9083 C C . GLU B 1 445 ? 28.516 -16.969 -35.156 1 81.25 445 GLU B C 1
ATOM 9085 O O . GLU B 1 445 ? 27.609 -17.453 -35.844 1 81.25 445 GLU B O 1
ATOM 9090 N N . ASP B 1 446 ? 29.359 -17.734 -34.469 1 80.75 446 ASP B N 1
ATOM 9091 C CA . ASP B 1 446 ? 29.359 -19.188 -34.562 1 80.75 446 ASP B CA 1
ATOM 9092 C C . ASP B 1 446 ? 28.359 -19.812 -33.594 1 80.75 446 ASP B C 1
ATOM 9094 O O . ASP B 1 446 ? 28.234 -21.031 -33.531 1 80.75 446 ASP B O 1
ATOM 9098 N N . GLY B 1 447 ? 27.688 -18.953 -32.875 1 82.19 447 GLY B N 1
ATOM 9099 C CA . GLY B 1 447 ? 26.672 -19.453 -31.953 1 82.19 447 GLY B CA 1
ATOM 9100 C C . GLY B 1 447 ? 27.219 -19.844 -30.609 1 82.19 447 GLY B C 1
ATOM 9101 O O . GLY B 1 447 ? 26.625 -20.672 -29.906 1 82.19 447 GLY B O 1
ATOM 9102 N N . GLU B 1 448 ? 28.453 -19.312 -30.312 1 86.31 448 GLU B N 1
ATOM 9103 C CA . GLU B 1 448 ? 29.062 -19.609 -29.016 1 86.31 448 GLU B CA 1
ATOM 9104 C C . GLU B 1 448 ? 28.891 -18.453 -28.047 1 86.31 448 GLU B C 1
ATOM 9106 O O . GLU B 1 448 ? 28.938 -17.281 -28.438 1 86.31 448 GLU B O 1
ATOM 9111 N N . TYR B 1 449 ? 28.578 -18.891 -26.812 1 90 449 TYR B N 1
ATOM 9112 C CA . TYR B 1 449 ? 28.453 -17.859 -25.781 1 90 449 TYR B CA 1
ATOM 9113 C C . TYR B 1 449 ? 29.812 -17.5 -25.203 1 90 449 TYR B C 1
ATOM 9115 O O . TYR B 1 449 ? 30.656 -18.391 -24.969 1 90 449 TYR B O 1
ATOM 9123 N N . CYS B 1 450 ? 30.094 -16.188 -25.047 1 89.19 450 CYS B N 1
ATOM 9124 C CA . CYS B 1 450 ? 31.328 -15.711 -24.422 1 89.19 450 CYS B CA 1
ATOM 9125 C C . CYS B 1 450 ? 31.031 -14.656 -23.375 1 89.19 450 CYS B C 1
ATOM 9127 O O . CYS B 1 450 ? 30 -13.977 -23.438 1 89.19 450 CYS B O 1
ATOM 9129 N N . ARG B 1 451 ? 31.688 -14.648 -22.328 1 87.38 451 ARG B N 1
ATOM 9130 C CA . ARG B 1 451 ? 31.609 -13.602 -21.312 1 87.38 451 ARG B CA 1
ATOM 9131 C C . ARG B 1 451 ? 32.938 -12.898 -21.141 1 87.38 451 ARG B C 1
ATOM 9133 O O . ARG B 1 451 ? 34 -13.547 -21.078 1 87.38 451 ARG B O 1
ATOM 9140 N N . THR B 1 452 ? 32.844 -11.57 -21.266 1 80.88 452 THR B N 1
ATOM 9141 C CA . THR B 1 452 ? 34.062 -10.773 -21.078 1 80.88 452 THR B CA 1
ATOM 9142 C C . THR B 1 452 ? 34.156 -10.273 -19.641 1 80.88 452 THR B C 1
ATOM 9144 O O . THR B 1 452 ? 33.281 -9.547 -19.172 1 80.88 452 THR B O 1
ATOM 9147 N N . SER B 1 453 ? 34.906 -10.867 -18.859 1 68.69 453 SER B N 1
ATOM 9148 C CA . SER B 1 453 ? 35.219 -10.367 -17.531 1 68.69 453 SER B CA 1
ATOM 9149 C C . SER B 1 453 ? 36.656 -9.859 -17.422 1 68.69 453 SER B C 1
ATOM 9151 O O . SER B 1 453 ? 37.594 -10.57 -17.797 1 68.69 453 SER B O 1
ATOM 9153 N N . LYS B 1 454 ? 37.031 -8.766 -16.953 1 62.69 454 LYS B N 1
ATOM 9154 C CA . LYS B 1 454 ? 38.312 -8.109 -16.734 1 62.69 454 LYS B CA 1
ATOM 9155 C C . LYS B 1 454 ? 39.156 -8.102 -18.031 1 62.69 454 LYS B C 1
ATOM 9157 O O . LYS B 1 454 ? 40.344 -8.344 -18 1 62.69 454 LYS B O 1
ATOM 9162 N N . GLY B 1 455 ? 38.469 -8.047 -19.25 1 68.31 455 GLY B N 1
ATOM 9163 C CA . GLY B 1 455 ? 39.188 -7.848 -20.516 1 68.31 455 GLY B CA 1
ATOM 9164 C C . GLY B 1 455 ? 39.375 -9.133 -21.297 1 68.31 455 GLY B C 1
ATOM 9165 O O . GLY B 1 455 ? 39.812 -9.102 -22.438 1 68.31 455 GLY B O 1
ATOM 9166 N N . TYR B 1 456 ? 39.188 -10.328 -20.609 1 77 456 TYR B N 1
ATOM 9167 C CA . TYR B 1 456 ? 39.438 -11.578 -21.312 1 77 456 TYR B CA 1
ATOM 9168 C C . TYR B 1 456 ? 38.125 -12.289 -21.625 1 77 456 TYR B C 1
ATOM 9170 O O . TYR B 1 456 ? 37.312 -12.508 -20.734 1 77 456 TYR B O 1
ATOM 9178 N N . PRO B 1 457 ? 37.844 -12.609 -22.859 1 79.12 457 PRO B N 1
ATOM 9179 C CA . PRO B 1 457 ? 36.656 -13.359 -23.234 1 79.12 457 PRO B CA 1
ATOM 9180 C C . PRO B 1 457 ? 36.75 -14.844 -22.875 1 79.12 457 PRO B C 1
ATOM 9182 O O . PRO B 1 457 ? 37.781 -15.469 -23.125 1 79.12 457 PRO B O 1
ATOM 9185 N N . GLU B 1 458 ? 35.906 -15.375 -22.062 1 86 458 GLU B N 1
ATOM 9186 C CA . GLU B 1 458 ? 35.781 -16.797 -21.75 1 86 458 GLU B CA 1
ATOM 9187 C C . GLU B 1 458 ? 34.562 -17.422 -22.422 1 86 458 GLU B C 1
ATOM 9189 O O . GLU B 1 458 ? 33.469 -16.859 -22.391 1 86 458 GLU B O 1
ATOM 9194 N N . VAL B 1 459 ? 34.844 -18.5 -23.141 1 86.12 459 VAL B N 1
ATOM 9195 C CA . VAL B 1 459 ? 33.75 -19.203 -23.797 1 86.12 459 VAL B CA 1
ATOM 9196 C C . VAL B 1 459 ? 32.938 -19.984 -22.781 1 86.12 459 VAL B C 1
ATOM 9198 O O . VAL B 1 459 ? 33.5 -20.672 -21.938 1 86.12 459 VAL B O 1
ATOM 9201 N N . LEU B 1 460 ? 31.656 -19.797 -22.812 1 88.06 460 LEU B N 1
ATOM 9202 C CA . LEU B 1 460 ? 30.734 -20.516 -21.938 1 88.06 460 LEU B CA 1
ATOM 9203 C C . LEU B 1 460 ? 30.078 -21.688 -22.672 1 88.06 460 LEU B C 1
ATOM 9205 O O . LEU B 1 460 ? 29.641 -21.531 -23.812 1 88.06 460 LEU B O 1
ATOM 9209 N N . HIS B 1 461 ? 30.141 -22.828 -22.109 1 83.38 461 HIS B N 1
ATOM 9210 C CA . HIS B 1 461 ? 29.625 -24.031 -22.766 1 83.38 461 HIS B CA 1
ATOM 9211 C C . HIS B 1 461 ? 28.375 -24.531 -22.062 1 83.38 461 HIS B C 1
ATOM 9213 O O . HIS B 1 461 ? 28.297 -24.547 -20.828 1 83.38 461 HIS B O 1
ATOM 9219 N N . ILE B 1 462 ? 27.375 -24.859 -22.828 1 84.38 462 ILE B N 1
ATOM 9220 C CA . ILE B 1 462 ? 26.203 -25.578 -22.375 1 84.38 462 ILE B CA 1
ATOM 9221 C C . ILE B 1 462 ? 26.234 -27.016 -22.906 1 84.38 462 ILE B C 1
ATOM 9223 O O . ILE B 1 462 ? 26.219 -27.234 -24.125 1 84.38 462 ILE B O 1
ATOM 9227 N N . PRO B 1 463 ? 26.344 -27.969 -22.031 1 79.12 463 PRO B N 1
ATOM 9228 C CA . PRO B 1 463 ? 26.406 -29.344 -22.531 1 79.12 463 PRO B CA 1
ATOM 9229 C C . PRO B 1 463 ? 25.219 -29.703 -23.422 1 79.12 463 PRO B C 1
ATOM 9231 O O . PRO B 1 463 ? 24.078 -29.453 -23.062 1 79.12 463 PRO B O 1
ATOM 9234 N N . GLU B 1 464 ? 25.516 -30.25 -24.562 1 81.5 464 GLU B N 1
ATOM 9235 C CA . GLU B 1 464 ? 24.484 -30.641 -25.516 1 81.5 464 GLU B CA 1
ATOM 9236 C C . GLU B 1 464 ? 23.531 -31.672 -24.891 1 81.5 464 GLU B C 1
ATOM 9238 O O . GLU B 1 464 ? 22.344 -31.688 -25.203 1 81.5 464 GLU B O 1
ATOM 9243 N N . ALA B 1 465 ? 24.094 -32.469 -24.078 1 82 465 ALA B N 1
ATOM 9244 C CA . ALA B 1 465 ? 23.297 -33.5 -23.438 1 82 465 ALA B CA 1
ATOM 9245 C C . ALA B 1 465 ? 22.172 -32.875 -22.594 1 82 465 ALA B C 1
ATOM 9247 O O . ALA B 1 465 ? 21.078 -33.438 -22.516 1 82 465 ALA B O 1
ATOM 9248 N N . VAL B 1 466 ? 22.422 -31.812 -22.016 1 87.25 466 VAL B N 1
ATOM 9249 C CA . VAL B 1 466 ? 21.438 -31.172 -21.156 1 87.25 466 VAL B CA 1
ATOM 9250 C C . VAL B 1 466 ? 20.328 -30.547 -22.016 1 87.25 466 VAL B C 1
ATOM 9252 O O . VAL B 1 466 ? 19.156 -30.625 -21.672 1 87.25 466 VAL B O 1
ATOM 9255 N N . ASN B 1 467 ? 20.734 -29.969 -23.109 1 89 467 ASN B N 1
ATOM 9256 C CA . ASN B 1 467 ? 19.766 -29.406 -24.031 1 89 467 ASN B CA 1
ATOM 9257 C C . ASN B 1 467 ? 18.844 -30.484 -24.609 1 89 467 ASN B C 1
ATOM 9259 O O . ASN B 1 467 ? 17.641 -30.297 -24.688 1 89 467 ASN B O 1
ATOM 9263 N N . GLN B 1 468 ? 19.484 -31.5 -25 1 89.44 468 GLN B N 1
ATOM 9264 C CA . GLN B 1 468 ? 18.719 -32.625 -25.531 1 89.44 468 GLN B CA 1
ATOM 9265 C C . GLN B 1 468 ? 17.797 -33.219 -24.453 1 89.44 468 GLN B C 1
ATOM 9267 O O . GLN B 1 468 ? 16.656 -33.562 -24.734 1 89.44 468 GLN B O 1
ATOM 9272 N N . GLY B 1 469 ? 18.344 -33.312 -23.281 1 91.5 469 GLY B N 1
ATOM 9273 C CA . GLY B 1 469 ? 17.547 -33.781 -22.172 1 91.5 469 GLY B CA 1
ATOM 9274 C C . GLY B 1 469 ? 16.312 -32.938 -21.922 1 91.5 469 GLY B C 1
ATOM 9275 O O . GLY B 1 469 ? 15.227 -33.469 -21.656 1 91.5 469 GLY B O 1
ATOM 9276 N N . ALA B 1 470 ? 16.5 -31.625 -22 1 95.31 470 ALA B N 1
ATOM 9277 C CA . ALA B 1 470 ? 15.375 -30.703 -21.781 1 95.31 470 ALA B CA 1
ATOM 9278 C C . ALA B 1 470 ? 14.273 -30.922 -22.828 1 95.31 470 ALA B C 1
ATOM 9280 O O . ALA B 1 470 ? 13.094 -31 -22.484 1 95.31 470 ALA B O 1
ATOM 9281 N N . MET B 1 471 ? 14.656 -31.109 -24.062 1 94.5 471 MET B N 1
ATOM 9282 C CA . MET B 1 471 ? 13.68 -31.312 -25.125 1 94.5 471 MET B CA 1
ATOM 9283 C C . MET B 1 471 ? 13.031 -32.688 -25.016 1 94.5 471 MET B C 1
ATOM 9285 O O . MET B 1 471 ? 11.844 -32.844 -25.328 1 94.5 471 MET B O 1
ATOM 9289 N N . ASN B 1 472 ? 13.797 -33.656 -24.578 1 94.06 472 ASN B N 1
ATOM 9290 C CA . ASN B 1 472 ? 13.258 -34.969 -24.359 1 94.06 472 ASN B CA 1
ATOM 9291 C C . ASN B 1 472 ? 12.195 -34.969 -23.266 1 94.06 472 ASN B C 1
ATOM 9293 O O . ASN B 1 472 ? 11.141 -35.594 -23.406 1 94.06 472 ASN B O 1
ATOM 9297 N N . ILE B 1 473 ? 12.508 -34.312 -22.219 1 95.88 473 ILE B N 1
ATOM 9298 C CA . ILE B 1 473 ? 11.555 -34.219 -21.109 1 95.88 473 ILE B CA 1
ATOM 9299 C C . ILE B 1 473 ? 10.289 -33.5 -21.562 1 95.88 473 ILE B C 1
ATOM 9301 O O . ILE B 1 473 ? 9.18 -33.938 -21.234 1 95.88 473 ILE B O 1
ATOM 9305 N N . LEU B 1 474 ? 10.492 -32.406 -22.281 1 96.62 474 LEU B N 1
ATOM 9306 C CA . LEU B 1 474 ? 9.328 -31.672 -22.797 1 96.62 474 LEU B CA 1
ATOM 9307 C C . LEU B 1 474 ? 8.461 -32.562 -23.656 1 96.62 474 LEU B C 1
ATOM 9309 O O . LEU B 1 474 ? 7.238 -32.594 -23.531 1 96.62 474 LEU B O 1
ATOM 9313 N N . SER B 1 475 ? 9.125 -33.281 -24.547 1 96.12 475 SER B N 1
ATOM 9314 C CA . SER B 1 475 ? 8.414 -34.188 -25.422 1 96.12 475 SER B CA 1
ATOM 9315 C C . SER B 1 475 ? 7.676 -35.25 -24.609 1 96.12 475 SER B C 1
ATOM 9317 O O . SER B 1 475 ? 6.504 -35.562 -24.875 1 96.12 475 SER B O 1
ATOM 9319 N N . LEU B 1 476 ? 8.336 -35.812 -23.703 1 95 476 LEU B N 1
ATOM 9320 C CA . LEU B 1 476 ? 7.766 -36.875 -22.859 1 95 476 LEU B CA 1
ATOM 9321 C C . LEU B 1 476 ? 6.551 -36.375 -22.094 1 95 476 LEU B C 1
ATOM 9323 O O . LEU B 1 476 ? 5.512 -37.031 -22.062 1 95 476 LEU B O 1
ATOM 9327 N N . CYS B 1 477 ? 6.699 -35.25 -21.406 1 96.06 477 CYS B N 1
ATOM 9328 C CA . CYS B 1 477 ? 5.625 -34.781 -20.531 1 96.06 477 CYS B CA 1
ATOM 9329 C C . CYS B 1 477 ? 4.41 -34.344 -21.359 1 96.06 477 CYS B C 1
ATOM 9331 O O . CYS B 1 477 ? 3.271 -34.562 -20.938 1 96.06 477 CYS B O 1
ATOM 9333 N N . LEU B 1 478 ? 4.605 -33.75 -22.531 1 97.62 478 LEU B N 1
ATOM 9334 C CA . LEU B 1 478 ? 3.482 -33.406 -23.391 1 97.62 478 LEU B CA 1
ATOM 9335 C C . LEU B 1 478 ? 2.787 -34.656 -23.906 1 97.62 478 LEU B C 1
ATOM 9337 O O . LEU B 1 478 ? 1.559 -34.75 -23.875 1 97.62 478 LEU B O 1
ATOM 9341 N N . SER B 1 479 ? 3.566 -35.562 -24.375 1 96.5 479 SER B N 1
ATOM 9342 C CA . SER B 1 479 ? 3.004 -36.812 -24.859 1 96.5 479 SER B CA 1
ATOM 9343 C C . SER B 1 479 ? 2.156 -37.5 -23.781 1 96.5 479 SER B C 1
ATOM 9345 O O . SER B 1 479 ? 1.056 -37.969 -24.062 1 96.5 479 SER B O 1
ATOM 9347 N N . LYS B 1 480 ? 2.656 -37.562 -22.609 1 96.88 480 LYS B N 1
ATOM 9348 C CA . LYS B 1 480 ? 1.933 -38.188 -21.5 1 96.88 480 LYS B CA 1
ATOM 9349 C C . LYS B 1 480 ? 0.628 -37.469 -21.203 1 96.88 480 LYS B C 1
ATOM 9351 O O . LYS B 1 480 ? -0.388 -38.094 -20.906 1 96.88 480 LYS B O 1
ATOM 9356 N N . TRP B 1 481 ? 0.665 -36.156 -21.188 1 98.31 481 TRP B N 1
ATOM 9357 C CA . TRP B 1 481 ? -0.552 -35.375 -20.969 1 98.31 481 TRP B CA 1
ATOM 9358 C C . TRP B 1 481 ? -1.616 -35.75 -22 1 98.31 481 TRP B C 1
ATOM 9360 O O . TRP B 1 481 ? -2.771 -36 -21.656 1 98.31 481 TRP B O 1
ATOM 9370 N N . PHE B 1 482 ? -1.258 -35.844 -23.25 1 97.75 482 PHE B N 1
ATOM 9371 C CA . PHE B 1 482 ? -2.191 -36.094 -24.344 1 97.75 482 PHE B CA 1
ATOM 9372 C C . PHE B 1 482 ? -2.67 -37.531 -24.297 1 97.75 482 PHE B C 1
ATOM 9374 O O . PHE B 1 482 ? -3.818 -37.844 -24.641 1 97.75 482 PHE B O 1
ATOM 9381 N N . ASP B 1 483 ? -1.783 -38.469 -23.938 1 96.62 483 ASP B N 1
ATOM 9382 C CA . ASP B 1 483 ? -2.195 -39.844 -23.766 1 96.62 483 ASP B CA 1
ATOM 9383 C C . ASP B 1 483 ? -3.312 -39.969 -22.734 1 96.62 483 ASP B C 1
ATOM 9385 O O . ASP B 1 483 ? -4.301 -40.656 -22.953 1 96.62 483 ASP B O 1
ATOM 9389 N N . ILE B 1 484 ? -3.121 -39.312 -21.641 1 97.25 484 ILE B N 1
ATOM 9390 C CA . ILE B 1 484 ? -4.109 -39.375 -20.578 1 97.25 484 ILE B CA 1
ATOM 9391 C C . ILE B 1 484 ? -5.406 -38.688 -21.031 1 97.25 484 ILE B C 1
ATOM 9393 O O . ILE B 1 484 ? -6.5 -39.219 -20.781 1 97.25 484 ILE B O 1
ATOM 9397 N N . TYR B 1 485 ? -5.301 -37.594 -21.672 1 97.12 485 TYR B N 1
ATOM 9398 C CA . TYR B 1 485 ? -6.488 -36.906 -22.188 1 97.12 485 TYR B CA 1
ATOM 9399 C C . TYR B 1 485 ? -7.27 -37.812 -23.125 1 97.12 485 TYR B C 1
ATOM 9401 O O . TYR B 1 485 ? -8.492 -37.938 -23.016 1 97.12 485 TYR B O 1
ATOM 9409 N N . ALA B 1 486 ? -6.57 -38.438 -24.062 1 94.5 486 ALA B N 1
ATOM 9410 C CA . ALA B 1 486 ? -7.199 -39.344 -25.016 1 94.5 486 ALA B CA 1
ATOM 9411 C C . ALA B 1 486 ? -7.852 -40.531 -24.297 1 94.5 486 ALA B C 1
ATOM 9413 O O . ALA B 1 486 ? -8.953 -40.938 -24.656 1 94.5 486 ALA B O 1
ATOM 9414 N N . SER B 1 487 ? -7.152 -41.031 -23.328 1 93.62 487 SER B N 1
ATOM 9415 C CA . SER B 1 487 ? -7.691 -42.156 -22.562 1 93.62 487 SER B CA 1
ATOM 9416 C C . SER B 1 487 ? -8.961 -41.75 -21.828 1 93.62 487 SER B C 1
ATOM 9418 O O . SER B 1 487 ? -9.891 -42.531 -21.688 1 93.62 487 SER B O 1
ATOM 9420 N N . LEU B 1 488 ? -9.016 -40.531 -21.281 1 93.31 488 LEU B N 1
ATOM 9421 C CA . LEU B 1 488 ? -10.188 -40 -20.594 1 93.31 488 LEU B CA 1
ATOM 9422 C C . LEU B 1 488 ? -11.391 -39.938 -21.531 1 93.31 488 LEU B C 1
ATOM 9424 O O . LEU B 1 488 ? -12.508 -40.312 -21.141 1 93.31 488 LEU B O 1
ATOM 9428 N N . GLU B 1 489 ? -11.172 -39.531 -22.703 1 90.25 489 GLU B N 1
ATOM 9429 C CA . GLU B 1 489 ? -12.242 -39.5 -23.688 1 90.25 489 GLU B CA 1
ATOM 9430 C C . GLU B 1 489 ? -12.805 -40.875 -23.953 1 90.25 489 GLU B C 1
ATOM 9432 O O . GLU B 1 489 ? -14.016 -41.062 -24.047 1 90.25 489 GLU B O 1
ATOM 9437 N N . GLU B 1 490 ? -11.969 -41.75 -24.062 1 88.62 490 GLU B N 1
ATOM 9438 C CA . GLU B 1 490 ? -12.375 -43.156 -24.297 1 88.62 490 GLU B CA 1
ATOM 9439 C C . GLU B 1 490 ? -13.141 -43.688 -23.094 1 88.62 490 GLU B C 1
ATOM 9441 O O . GLU B 1 490 ? -14.188 -44.344 -23.25 1 88.62 490 GLU B O 1
ATOM 9446 N N . GLU B 1 491 ? -12.586 -43.469 -21.953 1 87.44 491 GLU B N 1
ATOM 9447 C CA . GLU B 1 491 ? -13.172 -43.969 -20.719 1 87.44 491 GLU B CA 1
ATOM 9448 C C . GLU B 1 491 ? -14.547 -43.375 -20.453 1 87.44 491 GLU B C 1
ATOM 9450 O O . GLU B 1 491 ? -15.453 -44.031 -19.984 1 87.44 491 GLU B O 1
ATOM 9455 N N . LEU B 1 492 ? -14.625 -42.125 -20.75 1 88.44 492 LEU B N 1
ATOM 9456 C CA . LEU B 1 492 ? -15.867 -41.406 -20.484 1 88.44 492 LEU B CA 1
ATOM 9457 C C . LEU B 1 492 ? -16.844 -41.594 -21.641 1 88.44 492 LEU B C 1
ATOM 9459 O O . LEU B 1 492 ? -18.047 -41.344 -21.5 1 88.44 492 LEU B O 1
ATOM 9463 N N . GLY B 1 493 ? -16.375 -41.969 -22.812 1 86.31 493 GLY B N 1
ATOM 9464 C CA . GLY B 1 493 ? -17.219 -42.188 -23.984 1 86.31 493 GLY B CA 1
ATOM 9465 C C . GLY B 1 493 ? -17.828 -40.938 -24.547 1 86.31 493 GLY B C 1
ATOM 9466 O O . GLY B 1 493 ? -18.984 -40.938 -25 1 86.31 493 GLY B O 1
ATOM 9467 N N . ILE B 1 494 ? -17.188 -39.844 -24.25 1 87.44 494 ILE B N 1
ATOM 9468 C CA . ILE B 1 494 ? -17.703 -38.562 -24.719 1 87.44 494 ILE B CA 1
ATOM 9469 C C . ILE B 1 494 ? -16.609 -37.781 -25.453 1 87.44 494 ILE B C 1
ATOM 9471 O O . ILE B 1 494 ? -15.422 -38.094 -25.297 1 87.44 494 ILE B O 1
ATOM 9475 N N . ASP B 1 495 ? -17.062 -36.875 -26.266 1 88.69 495 ASP B N 1
ATOM 9476 C CA . ASP B 1 495 ? -16.156 -35.844 -26.766 1 88.69 495 ASP B CA 1
ATOM 9477 C C . ASP B 1 495 ? -15.891 -34.781 -25.719 1 88.69 495 ASP B C 1
ATOM 9479 O O . ASP B 1 495 ? -16.703 -33.875 -25.516 1 88.69 495 ASP B O 1
ATOM 9483 N N . LEU B 1 496 ? -14.82 -34.906 -25.172 1 91.12 496 LEU B N 1
ATOM 9484 C CA . LEU B 1 496 ? -14.5 -34.094 -24.016 1 91.12 496 LEU B CA 1
ATOM 9485 C C . LEU B 1 496 ? -14.453 -32.625 -24.391 1 91.12 496 LEU B C 1
ATOM 9487 O O . LEU B 1 496 ? -14.93 -31.766 -23.641 1 91.12 496 LEU B O 1
ATOM 9491 N N . ARG B 1 497 ? -13.781 -32.312 -25.516 1 91.88 497 ARG B N 1
ATOM 9492 C CA . ARG B 1 497 ? -13.711 -30.922 -25.969 1 91.88 497 ARG B CA 1
ATOM 9493 C C . ARG B 1 497 ? -15.102 -30.328 -26.109 1 91.88 497 ARG B C 1
ATOM 9495 O O . ARG B 1 497 ? -15.383 -29.25 -25.578 1 91.88 497 ARG B O 1
ATOM 9502 N N . SER B 1 498 ? -15.945 -31 -26.797 1 87.69 498 SER B N 1
ATOM 9503 C CA . SER B 1 498 ? -17.312 -30.516 -27 1 87.69 498 SER B CA 1
ATOM 9504 C C . SER B 1 498 ? -18.062 -30.359 -25.688 1 87.69 498 SER B C 1
ATOM 9506 O O . SER B 1 498 ? -18.797 -29.391 -25.5 1 87.69 498 SER B O 1
ATOM 9508 N N . SER B 1 499 ? -17.891 -31.312 -24.812 1 88.25 499 SER B N 1
ATOM 9509 C CA . SER B 1 499 ? -18.547 -31.266 -23.516 1 88.25 499 SER B CA 1
ATOM 9510 C C . SER B 1 499 ? -18.062 -30.078 -22.688 1 88.25 499 SER B C 1
ATOM 9512 O O . SER B 1 499 ? -18.859 -29.422 -22.031 1 88.25 499 SER B O 1
ATOM 9514 N N . LEU B 1 500 ? -16.781 -29.844 -22.719 1 91.19 500 LEU B N 1
ATOM 9515 C CA . LEU B 1 500 ? -16.203 -28.766 -21.938 1 91.19 500 LEU B CA 1
ATOM 9516 C C . LEU B 1 500 ? -16.594 -27.406 -22.5 1 91.19 500 LEU B C 1
ATOM 9518 O O . LEU B 1 500 ? -16.906 -26.469 -21.75 1 91.19 500 LEU B O 1
ATOM 9522 N N . MET B 1 501 ? -16.609 -27.312 -23.797 1 84.94 501 MET B N 1
ATOM 9523 C CA . MET B 1 501 ? -16.906 -26.047 -24.438 1 84.94 501 MET B CA 1
ATOM 9524 C C . MET B 1 501 ? -18.375 -25.703 -24.328 1 84.94 501 MET B C 1
ATOM 9526 O O . MET B 1 501 ? -18.75 -24.531 -24.266 1 84.94 501 MET B O 1
ATOM 9530 N N . SER B 1 502 ? -19.172 -26.672 -24.344 1 76.38 502 SER B N 1
ATOM 9531 C CA . SER B 1 502 ? -20.625 -26.453 -24.234 1 76.38 502 SER B CA 1
ATOM 9532 C C . SER B 1 502 ? -21.016 -26.047 -22.828 1 76.38 502 SER B C 1
ATOM 9534 O O . SER B 1 502 ? -21.906 -25.234 -22.641 1 76.38 502 SER B O 1
ATOM 9536 N N . ALA B 1 503 ? -20.406 -26.719 -21.938 1 66.62 503 ALA B N 1
ATOM 9537 C CA . ALA B 1 503 ? -20.734 -26.469 -20.547 1 66.62 503 ALA B CA 1
ATOM 9538 C C . ALA B 1 503 ? -20.297 -25.062 -20.125 1 66.62 503 ALA B C 1
ATOM 9540 O O . ALA B 1 503 ? -20.922 -24.453 -19.266 1 66.62 503 ALA B O 1
ATOM 9541 N N . GLY B 1 504 ? -19.25 -24.656 -20.656 1 58.38 504 GLY B N 1
ATOM 9542 C CA . GLY B 1 504 ? -18.75 -23.344 -20.297 1 58.38 504 GLY B CA 1
ATOM 9543 C C . GLY B 1 504 ? -19.688 -22.219 -20.719 1 58.38 504 GLY B C 1
ATOM 9544 O O . GLY B 1 504 ? -19.641 -21.109 -20.172 1 58.38 504 GLY B O 1
ATOM 9545 N N . HIS B 1 505 ? -20.516 -22.438 -22 1 44.19 505 HIS B N 1
ATOM 9546 C CA . HIS B 1 505 ? -21.484 -21.453 -22.484 1 44.19 505 HIS B CA 1
ATOM 9547 C C . HIS B 1 505 ? -22.719 -21.391 -21.594 1 44.19 505 HIS B C 1
ATOM 9549 O O . HIS B 1 505 ? -23.688 -20.719 -21.922 1 44.19 505 HIS B O 1
ATOM 9555 N N . CYS B 1 506 ? -23.062 -22.328 -21.031 1 31.48 506 CYS B N 1
ATOM 9556 C CA . CYS B 1 506 ? -24.297 -22.125 -20.281 1 31.48 506 CYS B CA 1
ATOM 9557 C C . CYS B 1 506 ? -24.297 -20.781 -19.562 1 31.48 506 CYS B C 1
ATOM 9559 O O . CYS B 1 506 ? -23.312 -20.438 -18.906 1 31.48 506 CYS B O 1
ATOM 9561 N N . LYS B 1 507 ? -25.406 -19.969 -19.953 1 31.05 507 LYS B N 1
ATOM 9562 C CA . LYS B 1 507 ? -25.766 -18.641 -19.453 1 31.05 507 LYS B CA 1
ATOM 9563 C C . LYS B 1 507 ? -25.562 -18.531 -17.953 1 31.05 507 LYS B C 1
ATOM 9565 O O . LYS B 1 507 ? -26 -19.406 -17.203 1 31.05 507 LYS B O 1
ATOM 9570 N N . PRO B 1 508 ? -24.781 -17.984 -17.281 1 28.78 508 PRO B N 1
ATOM 9571 C CA . PRO B 1 508 ? -25.391 -17.703 -15.984 1 28.78 508 PRO B CA 1
ATOM 9572 C C . PRO B 1 508 ? -26.922 -17.672 -16.031 1 28.78 508 PRO B C 1
ATOM 9574 O O . PRO B 1 508 ? -27.5 -17.484 -17.109 1 28.78 508 PRO B O 1
ATOM 9577 N N . SER B 1 509 ? -27.719 -18.156 -15.234 1 24.36 509 SER B N 1
ATOM 9578 C CA . SER B 1 509 ? -29.125 -17.75 -15.273 1 24.36 509 SER B CA 1
ATOM 9579 C C . SER B 1 509 ? -29.297 -16.438 -16.047 1 24.36 509 SER B C 1
ATOM 9581 O O . SER B 1 509 ? -28.438 -15.562 -15.984 1 24.36 509 SER B O 1
ATOM 9583 N N . PRO B 1 510 ? -30.344 -16.312 -16.906 1 23.5 510 PRO B N 1
ATOM 9584 C CA . PRO B 1 510 ? -30.703 -15.125 -17.688 1 23.5 510 PRO B CA 1
ATOM 9585 C C . PRO B 1 510 ? -30.391 -13.82 -16.969 1 23.5 510 PRO B C 1
ATOM 9587 O O . PRO B 1 510 ? -30.891 -13.578 -15.875 1 23.5 510 PRO B O 1
ATOM 9590 N N . ALA B 1 511 ? -29.484 -13.117 -16.625 1 25.05 511 ALA B N 1
ATOM 9591 C CA . ALA B 1 511 ? -30.203 -11.844 -16.688 1 25.05 511 ALA B CA 1
ATOM 9592 C C . ALA B 1 511 ? -30.938 -11.688 -18.016 1 25.05 511 ALA B C 1
ATOM 9594 O O . ALA B 1 511 ? -30.547 -12.289 -19.016 1 25.05 511 ALA B O 1
ATOM 9595 N N . PRO B 1 512 ? -32.125 -11.156 -18.312 1 23.52 512 PRO B N 1
ATOM 9596 C CA . PRO B 1 512 ? -32.938 -11.102 -19.547 1 23.52 512 PRO B CA 1
ATOM 9597 C C . PRO B 1 512 ? -32.062 -11.039 -20.812 1 23.52 512 PRO B C 1
ATOM 9599 O O . PRO B 1 512 ? -30.984 -10.453 -20.797 1 23.52 512 PRO B O 1
ATOM 9602 N N . THR B 1 513 ? -32.125 -11.977 -21.688 1 24.16 513 THR B N 1
ATOM 9603 C CA . THR B 1 513 ? -31.719 -12.305 -23.047 1 24.16 513 THR B CA 1
ATOM 9604 C C . THR B 1 513 ? -31.719 -11.062 -23.922 1 24.16 513 THR B C 1
ATOM 9606 O O . THR B 1 513 ? -32.781 -10.617 -24.375 1 24.16 513 THR B O 1
ATOM 9609 N N . LEU B 1 514 ? -31.219 -9.961 -23.719 1 23.69 514 LEU B N 1
ATOM 9610 C CA . LEU B 1 514 ? -31.453 -9.008 -24.797 1 23.69 514 LEU B CA 1
ATOM 9611 C C . LEU B 1 514 ? -30.984 -9.57 -26.125 1 23.69 514 LEU B C 1
ATOM 9613 O O . LEU B 1 514 ? -29.828 -9.992 -26.266 1 23.69 514 LEU B O 1
ATOM 9617 N N . SER B 1 515 ? -31.812 -10.305 -26.906 1 23.45 515 SER B N 1
ATOM 9618 C CA . SER B 1 515 ? -31.891 -10.672 -28.312 1 23.45 515 SER B CA 1
ATOM 9619 C C . SER B 1 515 ? -31.141 -9.672 -29.188 1 23.45 515 SER B C 1
ATOM 9621 O O . SER B 1 515 ? -31.594 -8.539 -29.375 1 23.45 515 SER B O 1
ATOM 9623 N N . MET B 1 516 ? -29.953 -9.688 -29.172 1 25.14 516 MET B N 1
ATOM 9624 C CA . MET B 1 516 ? -29.375 -8.719 -30.094 1 25.14 516 MET B CA 1
ATOM 9625 C C . MET B 1 516 ? -29.547 -9.172 -31.547 1 25.14 516 MET B C 1
ATOM 9627 O O . MET B 1 516 ? -29.125 -10.273 -31.906 1 25.14 516 MET B O 1
ATOM 9631 N N . PRO B 1 517 ? -30.656 -8.961 -32.25 1 24.97 517 PRO B N 1
ATOM 9632 C CA . PRO B 1 517 ? -30.938 -9.266 -33.656 1 24.97 517 PRO B CA 1
ATOM 9633 C C . PRO B 1 517 ? -29.719 -9.07 -34.562 1 24.97 517 PRO B C 1
ATOM 9635 O O . PRO B 1 517 ? -28.812 -8.297 -34.25 1 24.97 517 PRO B O 1
ATOM 9638 N N . ARG B 1 518 ? -29.453 -9.914 -35.594 1 26.47 518 ARG B N 1
ATOM 9639 C CA . ARG B 1 518 ? -28.562 -10.047 -36.75 1 26.47 518 ARG B CA 1
ATOM 9640 C C . ARG B 1 518 ? -28.453 -8.727 -37.5 1 26.47 518 ARG B C 1
ATOM 9642 O O . ARG B 1 518 ? -28.484 -8.703 -38.719 1 26.47 518 ARG B O 1
ATOM 9649 N N . THR B 1 519 ? -29.062 -7.617 -37.031 1 26.64 519 THR B N 1
ATOM 9650 C CA . THR B 1 519 ? -29.141 -6.469 -37.938 1 26.64 519 THR B CA 1
ATOM 9651 C C . THR B 1 519 ? -27.734 -6.078 -38.406 1 26.64 519 THR B C 1
ATOM 9653 O O . THR B 1 519 ? -26.781 -6.117 -37.625 1 26.64 519 THR B O 1
ATOM 9656 N N . GLU B 1 520 ? -27.484 -6.25 -39.75 1 28.94 520 GLU B N 1
ATOM 9657 C CA . GLU B 1 520 ? -26.438 -5.688 -40.594 1 28.94 520 GLU B CA 1
ATOM 9658 C C . GLU B 1 520 ? -25.859 -4.418 -40 1 28.94 520 GLU B C 1
ATOM 9660 O O . GLU B 1 520 ? -26.531 -3.391 -39.906 1 28.94 520 GLU B O 1
ATOM 9665 N N . THR B 1 521 ? -25.234 -4.512 -39.031 1 33.62 521 THR B N 1
ATOM 9666 C CA . THR B 1 521 ? -24.75 -3.535 -38.094 1 33.62 521 THR B CA 1
ATOM 9667 C C . THR B 1 521 ? -23.859 -2.496 -38.781 1 33.62 521 THR B C 1
ATOM 9669 O O . THR B 1 521 ? -22.719 -2.779 -39.094 1 33.62 521 THR B O 1
ATOM 9672 N N . LEU B 1 522 ? -24.469 -1.839 -39.75 1 34.66 522 LEU B N 1
ATOM 9673 C CA . LEU B 1 522 ? -23.828 -0.776 -40.5 1 34.66 522 LEU B CA 1
ATOM 9674 C C . LEU B 1 522 ? -23.188 0.244 -39.562 1 34.66 522 LEU B C 1
ATOM 9676 O O . LEU B 1 522 ? -23.844 0.771 -38.656 1 34.66 522 LEU B O 1
ATOM 9680 N N . LEU B 1 523 ? -22.016 0.09 -39.375 1 39.62 523 LEU B N 1
ATOM 9681 C CA . LEU B 1 523 ? -21.266 1.181 -38.75 1 39.62 523 LEU B CA 1
ATOM 9682 C C . LEU B 1 523 ? -21.703 2.525 -39.344 1 39.62 523 LEU B C 1
ATOM 9684 O O . LEU B 1 523 ? -21.672 2.721 -40.531 1 39.62 523 LEU B O 1
ATOM 9688 N N . LYS B 1 524 ? -22.812 3.035 -38.844 1 42.31 524 LYS B N 1
ATOM 9689 C CA . LYS B 1 524 ? -23.203 4.348 -39.344 1 42.31 524 LYS B CA 1
ATOM 9690 C C . LYS B 1 524 ? -22.172 5.41 -38.969 1 42.31 524 LYS B C 1
ATOM 9692 O O . LYS B 1 524 ? -21.547 5.32 -37.938 1 42.31 524 LYS B O 1
ATOM 9697 N N . HIS B 1 525 ? -21.797 6.09 -39.938 1 41.94 525 HIS B N 1
ATOM 9698 C CA . HIS B 1 525 ? -20.875 7.227 -39.969 1 41.94 525 HIS B CA 1
ATOM 9699 C C . HIS B 1 525 ? -21.297 8.266 -38.938 1 41.94 525 HIS B C 1
ATOM 9701 O O . HIS B 1 525 ? -22.469 8.602 -38.812 1 41.94 525 HIS B O 1
ATOM 9707 N N . THR B 1 526 ? -20.562 8.336 -37.844 1 47.56 526 THR B N 1
ATOM 9708 C CA . THR B 1 526 ? -20.859 9.391 -36.875 1 47.56 526 THR B CA 1
ATOM 9709 C C . THR B 1 526 ? -20.047 10.648 -37.219 1 47.56 526 THR B C 1
ATOM 9711 O O . THR B 1 526 ? -18.906 10.562 -37.656 1 47.56 526 THR B O 1
ATOM 9714 N N . ALA B 1 527 ? -20.781 11.664 -37.594 1 55.94 527 ALA B N 1
ATOM 9715 C CA . ALA B 1 527 ? -20.125 12.953 -37.688 1 55.94 527 ALA B CA 1
ATOM 9716 C C . ALA B 1 527 ? -20.281 13.766 -36.406 1 55.94 527 ALA B C 1
ATOM 9718 O O . ALA B 1 527 ? -21.281 13.602 -35.688 1 55.94 527 ALA B O 1
ATOM 9719 N N . TRP B 1 528 ? -19.156 14.312 -36.031 1 60.84 528 TRP B N 1
ATOM 9720 C CA . TRP B 1 528 ? -19.312 15.297 -34.969 1 60.84 528 TRP B CA 1
ATOM 9721 C C . TRP B 1 528 ? -20.141 16.484 -35.438 1 60.84 528 TRP B C 1
ATOM 9723 O O . TRP B 1 528 ? -19.922 17.016 -36.531 1 60.84 528 TRP B O 1
ATOM 9733 N N . ARG B 1 529 ? -21.281 16.609 -34.844 1 66.81 529 ARG B N 1
ATOM 9734 C CA . ARG B 1 529 ? -22.125 17.75 -35.156 1 66.81 529 ARG B CA 1
ATOM 9735 C C . ARG B 1 529 ? -22.312 18.641 -33.938 1 66.81 529 ARG B C 1
ATOM 9737 O O . ARG B 1 529 ? -22.281 18.156 -32.781 1 66.81 529 ARG B O 1
ATOM 9744 N N . ARG B 1 530 ? -22.375 19.844 -34.281 1 66.12 530 ARG B N 1
ATOM 9745 C CA . ARG B 1 530 ? -22.688 20.781 -33.219 1 66.12 530 ARG B CA 1
ATOM 9746 C C . ARG B 1 530 ? -24.172 20.766 -32.875 1 66.12 530 ARG B C 1
ATOM 9748 O O . ARG B 1 530 ? -25.016 20.703 -33.781 1 66.12 530 ARG B O 1
ATOM 9755 N N . THR B 1 531 ? -24.5 20.812 -31.656 1 66.94 531 THR B N 1
ATOM 9756 C CA . THR B 1 531 ? -25.906 20.844 -31.234 1 66.94 531 THR B CA 1
ATOM 9757 C C . THR B 1 531 ? -26.547 22.172 -31.641 1 66.94 531 THR B C 1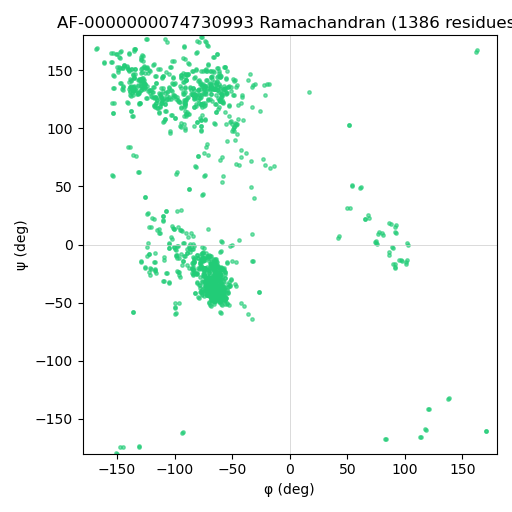
ATOM 9759 O O . THR B 1 531 ? -27.75 22.203 -31.953 1 66.94 531 THR B O 1
ATOM 9762 N N . SER B 1 532 ? -25.891 23.25 -31.469 1 64.38 532 SER B N 1
ATOM 9763 C CA . SER B 1 532 ? -26.312 24.594 -31.844 1 64.38 532 SER B CA 1
ATOM 9764 C C . SER B 1 532 ? -25.109 25.516 -32.094 1 64.38 532 SER B C 1
ATOM 9766 O O . SER B 1 532 ? -23.969 25.125 -31.859 1 64.38 532 SER B O 1
ATOM 9768 N N . ARG B 1 533 ? -25.391 26.609 -32.719 1 59.25 533 ARG B N 1
ATOM 9769 C CA . ARG B 1 533 ? -24.312 27.594 -32.844 1 59.25 533 ARG B CA 1
ATOM 9770 C C . ARG B 1 533 ? -23.719 27.906 -31.469 1 59.25 533 ARG B C 1
ATOM 9772 O O . ARG B 1 533 ? -24.422 28.297 -30.547 1 59.25 533 ARG B O 1
ATOM 9779 N N . GLY B 1 534 ? -22.422 27.641 -31.312 1 63.91 534 GLY B N 1
ATOM 9780 C CA . GLY B 1 534 ? -21.766 27.844 -30.031 1 63.91 534 GLY B CA 1
ATOM 9781 C C . GLY B 1 534 ? -22 26.703 -29.062 1 63.91 534 GLY B C 1
ATOM 9782 O O . GLY B 1 534 ? -21.688 26.812 -27.875 1 63.91 534 GLY B O 1
ATOM 9783 N N . GLY B 1 535 ? -22.609 25.672 -29.625 1 71.25 535 GLY B N 1
ATOM 9784 C CA . GLY B 1 535 ? -22.922 24.547 -28.766 1 71.25 535 GLY B CA 1
ATOM 9785 C C . GLY B 1 535 ? -21.844 23.484 -28.75 1 71.25 535 GLY B C 1
ATOM 9786 O O . GLY B 1 535 ? -20.688 23.766 -29.109 1 71.25 535 GLY B O 1
ATOM 9787 N N . TRP B 1 536 ? -22.25 22.281 -28.297 1 76.81 536 TRP B N 1
ATOM 9788 C CA . TRP B 1 536 ? -21.297 21.188 -28.094 1 76.81 536 TRP B CA 1
ATOM 9789 C C . TRP B 1 536 ? -21.234 20.297 -29.312 1 76.81 536 TRP B C 1
ATOM 9791 O O . TRP B 1 536 ? -22.25 20.047 -29.969 1 76.81 536 TRP B O 1
ATOM 9801 N N . TRP B 1 537 ? -20.016 19.859 -29.547 1 75.44 537 TRP B N 1
ATOM 9802 C CA . TRP B 1 537 ? -19.891 18.812 -30.547 1 75.44 537 TRP B CA 1
ATOM 9803 C C . TRP B 1 537 ? -20.312 17.453 -30 1 75.44 537 TRP B C 1
ATOM 9805 O O . TRP B 1 537 ? -20 17.125 -28.844 1 75.44 537 TRP B O 1
ATOM 9815 N N . VAL B 1 538 ? -21.203 16.797 -30.75 1 73 538 VAL B N 1
ATOM 9816 C CA . VAL B 1 538 ? -21.688 15.461 -30.359 1 73 538 VAL B CA 1
ATOM 9817 C C . VAL B 1 538 ? -21.547 14.508 -31.547 1 73 538 VAL B C 1
ATOM 9819 O O . VAL B 1 538 ? -21.5 14.938 -32.688 1 73 538 VAL B O 1
ATOM 9822 N N . GLU B 1 539 ? -21.375 13.289 -31.062 1 70.31 539 GLU B N 1
ATOM 9823 C CA . GLU B 1 539 ? -21.438 12.289 -32.125 1 70.31 539 GLU B CA 1
ATOM 9824 C C . GLU B 1 539 ? -22.875 12.039 -32.562 1 70.31 539 GLU B C 1
ATOM 9826 O O . GLU B 1 539 ? -23.75 11.789 -31.719 1 70.31 539 GLU B O 1
ATOM 9831 N N . ALA B 1 540 ? -23.25 12.375 -33.625 1 61.03 540 ALA B N 1
ATOM 9832 C CA . ALA B 1 540 ? -24.609 12.188 -34.125 1 61.03 540 ALA B CA 1
ATOM 9833 C C . ALA B 1 540 ? -24.609 11.445 -35.469 1 61.03 540 ALA B C 1
ATOM 9835 O O . ALA B 1 540 ? -23.609 11.438 -36.188 1 61.03 540 ALA B O 1
ATOM 9836 N N . GLU B 1 541 ? -25.719 10.648 -35.625 1 57 541 GLU B N 1
ATOM 9837 C CA . GLU B 1 541 ? -25.938 9.984 -36.906 1 57 541 GLU B CA 1
ATOM 9838 C C . GLU B 1 541 ? -26.078 11 -38.031 1 57 541 GLU B C 1
ATOM 9840 O O . GLU B 1 541 ? -26.656 12.07 -37.844 1 57 541 GLU B O 1
ATOM 9845 N N . LYS B 1 542 ? -25.5 10.828 -39.031 1 50.41 542 LYS B N 1
ATOM 9846 C CA . LYS B 1 542 ? -25.828 11.656 -40.188 1 50.41 542 LYS B CA 1
ATOM 9847 C C . LYS B 1 542 ? -27.297 11.516 -40.562 1 50.41 542 LYS B C 1
ATOM 9849 O O . LYS B 1 542 ? -27.734 10.422 -40.938 1 50.41 542 LYS B O 1
ATOM 9854 N N . SER B 1 543 ? -28.234 12.117 -39.812 1 42.78 543 SER B N 1
ATOM 9855 C CA . SER B 1 543 ? -29.656 12.016 -40.125 1 42.78 543 SER B CA 1
ATOM 9856 C C . SER B 1 543 ? -29.922 12.359 -41.594 1 42.78 543 SER B C 1
ATOM 9858 O O . SER B 1 543 ? -29.516 13.422 -42.062 1 42.78 543 SER B O 1
ATOM 9860 N N . ASP B 1 544 ? -30.172 11.453 -42.531 1 38.81 544 ASP B N 1
ATOM 9861 C CA . ASP B 1 544 ? -31.234 11.812 -43.469 1 38.81 544 ASP B CA 1
ATOM 9862 C C . ASP B 1 544 ? -32.531 12.156 -42.719 1 38.81 544 ASP B C 1
ATOM 9864 O O . ASP B 1 544 ? -32.781 11.617 -41.656 1 38.81 544 ASP B O 1
ATOM 9868 N N . LYS B 1 545 ? -33.625 13.203 -43.219 1 38.66 545 LYS B N 1
ATOM 9869 C CA . LYS B 1 545 ? -34.812 13.836 -42.625 1 38.66 545 LYS B CA 1
ATOM 9870 C C . LYS B 1 545 ? -35.5 12.891 -41.625 1 38.66 545 LYS B C 1
ATOM 9872 O O . LYS B 1 545 ? -36.219 13.336 -40.719 1 38.66 545 LYS B O 1
ATOM 9877 N N . GLY B 1 546 ? -36.094 11.664 -41.969 1 33.78 546 GLY B N 1
ATOM 9878 C CA . GLY B 1 546 ? -37.281 10.984 -41.469 1 33.78 546 GLY B CA 1
ATOM 9879 C C . GLY B 1 546 ? -36.969 9.953 -40.406 1 33.78 546 GLY B C 1
ATOM 9880 O O . GLY B 1 546 ? -37.875 9.344 -39.844 1 33.78 546 GLY B O 1
ATOM 9881 N N . GLU B 1 547 ? -36 8.945 -40.531 1 35.97 547 GLU B N 1
ATOM 9882 C CA . GLU B 1 547 ? -36.188 7.656 -39.906 1 35.97 547 GLU B CA 1
ATOM 9883 C C . GLU B 1 547 ? -35.844 7.715 -38.406 1 35.97 547 GLU B C 1
ATOM 9885 O O . GLU B 1 547 ? -34.938 8.477 -38.031 1 35.97 547 GLU B O 1
ATOM 9890 N N . GLN B 1 548 ? -36.625 7.012 -37.5 1 36.44 548 GLN B N 1
ATOM 9891 C CA . GLN B 1 548 ? -36.719 6.738 -36.094 1 36.44 548 GLN B CA 1
ATOM 9892 C C . GLN B 1 548 ? -35.344 6.379 -35.5 1 36.44 548 GLN B C 1
ATOM 9894 O O . GLN B 1 548 ? -34.656 5.512 -36.062 1 36.44 548 GLN B O 1
ATOM 9899 N N . SER B 1 549 ? -34.625 7.188 -34.781 1 40.59 549 SER B N 1
ATOM 9900 C CA . SER B 1 549 ? -33.344 7.195 -34.125 1 40.59 549 SER B CA 1
ATOM 9901 C C . SER B 1 549 ? -33.094 5.898 -33.375 1 40.59 549 SER B C 1
ATOM 9903 O O . SER B 1 549 ? -33.781 5.59 -32.406 1 40.59 549 SER B O 1
ATOM 9905 N N . ASN B 1 550 ? -32.906 4.785 -34.031 1 41.84 550 ASN B N 1
ATOM 9906 C CA . ASN B 1 550 ? -32.5 3.574 -33.312 1 41.84 550 ASN B CA 1
ATOM 9907 C C . ASN B 1 550 ? -31.375 3.852 -32.312 1 41.84 550 ASN B C 1
ATOM 9909 O O . ASN B 1 550 ? -30.562 4.754 -32.531 1 41.84 550 ASN B O 1
ATOM 9913 N N . ALA B 1 551 ? -31.531 3.273 -31.203 1 47.94 551 ALA B N 1
ATOM 9914 C CA . ALA B 1 551 ? -30.578 3.367 -30.094 1 47.94 551 ALA B CA 1
ATOM 9915 C C . ALA B 1 551 ? -29.156 3.086 -30.578 1 47.94 551 ALA B C 1
ATOM 9917 O O . ALA B 1 551 ? -28.891 2.053 -31.203 1 47.94 551 ALA B O 1
ATOM 9918 N N . LEU B 1 552 ? -28.344 4.016 -30.828 1 59.06 552 LEU B N 1
ATOM 9919 C CA . LEU B 1 552 ? -26.969 3.9 -31.312 1 59.06 552 LEU B CA 1
ATOM 9920 C C . LEU B 1 552 ? -26.016 3.67 -30.156 1 59.06 552 LEU B C 1
ATOM 9922 O O . LEU B 1 552 ? -26.141 4.293 -29.109 1 59.06 552 LEU B O 1
ATOM 9926 N N . ASN B 1 553 ? -25.203 2.547 -30.438 1 69 553 ASN B N 1
ATOM 9927 C CA . ASN B 1 553 ? -24.125 2.273 -29.469 1 69 553 ASN B CA 1
ATOM 9928 C C . ASN B 1 553 ? -22.844 2.986 -29.859 1 69 553 ASN B C 1
ATOM 9930 O O . ASN B 1 553 ? -22.375 2.887 -31 1 69 553 ASN B O 1
ATOM 9934 N N . LYS B 1 554 ? -22.406 3.727 -28.953 1 77 554 LYS B N 1
ATOM 9935 C CA . LYS B 1 554 ? -21.156 4.441 -29.188 1 77 554 LYS B CA 1
ATOM 9936 C C . LYS B 1 554 ? -19.953 3.553 -28.891 1 77 554 LYS B C 1
ATOM 9938 O O . LYS B 1 554 ? -19.906 2.885 -27.859 1 77 554 LYS B O 1
ATOM 9943 N N . LEU B 1 555 ? -19.094 3.457 -29.906 1 82.81 555 LEU B N 1
ATOM 9944 C CA . LEU B 1 555 ? -17.781 2.848 -29.734 1 82.81 555 LEU B CA 1
ATOM 9945 C C . LEU B 1 555 ? -16.688 3.916 -29.609 1 82.81 555 LEU B C 1
ATOM 9947 O O . LEU B 1 555 ? -16.734 4.93 -30.312 1 82.81 555 LEU B O 1
ATOM 9951 N N . THR B 1 556 ? -15.773 3.701 -28.703 1 85.81 556 THR B N 1
ATOM 9952 C CA . THR B 1 556 ? -14.695 4.668 -28.531 1 85.81 556 THR B CA 1
ATOM 9953 C C . THR B 1 556 ? -13.359 3.963 -28.344 1 85.81 556 THR B C 1
ATOM 9955 O O . THR B 1 556 ? -13.258 3.014 -27.562 1 85.81 556 THR B O 1
ATOM 9958 N N . ALA B 1 557 ? -12.375 4.305 -29.094 1 87.88 557 ALA B N 1
ATOM 9959 C CA . ALA B 1 557 ? -10.977 3.943 -28.891 1 87.88 557 ALA B CA 1
ATOM 9960 C C . ALA B 1 557 ? -10.117 5.184 -28.641 1 87.88 557 ALA B C 1
ATOM 9962 O O . ALA B 1 557 ? -10.047 6.07 -29.484 1 87.88 557 ALA B O 1
ATOM 9963 N N . THR B 1 558 ? -9.477 5.297 -27.5 1 87.69 558 THR B N 1
ATOM 9964 C CA . THR B 1 558 ? -8.625 6.438 -27.188 1 87.69 558 THR B CA 1
ATOM 9965 C C . THR B 1 558 ? -7.34 5.988 -26.5 1 87.69 558 THR B C 1
ATOM 9967 O O . THR B 1 558 ? -7.332 4.973 -25.797 1 87.69 558 THR B O 1
ATOM 9970 N N . CYS B 1 559 ? -6.27 6.625 -26.844 1 87.44 559 CYS B N 1
ATOM 9971 C CA . CYS B 1 559 ? -4.988 6.387 -26.188 1 87.44 559 CYS B CA 1
ATOM 9972 C C . CYS B 1 559 ? -4.152 7.66 -26.141 1 87.44 559 CYS B C 1
ATOM 9974 O O . CYS B 1 559 ? -4.422 8.609 -26.875 1 87.44 559 CYS B O 1
ATOM 9976 N N . GLY B 1 560 ? -3.168 7.715 -25.25 1 82.44 560 GLY B N 1
ATOM 9977 C CA . GLY B 1 560 ? -2.34 8.898 -25.094 1 82.44 560 GLY B CA 1
ATOM 9978 C C . GLY B 1 560 ? -0.965 8.602 -24.531 1 82.44 560 GLY B C 1
ATOM 9979 O O . GLY B 1 560 ? -0.744 7.527 -23.969 1 82.44 560 GLY B O 1
ATOM 9980 N N . ILE B 1 561 ? -0.035 9.516 -24.812 1 79.5 561 ILE B N 1
ATOM 9981 C CA . ILE B 1 561 ? 1.34 9.375 -24.344 1 79.5 561 ILE B CA 1
ATOM 9982 C C . ILE B 1 561 ? 1.837 10.719 -23.812 1 79.5 561 ILE B C 1
ATOM 9984 O O . ILE B 1 561 ? 1.525 11.773 -24.375 1 79.5 561 ILE B O 1
ATOM 9988 N N . SER B 1 562 ? 2.334 10.734 -22.719 1 67.19 562 SER B N 1
ATOM 9989 C CA . SER B 1 562 ? 3.07 11.867 -22.172 1 67.19 562 SER B CA 1
ATOM 9990 C C . SER B 1 562 ? 4.477 11.453 -21.75 1 67.19 562 SER B C 1
ATOM 9992 O O . SER B 1 562 ? 4.879 10.305 -21.938 1 67.19 562 SER B O 1
ATOM 9994 N N . LEU B 1 563 ? 5.246 12.445 -21.297 1 60.38 563 LEU B N 1
ATOM 9995 C CA . LEU B 1 563 ? 6.598 12.141 -20.844 1 60.38 563 LEU B CA 1
ATOM 9996 C C . LEU B 1 563 ? 6.578 11.141 -19.688 1 60.38 563 LEU B C 1
ATOM 9998 O O . LEU B 1 563 ? 7.434 10.258 -19.609 1 60.38 563 LEU B O 1
ATOM 10002 N N . ASP B 1 564 ? 5.52 11.195 -18.938 1 59.5 564 ASP B N 1
ATOM 10003 C CA . ASP B 1 564 ? 5.594 10.445 -17.703 1 59.5 564 ASP B CA 1
ATOM 10004 C C . ASP B 1 564 ? 4.469 9.414 -17.609 1 59.5 564 ASP B C 1
ATOM 10006 O O . ASP B 1 564 ? 4.434 8.602 -16.688 1 59.5 564 ASP B O 1
ATOM 10010 N N . SER B 1 565 ? 3.469 9.445 -18.562 1 70 565 SER B N 1
ATOM 10011 C CA . SER B 1 565 ? 2.344 8.516 -18.469 1 70 565 SER B CA 1
ATOM 10012 C C . SER B 1 565 ? 1.737 8.234 -19.828 1 70 565 SER B C 1
ATOM 10014 O O . SER B 1 565 ? 1.752 9.102 -20.719 1 70 565 SER B O 1
ATOM 10016 N N . LYS B 1 566 ? 1.258 7.004 -20.031 1 79 566 LYS B N 1
ATOM 10017 C CA . LYS B 1 566 ? 0.556 6.543 -21.234 1 79 566 LYS B CA 1
ATOM 10018 C C . LYS B 1 566 ? -0.763 5.867 -20.859 1 79 566 LYS B C 1
ATOM 10020 O O . LYS B 1 566 ? -0.939 5.406 -19.734 1 79 566 LYS B O 1
ATOM 10025 N N . PHE B 1 567 ? -1.759 5.988 -21.75 1 80.38 567 PHE B N 1
ATOM 10026 C CA . PHE B 1 567 ? -3.02 5.32 -21.453 1 80.38 567 PHE B CA 1
ATOM 10027 C C . PHE B 1 567 ? -3.668 4.785 -22.719 1 80.38 567 PHE B C 1
ATOM 10029 O O . PHE B 1 567 ? -3.412 5.293 -23.812 1 80.38 567 PHE B O 1
ATOM 10036 N N . VAL B 1 568 ? -4.5 3.729 -22.547 1 86.88 568 VAL B N 1
ATOM 10037 C CA . VAL B 1 568 ? -5.344 3.166 -23.609 1 86.88 568 VAL B CA 1
ATOM 10038 C C . VAL B 1 568 ? -6.746 2.906 -23.062 1 86.88 568 VAL B C 1
ATOM 10040 O O . VAL B 1 568 ? -6.902 2.43 -21.938 1 86.88 568 VAL B O 1
ATOM 10043 N N . SER B 1 569 ? -7.742 3.26 -23.797 1 85.69 569 SER B N 1
ATOM 10044 C CA . SER B 1 569 ? -9.133 2.967 -23.484 1 85.69 569 SER B CA 1
ATOM 10045 C C . SER B 1 569 ? -9.906 2.523 -24.719 1 85.69 569 SER B C 1
ATOM 10047 O O . SER B 1 569 ? -10.023 3.275 -25.688 1 85.69 569 SER B O 1
ATOM 10049 N N . LEU B 1 570 ? -10.352 1.337 -24.734 1 86.75 570 LEU B N 1
ATOM 10050 C CA . LEU B 1 570 ? -11.188 0.78 -25.797 1 86.75 570 LEU B CA 1
ATOM 10051 C C . LEU B 1 570 ? -12.578 0.438 -25.266 1 86.75 570 LEU B C 1
ATOM 10053 O O . LEU B 1 570 ? -12.727 -0.452 -24.422 1 86.75 570 LEU B O 1
ATOM 10057 N N . ARG B 1 571 ? -13.555 1.125 -25.828 1 82.12 571 ARG B N 1
ATOM 10058 C CA . ARG B 1 571 ? -14.898 1.024 -25.281 1 82.12 571 ARG B CA 1
ATOM 10059 C C . ARG B 1 571 ? -15.914 0.669 -26.359 1 82.12 571 ARG B C 1
ATOM 10061 O O . ARG B 1 571 ? -15.883 1.229 -27.453 1 82.12 571 ARG B O 1
ATOM 10068 N N . ASP B 1 572 ? -16.656 -0.215 -25.906 1 74.25 572 ASP B N 1
ATOM 10069 C CA . ASP B 1 572 ? -17.844 -0.46 -26.703 1 74.25 572 ASP B CA 1
ATOM 10070 C C . ASP B 1 572 ? -19.109 -0.433 -25.844 1 74.25 572 ASP B C 1
ATOM 10072 O O . ASP B 1 572 ? -19.031 -0.166 -24.641 1 74.25 572 ASP B O 1
ATOM 10076 N N . SER B 1 573 ? -20.328 -0.235 -26.25 1 62.09 573 SER B N 1
ATOM 10077 C CA . SER B 1 573 ? -21.578 -0.047 -25.531 1 62.09 573 SER B CA 1
ATOM 10078 C C . SER B 1 573 ? -21.75 -1.094 -24.422 1 62.09 573 SER B C 1
ATOM 10080 O O . SER B 1 573 ? -22.422 -0.852 -23.438 1 62.09 573 SER B O 1
ATOM 10082 N N . THR B 1 574 ? -20.938 -2.195 -24.469 1 61.56 574 THR B N 1
ATOM 10083 C CA . THR B 1 574 ? -21.188 -3.301 -23.547 1 61.56 574 THR B CA 1
ATOM 10084 C C . THR B 1 574 ? -19.969 -3.576 -22.672 1 61.56 574 THR B C 1
ATOM 10086 O O . THR B 1 574 ? -20.078 -4.148 -21.594 1 61.56 574 THR B O 1
ATOM 10089 N N . SER B 1 575 ? -18.766 -3.207 -23.203 1 69.25 575 SER B N 1
ATOM 10090 C CA . SER B 1 575 ? -17.547 -3.553 -22.484 1 69.25 575 SER B CA 1
ATOM 10091 C C . SER B 1 575 ? -16.484 -2.477 -22.641 1 69.25 575 SER B C 1
ATOM 10093 O O . SER B 1 575 ? -16.5 -1.72 -23.625 1 69.25 575 SER B O 1
ATOM 10095 N N . ILE B 1 576 ? -15.602 -2.393 -21.578 1 75.56 576 ILE B N 1
ATOM 10096 C CA . ILE B 1 576 ? -14.547 -1.387 -21.578 1 75.56 576 ILE B CA 1
ATOM 10097 C C . ILE B 1 576 ? -13.211 -2.039 -21.234 1 75.56 576 ILE B C 1
ATOM 10099 O O . ILE B 1 576 ? -13.141 -2.861 -20.312 1 75.56 576 ILE B O 1
ATOM 10103 N N . PHE B 1 577 ? -12.211 -1.704 -22.125 1 80.75 577 PHE B N 1
ATOM 10104 C CA . PHE B 1 577 ? -10.812 -1.995 -21.812 1 80.75 577 PHE B CA 1
ATOM 10105 C C . PHE B 1 577 ? -10.031 -0.708 -21.578 1 80.75 577 PHE B C 1
ATOM 10107 O O . PHE B 1 577 ? -10.039 0.189 -22.422 1 80.75 577 PHE B O 1
ATOM 10114 N N . GLU B 1 578 ? -9.438 -0.606 -20.375 1 76.75 578 GLU B N 1
ATOM 10115 C CA . GLU B 1 578 ? -8.641 0.582 -20.094 1 76.75 578 GLU B CA 1
ATOM 10116 C C . GLU B 1 578 ? -7.332 0.214 -19.406 1 76.75 578 GLU B C 1
ATOM 10118 O O . GLU B 1 578 ? -7.301 -0.693 -18.578 1 76.75 578 GLU B O 1
ATOM 10123 N N . GLU B 1 579 ? -6.25 0.847 -19.875 1 75.5 579 GLU B N 1
ATOM 10124 C CA . GLU B 1 579 ? -4.93 0.711 -19.266 1 75.5 579 GLU B CA 1
ATOM 10125 C C . GLU B 1 579 ? -4.203 2.053 -19.219 1 75.5 579 GLU B C 1
ATOM 10127 O O . GLU B 1 579 ? -4.293 2.848 -20.156 1 75.5 579 GLU B O 1
ATOM 10132 N N . SER B 1 580 ? -3.566 2.412 -18.016 1 72.19 580 SER B N 1
ATOM 10133 C CA . SER B 1 580 ? -2.766 3.627 -17.906 1 72.19 580 SER B CA 1
ATOM 10134 C C . SER B 1 580 ? -1.478 3.377 -17.125 1 72.19 580 SER B C 1
ATOM 10136 O O . SER B 1 580 ? -1.437 2.518 -16.25 1 72.19 580 SER B O 1
ATOM 10138 N N . GLY B 1 581 ? -0.356 3.996 -17.578 1 69.38 581 GLY B N 1
ATOM 10139 C CA . GLY B 1 581 ? 0.943 3.859 -16.938 1 69.38 581 GLY B CA 1
ATOM 10140 C C . GLY B 1 581 ? 2.098 4.254 -17.828 1 69.38 581 GLY B C 1
ATOM 10141 O O . GLY B 1 581 ? 1.917 4.43 -19.047 1 69.38 581 GLY B O 1
ATOM 10142 N N . PRO B 1 582 ? 3.186 4.434 -17.297 1 67.12 582 PRO B N 1
ATOM 10143 C CA . PRO B 1 582 ? 4.336 4.836 -18.109 1 67.12 582 PRO B CA 1
ATOM 10144 C C . PRO B 1 582 ? 4.773 3.746 -19.094 1 67.12 582 PRO B C 1
ATOM 10146 O O . PRO B 1 582 ? 5.379 4.047 -20.125 1 67.12 582 PRO B O 1
ATOM 10149 N N . ASP B 1 583 ? 4.355 2.523 -18.906 1 68.31 583 ASP B N 1
ATOM 10150 C CA . ASP B 1 583 ? 4.848 1.431 -19.75 1 68.31 583 ASP B CA 1
ATOM 10151 C C . ASP B 1 583 ? 3.797 0.998 -20.766 1 68.31 583 ASP B C 1
ATOM 10153 O O . ASP B 1 583 ? 3.992 0.02 -21.484 1 68.31 583 ASP B O 1
ATOM 10157 N N . VAL B 1 584 ? 2.801 1.612 -20.703 1 79.69 584 VAL B N 1
ATOM 10158 C CA . VAL B 1 584 ? 1.774 1.297 -21.688 1 79.69 584 VAL B CA 1
ATOM 10159 C C . VAL B 1 584 ? 2.273 1.658 -23.094 1 79.69 584 VAL B C 1
ATOM 10161 O O . VAL B 1 584 ? 2.5 2.832 -23.391 1 79.69 584 VAL B O 1
ATOM 10164 N N . SER B 1 585 ? 2.641 0.608 -23.828 1 81.81 585 SER B N 1
ATOM 10165 C CA . SER B 1 585 ? 3.096 0.813 -25.203 1 81.81 585 SER B CA 1
ATOM 10166 C C . SER B 1 585 ? 2.754 -0.385 -26.078 1 81.81 585 SER B C 1
ATOM 10168 O O . SER B 1 585 ? 2.598 -1.502 -25.578 1 81.81 585 SER B O 1
ATOM 10170 N N . GLY B 1 586 ? 2.553 -0.081 -27.328 1 85.38 586 GLY B N 1
ATOM 10171 C CA . GLY B 1 586 ? 2.287 -1.142 -28.281 1 85.38 586 GLY B CA 1
ATOM 10172 C C . GLY B 1 586 ? 0.911 -1.048 -28.922 1 85.38 586 GLY B C 1
ATOM 10173 O O . GLY B 1 586 ? 0.337 0.04 -29 1 85.38 586 GLY B O 1
ATOM 10174 N N . LEU B 1 587 ? 0.514 -2.205 -29.406 1 87.88 587 LEU B N 1
ATOM 10175 C CA . LEU B 1 587 ? -0.75 -2.318 -30.125 1 87.88 587 LEU B CA 1
ATOM 10176 C C . LEU B 1 587 ? -1.813 -2.977 -29.266 1 87.88 587 LEU B C 1
ATOM 10178 O O . LEU B 1 587 ? -1.566 -4.023 -28.656 1 87.88 587 LEU B O 1
ATOM 10182 N N . PHE B 1 588 ? -2.861 -2.311 -29.141 1 88.38 588 PHE B N 1
ATOM 10183 C CA . PHE B 1 588 ? -4.027 -2.828 -28.438 1 88.38 588 PHE B CA 1
ATOM 10184 C C . PHE B 1 588 ? -5.211 -2.984 -29.375 1 88.38 588 PHE B C 1
ATOM 10186 O O . PHE B 1 588 ? -5.582 -2.039 -30.078 1 88.38 588 PHE B O 1
ATOM 10193 N N . VAL B 1 589 ? -5.75 -4.164 -29.375 1 87.25 589 VAL B N 1
ATOM 10194 C CA . VAL B 1 589 ? -6.879 -4.406 -30.266 1 87.25 589 VAL B CA 1
ATOM 10195 C C . VAL B 1 589 ? -8.008 -5.09 -29.5 1 87.25 589 VAL B C 1
ATOM 10197 O O . VAL B 1 589 ? -7.758 -5.93 -28.625 1 87.25 589 VAL B O 1
ATOM 10200 N N . LYS B 1 590 ? -9.211 -4.625 -29.75 1 86.56 590 LYS B N 1
ATOM 10201 C CA . LYS B 1 590 ? -10.414 -5.16 -29.109 1 86.56 590 LYS B CA 1
ATOM 10202 C C . LYS B 1 590 ? -11.539 -5.348 -30.125 1 86.56 590 LYS B C 1
ATOM 10204 O O . LYS B 1 590 ? -11.781 -4.477 -30.953 1 86.56 590 LYS B O 1
ATOM 10209 N N . LEU B 1 591 ? -12.133 -6.504 -30.047 1 79.44 591 LEU B N 1
ATOM 10210 C CA . LEU B 1 591 ? -13.32 -6.727 -30.875 1 79.44 591 LEU B CA 1
ATOM 10211 C C . LEU B 1 591 ? -14.578 -6.23 -30.156 1 79.44 591 LEU B C 1
ATOM 10213 O O . LEU B 1 591 ? -14.719 -6.406 -28.938 1 79.44 591 LEU B O 1
ATOM 10217 N N . GLN B 1 592 ? -15.352 -5.543 -30.906 1 79.06 592 GLN B N 1
ATOM 10218 C CA . GLN B 1 592 ? -16.609 -5.094 -30.328 1 79.06 592 GLN B CA 1
ATOM 10219 C C . GLN B 1 592 ? -17.359 -6.258 -29.688 1 79.06 592 GLN B C 1
ATOM 10221 O O . GLN B 1 592 ? -17.484 -7.332 -30.281 1 79.06 592 GLN B O 1
ATOM 10226 N N . GLY B 1 593 ? -17.875 -5.938 -28.469 1 67.19 593 GLY B N 1
ATOM 10227 C CA . GLY B 1 593 ? -18.625 -6.965 -27.766 1 67.19 593 GLY B CA 1
ATOM 10228 C C . GLY B 1 593 ? -17.75 -7.809 -26.844 1 67.19 593 GLY B C 1
ATOM 10229 O O . GLY B 1 593 ? -18.266 -8.484 -25.953 1 67.19 593 GLY B O 1
ATOM 10230 N N . GLN B 1 594 ? -16.516 -7.715 -27.188 1 66.5 594 GLN B N 1
ATOM 10231 C CA . GLN B 1 594 ? -15.602 -8.461 -26.328 1 66.5 594 GLN B CA 1
ATOM 10232 C C . GLN B 1 594 ? -15.078 -7.582 -25.188 1 66.5 594 GLN B C 1
ATOM 10234 O O . GLN B 1 594 ? -14.82 -6.395 -25.391 1 66.5 594 GLN B O 1
ATOM 10239 N N . THR B 1 595 ? -14.992 -8.141 -24.062 1 63.25 595 THR B N 1
ATOM 10240 C CA . THR B 1 595 ? -14.531 -7.375 -22.906 1 63.25 595 THR B CA 1
ATOM 10241 C C . THR B 1 595 ? -13.016 -7.266 -22.906 1 63.25 595 THR B C 1
ATOM 10243 O O . THR B 1 595 ? -12.461 -6.223 -22.531 1 63.25 595 THR B O 1
ATOM 10246 N N . ALA B 1 596 ? -12.336 -8.25 -23.375 1 67.25 596 ALA B N 1
ATOM 10247 C CA . ALA B 1 596 ? -10.883 -8.25 -23.328 1 67.25 596 ALA B CA 1
ATOM 10248 C C . ALA B 1 596 ? -10.289 -7.621 -24.578 1 67.25 596 ALA B C 1
ATOM 10250 O O . ALA B 1 596 ? -10.891 -7.684 -25.656 1 67.25 596 ALA B O 1
ATOM 10251 N N . ALA B 1 597 ? -9.203 -6.859 -24.406 1 79.81 597 ALA B N 1
ATOM 10252 C CA . ALA B 1 597 ? -8.398 -6.363 -25.516 1 79.81 597 ALA B CA 1
ATOM 10253 C C . ALA B 1 597 ? -7.094 -7.141 -25.641 1 79.81 597 ALA B C 1
ATOM 10255 O O . ALA B 1 597 ? -6.605 -7.703 -24.656 1 79.81 597 ALA B O 1
ATOM 10256 N N . ARG B 1 598 ? -6.719 -7.258 -26.875 1 77.44 598 ARG B N 1
ATOM 10257 C CA . ARG B 1 598 ? -5.41 -7.859 -27.125 1 77.44 598 ARG B CA 1
ATOM 10258 C C . ARG B 1 598 ? -4.324 -6.789 -27.188 1 77.44 598 ARG B C 1
ATOM 10260 O O . ARG B 1 598 ? -4.5 -5.766 -27.859 1 77.44 598 ARG B O 1
ATOM 10267 N N . HIS B 1 599 ? -3.248 -7.082 -26.438 1 82.62 599 HIS B N 1
ATOM 10268 C CA . HIS B 1 599 ? -2.107 -6.172 -26.438 1 82.62 599 HIS B CA 1
ATOM 10269 C C . HIS B 1 599 ? -0.896 -6.809 -27.125 1 82.62 599 HIS B C 1
ATOM 10271 O O . HIS B 1 599 ? -0.519 -7.938 -26.797 1 82.62 599 HIS B O 1
ATOM 10277 N N . PHE B 1 600 ? -0.342 -6.145 -28.094 1 78.81 600 PHE B N 1
ATOM 10278 C CA . PHE B 1 600 ? 0.879 -6.57 -28.781 1 78.81 600 PHE B CA 1
ATOM 10279 C C . PHE B 1 600 ? 2.01 -5.578 -28.531 1 78.81 600 PHE B C 1
ATOM 10281 O O . PHE B 1 600 ? 1.871 -4.387 -28.812 1 78.81 600 PHE B O 1
ATOM 10288 N N . ARG B 1 601 ? 3.074 -5.988 -28.047 1 72.69 601 ARG B N 1
ATOM 10289 C CA . ARG B 1 601 ? 4.254 -5.137 -27.938 1 72.69 601 ARG B CA 1
ATOM 10290 C C . ARG B 1 601 ? 4.977 -5.035 -29.281 1 72.69 601 ARG B C 1
ATOM 10292 O O . ARG B 1 601 ? 5.148 -6.035 -29.969 1 72.69 601 ARG B O 1
ATOM 10299 N N . LEU B 1 602 ? 5.129 -3.873 -29.766 1 68.06 602 LEU B N 1
ATOM 10300 C CA . LEU B 1 602 ? 5.66 -3.637 -31.109 1 68.06 602 LEU B CA 1
ATOM 10301 C C . LEU B 1 602 ? 7.164 -3.387 -31.047 1 68.06 602 LEU B C 1
ATOM 10303 O O . LEU B 1 602 ? 7.73 -2.805 -31.984 1 68.06 602 LEU B O 1
ATOM 10307 N N . ASP B 1 603 ? 7.844 -3.588 -30.094 1 57.12 603 ASP B N 1
ATOM 10308 C CA . ASP B 1 603 ? 9.289 -3.379 -30.016 1 57.12 603 ASP B CA 1
ATOM 10309 C C . ASP B 1 603 ? 10.023 -4.289 -31 1 57.12 603 ASP B C 1
ATOM 10311 O O . ASP B 1 603 ? 11.164 -4.008 -31.375 1 57.12 603 ASP B O 1
ATOM 10315 N N . SER B 1 604 ? 9.516 -5.426 -31.406 1 52.94 604 SER B N 1
ATOM 10316 C CA . SER B 1 604 ? 10.195 -6.324 -32.344 1 52.94 604 SER B CA 1
ATOM 10317 C C . SER B 1 604 ? 9.625 -6.195 -33.75 1 52.94 604 SER B C 1
ATOM 10319 O O . SER B 1 604 ? 8.484 -5.762 -33.906 1 52.94 604 SER B O 1
ATOM 10321 N N . GLU B 1 605 ? 10.5 -6.309 -34.75 1 58 605 GLU B N 1
ATOM 10322 C CA . GLU B 1 605 ? 10.148 -6.324 -36.156 1 58 605 GLU B CA 1
ATOM 10323 C C . GLU B 1 605 ? 9.227 -7.496 -36.5 1 58 605 GLU B C 1
ATOM 10325 O O . GLU B 1 605 ? 8.648 -7.551 -37.594 1 58 605 GLU B O 1
ATOM 10330 N N . ASP B 1 606 ? 9.008 -8.328 -35.594 1 60.12 606 ASP B N 1
ATOM 10331 C CA . ASP B 1 606 ? 8.156 -9.477 -35.906 1 60.12 606 ASP B CA 1
ATOM 10332 C C . ASP B 1 606 ? 6.691 -9.164 -35.625 1 60.12 606 ASP B C 1
ATOM 10334 O O . ASP B 1 606 ? 6.301 -9.008 -34.469 1 60.12 606 ASP B O 1
ATOM 10338 N N . LEU B 1 607 ? 6.055 -9.086 -36.625 1 72.62 607 LEU B N 1
ATOM 10339 C CA . LEU B 1 607 ? 4.637 -8.75 -36.562 1 72.62 607 LEU B CA 1
ATOM 10340 C C . LEU B 1 607 ? 3.771 -9.992 -36.75 1 72.62 607 LEU B C 1
ATOM 10342 O O . LEU B 1 607 ? 2.561 -9.891 -36.938 1 72.62 607 LEU B O 1
ATOM 10346 N N . THR B 1 608 ? 4.453 -11.156 -36.594 1 68.38 608 THR B N 1
ATOM 10347 C CA . THR B 1 608 ? 3.744 -12.406 -36.875 1 68.38 608 THR B CA 1
ATOM 10348 C C . THR B 1 608 ? 2.574 -12.57 -35.906 1 68.38 608 THR B C 1
ATOM 10350 O O . THR B 1 608 ? 1.47 -12.938 -36.312 1 68.38 608 THR B O 1
ATOM 10353 N N . PRO B 1 609 ? 2.814 -12.289 -34.625 1 72.19 609 PRO B N 1
ATOM 10354 C CA . PRO B 1 609 ? 1.657 -12.414 -33.719 1 72.19 609 PRO B CA 1
ATOM 10355 C C . PRO B 1 609 ? 0.494 -11.516 -34.156 1 72.19 609 PRO B C 1
ATOM 10357 O O . PRO B 1 609 ? -0.668 -11.914 -34.031 1 72.19 609 PRO B O 1
ATOM 10360 N N . VAL B 1 610 ? 0.803 -10.445 -34.531 1 79.69 610 VAL B N 1
ATOM 10361 C CA . VAL B 1 610 ? -0.234 -9.516 -34.969 1 79.69 610 VAL B CA 1
ATOM 10362 C C . VAL B 1 610 ? -0.922 -10.07 -36.219 1 79.69 610 VAL B C 1
ATOM 10364 O O . VAL B 1 610 ? -2.15 -10.047 -36.312 1 79.69 610 VAL B O 1
ATOM 10367 N N . GLN B 1 611 ? -0.105 -10.539 -37.094 1 75.69 611 GLN B N 1
ATOM 10368 C CA . GLN B 1 611 ? -0.629 -11.109 -38.344 1 75.69 611 GLN B CA 1
ATOM 10369 C C . GLN B 1 611 ? -1.579 -12.266 -38.062 1 75.69 611 GLN B C 1
ATOM 10371 O O . GLN B 1 611 ? -2.648 -12.359 -38.656 1 75.69 611 GLN B O 1
ATOM 10376 N N . PHE B 1 612 ? -1.203 -12.969 -37.219 1 69 612 PHE B N 1
ATOM 10377 C CA . PHE B 1 612 ? -2.016 -14.133 -36.875 1 69 612 PHE B CA 1
ATOM 10378 C C . PHE B 1 612 ? -3.359 -13.703 -36.281 1 69 612 PHE B C 1
ATOM 10380 O O . PHE B 1 612 ? -4.402 -14.258 -36.656 1 69 612 PHE B O 1
ATOM 10387 N N . TRP B 1 613 ? -3.275 -12.875 -35.375 1 77.62 613 TRP B N 1
ATOM 10388 C CA . TRP B 1 613 ? -4.516 -12.398 -34.781 1 77.62 613 TRP B CA 1
ATOM 10389 C C . TRP B 1 613 ? -5.426 -11.773 -35.812 1 77.62 613 TRP B C 1
ATOM 10391 O O . TRP B 1 613 ? -6.633 -12.023 -35.844 1 77.62 613 TRP B O 1
ATOM 10401 N N . VAL B 1 614 ? -4.84 -11.039 -36.625 1 81.75 614 VAL B N 1
ATOM 10402 C CA . VAL B 1 614 ? -5.59 -10.328 -37.656 1 81.75 614 VAL B CA 1
ATOM 10403 C C . VAL B 1 614 ? -6.266 -11.328 -38.594 1 81.75 614 VAL B C 1
ATOM 10405 O O . VAL B 1 614 ? -7.426 -11.148 -38.969 1 81.75 614 VAL B O 1
ATOM 10408 N N . ALA B 1 615 ? -5.535 -12.281 -38.844 1 73.56 615 ALA B N 1
ATOM 10409 C CA . ALA B 1 615 ? -6.074 -13.305 -39.719 1 73.56 615 ALA B CA 1
ATOM 10410 C C . ALA B 1 615 ? -7.254 -14.031 -39.094 1 73.56 615 ALA B C 1
ATOM 10412 O O . ALA B 1 615 ? -8.125 -14.547 -39.781 1 73.56 615 ALA B O 1
ATOM 10413 N N . GLY B 1 616 ? -7.266 -13.969 -37.781 1 70.81 616 GLY B N 1
ATOM 10414 C CA . GLY B 1 616 ? -8.312 -14.664 -37.062 1 70.81 616 GLY B CA 1
ATOM 10415 C C . GLY B 1 616 ? -9.555 -13.82 -36.844 1 70.81 616 GLY B C 1
ATOM 10416 O O . GLY B 1 616 ? -10.578 -14.312 -36.375 1 70.81 616 GLY B O 1
ATOM 10417 N N . VAL B 1 617 ? -9.586 -12.664 -37.188 1 78.19 617 VAL B N 1
ATOM 10418 C CA . VAL B 1 617 ? -10.727 -11.781 -37 1 78.19 617 VAL B CA 1
ATOM 10419 C C . VAL B 1 617 ? -11.75 -12 -38.094 1 78.19 617 VAL B C 1
ATOM 10421 O O . VAL B 1 617 ? -11.414 -11.883 -39.281 1 78.19 617 VAL B O 1
ATOM 10424 N N . PRO B 1 618 ? -12.922 -12.383 -37.75 1 74.25 618 PRO B N 1
ATOM 10425 C CA . PRO B 1 618 ? -13.93 -12.609 -38.812 1 74.25 618 PRO B CA 1
ATOM 10426 C C . PRO B 1 618 ? -14.25 -11.352 -39.594 1 74.25 618 PRO B C 1
ATOM 10428 O O . PRO B 1 618 ? -14.289 -10.258 -39.031 1 74.25 618 PRO B O 1
ATOM 10431 N N . PRO B 1 619 ? -14.484 -11.633 -40.875 1 73.06 619 PRO B N 1
ATOM 10432 C CA . PRO B 1 619 ? -14.922 -10.477 -41.688 1 73.06 619 PRO B CA 1
ATOM 10433 C C . PRO B 1 619 ? -16.234 -9.883 -41.188 1 73.06 619 PRO B C 1
ATOM 10435 O O . PRO B 1 619 ? -17.141 -10.617 -40.781 1 73.06 619 PRO B O 1
ATOM 10438 N N . GLY B 1 620 ? -16.281 -8.578 -41.031 1 75.38 620 GLY B N 1
ATOM 10439 C CA . GLY B 1 620 ? -17.469 -7.891 -40.562 1 75.38 620 GLY B CA 1
ATOM 10440 C C . GLY B 1 620 ? -17.391 -7.508 -39.094 1 75.38 620 GLY B C 1
ATOM 10441 O O . GLY B 1 620 ? -18.234 -6.754 -38.594 1 75.38 620 GLY B O 1
ATOM 10442 N N . ALA B 1 621 ? -16.422 -8.086 -38.469 1 80.44 621 ALA B N 1
ATOM 10443 C CA . ALA B 1 621 ? -16.266 -7.754 -37.062 1 80.44 621 ALA B CA 1
ATOM 10444 C C . ALA B 1 621 ? -15.781 -6.324 -36.875 1 80.44 621 ALA B C 1
ATOM 10446 O O . ALA B 1 621 ? -14.93 -5.852 -37.625 1 80.44 621 ALA B O 1
ATOM 10447 N N . THR B 1 622 ? -16.391 -5.676 -35.875 1 83.31 622 THR B N 1
ATOM 10448 C CA . THR B 1 622 ? -15.898 -4.344 -35.531 1 83.31 622 THR B CA 1
ATOM 10449 C C . THR B 1 622 ? -14.703 -4.441 -34.594 1 83.31 622 THR B C 1
ATOM 10451 O O . THR B 1 622 ? -14.75 -5.148 -33.594 1 83.31 622 THR B O 1
ATOM 10454 N N . VAL B 1 623 ? -13.664 -3.748 -34.969 1 86.06 623 VAL B N 1
ATOM 10455 C CA . VAL B 1 623 ? -12.422 -3.822 -34.219 1 86.06 623 VAL B CA 1
ATOM 10456 C C . VAL B 1 623 ? -12.055 -2.438 -33.688 1 86.06 623 VAL B C 1
ATOM 10458 O O . VAL B 1 623 ? -12.102 -1.452 -34.438 1 86.06 623 VAL B O 1
ATOM 10461 N N . LEU B 1 624 ? -11.758 -2.395 -32.469 1 89.25 624 LEU B N 1
ATOM 10462 C CA . LEU B 1 624 ? -11.188 -1.197 -31.875 1 89.25 624 LEU B CA 1
ATOM 10463 C C . LEU B 1 624 ? -9.68 -1.342 -31.703 1 89.25 624 LEU B C 1
ATOM 10465 O O . LEU B 1 624 ? -9.203 -2.328 -31.141 1 89.25 624 LEU B O 1
ATOM 10469 N N . VAL B 1 625 ? -8.969 -0.377 -32.188 1 90.5 625 VAL B N 1
ATOM 10470 C CA . VAL B 1 625 ? -7.508 -0.444 -32.219 1 90.5 625 VAL B CA 1
ATOM 10471 C C . VAL B 1 625 ? -6.922 0.788 -31.531 1 90.5 625 VAL B C 1
ATOM 10473 O O . VAL B 1 625 ? -7.375 1.91 -31.766 1 90.5 625 VAL B O 1
ATOM 10476 N N . ALA B 1 626 ? -5.953 0.582 -30.719 1 90.81 626 ALA B N 1
ATOM 10477 C CA . ALA B 1 626 ? -5.129 1.649 -30.156 1 90.81 626 ALA B CA 1
ATOM 10478 C C . ALA B 1 626 ? -3.648 1.283 -30.203 1 90.81 626 ALA B C 1
ATOM 10480 O O . ALA B 1 626 ? -3.273 0.147 -29.906 1 90.81 626 ALA B O 1
ATOM 10481 N N . MET B 1 627 ? -2.852 2.148 -30.656 1 89.25 627 MET B N 1
ATOM 10482 C CA . MET B 1 627 ? -1.399 1.987 -30.656 1 89.25 627 MET B CA 1
ATOM 10483 C C . MET B 1 627 ? -0.731 3.111 -29.859 1 89.25 627 MET B C 1
ATOM 10485 O O . MET B 1 627 ? -0.991 4.289 -30.125 1 89.25 627 MET B O 1
ATOM 10489 N N . VAL B 1 628 ? 0.11 2.75 -28.938 1 86.12 628 VAL B N 1
ATOM 10490 C CA . VAL B 1 628 ? 0.782 3.719 -28.078 1 86.12 628 VAL B CA 1
ATOM 10491 C C . VAL B 1 628 ? 2.295 3.594 -28.25 1 86.12 628 VAL B C 1
ATOM 10493 O O . VAL B 1 628 ? 2.844 2.492 -28.188 1 86.12 628 VAL B O 1
ATOM 10496 N N . ASP B 1 629 ? 2.945 4.824 -28.422 1 78.5 629 ASP B N 1
ATOM 10497 C CA . ASP B 1 629 ? 4.395 4.949 -28.547 1 78.5 629 ASP B CA 1
ATOM 10498 C C . ASP B 1 629 ? 4.91 4.195 -29.766 1 78.5 629 ASP B C 1
ATOM 10500 O O . ASP B 1 629 ? 5.855 3.408 -29.656 1 78.5 629 ASP B O 1
ATOM 10504 N N . ALA B 1 630 ? 4.32 4.395 -30.828 1 68.06 630 ALA B N 1
ATOM 10505 C CA . ALA B 1 630 ? 4.633 3.75 -32.094 1 68.06 630 ALA B CA 1
ATOM 10506 C C . ALA B 1 630 ? 5.875 4.371 -32.719 1 68.06 630 ALA B C 1
ATOM 10508 O O . ALA B 1 630 ? 5.98 5.594 -32.844 1 68.06 630 ALA B O 1
ATOM 10509 N N . ASP B 1 631 ? 6.926 3.648 -32.969 1 65.38 631 ASP B N 1
ATOM 10510 C CA . ASP B 1 631 ? 8.031 4.129 -33.781 1 65.38 631 ASP B CA 1
ATOM 10511 C C . ASP B 1 631 ? 7.645 4.176 -35.281 1 65.38 631 ASP B C 1
ATOM 10513 O O . ASP B 1 631 ? 7.082 3.215 -35.812 1 65.38 631 ASP B O 1
ATOM 10517 N N . ALA B 1 632 ? 7.949 5.395 -35.906 1 60 632 ALA B N 1
ATOM 10518 C CA . ALA B 1 632 ? 7.574 5.633 -37.281 1 60 632 ALA B CA 1
ATOM 10519 C C . ALA B 1 632 ? 8.078 4.508 -38.188 1 60 632 ALA B C 1
ATOM 10521 O O . ALA B 1 632 ? 7.391 4.109 -39.156 1 60 632 ALA B O 1
ATOM 10522 N N . ALA B 1 633 ? 9.227 3.967 -37.906 1 61.16 633 ALA B N 1
ATOM 10523 C CA . ALA B 1 633 ? 9.82 2.973 -38.781 1 61.16 633 ALA B CA 1
ATOM 10524 C C . ALA B 1 633 ? 9.039 1.661 -38.75 1 61.16 633 ALA B C 1
ATOM 10526 O O . ALA B 1 633 ? 8.859 1.003 -39.781 1 61.16 633 ALA B O 1
ATOM 10527 N N . SER B 1 634 ? 8.438 1.371 -37.625 1 70.69 634 SER B N 1
ATOM 10528 C CA . SER B 1 634 ? 7.715 0.11 -37.5 1 70.69 634 SER B CA 1
ATOM 10529 C C . SER B 1 634 ? 6.234 0.284 -37.812 1 70.69 634 SER B C 1
ATOM 10531 O O . SER B 1 634 ? 5.52 -0.697 -38.031 1 70.69 634 SER B O 1
ATOM 10533 N N . LEU B 1 635 ? 5.949 1.412 -37.938 1 77.75 635 LEU B N 1
ATOM 10534 C CA . LEU B 1 635 ? 4.527 1.714 -38.062 1 77.75 635 LEU B CA 1
ATOM 10535 C C . LEU B 1 635 ? 3.988 1.253 -39.406 1 77.75 635 LEU B C 1
ATOM 10537 O O . LEU B 1 635 ? 2.891 0.697 -39.469 1 77.75 635 LEU B O 1
ATOM 10541 N N . ASP B 1 636 ? 4.852 1.47 -40.344 1 75.12 636 ASP B N 1
ATOM 10542 C CA . ASP B 1 636 ? 4.434 1.074 -41.688 1 75.12 636 ASP B CA 1
ATOM 10543 C C . ASP B 1 636 ? 4.164 -0.427 -41.75 1 75.12 636 ASP B C 1
ATOM 10545 O O . ASP B 1 636 ? 3.146 -0.856 -42.281 1 75.12 636 ASP B O 1
ATOM 10549 N N . ALA B 1 637 ? 4.988 -1.147 -41.188 1 79.62 637 ALA B N 1
ATOM 10550 C CA . ALA B 1 637 ? 4.84 -2.6 -41.219 1 79.62 637 ALA B CA 1
ATOM 10551 C C . ALA B 1 637 ? 3.613 -3.035 -40.406 1 79.62 637 ALA B C 1
ATOM 10553 O O . ALA B 1 637 ? 2.855 -3.904 -40.844 1 79.62 637 ALA B O 1
ATOM 10554 N N . VAL B 1 638 ? 3.451 -2.457 -39.406 1 85.31 638 VAL B N 1
ATOM 10555 C CA . VAL B 1 638 ? 2.338 -2.812 -38.531 1 85.31 638 VAL B CA 1
ATOM 10556 C C . VAL B 1 638 ? 1.016 -2.482 -39.219 1 85.31 638 VAL B C 1
ATOM 10558 O O . VAL B 1 638 ? 0.078 -3.283 -39.188 1 85.31 638 VAL B O 1
ATOM 10561 N N . LEU B 1 639 ? 1.029 -1.367 -39.844 1 85.69 639 LEU B N 1
ATOM 10562 C CA . LEU B 1 639 ? -0.203 -0.929 -40.469 1 85.69 639 LEU B CA 1
ATOM 10563 C C . LEU B 1 639 ? -0.549 -1.832 -41.656 1 85.69 639 LEU B C 1
ATOM 10565 O O . LEU B 1 639 ? -1.724 -2.109 -41.906 1 85.69 639 LEU B O 1
ATOM 10569 N N . ARG B 1 640 ? 0.425 -2.318 -42.25 1 82.56 640 ARG B N 1
ATOM 10570 C CA . ARG B 1 640 ? 0.198 -3.268 -43.344 1 82.56 640 ARG B CA 1
ATOM 10571 C C . ARG B 1 640 ? -0.424 -4.559 -42.812 1 82.56 640 ARG B C 1
ATOM 10573 O O . ARG B 1 640 ? -1.318 -5.125 -43.469 1 82.56 640 ARG B O 1
ATOM 10580 N N . VAL B 1 641 ? 0.032 -4.918 -41.688 1 83.69 641 VAL B N 1
ATOM 10581 C CA . VAL B 1 641 ? -0.473 -6.152 -41.094 1 83.69 641 VAL B CA 1
ATOM 10582 C C . VAL B 1 641 ? -1.907 -5.945 -40.625 1 83.69 641 VAL B C 1
ATOM 10584 O O . VAL B 1 641 ? -2.719 -6.875 -40.656 1 83.69 641 VAL B O 1
ATOM 10587 N N . LEU B 1 642 ? -2.234 -4.789 -40.281 1 87.75 642 LEU B N 1
ATOM 10588 C CA . LEU B 1 642 ? -3.553 -4.496 -39.719 1 87.75 642 LEU B CA 1
ATOM 10589 C C . LEU B 1 642 ? -4.547 -4.16 -40.844 1 87.75 642 LEU B C 1
ATOM 10591 O O . LEU B 1 642 ? -5.75 -4.066 -40.594 1 87.75 642 LEU B O 1
ATOM 10595 N N . ALA B 1 643 ? -4.109 -4.043 -42.031 1 83.38 643 ALA B N 1
ATOM 10596 C CA . ALA B 1 643 ? -4.902 -3.545 -43.156 1 83.38 643 ALA B CA 1
ATOM 10597 C C . ALA B 1 643 ? -6.156 -4.391 -43.344 1 83.38 643 ALA B C 1
ATOM 10599 O O . ALA B 1 643 ? -7.234 -3.855 -43.625 1 83.38 643 ALA B O 1
ATOM 10600 N N . PRO B 1 644 ? -6.066 -5.668 -43.125 1 81.81 644 PRO B N 1
ATOM 10601 C CA . PRO B 1 644 ? -7.262 -6.492 -43.344 1 81.81 644 PRO B CA 1
ATOM 10602 C C . PRO B 1 644 ? -8.383 -6.152 -42.344 1 81.81 644 PRO B C 1
ATOM 10604 O O . PRO B 1 644 ? -9.531 -6.523 -42.562 1 81.81 644 PRO B O 1
ATOM 10607 N N . LEU B 1 645 ? -8.062 -5.484 -41.312 1 86.31 645 LEU B N 1
ATOM 10608 C CA . LEU B 1 645 ? -9.062 -5.105 -40.312 1 86.31 645 LEU B CA 1
ATOM 10609 C C . LEU B 1 645 ? -9.773 -3.818 -40.719 1 86.31 645 LEU B C 1
ATOM 10611 O O . LEU B 1 645 ? -10.664 -3.344 -40.031 1 86.31 645 LEU B O 1
ATOM 10615 N N . GLY B 1 646 ? -9.328 -3.281 -41.781 1 83.56 646 GLY B N 1
ATOM 10616 C CA . GLY B 1 646 ? -9.898 -2.018 -42.25 1 83.56 646 GLY B CA 1
ATOM 10617 C C . GLY B 1 646 ? -9.148 -0.808 -41.719 1 83.56 646 GLY B C 1
ATOM 10618 O O . GLY B 1 646 ? -9.633 0.321 -41.812 1 83.56 646 GLY B O 1
ATOM 10619 N N . VAL B 1 647 ? -7.984 -1.071 -41.094 1 86 647 VAL B N 1
ATOM 10620 C CA . VAL B 1 647 ? -7.145 0.011 -40.594 1 86 647 VAL B CA 1
ATOM 10621 C C . VAL B 1 647 ? -6.426 0.69 -41.781 1 86 647 VAL B C 1
ATOM 10623 O O . VAL B 1 647 ? -5.969 0.022 -42.688 1 86 647 VAL B O 1
ATOM 10626 N N . PRO B 1 648 ? -6.367 2.004 -41.75 1 82.88 648 PRO B N 1
ATOM 10627 C CA . PRO B 1 648 ? -5.68 2.686 -42.844 1 82.88 648 PRO B CA 1
ATOM 10628 C C . PRO B 1 648 ? -4.242 2.203 -43.031 1 82.88 648 PRO B C 1
ATOM 10630 O O . PRO B 1 648 ? -3.471 2.16 -42.062 1 82.88 648 PRO B O 1
ATOM 10633 N N . LYS B 1 649 ? -3.885 1.868 -44.188 1 78.5 649 LYS B N 1
ATOM 10634 C CA . LYS B 1 649 ? -2.562 1.345 -44.5 1 78.5 649 LYS B CA 1
ATOM 10635 C C . LYS B 1 649 ? -1.552 2.475 -44.688 1 78.5 649 LYS B C 1
ATOM 10637 O O . LYS B 1 649 ? -0.347 2.27 -44.531 1 78.5 649 LYS B O 1
ATOM 10642 N N . GLN B 1 650 ? -1.961 3.613 -45.031 1 78.06 650 GLN B N 1
ATOM 10643 C CA . GLN B 1 650 ? -1.063 4.738 -45.281 1 78.06 650 GLN B CA 1
ATOM 10644 C C . GLN B 1 650 ? -0.405 5.203 -43.969 1 78.06 650 GLN B C 1
ATOM 10646 O O . GLN B 1 650 ? -1.061 5.285 -42.938 1 78.06 650 GLN B O 1
ATOM 10651 N N . PRO B 1 651 ? 0.845 5.441 -44.062 1 76.44 651 PRO B N 1
ATOM 10652 C CA . PRO B 1 651 ? 1.521 5.887 -42.812 1 76.44 651 PRO B CA 1
ATOM 10653 C C . PRO B 1 651 ? 1.026 7.246 -42.344 1 76.44 651 PRO B C 1
ATOM 10655 O O . PRO B 1 651 ? 0.746 8.133 -43.156 1 76.44 651 PRO B O 1
ATOM 10658 N N . PRO B 1 652 ? 0.882 7.297 -41.062 1 80.62 652 PRO B N 1
ATOM 10659 C CA . PRO B 1 652 ? 0.558 8.609 -40.531 1 80.62 652 PRO B CA 1
ATOM 10660 C C . PRO B 1 652 ? 1.744 9.57 -40.531 1 80.62 652 PRO B C 1
ATOM 10662 O O . PRO B 1 652 ? 2.848 9.188 -40.938 1 80.62 652 PRO B O 1
ATOM 10665 N N . PRO B 1 653 ? 1.501 10.828 -40.156 1 78.56 653 PRO B N 1
ATOM 10666 C CA . PRO B 1 653 ? 2.623 11.773 -40.125 1 78.56 653 PRO B CA 1
ATOM 10667 C C . PRO B 1 653 ? 3.764 11.281 -39.219 1 78.56 653 PRO B C 1
ATOM 10669 O O . PRO B 1 653 ? 3.533 10.523 -38.281 1 78.56 653 PRO B O 1
ATOM 10672 N N . SER B 1 654 ? 4.922 11.672 -39.5 1 75.25 654 SER B N 1
ATOM 10673 C CA . SER B 1 654 ? 6.133 11.195 -38.844 1 75.25 654 SER B CA 1
ATOM 10674 C C . SER B 1 654 ? 6.125 11.555 -37.344 1 75.25 654 SER B C 1
ATOM 10676 O O . SER B 1 654 ? 6.785 10.898 -36.562 1 75.25 654 SER B O 1
ATOM 10678 N N . ASN B 1 655 ? 5.418 12.547 -37 1 76.19 655 ASN B N 1
ATOM 10679 C CA . ASN B 1 655 ? 5.422 12.938 -35.594 1 76.19 655 ASN B CA 1
ATOM 10680 C C . ASN B 1 655 ? 4.402 12.148 -34.781 1 76.19 655 ASN B C 1
ATOM 10682 O O . ASN B 1 655 ? 4.188 12.43 -33.594 1 76.19 655 ASN B O 1
ATOM 10686 N N . THR B 1 656 ? 3.83 11.133 -35.375 1 82 656 THR B N 1
ATOM 10687 C CA . THR B 1 656 ? 2.814 10.328 -34.719 1 82 656 THR B CA 1
ATOM 10688 C C . THR B 1 656 ? 3.447 9.422 -33.656 1 82 656 THR B C 1
ATOM 10690 O O . THR B 1 656 ? 4.434 8.734 -33.938 1 82 656 THR B O 1
ATOM 10693 N N . ARG B 1 657 ? 2.789 9.492 -32.5 1 83.56 657 ARG B N 1
ATOM 10694 C CA . ARG B 1 657 ? 3.256 8.602 -31.438 1 83.56 657 ARG B CA 1
ATOM 10695 C C . ARG B 1 657 ? 2.141 7.676 -30.969 1 83.56 657 ARG B C 1
ATOM 10697 O O . ARG B 1 657 ? 2.404 6.637 -30.359 1 83.56 657 ARG B O 1
ATOM 10704 N N . VAL B 1 658 ? 0.95 8.094 -31.266 1 88.5 658 VAL B N 1
ATOM 10705 C CA . VAL B 1 658 ? -0.182 7.262 -30.859 1 88.5 658 VAL B CA 1
ATOM 10706 C C . VAL B 1 658 ? -1.207 7.211 -32 1 88.5 658 VAL B C 1
ATOM 10708 O O . VAL B 1 658 ? -1.349 8.164 -32.75 1 88.5 658 VAL B O 1
ATOM 10711 N N . LEU B 1 659 ? -1.996 6.074 -32.094 1 89.12 659 LEU B N 1
ATOM 10712 C CA . LEU B 1 659 ? -3.031 5.848 -33.094 1 89.12 659 LEU B CA 1
ATOM 10713 C C . LEU B 1 659 ? -4.262 5.195 -32.469 1 89.12 659 LEU B C 1
ATOM 10715 O O . LEU B 1 659 ? -4.137 4.328 -31.609 1 89.12 659 LEU B O 1
ATOM 10719 N N . SER B 1 660 ? -5.398 5.664 -32.812 1 90.12 660 SER B N 1
ATOM 10720 C CA . SER B 1 660 ? -6.656 5.008 -32.469 1 90.12 660 SER B CA 1
ATOM 10721 C C . SER B 1 660 ? -7.52 4.793 -33.719 1 90.12 660 SER B C 1
ATOM 10723 O O . SER B 1 660 ? -7.555 5.641 -34.594 1 90.12 660 SER B O 1
ATOM 10725 N N . CYS B 1 661 ? -8.18 3.623 -33.719 1 88.5 661 CYS B N 1
ATOM 10726 C CA . CYS B 1 661 ? -8.984 3.293 -34.906 1 88.5 661 CYS B CA 1
ATOM 10727 C C . CYS B 1 661 ? -10.125 2.352 -34.531 1 88.5 661 CYS B C 1
ATOM 10729 O O . CYS B 1 661 ? -9.945 1.441 -33.719 1 88.5 661 CYS B O 1
ATOM 10731 N N . ILE B 1 662 ? -11.266 2.656 -35.031 1 87.06 662 ILE B N 1
ATOM 10732 C CA . ILE B 1 662 ? -12.383 1.719 -35.062 1 87.06 662 ILE B CA 1
ATOM 10733 C C . ILE B 1 662 ? -12.711 1.31 -36.469 1 87.06 662 ILE B C 1
ATOM 10735 O O . ILE B 1 662 ? -12.977 2.162 -37.344 1 87.06 662 ILE B O 1
ATOM 10739 N N . SER B 1 663 ? -12.594 0.036 -36.75 1 84 663 SER B N 1
ATOM 10740 C CA . SER B 1 663 ? -12.742 -0.438 -38.125 1 84 663 SER B CA 1
ATOM 10741 C C . SER B 1 663 ? -13.523 -1.746 -38.156 1 84 663 SER B C 1
ATOM 10743 O O . SER B 1 663 ? -13.867 -2.311 -37.125 1 84 663 SER B O 1
ATOM 10745 N N . VAL B 1 664 ? -13.938 -2.035 -39.344 1 81 664 VAL B N 1
ATOM 10746 C CA . VAL B 1 664 ? -14.617 -3.299 -39.594 1 81 664 VAL B CA 1
ATOM 10747 C C . VAL B 1 664 ? -13.719 -4.199 -40.469 1 81 664 VAL B C 1
ATOM 10749 O O . VAL B 1 664 ? -13.297 -3.805 -41.562 1 81 664 VAL B O 1
ATOM 10752 N N . ALA B 1 665 ? -13.547 -5.336 -39.969 1 82.31 665 ALA B N 1
ATOM 10753 C CA . ALA B 1 665 ? -12.664 -6.273 -40.625 1 82.31 665 ALA B CA 1
ATOM 10754 C C . ALA B 1 665 ? -13.195 -6.629 -42.031 1 82.31 665 ALA B C 1
ATOM 10756 O O . ALA B 1 665 ? -14.375 -6.945 -42.188 1 82.31 665 ALA B O 1
ATOM 10757 N N . GLY B 1 666 ? -12.336 -6.586 -42.969 1 76.81 666 GLY B N 1
ATOM 10758 C CA . GLY B 1 666 ? -12.695 -6.945 -44.344 1 76.81 666 GLY B CA 1
ATOM 10759 C C . GLY B 1 666 ? -13.273 -5.789 -45.125 1 76.81 666 GLY B C 1
ATOM 10760 O O . GLY B 1 666 ? -13.703 -5.965 -46.281 1 76.81 666 GLY B O 1
ATOM 10761 N N . SER B 1 667 ? -13.5 -4.66 -44.438 1 72.5 667 SER B N 1
ATOM 10762 C CA . SER B 1 667 ? -14.078 -3.518 -45.125 1 72.5 667 SER B CA 1
ATOM 10763 C C . SER B 1 667 ? -13.195 -2.281 -45 1 72.5 667 SER B C 1
ATOM 10765 O O . SER B 1 667 ? -12.633 -2.023 -43.938 1 72.5 667 SER B O 1
ATOM 10767 N N . ASP B 1 668 ? -13 -1.685 -46.094 1 64.06 668 ASP B N 1
ATOM 10768 C CA . ASP B 1 668 ? -12.258 -0.429 -46.062 1 64.06 668 ASP B CA 1
ATOM 10769 C C . ASP B 1 668 ? -13.195 0.759 -45.844 1 64.06 668 ASP B C 1
ATOM 10771 O O . ASP B 1 668 ? -12.758 1.912 -45.875 1 64.06 668 ASP B O 1
ATOM 10775 N N . ALA B 1 669 ? -14.406 0.511 -45.594 1 53.47 669 ALA B N 1
ATOM 10776 C CA . ALA B 1 669 ? -15.414 1.566 -45.562 1 53.47 669 ALA B CA 1
ATOM 10777 C C . ALA B 1 669 ? -15.234 2.463 -44.312 1 53.47 669 ALA B C 1
ATOM 10779 O O . ALA B 1 669 ? -15.555 3.654 -44.375 1 53.47 669 ALA B O 1
ATOM 10780 N N . SER B 1 670 ? -14.727 1.871 -43.344 1 57 670 SER B N 1
ATOM 10781 C CA . SER B 1 670 ? -14.664 2.641 -42.094 1 57 670 SER B CA 1
ATOM 10782 C C . SER B 1 670 ? -13.531 3.654 -42.125 1 57 670 SER B C 1
ATOM 10784 O O . SER B 1 670 ? -13.508 4.602 -41.344 1 57 670 SER B O 1
ATOM 10786 N N . GLN B 1 671 ? -12.695 3.52 -43.062 1 56.62 671 GLN B N 1
ATOM 10787 C CA . GLN B 1 671 ? -11.523 4.383 -43.094 1 56.62 671 GLN B CA 1
ATOM 10788 C C . GLN B 1 671 ? -11.906 5.82 -43.438 1 56.62 671 GLN B C 1
ATOM 10790 O O . GLN B 1 671 ? -11.234 6.762 -43 1 56.62 671 GLN B O 1
ATOM 10795 N N . ASP B 1 672 ? -13.047 5.965 -44.125 1 57.97 672 ASP B N 1
ATOM 10796 C CA . ASP B 1 672 ? -13.398 7.305 -44.594 1 57.97 672 ASP B CA 1
ATOM 10797 C C . ASP B 1 672 ? -14.406 7.953 -43.625 1 57.97 672 ASP B C 1
ATOM 10799 O O . ASP B 1 672 ? -14.844 9.078 -43.875 1 57.97 672 ASP B O 1
ATOM 10803 N N . VAL B 1 673 ? -14.75 7.234 -42.656 1 61.69 673 VAL B N 1
ATOM 10804 C CA . VAL B 1 673 ? -15.703 7.797 -41.688 1 61.69 673 VAL B CA 1
ATOM 10805 C C . VAL B 1 673 ? -14.977 8.75 -40.75 1 61.69 673 VAL B C 1
ATOM 10807 O O . VAL B 1 673 ? -13.953 8.398 -40.156 1 61.69 673 VAL B O 1
ATOM 10810 N N . PRO B 1 674 ? -15.461 9.875 -40.688 1 62.25 674 PRO B N 1
ATOM 10811 C CA . PRO B 1 674 ? -14.836 10.789 -39.719 1 62.25 674 PRO B CA 1
ATOM 10812 C C . PRO B 1 674 ? -14.852 10.242 -38.281 1 62.25 674 PRO B C 1
ATOM 10814 O O . PRO B 1 674 ? -15.82 9.602 -37.875 1 62.25 674 PRO B O 1
ATOM 10817 N N . CYS B 1 675 ? -13.766 10.406 -37.656 1 69.31 675 CYS B N 1
ATOM 10818 C CA . CYS B 1 675 ? -13.539 10.07 -36.25 1 69.31 675 CYS B CA 1
ATOM 10819 C C . CYS B 1 675 ? -13.367 8.57 -36.094 1 69.31 675 CYS B C 1
ATOM 10821 O O . CYS B 1 675 ? -13.43 8.062 -34.969 1 69.31 675 CYS B O 1
ATOM 10823 N N . ALA B 1 676 ? -13.258 7.848 -37.219 1 78.38 676 ALA B N 1
ATOM 10824 C CA . ALA B 1 676 ? -13.07 6.406 -37.094 1 78.38 676 ALA B CA 1
ATOM 10825 C C . ALA B 1 676 ? -11.609 6.07 -36.812 1 78.38 676 ALA B C 1
ATOM 10827 O O . ALA B 1 676 ? -11.305 4.973 -36.344 1 78.38 676 ALA B O 1
ATOM 10828 N N . ASN B 1 677 ? -10.734 6.906 -37.188 1 84.62 677 ASN B N 1
ATOM 10829 C CA . ASN B 1 677 ? -9.312 6.73 -36.906 1 84.62 677 ASN B CA 1
ATOM 10830 C C . ASN B 1 677 ? -8.625 8.062 -36.656 1 84.62 677 ASN B C 1
ATOM 10832 O O . ASN B 1 677 ? -9.07 9.102 -37.125 1 84.62 677 ASN B O 1
ATOM 10836 N N . HIS B 1 678 ? -7.582 8.047 -35.875 1 86.44 678 HIS B N 1
ATOM 10837 C CA . HIS B 1 678 ? -6.875 9.258 -35.469 1 86.44 678 HIS B CA 1
ATOM 10838 C C . HIS B 1 678 ? -5.414 8.961 -35.156 1 86.44 678 HIS B C 1
ATOM 10840 O O . HIS B 1 678 ? -5.109 8 -34.438 1 86.44 678 HIS B O 1
ATOM 10846 N N . ALA B 1 679 ? -4.496 9.617 -35.844 1 85.44 679 ALA B N 1
ATOM 10847 C CA . ALA B 1 679 ? -3.078 9.602 -35.5 1 85.44 679 ALA B CA 1
ATOM 10848 C C . ALA B 1 679 ? -2.652 10.914 -34.844 1 85.44 679 ALA B C 1
ATOM 10850 O O . ALA B 1 679 ? -3.021 11.992 -35.312 1 85.44 679 ALA B O 1
ATOM 10851 N N . SER B 1 680 ? -1.908 10.789 -33.781 1 83.75 680 SER B N 1
ATOM 10852 C CA . SER B 1 680 ? -1.561 11.984 -33 1 83.75 680 SER B CA 1
ATOM 10853 C C . SER B 1 680 ? -0.192 11.844 -32.344 1 83.75 680 SER B C 1
ATOM 10855 O O . SER B 1 680 ? 0.262 10.727 -32.094 1 83.75 680 SER B O 1
ATOM 10857 N N . PRO B 1 681 ? 0.495 12.945 -32.094 1 78.44 681 PRO B N 1
ATOM 10858 C CA . PRO B 1 681 ? 1.746 12.867 -31.344 1 78.44 681 PRO B CA 1
ATOM 10859 C C . PRO B 1 681 ? 1.519 12.664 -29.844 1 78.44 681 PRO B C 1
ATOM 10861 O O . PRO B 1 681 ? 2.443 12.281 -29.125 1 78.44 681 PRO B O 1
ATOM 10864 N N . ASP B 1 682 ? 0.315 12.852 -29.359 1 80.12 682 ASP B N 1
ATOM 10865 C CA . ASP B 1 682 ? 0.145 12.82 -27.906 1 80.12 682 ASP B CA 1
ATOM 10866 C C . ASP B 1 682 ? -1.097 12.023 -27.516 1 80.12 682 ASP B C 1
ATOM 10868 O O . ASP B 1 682 ? -1.007 11.07 -26.75 1 80.12 682 ASP B O 1
ATOM 10872 N N . VAL B 1 683 ? -2.32 12.43 -28.031 1 85.25 683 VAL B N 1
ATOM 10873 C CA . VAL B 1 683 ? -3.547 11.711 -27.703 1 85.25 683 VAL B CA 1
ATOM 10874 C C . VAL B 1 683 ? -4.34 11.453 -28.984 1 85.25 683 VAL B C 1
ATOM 10876 O O . VAL B 1 683 ? -4.602 12.375 -29.766 1 85.25 683 VAL B O 1
ATOM 10879 N N . ALA B 1 684 ? -4.727 10.25 -29.172 1 87 684 ALA B N 1
ATOM 10880 C CA . ALA B 1 684 ? -5.562 9.852 -30.312 1 87 684 ALA B CA 1
ATOM 10881 C C . ALA B 1 684 ? -6.961 9.453 -29.844 1 87 684 ALA B C 1
ATOM 10883 O O . ALA B 1 684 ? -7.125 8.891 -28.766 1 87 684 ALA B O 1
ATOM 10884 N N . TYR B 1 685 ? -7.957 9.789 -30.625 1 87.06 685 TYR B N 1
ATOM 10885 C CA . TYR B 1 685 ? -9.359 9.555 -30.297 1 87.06 685 TYR B CA 1
ATOM 10886 C C . TYR B 1 685 ? -10.141 9.117 -31.547 1 87.06 685 TYR B C 1
ATOM 10888 O O . TYR B 1 685 ? -10.148 9.82 -32.562 1 87.06 685 TYR B O 1
ATOM 10896 N N . ALA B 1 686 ? -10.742 7.965 -31.469 1 84.69 686 ALA B N 1
ATOM 10897 C CA . ALA B 1 686 ? -11.648 7.473 -32.5 1 84.69 686 ALA B CA 1
ATOM 10898 C C . ALA B 1 686 ? -13 7.094 -31.906 1 84.69 686 ALA B C 1
ATOM 10900 O O . ALA B 1 686 ? -13.062 6.52 -30.828 1 84.69 686 ALA B O 1
ATOM 10901 N N . SER B 1 687 ? -14.055 7.492 -32.531 1 82.56 687 SER B N 1
ATOM 10902 C CA . SER B 1 687 ? -15.391 7.16 -32.062 1 82.56 687 SER B CA 1
ATOM 10903 C C . SER B 1 687 ? -16.359 6.945 -33.219 1 82.56 687 SER B C 1
ATOM 10905 O O . SER B 1 687 ? -16.312 7.676 -34.219 1 82.56 687 SER B O 1
ATOM 10907 N N . LEU B 1 688 ? -17.172 5.887 -33.094 1 76.31 688 LEU B N 1
ATOM 10908 C CA . LEU B 1 688 ? -18.203 5.586 -34.062 1 76.31 688 LEU B CA 1
ATOM 10909 C C . LEU B 1 688 ? -19.516 5.203 -33.406 1 76.31 688 LEU B C 1
ATOM 10911 O O . LEU B 1 688 ? -19.5 4.727 -32.25 1 76.31 688 LEU B O 1
ATOM 10915 N N . LEU B 1 689 ? -20.609 5.57 -34.062 1 71.44 689 LEU B N 1
ATOM 10916 C CA . LEU B 1 689 ? -21.922 5.129 -33.594 1 71.44 689 LEU B CA 1
ATOM 10917 C C . LEU B 1 689 ? -22.391 3.918 -34.406 1 71.44 689 LEU B C 1
ATOM 10919 O O . LEU B 1 689 ? -22.219 3.869 -35.625 1 71.44 689 LEU B O 1
ATOM 10923 N N . ARG B 1 690 ? -22.688 2.922 -33.656 1 65.06 690 ARG B N 1
ATOM 10924 C CA . ARG B 1 690 ? -23.188 1.723 -34.344 1 65.06 690 ARG B CA 1
ATOM 10925 C C . ARG B 1 690 ? -24.656 1.487 -34.031 1 65.06 690 ARG B C 1
ATOM 10927 O O . ARG B 1 690 ? -25.078 1.642 -32.875 1 65.06 690 ARG B O 1
ATOM 10934 N N . ALA B 1 691 ? -25.5 1.29 -35 1 57.22 691 ALA B N 1
ATOM 10935 C CA . ALA B 1 691 ? -26.922 0.998 -34.844 1 57.22 691 ALA B CA 1
ATOM 10936 C C . ALA B 1 691 ? -27.141 -0.396 -34.25 1 57.22 691 ALA B C 1
ATOM 10938 O O . ALA B 1 691 ? -26.391 -1.324 -34.562 1 57.22 691 ALA B O 1
ATOM 10939 N N . GLU B 1 692 ? -27.891 -0.438 -33.156 1 48.66 692 GLU B N 1
ATOM 10940 C CA . GLU B 1 692 ? -28.25 -1.736 -32.594 1 48.66 692 GLU B CA 1
ATOM 10941 C C . GLU B 1 692 ? -29.047 -2.566 -33.594 1 48.66 692 GLU B C 1
ATOM 10943 O O . GLU B 1 692 ? -29.922 -2.045 -34.281 1 48.66 692 GLU B O 1
ATOM 10948 N N . SER B 1 693 ? -28.609 -3.652 -33.875 1 36.28 693 SER B N 1
ATOM 10949 C CA . SER B 1 693 ? -29.484 -4.492 -34.688 1 36.28 693 SER B CA 1
ATOM 10950 C C . SER B 1 693 ? -30.797 -4.789 -33.969 1 36.28 693 SER B C 1
ATOM 10952 O O . SER B 1 693 ? -30.797 -5.102 -32.781 1 36.28 693 SER B O 1
ATOM 10954 N N . ARG B 1 694 ? -32.062 -4.41 -34.438 1 32.34 694 ARG B N 1
ATOM 10955 C CA . ARG B 1 694 ? -33.344 -4.996 -34 1 32.34 694 ARG B CA 1
ATOM 10956 C C . ARG B 1 694 ? -33.25 -6.52 -34 1 32.34 694 ARG B C 1
ATOM 10958 O O . ARG B 1 694 ? -32.906 -7.129 -35 1 32.34 694 ARG B O 1
ATOM 10965 N N . SER B 1 695 ? -33.094 -7 -32.688 1 26.61 695 SER B N 1
ATOM 10966 C CA . SER B 1 695 ? -33.75 -8.312 -32.719 1 26.61 695 SER B CA 1
ATOM 10967 C C . SER B 1 695 ? -35.219 -8.203 -33.062 1 26.61 695 SER B C 1
ATOM 10969 O O . SER B 1 695 ? -35.906 -7.324 -32.562 1 26.61 695 SER B O 1
#

Sequence (1390 aa):
MPETVMGSKQAQSHVKQMLVQILAAVVSAKRFGSERLAGLRPTLAWLMLALAARAGWTMLQHLRGYVHLRISAPLKRSGVKYAKPCAHGWRAPCPCCKRPLDIQLAGPETPQLIHPEAKGRFAYLICLWGSSPEYIAGALVLGSSIQRTGSKHDRVCMYTEDVPKEYIRLLSKFWRCKCIDHVDAVLEQLSFPDREERFANVFTKLRGLGLTEYEKVLMMDIDLLVMSNIDELFDLPAPAALRRGMNEWGRNCHGEPIDGRSFLLGEDKSMPRWSWGQGTGINAGVMLWQPNQEVLEQMLAELSEPNHPEHVRGNGPEQDYLSRFWADAPWTYIGVQYNFQLHQMFFALHPDRAQYAERANLLHTPEEIKVIHYSGKPTAKPWHRVLDDKWRDFWPSRCRDDEYVHLFAEEFMGYWLWVKRDRAKFESQKQVTGSWDLAGMELTEDGEYCRTSKGYPEVLHIPEAVNQGAMNILSLCLSKWFDIYASLEEELGIDLRSSLMSAGHCKPSPAPTLSMPRTETLLKHTAWRRTSRGGWWVEAEKSDKGEQSNALNKLTATCGISLDSKFVSLRDSTSIFEESGPDVSGLFVKLQGQTAARHFRLDSEDLTPVQFWVAGVPPGATVLVAMVDADAASLDAVLRVLAPLGVPKQPPPSNTRVLSCISVAGSDASQDVPCANHASPDVAYASLLRAESRSMPETVMGSKQAQSHVKQMLVQILAAVVSAKRFGSERLAGLRPTLAWLMLALAARAGWTMLQHLRGYVHLRISAPLKRSGVKYAKPCAHGWRAPCPCCKRPLDIQLAGPETPQLIHPEAKGRFAYLICLWGSSPEYIAGALVLGSSIQRTGSKHDRVCMYTEDVPKEYIRLLSKFWRCKCIDHVDAVLEQLSFPDREERFANVFTKLRGLGLTEYEKVLMMDIDLLVMSNIDELFDLPAPAALRRGMNEWGRNCHGEPIDGRSFLLGEDKSMPRWSWGQGTGINAGVMLWQPNQEVLEQMLAELSEPNHPEHVRGNGPEQDYLSRFWADAPWTYIGVQYNFQLHQMFFALHPDRAQYAERANLLHTPEEIKVIHYSGKPTAKPWHRVLDDKWRDFWPSRCRDDEYVHLFAEEFMGYWLWVKRDRAKFESQKQVTGSWDLAGMELTEDGEYCRTSKGYPEVLHIPEAVNQGAMNILSLCLSKWFDIYASLEEELGIDLRSSLMSAGHCKPSPAPTLSMPRTETLLKHTAWRRTSRGGWWVEAEKSDKGEQSNALNKLTATCGISLDSKFVSLRDSTSIFEESGPDVSGLFVKLQGQTAARHFRLDSEDLTPVQFWVAGVPPGATVLVAMVDADAASLDAVLRVLAPLGVPKQPPPSNTRVLSCISVAGSDASQDVPCANHASPDVAYASLLRAESRS

Radius of gyration: 37.44 Å; Cα contacts (8 Å, |Δi|>4): 2739; chains: 2; bounding box: 78×97×112 Å

pLDDT: mean 77.38, std 19.8, range [22.12, 98.88]

Solvent-accessible surface area (backbone atoms only — not comparable to full-atom values): 72611 Å² total; per-residue (Å²): 130,69,72,68,60,60,55,54,53,54,51,49,51,51,51,49,51,48,49,50,46,52,48,47,51,51,51,60,55,54,73,55,55,82,77,62,56,76,68,51,48,76,60,53,60,47,46,50,50,46,47,50,48,47,48,52,46,48,47,45,54,64,37,25,79,57,48,16,34,37,35,33,38,88,34,80,78,48,44,74,30,62,21,44,46,53,97,76,34,31,40,31,42,40,47,66,41,43,50,58,34,40,36,24,85,33,63,70,81,74,79,82,83,73,53,75,86,5,60,88,33,44,29,43,30,36,68,48,68,48,52,53,45,58,57,49,53,28,42,50,42,26,36,49,32,43,56,72,45,63,58,86,56,48,39,35,32,37,28,29,83,64,36,46,67,63,56,50,60,60,43,49,74,58,24,53,71,42,82,48,75,79,40,75,56,42,46,82,49,24,22,41,81,93,47,33,78,86,44,57,54,54,57,30,54,53,57,60,26,56,46,50,70,24,42,33,36,37,41,35,50,50,58,36,42,41,72,43,68,61,72,69,62,76,73,50,66,62,41,24,23,25,65,52,75,70,49,53,55,81,75,70,49,62,67,36,76,37,69,28,61,62,24,37,50,25,81,46,82,87,40,78,77,4,46,59,34,77,58,54,32,41,37,66,53,42,28,36,38,54,31,34,56,69,58,37,53,41,50,51,51,52,39,51,38,80,47,38,33,50,55,52,61,38,97,46,42,58,28,50,49,53,30,41,74,41,22,76,70,34,34,19,28,39,38,59,39,63,54,34,38,48,44,56,43,34,50,24,43,36,55,88,31,38,81,42,16,38,58,39,54,38,43,80,44,55,86,63,50,30,19,45,24,52,44,69,53,87,82,38,41,75,57,46,47,70,66,35,73,92,26,52,91,53,40,88,54,67,89,48,48,70,60,48,43,56,60,53,43,65,66,29,69,30,33,38,50,59,64,67,51,35,63,69,61,44,56,54,51,62,66,43,87,81,47,69,89,47,64,56,53,44,72,45,97,88,66,44,39,32,34,51,57,97,85,48,75,41,79,51,67,62,62,64,68,50,47,50,25,50,52,48,49,52,42,50,53,50,51,51,53,51,51,49,47,54,49,47,27,61,74,67,70,45,60,55,55,61,52,36,60,51,39,46,63,56,67,68,75,62,65,86,67,75,54,60,28,86,43,80,57,50,69,44,54,20,40,78,36,62,75,44,95,49,21,35,28,25,77,34,69,70,73,70,102,78,75,81,82,63,66,59,36,53,32,36,14,32,25,32,52,55,98,73,39,13,35,40,36,41,35,34,76,80,25,66,32,76,50,76,34,67,76,54,54,21,38,33,38,26,44,66,79,42,51,64,60,45,78,42,72,62,88,54,92,68,54,58,69,55,39,51,53,50,70,66,52,55,74,67,40,44,34,31,29,32,32,26,72,46,51,64,83,53,41,48,60,49,25,55,48,40,30,62,37,13,42,44,51,52,72,62,67,78,69,33,24,17,31,7,26,42,18,26,16,71,32,67,68,34,33,72,28,58,41,14,33,15,38,18,62,34,61,13,55,11,42,41,34,30,48,59,33,60,72,129,69,72,69,60,59,58,54,53,54,51,49,50,51,51,49,50,48,51,47,48,52,48,47,52,52,50,59,55,56,73,56,55,84,76,63,55,74,70,50,48,75,59,55,60,47,46,50,52,46,46,50,48,47,47,52,45,47,47,45,53,64,39,24,79,57,49,16,33,36,35,33,39,87,34,79,79,49,44,74,31,64,22,44,46,52,98,77,36,31,39,30,44,39,46,64,40,41,50,58,34,39,39,25,83,32,64,68,80,76,79,82,83,74,51,76,86,5,61,89,33,44,29,43,31,37,68,47,67,48,56,55,44,58,58,50,54,28,42,49,41,26,36,49,31,43,54,72,45,63,59,86,57,48,39,36,32,36,29,29,83,65,36,46,68,65,55,48,61,60,42,50,74,57,23,52,72,41,82,47,72,80,41,74,57,44,46,82,48,23,23,41,79,92,48,32,78,84,44,58,53,55,58,31,55,52,59,58,26,57,46,50,69,25,42,32,36,37,41,35,51,49,59,36,42,42,72,44,67,63,72,67,63,75,74,52,65,62,40,23,24,26,62,52,76,71,48,52,55,80,77,70,48,64,67,37,74,38,71,28,60,61,24,39,51,24,78,48,83,89,41,76,76,4,44,60,35,75,54,54,34,42,37,64,52,44,27,36,39,56,31,34,58,68,58,38,52,43,50,53,51,52,40,51,37,80,48,38,33,51,55,52,62,39,97,44,44,58,29,52,48,51,32,42,73,40,21,78,42,59,31,18,28,41,38,58,38,62,54,34,36,49,44,57,43,33,50,23,43,36,54,87,32,38,82,43,17,40,58,38,54,38,43,77,43,55,87,64,49,30,20,44,25,52,43,69,53,88,82,40,43,76,56,45,47,69,65,36,74,91,26,51,88,52,41,89,54,70,88,48,49,70,61,47,43,56,60,53,44,65,67,30,68,28,34,40,50,60,64,67,50,35,63,69,62,45,56,53,50,60,65,42,87,81,46,68,89,45,64,56,52,45,72,45,97,87,68,44,40,30,33,52,58,97,87,47,75,40,77,50,68,59,62,63,66,52,48,51,26,51,54,48,50,53,44,50,56,54,50,51,53,51,52,48,46,54,48,48,28,61,74,69,70,46,62,54,54,62,54,35,57,53,48,47,60,58,66,64,77,73,66,86,74,78,65,70,26,87,39,82,58,51,70,42,53,19,40,78,35,62,77,42,95,50,21,35,27,26,78,35,69,71,73,68,100,76,75,83,81,63,68,59,35,53,31,38,15,31,25,31,51,54,98,74,39,13,35,40,35,41,34,35,77,82,25,66,32,74,48,74,34,67,74,53,55,21,38,34,37,25,43,65,81,42,52,64,60,47,77,41,71,63,88,53,93,68,52,59,70,55,37,52,54,49,70,65,53,54,74,68,40,45,34,31,29,30,32,27,72,46,53,62,82,54,41,46,59,50,26,56,50,38,30,61,37,12,43,43,49,51,72,61,66,78,69,33,22,16,31,7,26,41,18,26,17,73,31,66,67,34,31,73,27,55,41,14,33,15,37,17,59,34,61,12,55,11,40,39,33,28,47,59,29,70,89